Protein AF-0000000081789836 (afdb_homodimer)

Structure (mmCIF, N/CA/C/O backbone):
data_AF-0000000081789836-model_v1
#
loop_
_entity.id
_entity.type
_entity.pdbx_description
1 polymer 'Uncharacterized protein LOC110982213'
#
loop_
_atom_site.group_PDB
_atom_site.id
_atom_site.type_symbol
_atom_site.label_atom_id
_atom_site.label_alt_id
_atom_site.label_comp_id
_atom_site.label_asym_id
_atom_site.label_entity_id
_atom_site.label_seq_id
_atom_site.pdbx_PDB_ins_code
_atom_site.Cartn_x
_atom_site.Cartn_y
_atom_site.Cartn_z
_atom_site.occupancy
_atom_site.B_iso_or_equiv
_atom_site.auth_seq_id
_atom_site.auth_comp_id
_atom_site.auth_asym_id
_atom_site.auth_atom_id
_atom_site.pdbx_PDB_model_num
ATOM 1 N N . MET A 1 1 ? 26.953 -4.863 -30.328 1 33.78 1 MET A N 1
ATOM 2 C CA . MET A 1 1 ? 27.109 -5.766 -29.188 1 33.78 1 MET A CA 1
ATOM 3 C C . MET A 1 1 ? 27.203 -7.215 -29.656 1 33.78 1 MET A C 1
ATOM 5 O O . MET A 1 1 ? 26.312 -7.707 -30.359 1 33.78 1 MET A O 1
ATOM 9 N N . SER A 1 2 ? 28.219 -7.77 -29.719 1 39.19 2 SER A N 1
ATOM 10 C CA . SER A 1 2 ? 28.469 -9.078 -30.312 1 39.19 2 SER A CA 1
ATOM 11 C C . SER A 1 2 ? 27.453 -10.109 -29.828 1 39.19 2 SER A C 1
ATOM 13 O O . SER A 1 2 ? 26.859 -9.945 -28.781 1 39.19 2 SER A O 1
ATOM 15 N N . ASP A 1 3 ? 26.969 -11.094 -30.75 1 47.44 3 ASP A N 1
ATOM 16 C CA . ASP A 1 3 ? 26.062 -12.211 -30.5 1 47.44 3 ASP A CA 1
ATOM 17 C C . ASP A 1 3 ? 26.312 -12.82 -29.125 1 47.44 3 ASP A C 1
ATOM 19 O O . ASP A 1 3 ? 25.375 -13.297 -28.469 1 47.44 3 ASP A O 1
ATOM 23 N N . GLN A 1 4 ? 27.578 -12.945 -28.734 1 50.44 4 GLN A N 1
ATOM 24 C CA . GLN A 1 4 ? 28.031 -13.539 -27.469 1 50.44 4 GLN A CA 1
ATOM 25 C C . GLN A 1 4 ? 27.594 -12.688 -26.281 1 50.44 4 GLN A C 1
ATOM 27 O O . GLN A 1 4 ? 27.359 -13.219 -25.188 1 50.44 4 GLN A O 1
ATOM 32 N N . ASP A 1 5 ? 27.266 -11.406 -26.531 1 65.06 5 ASP A N 1
ATOM 33 C CA . ASP A 1 5 ? 27.031 -10.398 -25.5 1 65.06 5 ASP A CA 1
ATOM 34 C C . ASP A 1 5 ? 25.594 -10.43 -25.031 1 65.06 5 ASP A C 1
ATOM 36 O O . ASP A 1 5 ? 25.25 -9.82 -24.016 1 65.06 5 ASP A O 1
ATOM 40 N N . ASN A 1 6 ? 24.797 -11.43 -25.5 1 90.12 6 ASN A N 1
ATOM 41 C CA . ASN A 1 6 ? 23.391 -11.492 -25.094 1 90.12 6 ASN A CA 1
ATOM 42 C C . ASN A 1 6 ? 23 -12.898 -24.656 1 90.12 6 ASN A C 1
ATOM 44 O O . ASN A 1 6 ? 21.844 -13.305 -24.828 1 90.12 6 ASN A O 1
ATOM 48 N N . TRP A 1 7 ? 24.078 -13.727 -24.172 1 96.94 7 TRP A N 1
ATOM 49 C CA . TRP A 1 7 ? 23.812 -15.102 -23.75 1 96.94 7 TRP A CA 1
ATOM 50 C C . TRP A 1 7 ? 23.469 -15.164 -22.266 1 96.94 7 TRP A C 1
ATOM 52 O O . TRP A 1 7 ? 24.141 -14.539 -21.438 1 96.94 7 TRP A O 1
ATOM 62 N N . TYR A 1 8 ? 22.484 -15.945 -21.938 1 98.5 8 TYR A N 1
ATOM 63 C CA . TYR A 1 8 ? 22.109 -16.359 -20.578 1 98.5 8 TYR A CA 1
ATOM 64 C C . TYR A 1 8 ? 21.844 -17.859 -20.531 1 98.5 8 TYR A C 1
ATOM 66 O O . TYR A 1 8 ? 21.422 -18.453 -21.516 1 98.5 8 TYR A O 1
ATOM 74 N N . GLU A 1 9 ? 22.172 -18.469 -19.406 1 98.69 9 GLU A N 1
ATOM 75 C CA . GLU A 1 9 ? 21.812 -19.891 -19.266 1 98.69 9 GLU A CA 1
ATOM 76 C C . GLU A 1 9 ? 20.312 -20.062 -19.188 1 98.69 9 GLU A C 1
ATOM 78 O O . GLU A 1 9 ? 19.766 -21.016 -19.75 1 98.69 9 GLU A O 1
ATOM 83 N N . TYR A 1 10 ? 19.688 -19.188 -18.453 1 98.88 10 TYR A N 1
ATOM 84 C CA . TYR A 1 10 ? 18.25 -19.297 -18.203 1 98.88 10 TYR A CA 1
ATOM 85 C C . TYR A 1 10 ? 17.562 -17.953 -18.469 1 98.88 10 TYR A C 1
ATOM 87 O O . TYR A 1 10 ? 18 -16.906 -17.984 1 98.88 10 TYR A O 1
ATOM 95 N N . ILE A 1 11 ? 16.453 -17.969 -19.25 1 98.94 11 ILE A N 1
ATOM 96 C CA . ILE A 1 11 ? 15.609 -16.797 -19.453 1 98.94 11 ILE A CA 1
ATOM 97 C C . ILE A 1 11 ? 14.188 -17.078 -18.984 1 98.94 11 ILE A C 1
ATOM 99 O O . ILE A 1 11 ? 13.602 -18.109 -19.328 1 98.94 11 ILE A O 1
ATOM 103 N N . VAL A 1 12 ? 13.703 -16.234 -18.109 1 99 12 VAL A N 1
ATOM 104 C CA . VAL A 1 12 ? 12.32 -16.312 -17.641 1 99 12 VAL A CA 1
ATOM 105 C C . VAL A 1 12 ? 11.477 -15.266 -18.375 1 99 12 VAL A C 1
ATOM 107 O O . VAL A 1 12 ? 11.805 -14.078 -18.359 1 99 12 VAL A O 1
ATOM 110 N N . VAL A 1 13 ? 10.375 -15.719 -19.016 1 98.94 13 VAL A N 1
ATOM 111 C CA . VAL A 1 13 ? 9.445 -14.844 -19.719 1 98.94 13 VAL A CA 1
ATOM 112 C C . VAL A 1 13 ? 8.234 -14.555 -18.828 1 98.94 13 VAL A C 1
ATOM 114 O O . VAL A 1 13 ? 7.41 -15.438 -18.594 1 98.94 13 VAL A O 1
ATOM 117 N N . GLY A 1 14 ? 8.086 -13.297 -18.438 1 98.75 14 GLY A N 1
ATOM 118 C CA . GLY A 1 14 ? 7.07 -12.883 -17.484 1 98.75 14 GLY A CA 1
ATOM 119 C C . GLY A 1 14 ? 7.586 -12.789 -16.062 1 98.75 14 GLY A C 1
ATOM 120 O O . GLY A 1 14 ? 8.125 -13.758 -15.523 1 98.75 14 GLY A O 1
ATOM 121 N N . CYS A 1 15 ? 7.398 -11.609 -15.461 1 98.75 15 CYS A N 1
ATOM 122 C CA . CYS A 1 15 ? 7.902 -11.391 -14.109 1 98.75 15 CYS A CA 1
ATOM 123 C C . CYS A 1 15 ? 6.77 -11.008 -13.164 1 98.75 15 CYS A C 1
ATOM 125 O O . CYS A 1 15 ? 6.949 -10.188 -12.266 1 98.75 15 CYS A O 1
ATOM 127 N N . GLY A 1 16 ? 5.574 -11.602 -13.375 1 98.38 16 GLY A N 1
ATOM 128 C CA . GLY A 1 16 ? 4.504 -11.523 -12.391 1 98.38 16 GLY A CA 1
ATOM 129 C C . GLY A 1 16 ? 4.75 -12.391 -11.172 1 98.38 16 GLY A C 1
ATOM 130 O O . GLY A 1 16 ? 5.895 -12.555 -10.742 1 98.38 16 GLY A O 1
ATOM 131 N N . GLY A 1 17 ? 3.723 -12.914 -10.578 1 98.69 17 GLY A N 1
ATOM 132 C CA . GLY A 1 17 ? 3.863 -13.688 -9.352 1 98.69 17 GLY A CA 1
ATOM 133 C C . GLY A 1 17 ? 4.746 -14.914 -9.523 1 98.69 17 GLY A C 1
ATOM 134 O O . GLY A 1 17 ? 5.797 -15.016 -8.883 1 98.69 17 GLY A O 1
ATOM 135 N N . ILE A 1 18 ? 4.402 -15.766 -10.43 1 98.88 18 ILE A N 1
ATOM 136 C CA . ILE A 1 18 ? 5.113 -17.016 -10.641 1 98.88 18 ILE A CA 1
ATOM 137 C C . ILE A 1 18 ? 6.484 -16.734 -11.25 1 98.88 18 ILE A C 1
ATOM 139 O O . ILE A 1 18 ? 7.496 -17.281 -10.797 1 98.88 18 ILE A O 1
ATOM 143 N N . GLY A 1 19 ? 6.551 -15.852 -12.203 1 98.88 19 GLY A N 1
ATOM 144 C CA . GLY A 1 19 ? 7.793 -15.562 -12.906 1 98.88 19 GLY A CA 1
ATOM 145 C C . GLY A 1 19 ? 8.828 -14.883 -12.031 1 98.88 19 GLY A C 1
ATOM 146 O O . GLY A 1 19 ? 10.023 -15.18 -12.125 1 98.88 19 GLY A O 1
ATOM 147 N N . SER A 1 20 ? 8.398 -13.945 -11.211 1 98.94 20 SER A N 1
ATOM 148 C CA . SER A 1 20 ? 9.336 -13.328 -10.281 1 98.94 20 SER A CA 1
ATOM 149 C C . SER A 1 20 ? 9.914 -14.344 -9.312 1 98.94 20 SER A C 1
ATOM 151 O O . SER A 1 20 ? 11.102 -14.297 -8.984 1 98.94 20 SER A O 1
ATOM 153 N N . GLY A 1 21 ? 9.062 -15.273 -8.883 1 98.94 21 GLY A N 1
ATOM 154 C CA . GLY A 1 21 ? 9.562 -16.375 -8.07 1 98.94 21 GLY A CA 1
ATOM 155 C C . GLY A 1 21 ? 10.594 -17.234 -8.781 1 98.94 21 GLY A C 1
ATOM 156 O O . GLY A 1 21 ? 11.625 -17.578 -8.211 1 98.94 21 GLY A O 1
ATOM 157 N N . ALA A 1 22 ? 10.312 -17.5 -10.031 1 98.94 22 ALA A N 1
ATOM 158 C CA . ALA A 1 22 ? 11.227 -18.328 -10.82 1 98.94 22 ALA A CA 1
ATOM 159 C C . ALA A 1 22 ? 12.586 -17.641 -10.977 1 98.94 22 ALA A C 1
ATOM 161 O O . ALA A 1 22 ? 13.633 -18.281 -10.805 1 98.94 22 ALA A O 1
ATOM 162 N N . VAL A 1 23 ? 12.594 -16.328 -11.289 1 98.88 23 VAL A N 1
ATOM 163 C CA . VAL A 1 23 ? 13.844 -15.602 -11.453 1 98.88 23 VAL A CA 1
ATOM 164 C C . VAL A 1 23 ? 14.633 -15.625 -10.148 1 98.88 23 VAL A C 1
ATOM 166 O O . VAL A 1 23 ? 15.852 -15.805 -10.156 1 98.88 23 VAL A O 1
ATOM 169 N N . TYR A 1 24 ? 13.992 -15.469 -9.031 1 98.94 24 TYR A N 1
ATOM 170 C CA . TYR A 1 24 ? 14.633 -15.469 -7.719 1 98.94 24 TYR A CA 1
ATOM 171 C C . TYR A 1 24 ? 15.312 -16.812 -7.445 1 98.94 24 TYR A C 1
ATOM 173 O O . TYR A 1 24 ? 16.5 -16.859 -7.137 1 98.94 24 TYR A O 1
ATOM 181 N N . TRP A 1 25 ? 14.562 -17.859 -7.594 1 98.94 25 TRP A N 1
ATOM 182 C CA . TRP A 1 25 ? 15.086 -19.188 -7.262 1 98.94 25 TRP A CA 1
ATOM 183 C C . TRP A 1 25 ? 16.188 -19.594 -8.234 1 98.94 25 TRP A C 1
ATOM 185 O O . TRP A 1 25 ? 17.172 -20.219 -7.84 1 98.94 25 TRP A O 1
ATOM 195 N N . LEU A 1 26 ? 16.031 -19.266 -9.523 1 98.94 26 LEU A N 1
ATOM 196 C CA . LEU A 1 26 ? 17.078 -19.516 -10.492 1 98.94 26 LEU A CA 1
ATOM 197 C C . LEU A 1 26 ? 18.344 -18.734 -10.141 1 98.94 26 LEU A C 1
ATOM 199 O O . LEU A 1 26 ? 19.453 -19.297 -10.156 1 98.94 26 LEU A O 1
ATOM 203 N N . ALA A 1 27 ? 18.172 -17.453 -9.812 1 98.88 27 ALA A N 1
ATOM 204 C CA . ALA A 1 27 ? 19.312 -16.578 -9.523 1 98.88 27 ALA A CA 1
ATOM 205 C C . ALA A 1 27 ? 20.078 -17.062 -8.297 1 98.88 27 ALA A C 1
ATOM 207 O O . ALA A 1 27 ? 21.312 -16.938 -8.234 1 98.88 27 ALA A O 1
ATOM 208 N N . LYS A 1 28 ? 19.391 -17.578 -7.344 1 98.5 28 LYS A N 1
ATOM 209 C CA . LYS A 1 28 ? 20.016 -18.109 -6.137 1 98.5 28 LYS A CA 1
ATOM 210 C C . LYS A 1 28 ? 21.047 -19.188 -6.48 1 98.5 28 LYS A C 1
ATOM 212 O O . LYS A 1 28 ? 22.062 -19.312 -5.797 1 98.5 28 LYS A O 1
ATOM 217 N N . ARG A 1 29 ? 20.812 -19.891 -7.531 1 98.62 29 ARG A N 1
ATOM 218 C CA . ARG A 1 29 ? 21.688 -21 -7.883 1 98.62 29 ARG A CA 1
ATOM 219 C C . ARG A 1 29 ? 22.578 -20.641 -9.062 1 98.62 29 ARG A C 1
ATOM 221 O O . ARG A 1 29 ? 23.703 -21.125 -9.164 1 98.62 29 ARG A O 1
ATOM 228 N N . ALA A 1 30 ? 22.062 -19.734 -9.945 1 98.62 30 ALA A N 1
ATOM 229 C CA . ALA A 1 30 ? 22.766 -19.547 -11.211 1 98.62 30 ALA A CA 1
ATOM 230 C C . ALA A 1 30 ? 23.234 -18.094 -11.367 1 98.62 30 ALA A C 1
ATOM 232 O O . ALA A 1 30 ? 23.875 -17.734 -12.359 1 98.62 30 ALA A O 1
ATOM 233 N N . GLY A 1 31 ? 22.875 -17.234 -10.57 1 98.12 31 GLY A N 1
ATOM 234 C CA . GLY A 1 31 ? 23.391 -15.883 -10.461 1 98.12 31 GLY A CA 1
ATOM 235 C C . GLY A 1 31 ? 23.219 -15.078 -11.734 1 98.12 31 GLY A C 1
ATOM 236 O O . GLY A 1 31 ? 22.125 -14.984 -12.281 1 98.12 31 GLY A O 1
ATOM 237 N N . PRO A 1 32 ? 24.344 -14.602 -12.266 1 98.06 32 PRO A N 1
ATOM 238 C CA . PRO A 1 32 ? 24.312 -13.656 -13.383 1 98.06 32 PRO A CA 1
ATOM 239 C C . PRO A 1 32 ? 23.906 -14.312 -14.695 1 98.06 32 PRO A C 1
ATOM 241 O O . PRO A 1 32 ? 23.703 -13.625 -15.695 1 98.06 32 PRO A O 1
ATOM 244 N N . SER A 1 33 ? 23.781 -15.586 -14.688 1 98.38 33 SER A N 1
ATOM 245 C CA . SER A 1 33 ? 23.406 -16.297 -15.906 1 98.38 33 SER A CA 1
ATOM 246 C C . SER A 1 33 ? 21.906 -16.312 -16.109 1 98.38 33 SER A C 1
ATOM 248 O O . SER A 1 33 ? 21.391 -16.969 -17.031 1 98.38 33 SER A O 1
ATOM 250 N N . VAL A 1 34 ? 21.188 -15.602 -15.25 1 98.88 34 VAL A N 1
ATOM 251 C CA . VAL A 1 34 ? 19.734 -15.586 -15.297 1 98.88 34 VAL A CA 1
ATOM 252 C C . VAL A 1 34 ? 19.25 -14.234 -15.805 1 98.88 34 VAL A C 1
ATOM 254 O O . VAL A 1 34 ? 19.703 -13.188 -15.336 1 98.88 34 VAL A O 1
ATOM 257 N N . LEU A 1 35 ? 18.281 -14.234 -16.781 1 98.88 35 LEU A N 1
ATOM 258 C CA . LEU A 1 35 ? 17.625 -13.039 -17.297 1 98.88 35 LEU A CA 1
ATOM 259 C C . LEU A 1 35 ? 16.109 -13.141 -17.141 1 98.88 35 LEU A C 1
ATOM 261 O O . LEU A 1 35 ? 15.5 -14.125 -17.562 1 98.88 35 LEU A O 1
ATOM 265 N N . GLY A 1 36 ? 15.547 -12.195 -16.438 1 98.88 36 GLY A N 1
ATOM 266 C CA . GLY A 1 36 ? 14.102 -12.023 -16.422 1 98.88 36 GLY A CA 1
ATOM 267 C C . GLY A 1 36 ? 13.609 -10.961 -17.375 1 98.88 36 GLY A C 1
ATOM 268 O O . GLY A 1 36 ? 14.172 -9.867 -17.453 1 98.88 36 GLY A O 1
ATOM 269 N N . LEU A 1 37 ? 12.539 -11.297 -18.141 1 98.88 37 LEU A N 1
ATOM 270 C CA . LEU A 1 37 ? 11.961 -10.383 -19.109 1 98.88 37 LEU A CA 1
ATOM 271 C C . LEU A 1 37 ? 10.5 -10.094 -18.781 1 98.88 37 LEU A C 1
ATOM 273 O O . LEU A 1 37 ? 9.719 -11.016 -18.547 1 98.88 37 LEU A O 1
ATOM 277 N N . GLU A 1 38 ? 10.125 -8.828 -18.734 1 98.88 38 GLU A N 1
ATOM 278 C CA . GLU A 1 38 ? 8.758 -8.375 -18.516 1 98.88 38 GLU A CA 1
ATOM 279 C C . GLU A 1 38 ? 8.336 -7.371 -19.594 1 98.88 38 GLU A C 1
ATOM 281 O O . GLU A 1 38 ? 9.047 -6.402 -19.844 1 98.88 38 GLU A O 1
ATOM 286 N N . GLN A 1 39 ? 7.18 -7.652 -20.188 1 98.62 39 GLN A N 1
ATOM 287 C CA . GLN A 1 39 ? 6.766 -6.828 -21.312 1 98.62 39 GLN A CA 1
ATOM 288 C C . GLN A 1 39 ? 6.297 -5.453 -20.859 1 98.62 39 GLN A C 1
ATOM 290 O O . GLN A 1 39 ? 6.34 -4.484 -21.609 1 98.62 39 GLN A O 1
ATOM 295 N N . PHE A 1 40 ? 5.867 -5.312 -19.609 1 98.19 40 PHE A N 1
ATOM 296 C CA . PHE A 1 40 ? 5.426 -4.047 -19.047 1 98.19 40 PHE A CA 1
ATOM 297 C C . PHE A 1 40 ? 6.426 -3.547 -18 1 98.19 40 PHE A C 1
ATOM 299 O O . PHE A 1 40 ? 7.504 -4.121 -17.844 1 98.19 40 PHE A O 1
ATOM 306 N N . GLN A 1 41 ? 6.086 -2.449 -17.344 1 97.75 41 GLN A N 1
ATOM 307 C CA . GLN A 1 41 ? 6.848 -2.031 -16.172 1 97.75 41 GLN A CA 1
ATOM 308 C C . GLN A 1 41 ? 6.699 -3.033 -15.031 1 97.75 41 GLN A C 1
ATOM 310 O O . GLN A 1 41 ? 5.617 -3.592 -14.828 1 97.75 41 GLN A O 1
ATOM 315 N N . LEU A 1 42 ? 7.805 -3.219 -14.305 1 98 42 LEU A N 1
ATOM 316 C CA . LEU A 1 42 ? 7.688 -4.062 -13.125 1 98 42 LEU A CA 1
ATOM 317 C C . LEU A 1 42 ? 6.629 -3.518 -12.172 1 98 42 LEU A C 1
ATOM 319 O O . LEU A 1 42 ? 6.559 -2.307 -11.945 1 98 42 LEU A O 1
ATOM 323 N N . GLY A 1 43 ? 5.77 -4.422 -11.703 1 96.62 43 GLY A N 1
ATOM 324 C CA . GLY A 1 43 ? 4.715 -4.012 -10.789 1 96.62 43 GLY A CA 1
ATOM 325 C C . GLY A 1 43 ? 3.457 -3.553 -11.5 1 96.62 43 GLY A C 1
ATOM 326 O O . GLY A 1 43 ? 2.568 -2.961 -10.883 1 96.62 43 GLY A O 1
ATOM 327 N N . HIS A 1 44 ? 3.33 -3.807 -12.766 1 97 44 HIS A N 1
ATOM 328 C CA . HIS A 1 44 ? 2.166 -3.398 -13.547 1 97 44 HIS A CA 1
ATOM 329 C C . HIS A 1 44 ? 0.896 -4.066 -13.023 1 97 44 HIS A C 1
ATOM 331 O O . HIS A 1 44 ? 0.96 -5.105 -12.367 1 97 44 HIS A O 1
ATOM 337 N N . ASP A 1 45 ? -0.237 -3.516 -13.414 1 96.19 45 ASP A N 1
ATOM 338 C CA . ASP A 1 45 ? -1.545 -3.988 -12.977 1 96.19 45 ASP A CA 1
ATOM 339 C C . ASP A 1 45 ? -2.277 -4.715 -14.102 1 96.19 45 ASP A C 1
ATOM 341 O O . ASP A 1 45 ? -3.496 -4.887 -14.047 1 96.19 45 ASP A O 1
ATOM 345 N N . ASN A 1 46 ? -1.584 -5.117 -15.094 1 97.31 46 ASN A N 1
ATOM 346 C CA . ASN A 1 46 ? -2.252 -5.629 -16.281 1 97.31 46 ASN A CA 1
ATOM 347 C C . ASN A 1 46 ? -2.637 -7.098 -16.125 1 97.31 46 ASN A C 1
ATOM 349 O O . ASN A 1 46 ? -3.527 -7.59 -16.828 1 97.31 46 ASN A O 1
ATOM 353 N N . GLY A 1 47 ? -1.996 -7.801 -15.227 1 96.69 47 GLY A N 1
ATOM 354 C CA . GLY A 1 47 ? -2.188 -9.242 -15.117 1 96.69 47 GLY A CA 1
ATOM 355 C C . GLY A 1 47 ? -2.947 -9.641 -13.867 1 96.69 47 GLY A C 1
ATOM 356 O O . GLY A 1 47 ? -3.914 -8.984 -13.477 1 96.69 47 GLY A O 1
ATOM 357 N N . GLY A 1 48 ? -2.572 -10.805 -13.305 1 96.56 48 GLY A N 1
ATOM 358 C CA . GLY A 1 48 ? -3.387 -11.352 -12.234 1 96.56 48 GLY A CA 1
ATOM 359 C C . GLY A 1 48 ? -2.689 -11.336 -10.883 1 96.56 48 GLY A C 1
ATOM 360 O O . GLY A 1 48 ? -3.281 -11.711 -9.875 1 96.56 48 GLY A O 1
ATOM 361 N N . SER A 1 49 ? -1.483 -10.797 -10.836 1 97.06 49 SER A N 1
ATOM 362 C CA . SER A 1 49 ? -0.724 -11.086 -9.625 1 97.06 49 SER A CA 1
ATOM 363 C C . SER A 1 49 ? -0.423 -9.82 -8.836 1 97.06 49 SER A C 1
ATOM 365 O O . SER A 1 49 ? 0.331 -9.852 -7.863 1 97.06 49 SER A O 1
ATOM 367 N N . GLN A 1 50 ? -0.982 -8.664 -9.234 1 97 50 GLN A N 1
ATOM 368 C CA . GLN A 1 50 ? -0.639 -7.402 -8.594 1 97 50 GLN A CA 1
ATOM 369 C C . GLN A 1 50 ? -1.813 -6.855 -7.785 1 97 50 GLN A C 1
ATOM 371 O O . GLN A 1 50 ? -2.822 -6.43 -8.352 1 97 50 GLN A O 1
ATOM 376 N N . ASP A 1 51 ? -1.743 -6.828 -6.5 1 97.25 51 ASP A N 1
ATOM 377 C CA . ASP A 1 51 ? -2.719 -6.289 -5.555 1 97.25 51 ASP A CA 1
ATOM 378 C C . ASP A 1 51 ? -2.152 -6.258 -4.137 1 97.25 51 ASP A C 1
ATOM 380 O O . ASP A 1 51 ? -0.974 -6.555 -3.928 1 97.25 51 ASP A O 1
ATOM 384 N N . HIS A 1 52 ? -3.031 -5.914 -3.164 1 97.75 52 HIS A N 1
ATOM 385 C CA . HIS A 1 52 ? -2.58 -5.809 -1.78 1 97.75 52 HIS A CA 1
ATOM 386 C C . HIS A 1 52 ? -2.432 -7.184 -1.142 1 97.75 52 HIS A C 1
ATOM 388 O O . HIS A 1 52 ? -1.491 -7.422 -0.379 1 97.75 52 HIS A O 1
ATOM 394 N N . SER A 1 53 ? -3.375 -8.039 -1.432 1 98.19 53 SER A N 1
ATOM 395 C CA . SER A 1 53 ? -3.371 -9.312 -0.727 1 98.19 53 SER A CA 1
ATOM 396 C C . SER A 1 53 ? -3.961 -10.422 -1.59 1 98.19 53 SER A C 1
ATOM 398 O O . SER A 1 53 ? -4.82 -10.172 -2.438 1 98.19 53 SER A O 1
ATOM 400 N N . ARG A 1 54 ? -3.434 -11.578 -1.39 1 98.56 54 ARG A N 1
ATOM 401 C CA . ARG A 1 54 ? -3.975 -12.828 -1.905 1 98.56 54 ARG A CA 1
ATOM 402 C C . ARG A 1 54 ? -4.055 -13.883 -0.807 1 98.56 54 ARG A C 1
ATOM 404 O O . ARG A 1 54 ? -3.215 -13.914 0.094 1 98.56 54 ARG A O 1
ATOM 411 N N . ILE A 1 55 ? -5.07 -14.781 -0.899 1 98.62 55 ILE A N 1
ATOM 412 C CA . ILE A 1 55 ? -5.277 -15.812 0.115 1 98.62 55 ILE A CA 1
ATOM 413 C C . ILE A 1 55 ? -4.176 -16.859 0.016 1 98.62 55 ILE A C 1
ATOM 415 O O . ILE A 1 55 ? -3.783 -17.266 -1.084 1 98.62 55 ILE A O 1
ATOM 419 N N . ILE A 1 56 ? -3.701 -17.297 1.134 1 98.62 56 ILE A N 1
ATOM 420 C CA . ILE A 1 56 ? -2.902 -18.516 1.26 1 98.62 56 ILE A CA 1
ATOM 421 C C . ILE A 1 56 ? -3.561 -19.469 2.26 1 98.62 56 ILE A C 1
ATOM 423 O O . ILE A 1 56 ? -4.082 -19.031 3.289 1 98.62 56 ILE A O 1
ATOM 427 N N . ARG A 1 57 ? -3.516 -20.734 1.916 1 97.69 57 ARG A N 1
ATOM 428 C CA . ARG A 1 57 ? -4.223 -21.719 2.738 1 97.69 57 ARG A CA 1
ATOM 429 C C . ARG A 1 57 ? -3.695 -23.125 2.484 1 97.69 57 ARG A C 1
ATOM 431 O O . ARG A 1 57 ? -3.154 -23.406 1.414 1 97.69 57 ARG A O 1
ATOM 438 N N . LEU A 1 58 ? -3.932 -23.922 3.543 1 95.31 58 LEU A N 1
ATOM 439 C CA . LEU A 1 58 ? -3.684 -25.344 3.404 1 95.31 58 LEU A CA 1
ATOM 440 C C . LEU A 1 58 ? -4.938 -26.062 2.922 1 95.31 58 LEU A C 1
ATOM 442 O O . LEU A 1 58 ? -4.848 -27.172 2.365 1 95.31 58 LEU A O 1
ATOM 446 N N . SER A 1 59 ? -6.004 -25.453 3.111 1 90.06 59 SER A N 1
ATOM 447 C CA . SER A 1 59 ? -7.301 -26.047 2.832 1 90.06 59 SER A CA 1
ATOM 448 C C . SER A 1 59 ? -7.605 -26.047 1.336 1 90.06 59 SER A C 1
ATOM 450 O O . SER A 1 59 ? -7.848 -24.984 0.75 1 90.06 59 SER A O 1
ATOM 452 N N . TYR A 1 60 ? -7.613 -27.234 0.717 1 89.56 60 TYR A N 1
ATOM 453 C CA . TYR A 1 60 ? -8.031 -27.453 -0.663 1 89.56 60 TYR A CA 1
ATOM 454 C C . TYR A 1 60 ? -8.914 -28.688 -0.777 1 89.56 60 TYR A C 1
ATOM 456 O O . TYR A 1 60 ? -8.781 -29.625 0.009 1 89.56 60 TYR A O 1
ATOM 464 N N . SER A 1 61 ? -9.742 -28.625 -1.744 1 85.69 61 SER A N 1
ATOM 465 C CA . SER A 1 61 ? -10.609 -29.781 -1.965 1 85.69 61 SER A CA 1
ATOM 466 C C . SER A 1 61 ? -9.867 -30.922 -2.648 1 85.69 61 SER A C 1
ATOM 468 O O . SER A 1 61 ? -10.281 -32.062 -2.572 1 85.69 61 SER A O 1
ATOM 470 N N . ASP A 1 62 ? -8.867 -30.594 -3.357 1 84.94 62 ASP A N 1
ATOM 471 C CA . ASP A 1 62 ? -8.062 -31.578 -4.09 1 84.94 62 ASP A CA 1
ATOM 472 C C . ASP A 1 62 ? -6.719 -31.797 -3.402 1 84.94 62 ASP A C 1
ATOM 474 O O . ASP A 1 62 ? -5.938 -30.859 -3.227 1 84.94 62 ASP A O 1
ATOM 478 N N . PRO A 1 63 ? -6.391 -33.031 -3.109 1 81.12 63 PRO A N 1
ATOM 479 C CA . PRO A 1 63 ? -5.152 -33.312 -2.389 1 81.12 63 PRO A CA 1
ATOM 480 C C . PRO A 1 63 ? -3.9 -32.938 -3.176 1 81.12 63 PRO A C 1
ATOM 482 O O . PRO A 1 63 ? -2.824 -32.781 -2.592 1 81.12 63 PRO A O 1
ATOM 485 N N . LEU A 1 64 ? -4.055 -32.812 -4.461 1 83.38 64 LEU A N 1
ATOM 486 C CA . LEU A 1 64 ? -2.938 -32.344 -5.289 1 83.38 64 LEU A CA 1
ATOM 487 C C . LEU A 1 64 ? -2.361 -31.047 -4.762 1 83.38 64 LEU A C 1
ATOM 489 O O . LEU A 1 64 ? -1.145 -30.844 -4.773 1 83.38 64 LEU A O 1
ATOM 493 N N . TYR A 1 65 ? -3.197 -30.25 -4.246 1 90.94 65 TYR A N 1
ATOM 494 C CA . TYR A 1 65 ? -2.789 -28.906 -3.859 1 90.94 65 TYR A CA 1
ATOM 495 C C . TYR A 1 65 ? -2.383 -28.859 -2.393 1 90.94 65 TYR A C 1
ATOM 497 O O . TYR A 1 65 ? -1.553 -28.031 -1.997 1 90.94 65 TYR A O 1
ATOM 505 N N . THR A 1 66 ? -2.914 -29.75 -1.609 1 83.5 66 THR A N 1
ATOM 506 C CA . THR A 1 66 ? -2.596 -29.75 -0.186 1 83.5 66 THR A CA 1
ATOM 507 C C . THR A 1 66 ? -1.107 -30 0.035 1 83.5 66 THR A C 1
ATOM 509 O O . THR A 1 66 ? -0.477 -29.344 0.867 1 83.5 66 THR A O 1
ATOM 512 N N . LYS A 1 67 ? -0.549 -30.891 -0.72 1 82.5 67 LYS A N 1
ATOM 513 C CA . LYS A 1 67 ? 0.876 -31.172 -0.606 1 82.5 67 LYS A CA 1
ATOM 514 C C . LYS A 1 67 ? 1.72 -30 -1.088 1 82.5 67 LYS A C 1
ATOM 516 O O . LYS A 1 67 ? 2.736 -29.672 -0.476 1 82.5 67 LYS A O 1
ATOM 521 N N . LEU A 1 68 ? 1.311 -29.422 -2.146 1 93.19 68 LEU A N 1
ATOM 522 C CA . LEU A 1 68 ? 2.021 -28.266 -2.699 1 93.19 68 LEU A CA 1
ATOM 523 C C . LEU A 1 68 ? 1.914 -27.062 -1.771 1 93.19 68 LEU A C 1
ATOM 525 O O . LEU A 1 68 ? 2.826 -26.234 -1.712 1 93.19 68 LEU A O 1
ATOM 529 N N . ALA A 1 69 ? 0.832 -27.016 -0.994 1 94.88 69 ALA A N 1
ATOM 530 C CA . ALA A 1 69 ? 0.571 -25.891 -0.105 1 94.88 69 ALA A CA 1
ATOM 531 C C . ALA A 1 69 ? 1.604 -25.828 1.017 1 94.88 69 ALA A C 1
ATOM 533 O O . ALA A 1 69 ? 2.016 -24.734 1.428 1 94.88 69 ALA A O 1
ATOM 534 N N . LYS A 1 70 ? 1.97 -26.938 1.515 1 94.25 70 LYS A N 1
ATOM 535 C CA . LYS A 1 70 ? 3.021 -26.953 2.527 1 94.25 70 LYS A CA 1
ATOM 536 C C . LYS A 1 70 ? 4.316 -26.359 1.987 1 94.25 70 LYS A C 1
ATOM 538 O O . LYS A 1 70 ? 4.977 -25.578 2.674 1 94.25 70 LYS A O 1
ATOM 543 N N . GLY A 1 71 ? 4.656 -26.75 0.773 1 96.5 71 GLY A N 1
ATOM 544 C CA . GLY A 1 71 ? 5.812 -26.172 0.115 1 96.5 71 GLY A CA 1
ATOM 545 C C . GLY A 1 71 ? 5.695 -24.672 -0.079 1 96.5 71 GLY A C 1
ATOM 546 O O . GLY A 1 71 ? 6.688 -23.953 0.023 1 96.5 71 GLY A O 1
ATOM 547 N N . ALA A 1 72 ? 4.477 -24.219 -0.347 1 98.25 72 ALA A N 1
ATOM 548 C CA . ALA A 1 72 ? 4.242 -22.781 -0.516 1 98.25 72 ALA A CA 1
ATOM 549 C C . ALA A 1 72 ? 4.629 -22.016 0.744 1 98.25 72 ALA A C 1
ATOM 551 O O . ALA A 1 72 ? 5.344 -21.016 0.673 1 98.25 72 ALA A O 1
ATOM 552 N N . TYR A 1 73 ? 4.227 -22.5 1.89 1 98.25 73 TYR A N 1
ATOM 553 C CA . TYR A 1 73 ? 4.551 -21.859 3.156 1 98.25 73 TYR A CA 1
ATOM 554 C C . TYR A 1 73 ? 6.059 -21.844 3.395 1 98.25 73 TYR A C 1
ATOM 556 O O . TYR A 1 73 ? 6.625 -20.828 3.801 1 98.25 73 TYR A O 1
ATOM 564 N N . GLU A 1 74 ? 6.688 -22.906 3.117 1 98.25 74 GLU A N 1
ATOM 565 C CA . GLU A 1 74 ? 8.133 -23.016 3.314 1 98.25 74 GLU A CA 1
ATOM 566 C C . GLU A 1 74 ? 8.883 -22.031 2.42 1 98.25 74 GLU A C 1
ATOM 568 O O . GLU A 1 74 ? 9.836 -21.391 2.863 1 98.25 74 GLU A O 1
ATOM 573 N N . CYS A 1 75 ? 8.484 -21.969 1.225 1 98.81 75 CYS A N 1
ATOM 574 C CA . CYS A 1 75 ? 9.148 -21.094 0.278 1 98.81 75 CYS A CA 1
ATOM 575 C C . CYS A 1 75 ? 8.953 -19.625 0.664 1 98.81 75 CYS A C 1
ATOM 577 O O . CYS A 1 75 ? 9.883 -18.828 0.6 1 98.81 75 CYS A O 1
ATOM 579 N N . TRP A 1 76 ? 7.762 -19.266 1.049 1 98.88 76 TRP A N 1
ATOM 580 C CA . TRP A 1 76 ? 7.527 -17.891 1.488 1 98.88 76 TRP A CA 1
ATOM 581 C C . TRP A 1 76 ? 8.344 -17.562 2.734 1 98.88 76 TRP A C 1
ATOM 583 O O . TRP A 1 76 ? 8.859 -16.453 2.881 1 98.88 76 TRP A O 1
ATOM 593 N N . GLU A 1 77 ? 8.453 -18.5 3.641 1 98.81 77 GLU A N 1
ATOM 594 C CA . GLU A 1 77 ? 9.266 -18.312 4.836 1 98.81 77 GLU A CA 1
ATOM 595 C C . GLU A 1 77 ? 10.719 -18 4.473 1 98.81 77 GLU A C 1
ATOM 597 O O . GLU A 1 77 ? 11.352 -17.141 5.086 1 98.81 77 GLU A O 1
ATOM 602 N N . GLU A 1 78 ? 11.219 -18.719 3.52 1 98.81 78 GLU A N 1
ATOM 603 C CA . GLU A 1 78 ? 12.586 -18.484 3.068 1 98.81 78 GLU A CA 1
ATOM 604 C C . GLU A 1 78 ? 12.727 -17.078 2.475 1 98.81 78 GLU A C 1
ATOM 606 O O . GLU A 1 78 ? 13.727 -16.391 2.721 1 98.81 78 GLU A O 1
ATOM 611 N N . VAL A 1 79 ? 11.773 -16.688 1.67 1 98.88 79 VAL A N 1
ATOM 612 C CA . VAL A 1 79 ? 11.805 -15.352 1.072 1 98.88 79 VAL A CA 1
ATOM 613 C C . VAL A 1 79 ? 11.766 -14.289 2.17 1 98.88 79 VAL A C 1
ATOM 615 O O . VAL A 1 79 ? 12.484 -13.289 2.094 1 98.88 79 VAL A O 1
ATOM 618 N N . GLU A 1 80 ? 10.922 -14.539 3.17 1 98.88 80 GLU A N 1
ATOM 619 C CA . GLU A 1 80 ? 10.875 -13.625 4.309 1 98.88 80 GLU A CA 1
ATOM 620 C C . GLU A 1 80 ? 12.227 -13.547 5.016 1 98.88 80 GLU A C 1
ATOM 622 O O . GLU A 1 80 ? 12.695 -12.469 5.371 1 98.88 80 GLU A O 1
ATOM 627 N N . LYS A 1 81 ? 12.805 -14.648 5.191 1 98.75 81 LYS A N 1
ATOM 628 C CA . LYS A 1 81 ? 14.117 -14.695 5.836 1 98.75 81 LYS A CA 1
ATOM 629 C C . LYS A 1 81 ? 15.156 -13.922 5.027 1 98.75 81 LYS A C 1
ATOM 631 O O . LYS A 1 81 ? 15.906 -13.117 5.582 1 98.75 81 LYS A O 1
ATOM 636 N N . ASP A 1 82 ? 15.188 -14.133 3.748 1 98.69 82 ASP A N 1
ATOM 637 C CA . ASP A 1 82 ? 16.188 -13.523 2.875 1 98.69 82 ASP A CA 1
ATOM 638 C C . ASP A 1 82 ? 15.961 -12.023 2.756 1 98.69 82 ASP A C 1
ATOM 640 O O . ASP A 1 82 ? 16.922 -11.258 2.617 1 98.69 82 ASP A O 1
ATOM 644 N N . SER A 1 83 ? 14.758 -11.562 2.793 1 98.69 83 SER A N 1
ATOM 645 C CA . SER A 1 83 ? 14.445 -10.156 2.561 1 98.69 83 SER A CA 1
ATOM 646 C C . SER A 1 83 ? 14.359 -9.383 3.873 1 98.69 83 SER A C 1
ATOM 648 O O . SER A 1 83 ? 14.492 -8.156 3.887 1 98.69 83 SER A O 1
ATOM 650 N N . GLY A 1 84 ? 14 -10.109 4.961 1 98.56 84 GLY A N 1
ATOM 651 C CA . GLY A 1 84 ? 13.734 -9.461 6.234 1 98.56 84 GLY A CA 1
ATOM 652 C C . GLY A 1 84 ? 12.336 -8.875 6.324 1 98.56 84 GLY A C 1
ATOM 653 O O . GLY A 1 84 ? 11.969 -8.281 7.34 1 98.56 84 GLY A O 1
ATOM 654 N N . LEU A 1 85 ? 11.523 -9.062 5.332 1 98.62 85 LEU A N 1
ATOM 655 C CA . LEU A 1 85 ? 10.172 -8.508 5.309 1 98.62 85 LEU A CA 1
ATOM 656 C C . LEU A 1 85 ? 9.133 -9.594 5.594 1 98.62 85 LEU A C 1
ATOM 658 O O . LEU A 1 85 ? 9.273 -10.727 5.121 1 98.62 85 LEU A O 1
ATOM 662 N N . GLN A 1 86 ? 8.164 -9.273 6.352 1 98.5 86 GLN A N 1
ATOM 663 C CA . GLN A 1 86 ? 7.027 -10.172 6.5 1 98.5 86 GLN A CA 1
ATOM 664 C C . GLN A 1 86 ? 6.102 -10.094 5.289 1 98.5 86 GLN A C 1
ATOM 666 O O . GLN A 1 86 ? 5.672 -9.008 4.898 1 98.5 86 GLN A O 1
ATOM 671 N N . LEU A 1 87 ? 5.793 -11.242 4.719 1 98.81 87 LEU A N 1
ATOM 672 C CA . LEU A 1 87 ? 4.973 -11.297 3.516 1 98.81 87 LEU A CA 1
ATOM 673 C C . LEU A 1 87 ? 3.699 -12.102 3.76 1 98.81 87 LEU A C 1
ATOM 675 O O . LEU A 1 87 ? 2.678 -11.867 3.109 1 98.81 87 LEU A O 1
ATOM 679 N N . VAL A 1 88 ? 3.752 -13.039 4.625 1 98.88 88 VAL A N 1
ATOM 680 C CA . VAL A 1 88 ? 2.623 -13.906 4.938 1 98.88 88 VAL A CA 1
ATOM 681 C C . VAL A 1 88 ? 2.066 -13.562 6.312 1 98.88 88 VAL A C 1
ATOM 683 O O . VAL A 1 88 ? 2.824 -13.398 7.273 1 98.88 88 VAL A O 1
ATOM 686 N N . TYR A 1 89 ? 0.73 -13.422 6.398 1 98.81 89 TYR A N 1
ATOM 687 C CA . TYR A 1 89 ? 0.01 -13.148 7.637 1 98.81 89 TYR A CA 1
ATOM 688 C C . TYR A 1 89 ? -1.038 -14.227 7.906 1 98.81 89 TYR A C 1
ATOM 690 O O . TYR A 1 89 ? -2.02 -14.344 7.168 1 98.81 89 TYR A O 1
ATOM 698 N N . LYS A 1 90 ? -0.833 -14.977 8.969 1 98.75 90 LYS A N 1
ATOM 699 C CA . LYS A 1 90 ? -1.77 -16.047 9.312 1 98.75 90 LYS A CA 1
ATOM 700 C C . LYS A 1 90 ? -2.955 -15.5 10.102 1 98.75 90 LYS A C 1
ATOM 702 O O . LYS A 1 90 ? -2.869 -15.328 11.32 1 98.75 90 LYS A O 1
ATOM 707 N N . THR A 1 91 ? -4.047 -15.281 9.461 1 98.75 91 THR A N 1
ATOM 708 C CA . THR A 1 91 ? -5.246 -14.711 10.062 1 98.75 91 THR A CA 1
ATOM 709 C C . THR A 1 91 ? -6.227 -15.812 10.461 1 98.75 91 THR A C 1
ATOM 711 O O . THR A 1 91 ? -7.234 -15.539 11.117 1 98.75 91 THR A O 1
ATOM 714 N N . GLY A 1 92 ? -5.941 -17.016 10.125 1 98.75 92 GLY A N 1
ATOM 715 C CA . GLY A 1 92 ? -6.977 -18.047 10.07 1 98.75 92 GLY A CA 1
ATOM 716 C C . GLY A 1 92 ? -7.855 -17.938 8.836 1 98.75 92 GLY A C 1
ATOM 717 O O . GLY A 1 92 ? -7.805 -16.938 8.117 1 98.75 92 GLY A O 1
ATOM 718 N N . GLY A 1 93 ? -8.555 -19.031 8.547 1 98.75 93 GLY A N 1
ATOM 719 C CA . GLY A 1 93 ? -9.414 -19.031 7.371 1 98.75 93 GLY A CA 1
ATOM 720 C C . GLY A 1 93 ? -10.648 -19.891 7.543 1 98.75 93 GLY A C 1
ATOM 721 O O . GLY A 1 93 ? -10.609 -20.938 8.195 1 98.75 93 GLY A O 1
ATOM 722 N N . VAL A 1 94 ? -11.703 -19.422 6.965 1 98.69 94 VAL A N 1
ATOM 723 C CA . VAL A 1 94 ? -12.984 -20.094 7.07 1 98.69 94 VAL A CA 1
ATOM 724 C C . VAL A 1 94 ? -13.5 -20.453 5.676 1 98.69 94 VAL A C 1
ATOM 726 O O . VAL A 1 94 ? -13.594 -19.594 4.805 1 98.69 94 VAL A O 1
ATOM 729 N N . ASN A 1 95 ? -13.758 -21.703 5.426 1 98.06 95 ASN A N 1
ATOM 730 C CA . ASN A 1 95 ? -14.641 -22.141 4.348 1 98.06 95 ASN A CA 1
ATOM 731 C C . ASN A 1 95 ? -16.062 -22.391 4.848 1 98.06 95 ASN A C 1
ATOM 733 O O . ASN A 1 95 ? -16.266 -23.141 5.801 1 98.06 95 ASN A O 1
ATOM 737 N N . PHE A 1 96 ? -17.047 -21.719 4.188 1 98.06 96 PHE A N 1
ATOM 738 C CA . PHE A 1 96 ? -18.375 -21.953 4.73 1 98.06 96 PHE A CA 1
ATOM 739 C C . PHE A 1 96 ? -19.422 -21.906 3.625 1 98.06 96 PHE A C 1
ATOM 741 O O . PHE A 1 96 ? -19.125 -21.531 2.49 1 98.06 96 PHE A O 1
ATOM 748 N N . SER A 1 97 ? -20.609 -22.375 3.891 1 97.44 97 SER A N 1
ATOM 749 C CA . SER A 1 97 ? -21.766 -22.422 3.008 1 97.44 97 SER A CA 1
ATOM 750 C C . SER A 1 97 ? -23.062 -22.484 3.805 1 97.44 97 SER A C 1
ATOM 752 O O . SER A 1 97 ? -23.047 -22.672 5.023 1 97.44 97 SER A O 1
ATOM 754 N N . ARG A 1 98 ? -24.125 -22.266 3.1 1 96.06 98 ARG A N 1
ATOM 755 C CA . ARG A 1 98 ? -25.406 -22.672 3.662 1 96.06 98 ARG A CA 1
ATOM 756 C C . ARG A 1 98 ? -25.531 -24.188 3.709 1 96.06 98 ARG A C 1
ATOM 758 O O . ARG A 1 98 ? -24.891 -24.891 2.934 1 96.06 98 ARG A O 1
ATOM 765 N N . ARG A 1 99 ? -26.328 -24.484 4.629 1 95.06 99 ARG A N 1
ATOM 766 C CA . ARG A 1 99 ? -26.609 -25.906 4.719 1 95.06 99 ARG A CA 1
ATOM 767 C C . ARG A 1 99 ? -27.516 -26.359 3.582 1 95.06 99 ARG A C 1
ATOM 769 O O . ARG A 1 99 ? -28.281 -25.562 3.043 1 95.06 99 ARG A O 1
ATOM 776 N N . GLY A 1 100 ? -27.344 -27.438 3.264 1 87.25 100 GLY A N 1
ATOM 777 C CA . GLY A 1 100 ? -28.219 -28 2.236 1 87.25 100 GLY A CA 1
ATOM 778 C C . GLY A 1 100 ? -27.766 -27.656 0.829 1 87.25 100 GLY A C 1
ATOM 779 O O . GLY A 1 100 ? -27.234 -26.562 0.589 1 87.25 100 GLY A O 1
ATOM 780 N N . GLY A 1 101 ? -27.203 -28.516 0.069 1 89.19 101 GLY A N 1
ATOM 781 C CA . GLY A 1 101 ? -26.922 -28.297 -1.338 1 89.19 101 GLY A CA 1
ATOM 782 C C . GLY A 1 101 ? -25.469 -28.531 -1.688 1 89.19 101 GLY A C 1
ATOM 783 O O . GLY A 1 101 ? -24.734 -29.172 -0.933 1 89.19 101 GLY A O 1
ATOM 784 N N . LEU A 1 102 ? -25.156 -27.875 -2.783 1 91.38 102 LEU A N 1
ATOM 785 C CA . LEU A 1 102 ? -23.828 -28.125 -3.352 1 91.38 102 LEU A CA 1
ATOM 786 C C . LEU A 1 102 ? -22.75 -27.469 -2.498 1 91.38 102 LEU A C 1
ATOM 788 O O . LEU A 1 102 ? -21.672 -28.047 -2.311 1 91.38 102 LEU A O 1
ATOM 792 N N . GLY A 1 103 ? -23.016 -26.344 -1.94 1 94.12 103 GLY A N 1
ATOM 793 C CA . GLY A 1 103 ? -22.047 -25.625 -1.121 1 94.12 103 GLY A CA 1
ATOM 794 C C . GLY A 1 103 ? -21.609 -26.422 0.097 1 94.12 103 GLY A C 1
ATOM 795 O O . GLY A 1 103 ? -20.422 -26.469 0.412 1 94.12 103 GLY A O 1
ATOM 796 N N . GLU A 1 104 ? -22.562 -26.984 0.694 1 94.69 104 GLU A N 1
ATOM 797 C CA . GLU A 1 104 ? -22.234 -27.781 1.869 1 94.69 104 GLU A CA 1
ATOM 798 C C . GLU A 1 104 ? -21.359 -28.984 1.497 1 94.69 104 GLU A C 1
ATOM 800 O O . GLU A 1 104 ? -20.422 -29.312 2.227 1 94.69 104 GLU A O 1
ATOM 805 N N . LYS A 1 105 ? -21.688 -29.562 0.428 1 94 105 LYS A N 1
ATOM 806 C CA . LYS A 1 105 ? -20.891 -30.703 -0.04 1 94 105 LYS A CA 1
ATOM 807 C C . LYS A 1 105 ? -19.453 -30.281 -0.317 1 94 105 LYS A C 1
ATOM 809 O O . LYS A 1 105 ? -18.516 -31.047 -0.068 1 94 105 LYS A O 1
ATOM 814 N N . ILE A 1 106 ? -19.297 -29.125 -0.817 1 93.88 106 ILE A N 1
ATOM 815 C CA . ILE A 1 106 ? -17.953 -28.609 -1.098 1 93.88 106 ILE A CA 1
ATOM 816 C C . ILE A 1 106 ? -17.203 -28.406 0.211 1 93.88 106 ILE A C 1
ATOM 818 O O . ILE A 1 106 ? -16.047 -28.828 0.338 1 93.88 106 ILE A O 1
ATOM 822 N N . VAL A 1 107 ? -17.828 -27.828 1.181 1 95.38 107 VAL A N 1
ATOM 823 C CA . VAL A 1 107 ? -17.203 -27.594 2.477 1 95.38 107 VAL A CA 1
ATOM 824 C C . VAL A 1 107 ? -16.797 -28.938 3.094 1 95.38 107 VAL A C 1
ATOM 826 O O . VAL A 1 107 ? -15.711 -29.062 3.66 1 95.38 107 VAL A O 1
ATOM 829 N N . GLU A 1 108 ? -17.625 -29.922 2.951 1 94.12 108 GLU A N 1
ATOM 830 C CA . GLU A 1 108 ? -17.344 -31.25 3.447 1 94.12 108 GLU A CA 1
ATOM 831 C C . GLU A 1 108 ? -16.109 -31.844 2.754 1 94.12 108 GLU A C 1
ATOM 833 O O . GLU A 1 108 ? -15.289 -32.5 3.391 1 94.12 108 GLU A O 1
ATOM 838 N N . ARG A 1 109 ? -16.047 -31.594 1.499 1 91.5 109 ARG A N 1
ATOM 839 C CA . ARG A 1 109 ? -14.898 -32.094 0.747 1 91.5 109 ARG A CA 1
ATOM 840 C C . ARG A 1 109 ? -13.602 -31.453 1.247 1 91.5 109 ARG A C 1
ATOM 842 O O . ARG A 1 109 ? -12.562 -32.094 1.288 1 91.5 109 ARG A O 1
ATOM 849 N N . TYR A 1 110 ? -13.648 -30.188 1.574 1 93.12 110 TYR A N 1
ATOM 850 C CA . TYR A 1 110 ? -12.484 -29.516 2.143 1 93.12 110 TYR A CA 1
ATOM 851 C C . TYR A 1 110 ? -12.078 -30.172 3.459 1 93.12 110 TYR A C 1
ATOM 853 O O . TYR A 1 110 ? -10.891 -30.391 3.699 1 93.12 110 TYR A O 1
ATOM 861 N N . ALA A 1 111 ? -13.039 -30.469 4.273 1 94.44 111 ALA A N 1
ATOM 862 C CA . ALA A 1 111 ? -12.766 -31.125 5.547 1 94.44 111 ALA A CA 1
ATOM 863 C C . ALA A 1 111 ? -12.141 -32.5 5.328 1 94.44 111 ALA A C 1
ATOM 865 O O . ALA A 1 111 ? -11.148 -32.844 5.969 1 94.44 111 ALA A O 1
ATOM 866 N N . GLU A 1 112 ? -12.68 -33.219 4.422 1 92.62 112 GLU A N 1
ATOM 867 C CA . GLU A 1 112 ? -12.188 -34.562 4.117 1 92.62 112 GLU A CA 1
ATOM 868 C C . GLU A 1 112 ? -10.75 -34.5 3.607 1 92.62 112 GLU A C 1
ATOM 870 O O . GLU A 1 112 ? -9.914 -35.312 4.016 1 92.62 112 GLU A O 1
ATOM 875 N N . SER A 1 113 ? -10.602 -33.594 2.715 1 90.25 113 SER A N 1
ATOM 876 C CA . SER A 1 113 ? -9.258 -33.469 2.15 1 90.25 113 SER A CA 1
ATOM 877 C C . SER A 1 113 ? -8.234 -33.125 3.232 1 90.25 113 SER A C 1
ATOM 879 O O . SER A 1 113 ? -7.133 -33.688 3.24 1 90.25 113 SER A O 1
ATOM 881 N N . MET A 1 114 ? -8.523 -32.25 4.133 1 92.94 114 MET A N 1
ATOM 882 C CA . MET A 1 114 ? -7.625 -31.891 5.227 1 92.94 114 MET A CA 1
ATOM 883 C C . MET A 1 114 ? -7.398 -33.094 6.145 1 92.94 114 MET A C 1
ATOM 885 O O . MET A 1 114 ? -6.266 -33.344 6.547 1 92.94 114 MET A O 1
ATOM 889 N N . GLN A 1 115 ? -8.406 -33.781 6.387 1 93.44 115 GLN A N 1
ATOM 890 C CA . GLN A 1 115 ? -8.297 -34.969 7.215 1 93.44 115 GLN A CA 1
ATOM 891 C C . GLN A 1 115 ? -7.355 -36 6.578 1 93.44 115 GLN A C 1
ATOM 893 O O . GLN A 1 115 ? -6.473 -36.531 7.246 1 93.44 115 GLN A O 1
ATOM 898 N N . GLU A 1 116 ? -7.535 -36.188 5.332 1 90.94 116 GLU A N 1
ATOM 899 C CA . GLU A 1 116 ? -6.742 -37.156 4.586 1 90.94 116 GLU A CA 1
ATOM 900 C C . GLU A 1 116 ? -5.262 -36.781 4.586 1 90.94 116 GLU A C 1
ATOM 902 O O . GLU A 1 116 ? -4.395 -37.625 4.465 1 90.94 116 GLU A O 1
ATOM 907 N N . ASN A 1 117 ? -5.043 -35.531 4.762 1 91.12 117 ASN A N 1
ATOM 908 C CA . ASN A 1 117 ? -3.668 -35.062 4.652 1 91.12 117 ASN A CA 1
ATOM 909 C C . ASN A 1 117 ? -3.109 -34.656 6.004 1 91.12 117 ASN A C 1
ATOM 911 O O . ASN A 1 117 ? -2.072 -33.969 6.074 1 91.12 117 ASN A O 1
ATOM 915 N N . GLY A 1 118 ? -3.795 -34.875 7.047 1 93.38 118 GLY A N 1
ATOM 916 C CA . GLY A 1 118 ? -3.311 -34.656 8.398 1 93.38 118 GLY A CA 1
ATOM 917 C C . GLY A 1 118 ? -3.268 -33.188 8.766 1 93.38 118 GLY A C 1
ATOM 918 O O . GLY A 1 118 ? -2.414 -32.75 9.547 1 93.38 118 GLY A O 1
ATOM 919 N N . ILE A 1 119 ? -4.102 -32.438 8.156 1 95 119 ILE A N 1
ATOM 920 C CA . ILE A 1 119 ? -4.195 -31.016 8.469 1 95 119 ILE A CA 1
ATOM 921 C C . ILE A 1 119 ? -5.289 -30.797 9.508 1 95 119 ILE A C 1
ATOM 923 O O . ILE A 1 119 ? -6.445 -31.172 9.297 1 95 119 ILE A O 1
ATOM 927 N N . GLU A 1 120 ? -4.852 -30.203 10.633 1 96.81 120 GLU A N 1
ATOM 928 C CA . GLU A 1 120 ? -5.812 -29.922 11.695 1 96.81 120 GLU A CA 1
ATOM 929 C C . GLU A 1 120 ? -6.805 -28.844 11.273 1 96.81 120 GLU A C 1
ATOM 931 O O . GLU A 1 120 ? -6.426 -27.859 10.648 1 96.81 120 GLU A O 1
ATOM 936 N N . PHE A 1 121 ? -8.078 -29.078 11.578 1 97.56 121 PHE A N 1
ATOM 937 C CA . PHE A 1 121 ? -9.133 -28.109 11.32 1 97.56 121 PHE A CA 1
ATOM 938 C C . PHE A 1 121 ? -10.242 -28.234 12.359 1 97.56 121 PHE A C 1
ATOM 940 O O . PHE A 1 121 ? -10.25 -29.156 13.164 1 97.56 121 PHE A O 1
ATOM 947 N N . GLU A 1 122 ? -11.141 -27.234 12.375 1 98.38 122 GLU A N 1
ATOM 948 C CA . GLU A 1 122 ? -12.305 -27.219 13.25 1 98.38 122 GLU A CA 1
ATOM 949 C C . GLU A 1 122 ? -13.602 -27.109 12.445 1 98.38 122 GLU A C 1
ATOM 951 O O . GLU A 1 122 ? -13.703 -26.266 11.547 1 98.38 122 GLU A O 1
ATOM 956 N N . GLU A 1 123 ? -14.523 -28 12.75 1 97.81 123 GLU A N 1
ATOM 957 C CA . GLU A 1 123 ? -15.867 -27.844 12.195 1 97.81 123 GLU A CA 1
ATOM 958 C C . GLU A 1 123 ? -16.734 -26.938 13.078 1 97.81 123 GLU A C 1
ATOM 960 O O . GLU A 1 123 ? -16.703 -27.047 14.305 1 97.81 123 GLU A O 1
ATOM 965 N N . LEU A 1 124 ? -17.406 -26.078 12.391 1 97.88 124 LEU A N 1
ATOM 966 C CA . LEU A 1 124 ? -18.266 -25.125 13.094 1 97.88 124 LEU A CA 1
ATOM 967 C C . LEU A 1 124 ? -19.656 -25.078 12.461 1 97.88 124 LEU A C 1
ATOM 969 O O . LEU A 1 124 ? -19.781 -25.094 11.234 1 97.88 124 LEU A O 1
ATOM 973 N N . ASN A 1 125 ? -20.719 -25.047 13.312 1 96.69 125 ASN A N 1
ATOM 974 C CA . ASN A 1 125 ? -22.031 -24.625 12.797 1 96.69 125 ASN A CA 1
ATOM 975 C C . ASN A 1 125 ? -22.141 -23.109 12.766 1 96.69 125 ASN A C 1
ATOM 977 O O . ASN A 1 125 ? -21.203 -22.391 13.125 1 96.69 125 ASN A O 1
ATOM 981 N N . GLY A 1 126 ? -23.25 -22.703 12.297 1 96.06 126 GLY A N 1
ATOM 982 C CA . GLY A 1 126 ? -23.406 -21.266 12.086 1 96.06 126 GLY A CA 1
ATOM 983 C C . GLY A 1 126 ? -23.281 -20.469 13.367 1 96.06 126 GLY A C 1
ATOM 984 O O . GLY A 1 126 ? -22.656 -19.406 13.375 1 96.06 126 GLY A O 1
ATOM 985 N N . LEU A 1 127 ? -23.812 -20.922 14.43 1 97.31 127 LEU A N 1
ATOM 986 C CA . LEU A 1 127 ? -23.766 -20.203 15.695 1 97.31 127 LEU A CA 1
ATOM 987 C C . LEU A 1 127 ? -22.359 -20.203 16.281 1 97.31 127 LEU A C 1
ATOM 989 O O . LEU A 1 127 ? -21.922 -19.219 16.859 1 97.31 127 LEU A O 1
ATOM 993 N N . GLN A 1 128 ? -21.703 -21.312 16.172 1 97.94 128 GLN A N 1
ATOM 994 C CA . GLN A 1 128 ? -20.312 -21.406 16.625 1 97.94 128 GLN A CA 1
ATOM 995 C C . GLN A 1 128 ? -19.422 -20.484 15.812 1 97.94 128 GLN A C 1
ATOM 997 O O . GLN A 1 128 ? -18.484 -19.875 16.359 1 97.94 128 GLN A O 1
ATOM 1002 N N . LEU A 1 129 ? -19.688 -20.391 14.508 1 98.38 129 LEU A N 1
ATOM 1003 C CA . LEU A 1 129 ? -18.938 -19.469 13.656 1 98.38 129 LEU A CA 1
ATOM 1004 C C . LEU A 1 129 ? -19.094 -18.031 14.141 1 98.38 129 LEU A C 1
ATOM 1006 O O . LEU A 1 129 ? -18.109 -17.297 14.258 1 98.38 129 LEU A O 1
ATOM 1010 N N . HIS A 1 130 ? -20.281 -17.688 14.445 1 98.31 130 HIS A N 1
ATOM 1011 C CA . HIS A 1 130 ? -20.578 -16.344 14.93 1 98.31 130 HIS A CA 1
ATOM 1012 C C . HIS A 1 130 ? -19.922 -16.094 16.281 1 98.31 130 HIS A C 1
ATOM 1014 O O . HIS A 1 130 ? -19.469 -14.977 16.562 1 98.31 130 HIS A O 1
ATOM 1020 N N . GLU A 1 131 ? -19.969 -17.062 17.125 1 97.94 131 GLU A N 1
ATOM 1021 C CA . GLU A 1 131 ? -19.344 -16.922 18.438 1 97.94 131 GLU A CA 1
ATOM 1022 C C . GLU A 1 131 ? -17.844 -16.656 18.312 1 97.94 131 GLU A C 1
ATOM 1024 O O . GLU A 1 131 ? -17.281 -15.828 19.031 1 97.94 131 GLU A O 1
ATOM 1029 N N . ARG A 1 132 ? -17.188 -17.344 17.438 1 97.75 132 ARG A N 1
ATOM 1030 C CA . ARG A 1 132 ? -15.75 -17.188 17.234 1 97.75 132 ARG A CA 1
ATOM 1031 C C . ARG A 1 132 ? -15.43 -15.898 16.484 1 97.75 132 ARG A C 1
ATOM 1033 O O . ARG A 1 132 ? -14.445 -15.227 16.797 1 97.75 132 ARG A O 1
ATOM 1040 N N . PHE A 1 133 ? -16.203 -15.641 15.461 1 98.56 133 PHE A N 1
ATOM 1041 C CA . PHE A 1 133 ? -16.078 -14.461 14.625 1 98.56 133 PHE A CA 1
ATOM 1042 C C . PHE A 1 133 ? -17.406 -13.711 14.523 1 98.56 133 PHE A C 1
ATOM 1044 O O . PHE A 1 133 ? -18.156 -13.891 13.562 1 98.56 133 PHE A O 1
ATOM 1051 N N . PRO A 1 134 ? -17.578 -12.805 15.398 1 98.5 134 PRO A N 1
ATOM 1052 C CA . PRO A 1 134 ? -18.875 -12.156 15.5 1 98.5 134 PRO A CA 1
ATOM 1053 C C . PRO A 1 134 ? -19.234 -11.336 14.258 1 98.5 134 PRO A C 1
ATOM 1055 O O . PRO A 1 134 ? -20.375 -10.891 14.109 1 98.5 134 PRO A O 1
ATOM 1058 N N . GLN A 1 135 ? -18.266 -11.125 13.359 1 98.62 135 GLN A N 1
ATOM 1059 C CA . GLN A 1 135 ? -18.531 -10.391 12.125 1 98.62 135 GLN A CA 1
ATOM 1060 C C . GLN A 1 135 ? -19.484 -11.164 11.219 1 98.62 135 GLN A C 1
ATOM 1062 O O . GLN A 1 135 ? -20.203 -10.57 10.414 1 98.62 135 GLN A O 1
ATOM 1067 N N . PHE A 1 136 ? -19.453 -12.516 11.297 1 98.62 136 PHE A N 1
ATOM 1068 C CA . PHE A 1 136 ? -20.391 -13.312 10.516 1 98.62 136 PHE A CA 1
ATOM 1069 C C . PHE A 1 136 ? -21.781 -13.25 11.109 1 98.62 136 PHE A C 1
ATOM 1071 O O . PHE A 1 136 ? -21.953 -13.273 12.336 1 98.62 136 PHE A O 1
ATOM 1078 N N . SER A 1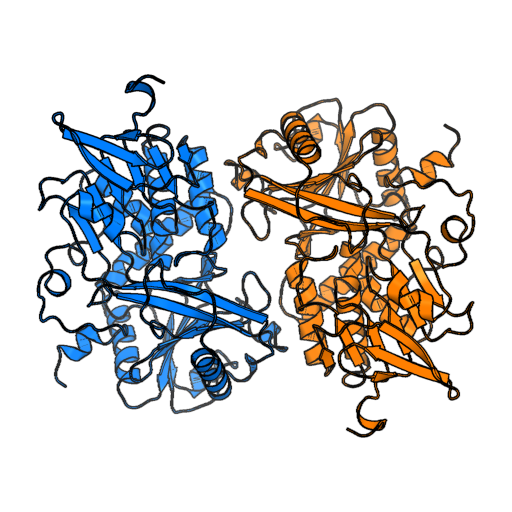 137 ? -22.797 -13.25 10.289 1 97.81 137 SER A N 1
ATOM 1079 C CA . SER A 1 137 ? -24.188 -13.25 10.766 1 97.81 137 SER A CA 1
ATOM 1080 C C . SER A 1 137 ? -24.484 -14.508 11.562 1 97.81 137 SER A C 1
ATOM 1082 O O . SER A 1 137 ? -24.047 -15.602 11.211 1 97.81 137 SER A O 1
ATOM 1084 N N . ALA A 1 138 ? -25.266 -14.312 12.586 1 93.69 138 ALA A N 1
ATOM 1085 C CA . ALA A 1 138 ? -25.719 -15.453 13.375 1 93.69 138 ALA A CA 1
ATOM 1086 C C . ALA A 1 138 ? -26.812 -16.219 12.633 1 93.69 138 ALA A C 1
ATOM 1088 O O . ALA A 1 138 ? -27.844 -15.656 12.281 1 93.69 138 ALA A O 1
ATOM 1089 N N . SER A 1 139 ? -26.438 -17.391 12.344 1 92.62 139 SER A N 1
ATOM 1090 C CA . SER A 1 139 ? -27.391 -18.234 11.648 1 92.62 139 SER A CA 1
ATOM 1091 C C . SER A 1 139 ? -27.109 -19.719 11.922 1 92.62 139 SER A C 1
ATOM 1093 O O . SER A 1 139 ? -25.953 -20.125 11.992 1 92.62 139 SER A O 1
ATOM 1095 N N . ASP A 1 140 ? -28.109 -20.453 12.016 1 91.62 140 ASP A N 1
ATOM 1096 C CA . ASP A 1 140 ? -27.938 -21.891 12.18 1 91.62 140 ASP A CA 1
ATOM 1097 C C . ASP A 1 140 ? -27.875 -22.594 10.828 1 91.62 140 ASP A C 1
ATOM 1099 O O . ASP A 1 140 ? -27.797 -23.828 10.766 1 91.62 140 ASP A O 1
ATOM 1103 N N . ASN A 1 141 ? -27.859 -21.812 9.859 1 94.75 141 ASN A N 1
ATOM 1104 C CA . ASN A 1 141 ? -27.938 -22.359 8.516 1 94.75 141 ASN A CA 1
ATOM 1105 C C . ASN A 1 141 ? -26.562 -22.406 7.848 1 94.75 141 ASN A C 1
ATOM 1107 O O . ASN A 1 141 ? -26.453 -22.531 6.625 1 94.75 141 ASN A O 1
ATOM 1111 N N . TYR A 1 142 ? -25.547 -22.281 8.594 1 96.88 142 TYR A N 1
ATOM 1112 C CA . TYR A 1 142 ? -24.203 -22.344 8.008 1 96.88 142 TYR A CA 1
ATOM 1113 C C . TYR A 1 142 ? -23.5 -23.625 8.414 1 96.88 142 TYR A C 1
ATOM 1115 O O . TYR A 1 142 ? -23.703 -24.141 9.516 1 96.88 142 TYR A O 1
ATOM 1123 N N . ARG A 1 143 ? -22.75 -24.188 7.535 1 96.88 143 ARG A N 1
ATOM 1124 C CA . ARG A 1 143 ? -21.656 -25.141 7.781 1 96.88 143 ARG A CA 1
ATOM 1125 C C . ARG A 1 143 ? -20.312 -24.5 7.508 1 96.88 143 ARG A C 1
ATOM 1127 O O . ARG A 1 143 ? -20.141 -23.781 6.512 1 96.88 143 ARG A O 1
ATOM 1134 N N . ALA A 1 144 ? -19.375 -24.688 8.445 1 98.12 144 ALA A N 1
ATOM 1135 C CA . ALA A 1 144 ? -18.078 -24.031 8.25 1 98.12 144 ALA A CA 1
ATOM 1136 C C . ALA A 1 144 ? -16.938 -24.938 8.711 1 98.12 144 ALA A C 1
ATOM 1138 O O . ALA A 1 144 ? -17.141 -25.812 9.562 1 98.12 144 ALA A O 1
ATOM 1139 N N . VAL A 1 145 ? -15.82 -24.766 8.117 1 98.06 145 VAL A N 1
ATOM 1140 C CA . VAL A 1 145 ? -14.562 -25.344 8.555 1 98.06 145 VAL A CA 1
ATOM 1141 C C . VAL A 1 145 ? -13.516 -24.25 8.727 1 98.06 145 VAL A C 1
ATOM 1143 O O . VAL A 1 145 ? -13.398 -23.359 7.879 1 98.06 145 VAL A O 1
ATOM 1146 N N . TYR A 1 146 ? -12.844 -24.266 9.875 1 98.62 146 TYR A N 1
ATOM 1147 C CA . TYR A 1 146 ? -11.812 -23.297 10.211 1 98.62 146 TYR A CA 1
ATOM 1148 C C . TYR A 1 146 ? -10.438 -23.953 10.227 1 98.62 146 TYR A C 1
ATOM 1150 O O . TYR A 1 146 ? -10.266 -25.047 10.789 1 98.62 146 TYR A O 1
ATOM 1158 N N . GLN A 1 147 ? -9.477 -23.359 9.57 1 98.44 147 GLN A N 1
ATOM 1159 C CA . GLN A 1 147 ? -8.078 -23.781 9.602 1 98.44 147 GLN A CA 1
ATOM 1160 C C . GLN A 1 147 ? -7.164 -22.641 10.031 1 98.44 147 GLN A C 1
ATOM 1162 O O . GLN A 1 147 ? -7.125 -21.594 9.391 1 98.44 147 GLN A O 1
ATOM 1167 N N . LYS A 1 148 ? -6.328 -22.812 11.055 1 98.31 148 LYS A N 1
ATOM 1168 C CA . LYS A 1 148 ? -5.66 -21.75 11.805 1 98.31 148 LYS A CA 1
ATOM 1169 C C . LYS A 1 148 ? -4.504 -21.156 11 1 98.31 148 LYS A C 1
ATOM 1171 O O . LYS A 1 148 ? -4.09 -20.016 11.242 1 98.31 148 LYS A O 1
ATOM 1176 N N . ASP A 1 149 ? -3.959 -21.906 10.039 1 98.06 149 ASP A N 1
ATOM 1177 C CA . ASP A 1 149 ? -2.748 -21.453 9.352 1 98.06 149 ASP A CA 1
ATOM 1178 C C . ASP A 1 149 ? -3.086 -20.641 8.109 1 98.06 149 ASP A C 1
ATOM 1180 O O . ASP A 1 149 ? -2.203 -20.031 7.5 1 98.06 149 ASP A O 1
ATOM 1184 N N . ALA A 1 150 ? -4.355 -20.609 7.734 1 98.62 150 ALA A N 1
ATOM 1185 C CA . ALA A 1 150 ? -4.746 -19.828 6.57 1 98.62 150 ALA A CA 1
ATOM 1186 C C . ALA A 1 150 ? -4.504 -18.328 6.805 1 98.62 150 ALA A C 1
ATOM 1188 O O . ALA A 1 150 ? -4.355 -17.891 7.949 1 98.62 150 ALA A O 1
ATOM 1189 N N . GLY A 1 151 ? -4.395 -17.625 5.703 1 98.81 151 GLY A N 1
ATOM 1190 C CA . GLY A 1 151 ? -4.164 -16.188 5.812 1 98.81 151 GLY A CA 1
ATOM 1191 C C . GLY A 1 151 ? -3.998 -15.508 4.465 1 98.81 151 GLY A C 1
ATOM 1192 O O . GLY A 1 151 ? -4.715 -15.82 3.514 1 98.81 151 GLY A O 1
ATOM 1193 N N . LEU A 1 152 ? -3.117 -14.445 4.461 1 98.88 152 LEU A N 1
ATOM 1194 C CA . LEU A 1 152 ? -2.922 -13.688 3.23 1 98.88 152 LEU A CA 1
ATOM 1195 C C . LEU A 1 152 ? -1.438 -13.469 2.955 1 98.88 152 LEU A C 1
ATOM 1197 O O . LEU A 1 152 ? -0.616 -13.539 3.871 1 98.88 152 LEU A O 1
ATOM 1201 N N . VAL A 1 153 ? -1.085 -13.32 1.661 1 98.88 153 VAL A N 1
ATOM 1202 C CA . VAL A 1 153 ? 0.23 -12.898 1.188 1 98.88 153 VAL A CA 1
ATOM 1203 C C . VAL A 1 153 ? 0.161 -11.469 0.667 1 98.88 153 VAL A C 1
ATOM 1205 O O . VAL A 1 153 ? -0.784 -11.102 -0.036 1 98.88 153 VAL A O 1
ATOM 1208 N N . ALA A 1 154 ? 1.092 -10.664 1.062 1 98.75 154 ALA A N 1
ATOM 1209 C CA . ALA A 1 154 ? 1.213 -9.32 0.492 1 98.75 154 ALA A CA 1
ATOM 1210 C C . ALA A 1 154 ? 1.706 -9.383 -0.951 1 98.75 154 ALA A C 1
ATOM 1212 O O . ALA A 1 154 ? 2.904 -9.258 -1.21 1 98.75 154 ALA A O 1
ATOM 1213 N N . ALA A 1 155 ? 0.849 -9.414 -1.842 1 98.62 155 ALA A N 1
ATOM 1214 C CA . ALA A 1 155 ? 1.102 -9.898 -3.195 1 98.62 155 ALA A CA 1
ATOM 1215 C C . ALA A 1 155 ? 2.047 -8.969 -3.947 1 98.62 155 ALA A C 1
ATOM 1217 O O . ALA A 1 155 ? 3.127 -9.383 -4.375 1 98.62 155 ALA A O 1
ATOM 1218 N N . ALA A 1 156 ? 1.668 -7.672 -4.082 1 98.44 156 ALA A N 1
ATOM 1219 C CA . ALA A 1 156 ? 2.475 -6.723 -4.844 1 98.44 156 ALA A CA 1
ATOM 1220 C C . ALA A 1 156 ? 3.877 -6.602 -4.254 1 98.44 156 ALA A C 1
ATOM 1222 O O . ALA A 1 156 ? 4.867 -6.586 -4.992 1 98.44 156 ALA A O 1
ATOM 1223 N N . VAL A 1 157 ? 3.959 -6.551 -2.959 1 98.56 157 VAL A N 1
ATOM 1224 C CA . VAL A 1 157 ? 5.246 -6.441 -2.277 1 98.56 157 VAL A CA 1
ATOM 1225 C C . VAL A 1 157 ? 6.074 -7.699 -2.529 1 98.56 157 VAL A C 1
ATOM 1227 O O . VAL A 1 157 ? 7.27 -7.617 -2.816 1 98.56 157 VAL A O 1
ATOM 1230 N N . ALA A 1 158 ? 5.426 -8.805 -2.479 1 98.88 158 ALA A N 1
ATOM 1231 C CA . ALA A 1 158 ? 6.121 -10.078 -2.656 1 98.88 158 ALA A CA 1
ATOM 1232 C C . ALA A 1 158 ? 6.684 -10.203 -4.07 1 98.88 158 ALA A C 1
ATOM 1234 O O . ALA A 1 158 ? 7.789 -10.711 -4.262 1 98.88 158 ALA A O 1
ATOM 1235 N N . ASN A 1 159 ? 5.949 -9.781 -5.059 1 98.81 159 ASN A N 1
ATOM 1236 C CA . ASN A 1 159 ? 6.465 -9.766 -6.422 1 98.81 159 ASN A CA 1
ATOM 1237 C C . ASN A 1 159 ? 7.758 -8.961 -6.523 1 98.81 159 ASN A C 1
ATOM 1239 O O . ASN A 1 159 ? 8.75 -9.438 -7.09 1 98.81 159 ASN A O 1
ATOM 1243 N N . ALA A 1 160 ? 7.715 -7.789 -5.961 1 98.81 160 ALA A N 1
ATOM 1244 C CA . ALA A 1 160 ? 8.875 -6.902 -6.012 1 98.81 160 ALA A CA 1
ATOM 1245 C C . ALA A 1 160 ? 10.047 -7.484 -5.227 1 98.81 160 ALA A C 1
ATOM 1247 O O . ALA A 1 160 ? 11.195 -7.387 -5.656 1 98.81 160 ALA A O 1
ATOM 1248 N N . VAL A 1 161 ? 9.781 -8.086 -4.121 1 98.88 161 VAL A N 1
ATOM 1249 C CA . VAL A 1 161 ? 10.805 -8.68 -3.27 1 98.88 161 VAL A CA 1
ATOM 1250 C C . VAL A 1 161 ? 11.516 -9.805 -4.02 1 98.88 161 VAL A C 1
ATOM 1252 O O . VAL A 1 161 ? 12.742 -9.891 -4 1 98.88 161 VAL A O 1
ATOM 1255 N N . HIS A 1 162 ? 10.727 -10.641 -4.695 1 98.94 162 HIS A N 1
ATOM 1256 C CA . HIS A 1 162 ? 11.336 -11.68 -5.516 1 98.94 162 HIS A CA 1
ATOM 1257 C C . HIS A 1 162 ? 12.32 -11.078 -6.516 1 98.94 162 HIS A C 1
ATOM 1259 O O . HIS A 1 162 ? 13.445 -11.578 -6.664 1 98.94 162 HIS A O 1
ATOM 1265 N N . ILE A 1 163 ? 11.945 -10.023 -7.152 1 98.94 163 ILE A N 1
ATOM 1266 C CA . ILE A 1 163 ? 12.758 -9.375 -8.172 1 98.94 163 ILE A CA 1
ATOM 1267 C C . ILE A 1 163 ? 14.023 -8.812 -7.535 1 98.94 163 ILE A C 1
ATOM 1269 O O . ILE A 1 163 ? 15.133 -9.008 -8.047 1 98.94 163 ILE A O 1
ATOM 1273 N N . GLN A 1 164 ? 13.867 -8.125 -6.43 1 98.88 164 GLN A N 1
ATOM 1274 C CA . GLN A 1 164 ? 15 -7.496 -5.758 1 98.88 164 GLN A CA 1
ATOM 1275 C C . GLN A 1 164 ? 15.977 -8.539 -5.234 1 98.88 164 GLN A C 1
ATOM 1277 O O . GLN A 1 164 ? 17.203 -8.352 -5.309 1 98.88 164 GLN A O 1
ATOM 1282 N N . LEU A 1 165 ? 15.461 -9.617 -4.719 1 98.94 165 LEU A N 1
ATOM 1283 C CA . LEU A 1 165 ? 16.328 -10.695 -4.254 1 98.94 165 LEU A CA 1
ATOM 1284 C C . LEU A 1 165 ? 17.031 -11.367 -5.426 1 98.94 165 LEU A C 1
ATOM 1286 O O . LEU A 1 165 ? 18.188 -11.789 -5.297 1 98.94 165 LEU A O 1
ATOM 1290 N N . ALA A 1 166 ? 16.344 -11.5 -6.566 1 98.94 166 ALA A N 1
ATOM 1291 C CA . ALA A 1 166 ? 17 -12.023 -7.766 1 98.94 166 ALA A CA 1
ATOM 1292 C C . ALA A 1 166 ? 18.188 -11.156 -8.156 1 98.94 166 ALA A C 1
ATOM 1294 O O . ALA A 1 166 ? 19.266 -11.68 -8.469 1 98.94 166 ALA A O 1
ATOM 1295 N N . ARG A 1 167 ? 18.031 -9.891 -8.117 1 98.75 167 ARG A N 1
ATOM 1296 C CA . ARG A 1 167 ? 19.109 -8.961 -8.43 1 98.75 167 ARG A CA 1
ATOM 1297 C C . ARG A 1 167 ? 20.266 -9.094 -7.438 1 98.75 167 ARG A C 1
ATOM 1299 O O . ARG A 1 167 ? 21.422 -8.969 -7.809 1 98.75 167 ARG A O 1
ATOM 1306 N N . LYS A 1 168 ? 19.906 -9.328 -6.203 1 98.69 168 LYS A N 1
ATOM 1307 C CA . LYS A 1 168 ? 20.922 -9.547 -5.18 1 98.69 168 LYS A CA 1
ATOM 1308 C C . LYS A 1 168 ? 21.859 -10.688 -5.578 1 98.69 168 LYS A C 1
ATOM 1310 O O . LYS A 1 168 ? 23.062 -10.633 -5.297 1 98.69 168 LYS A O 1
ATOM 1315 N N . HIS A 1 169 ? 21.297 -11.656 -6.227 1 98.75 169 HIS A N 1
ATOM 1316 C CA . HIS A 1 169 ? 22.078 -12.82 -6.625 1 98.75 169 HIS A CA 1
ATOM 1317 C C . HIS A 1 169 ? 22.688 -12.625 -8.016 1 98.75 169 HIS A C 1
ATOM 1319 O O . HIS A 1 169 ? 23.312 -13.547 -8.555 1 98.75 169 HIS A O 1
ATOM 1325 N N . GLY A 1 170 ? 22.469 -11.469 -8.641 1 98.5 170 GLY A N 1
ATOM 1326 C CA . GLY A 1 170 ? 23.203 -11.109 -9.844 1 98.5 170 GLY A CA 1
ATOM 1327 C C . GLY A 1 170 ? 22.375 -11.211 -11.102 1 98.5 170 GLY A C 1
ATOM 1328 O O . GLY A 1 170 ? 22.844 -10.891 -12.195 1 98.5 170 GLY A O 1
ATOM 1329 N N . ALA A 1 171 ? 21.109 -11.586 -10.992 1 98.81 171 ALA A N 1
ATOM 1330 C CA . ALA A 1 171 ? 20.266 -11.711 -12.172 1 98.81 171 ALA A CA 1
ATOM 1331 C C . ALA A 1 171 ? 20.016 -10.359 -12.828 1 98.81 171 ALA A C 1
ATOM 1333 O O . ALA A 1 171 ? 19.984 -9.328 -12.148 1 98.81 171 ALA A O 1
ATOM 1334 N N . THR A 1 172 ? 19.859 -10.406 -14.133 1 98.5 172 THR A N 1
ATOM 1335 C CA . THR A 1 172 ? 19.422 -9.242 -14.891 1 98.5 172 THR A CA 1
ATOM 1336 C C . THR A 1 172 ? 17.906 -9.273 -15.102 1 98.5 172 THR A C 1
ATOM 1338 O O . THR A 1 172 ? 17.344 -10.328 -15.398 1 98.5 172 THR A O 1
ATOM 1341 N N . ILE A 1 173 ? 17.266 -8.164 -14.859 1 98.75 173 ILE A N 1
ATOM 1342 C CA . ILE A 1 173 ? 15.836 -8.039 -15.109 1 98.75 173 ILE A CA 1
ATOM 1343 C C . ILE A 1 173 ? 15.586 -6.871 -16.062 1 98.75 173 ILE A C 1
ATOM 1345 O O . ILE A 1 173 ? 16.016 -5.742 -15.797 1 98.75 173 ILE A O 1
ATOM 1349 N N . LEU A 1 174 ? 14.938 -7.148 -17.156 1 98.56 174 LEU A N 1
ATOM 1350 C CA . LEU A 1 174 ? 14.586 -6.117 -18.125 1 98.56 174 LEU A CA 1
ATOM 1351 C C . LEU A 1 174 ? 13.07 -5.977 -18.234 1 98.56 174 LEU A C 1
ATOM 1353 O O . LEU A 1 174 ? 12.391 -6.891 -18.719 1 98.56 174 LEU A O 1
ATOM 1357 N N . ASP A 1 175 ? 12.508 -4.855 -17.781 1 98.12 175 ASP A N 1
ATOM 1358 C CA . ASP A 1 175 ? 11.102 -4.551 -18.031 1 98.12 175 ASP A CA 1
ATOM 1359 C C . ASP A 1 175 ? 10.914 -3.848 -19.375 1 98.12 175 ASP A C 1
ATOM 1361 O O . ASP A 1 175 ? 11.875 -3.639 -20.109 1 98.12 175 ASP A O 1
ATOM 1365 N N . GLU A 1 176 ? 9.648 -3.68 -19.734 1 98.25 176 GLU A N 1
ATOM 1366 C CA . GLU A 1 176 ? 9.297 -3.1 -21.016 1 98.25 176 GLU A CA 1
ATOM 1367 C C . GLU A 1 176 ? 10.008 -3.822 -22.156 1 98.25 176 GLU A C 1
ATOM 1369 O O . GLU A 1 176 ? 10.5 -3.186 -23.094 1 98.25 176 GLU A O 1
ATOM 1374 N N . THR A 1 177 ? 10.188 -5.078 -22.016 1 98.75 177 THR A N 1
ATOM 1375 C CA . THR A 1 177 ? 10.836 -5.969 -22.969 1 98.75 177 THR A CA 1
ATOM 1376 C C . THR A 1 177 ? 9.922 -7.145 -23.312 1 98.75 177 THR A C 1
ATOM 1378 O O . THR A 1 177 ? 9.969 -8.188 -22.656 1 98.75 177 THR A O 1
ATOM 1381 N N . LYS A 1 178 ? 9.195 -6.988 -24.359 1 98.69 178 LYS A N 1
ATOM 1382 C CA . LYS A 1 178 ? 8.188 -7.965 -24.781 1 98.69 178 LYS A CA 1
ATOM 1383 C C . LYS A 1 178 ? 8.828 -9.102 -25.578 1 98.69 178 LYS A C 1
ATOM 1385 O O . LYS A 1 178 ? 9.523 -8.859 -26.562 1 98.69 178 LYS A O 1
ATOM 1390 N N . VAL A 1 179 ? 8.625 -10.297 -25.156 1 98.81 179 VAL A N 1
ATOM 1391 C CA . VAL A 1 179 ? 9.047 -11.453 -25.922 1 98.81 179 VAL A CA 1
ATOM 1392 C C . VAL A 1 179 ? 8.031 -11.727 -27.047 1 98.81 179 VAL A C 1
ATOM 1394 O O . VAL A 1 179 ? 6.848 -11.938 -26.766 1 98.81 179 VAL A O 1
ATOM 1397 N N . GLU A 1 180 ? 8.508 -11.797 -28.203 1 98.06 180 GLU A N 1
ATOM 1398 C CA . GLU A 1 180 ? 7.652 -11.977 -29.375 1 98.06 180 GLU A CA 1
ATOM 1399 C C . GLU A 1 180 ? 7.633 -13.43 -29.828 1 98.06 180 GLU A C 1
ATOM 1401 O O . GLU A 1 180 ? 6.598 -13.938 -30.266 1 98.06 180 GLU A O 1
ATOM 1406 N N . ARG A 1 181 ? 8.789 -14.031 -29.75 1 97.25 181 ARG A N 1
ATOM 1407 C CA . ARG A 1 181 ? 8.867 -15.445 -30.125 1 97.25 181 ARG A CA 1
ATOM 1408 C C . ARG A 1 181 ? 10.156 -16.078 -29.609 1 97.25 181 ARG A C 1
ATOM 1410 O O . ARG A 1 181 ? 11.117 -15.375 -29.297 1 97.25 181 ARG A O 1
ATOM 1417 N N . VAL A 1 182 ? 10.117 -17.359 -29.531 1 98.25 182 VAL A N 1
ATOM 1418 C CA . VAL A 1 182 ? 11.242 -18.188 -29.141 1 98.25 182 VAL A CA 1
ATOM 1419 C C . VAL A 1 182 ? 11.539 -19.203 -30.25 1 98.25 182 VAL A C 1
ATOM 1421 O O . VAL A 1 182 ? 10.617 -19.797 -30.812 1 98.25 182 VAL A O 1
ATOM 1424 N N . GLU A 1 183 ? 12.883 -19.344 -30.562 1 97.75 183 GLU A N 1
ATOM 1425 C CA . GLU A 1 183 ? 13.273 -20.266 -31.625 1 97.75 183 GLU A CA 1
ATOM 1426 C C . GLU A 1 183 ? 14.445 -21.141 -31.188 1 97.75 183 GLU A C 1
ATOM 1428 O O . GLU A 1 183 ? 15.438 -20.625 -30.641 1 97.75 183 GLU A O 1
ATOM 1433 N N . LYS A 1 184 ? 14.305 -22.422 -31.438 1 97.5 184 LYS A N 1
ATOM 1434 C CA . LYS A 1 184 ? 15.414 -23.344 -31.188 1 97.5 184 LYS A CA 1
ATOM 1435 C C . LYS A 1 184 ? 16.484 -23.203 -32.281 1 97.5 184 LYS A C 1
ATOM 1437 O O . LYS A 1 184 ? 16.172 -23.156 -33.469 1 97.5 184 LYS A O 1
ATOM 1442 N N . THR A 1 185 ? 17.688 -23.156 -31.859 1 96.38 185 THR A N 1
ATOM 1443 C CA . THR A 1 185 ? 18.797 -23.094 -32.812 1 96.38 185 THR A CA 1
ATOM 1444 C C . THR A 1 185 ? 19.234 -24.484 -33.25 1 96.38 185 THR A C 1
ATOM 1446 O O . THR A 1 185 ? 18.812 -25.484 -32.656 1 96.38 185 THR A O 1
ATOM 1449 N N . LYS A 1 186 ? 20.125 -24.516 -34.219 1 95.31 186 LYS A N 1
ATOM 1450 C CA . LYS A 1 186 ? 20.656 -25.781 -34.688 1 95.31 186 LYS A CA 1
ATOM 1451 C C . LYS A 1 186 ? 21.516 -26.469 -33.625 1 95.31 186 LYS A C 1
ATOM 1453 O O . LYS A 1 186 ? 21.594 -27.688 -33.594 1 95.31 186 LYS A O 1
ATOM 1458 N N . GLU A 1 187 ? 22.062 -25.641 -32.75 1 94.31 187 GLU A N 1
ATOM 1459 C CA . GLU A 1 187 ? 22.969 -26.141 -31.719 1 94.31 187 GLU A CA 1
ATOM 1460 C C . GLU A 1 187 ? 22.172 -26.609 -30.5 1 94.31 187 GLU A C 1
ATOM 1462 O O . GLU A 1 187 ? 22.75 -27.203 -29.578 1 94.31 187 GLU A O 1
ATOM 1467 N N . GLY A 1 188 ? 20.922 -26.375 -30.484 1 95 188 GLY A N 1
ATOM 1468 C CA . GLY A 1 188 ? 20.094 -26.875 -29.391 1 95 188 GLY A CA 1
ATOM 1469 C C . GLY A 1 188 ? 19.75 -25.812 -28.375 1 95 188 GLY A C 1
ATOM 1470 O O . GLY A 1 188 ? 18.938 -26.047 -27.469 1 95 188 GLY A O 1
ATOM 1471 N N . SER A 1 189 ? 20.312 -24.641 -28.594 1 97.06 189 SER A N 1
ATOM 1472 C CA . SER A 1 189 ? 19.969 -23.516 -27.75 1 97.06 189 SER A CA 1
ATOM 1473 C C . SER A 1 189 ? 18.766 -22.75 -28.281 1 97.06 189 SER A C 1
ATOM 1475 O O . SER A 1 189 ? 18.109 -23.219 -29.219 1 97.06 189 SER A O 1
ATOM 1477 N N . TYR A 1 190 ? 18.406 -21.625 -27.562 1 98.31 190 TYR A N 1
ATOM 1478 C CA . TYR A 1 190 ? 17.234 -20.875 -27.969 1 98.31 190 TYR A CA 1
ATOM 1479 C C . TYR A 1 190 ? 17.578 -19.406 -28.219 1 98.31 190 TYR A C 1
ATOM 1481 O O . TYR A 1 190 ? 18.375 -18.812 -27.484 1 98.31 190 TYR A O 1
ATOM 1489 N N . LYS A 1 191 ? 16.969 -18.891 -29.234 1 98.31 191 LYS A N 1
ATOM 1490 C CA . LYS A 1 191 ? 16.891 -17.453 -29.438 1 98.31 191 LYS A CA 1
ATOM 1491 C C . LYS A 1 191 ? 15.562 -16.891 -28.922 1 98.31 191 LYS A C 1
ATOM 1493 O O . LYS A 1 191 ? 14.5 -17.438 -29.234 1 98.31 191 LYS A O 1
ATOM 1498 N N . VAL A 1 192 ? 15.656 -15.859 -28.141 1 98.69 192 VAL A N 1
ATOM 1499 C CA . VAL A 1 192 ? 14.484 -15.156 -27.625 1 98.69 192 VAL A CA 1
ATOM 1500 C C . VAL A 1 192 ? 14.391 -13.773 -28.25 1 98.69 192 VAL A C 1
ATOM 1502 O O . VAL A 1 192 ? 15.188 -12.883 -27.938 1 98.69 192 VAL A O 1
ATOM 1505 N N . PHE A 1 193 ? 13.422 -13.617 -29.141 1 98.5 193 PHE A N 1
ATOM 1506 C CA . PHE A 1 193 ? 13.242 -12.359 -29.859 1 98.5 193 PHE A CA 1
ATOM 1507 C C . PHE A 1 193 ? 12.359 -11.406 -29.062 1 98.5 193 PHE A C 1
ATOM 1509 O O . PHE A 1 193 ? 11.266 -11.781 -28.625 1 98.5 193 PHE A O 1
ATOM 1516 N N . THR A 1 194 ? 12.875 -10.164 -28.828 1 98.56 194 THR A N 1
ATOM 1517 C CA . THR A 1 194 ? 12.117 -9.156 -28.094 1 98.56 194 THR A CA 1
ATOM 1518 C C . THR A 1 194 ? 12.102 -7.836 -28.844 1 98.56 194 THR A C 1
ATOM 1520 O O . THR A 1 194 ? 12.789 -7.688 -29.859 1 98.56 194 THR A O 1
ATOM 1523 N N . ASN A 1 195 ? 11.273 -6.855 -28.391 1 98.25 195 ASN A N 1
ATOM 1524 C CA . ASN A 1 195 ? 11.234 -5.512 -28.953 1 98.25 195 ASN A CA 1
ATOM 1525 C C . ASN A 1 195 ? 12.523 -4.742 -28.656 1 98.25 195 ASN A C 1
ATOM 1527 O O . ASN A 1 195 ? 12.742 -3.658 -29.203 1 98.25 195 ASN A O 1
ATOM 1531 N N . ARG A 1 196 ? 13.422 -5.289 -27.828 1 96.88 196 ARG A N 1
ATOM 1532 C CA . ARG A 1 196 ? 14.656 -4.605 -27.469 1 96.88 196 ARG A CA 1
ATOM 1533 C C . ARG A 1 196 ? 15.875 -5.402 -27.922 1 96.88 196 ARG A C 1
ATOM 1535 O O . ARG A 1 196 ? 16.984 -5.18 -27.438 1 96.88 196 ARG A O 1
ATOM 1542 N N . GLY A 1 197 ? 15.656 -6.348 -28.812 1 97.12 197 GLY A N 1
ATOM 1543 C CA . GLY A 1 197 ? 16.766 -7.152 -29.312 1 97.12 197 GLY A CA 1
ATOM 1544 C C . GLY A 1 197 ? 16.578 -8.633 -29.062 1 97.12 197 GLY A C 1
ATOM 1545 O O . GLY A 1 197 ? 15.523 -9.07 -28.594 1 97.12 197 GLY A O 1
ATOM 1546 N N . THR A 1 198 ? 17.578 -9.398 -29.469 1 98.12 198 THR A N 1
ATOM 1547 C CA . THR A 1 198 ? 17.531 -10.852 -29.359 1 98.12 198 THR A CA 1
ATOM 1548 C C . THR A 1 198 ? 18.5 -11.352 -28.281 1 98.12 198 THR A C 1
ATOM 1550 O O . THR A 1 198 ? 19.641 -10.875 -28.203 1 98.12 198 THR A O 1
ATOM 1553 N N . PHE A 1 199 ? 17.984 -12.266 -27.5 1 98.44 199 PHE A N 1
ATOM 1554 C CA . PHE A 1 199 ? 18.812 -12.938 -26.5 1 98.44 199 PHE A CA 1
ATOM 1555 C C . PHE A 1 199 ? 18.938 -14.422 -26.812 1 98.44 199 PHE A C 1
ATOM 1557 O O . PHE A 1 199 ? 18.125 -14.977 -27.578 1 98.44 199 PHE A O 1
ATOM 1564 N N . GLN A 1 200 ? 19.953 -14.992 -26.297 1 98.12 200 GLN A N 1
ATOM 1565 C CA . GLN A 1 200 ? 20.156 -16.438 -26.438 1 98.12 200 GLN A CA 1
ATOM 1566 C C . GLN A 1 200 ? 20.266 -17.109 -25.078 1 98.12 200 GLN A C 1
ATOM 1568 O O . GLN A 1 200 ? 20.734 -16.516 -24.109 1 98.12 200 GLN A O 1
ATOM 1573 N N . CYS A 1 201 ? 19.797 -18.375 -25.047 1 98.44 201 CYS A N 1
ATOM 1574 C CA . CYS A 1 201 ? 19.875 -19.094 -23.781 1 98.44 201 CYS A CA 1
ATOM 1575 C C . CYS A 1 201 ? 19.812 -20.594 -24 1 98.44 201 CYS A C 1
ATOM 1577 O O . CYS A 1 201 ? 19.516 -21.062 -25.109 1 98.44 201 CYS A O 1
ATOM 1579 N N . ARG A 1 202 ? 20.172 -21.25 -22.953 1 98.19 202 ARG A N 1
ATOM 1580 C CA . ARG A 1 202 ? 20.062 -22.719 -22.969 1 98.19 202 ARG A CA 1
ATOM 1581 C C . ARG A 1 202 ? 18.641 -23.156 -22.672 1 98.19 202 ARG A C 1
ATOM 1583 O O . ARG A 1 202 ? 18.125 -24.062 -23.312 1 98.19 202 ARG A O 1
ATOM 1590 N N . ARG A 1 203 ? 18 -22.578 -21.672 1 98.31 203 ARG A N 1
ATOM 1591 C CA . ARG A 1 203 ? 16.656 -22.953 -21.234 1 98.31 203 ARG A CA 1
ATOM 1592 C C . ARG A 1 203 ? 15.766 -21.719 -21.094 1 98.31 203 ARG A C 1
ATOM 1594 O O . ARG A 1 203 ? 16.219 -20.656 -20.688 1 98.31 203 ARG A O 1
ATOM 1601 N N . VAL A 1 204 ? 14.484 -21.922 -21.422 1 98.81 204 VAL A N 1
ATOM 1602 C CA . VAL A 1 204 ? 13.484 -20.859 -21.312 1 98.81 204 VAL A CA 1
ATOM 1603 C C . VAL A 1 204 ? 12.391 -21.281 -20.328 1 98.81 204 VAL A C 1
ATOM 1605 O O . VAL A 1 204 ? 11.906 -22.406 -20.391 1 98.81 204 VAL A O 1
ATOM 1608 N N . VAL A 1 205 ? 12.102 -20.438 -19.391 1 98.94 205 VAL A N 1
ATOM 1609 C CA . VAL A 1 205 ? 10.953 -20.609 -18.5 1 98.94 205 VAL A CA 1
ATOM 1610 C C . VAL A 1 205 ? 9.852 -19.625 -18.891 1 98.94 205 VAL A C 1
ATOM 1612 O O . VAL A 1 205 ? 10.07 -18.406 -18.922 1 98.94 205 VAL A O 1
ATOM 1615 N N . ILE A 1 206 ? 8.68 -20.156 -19.219 1 98.88 206 ILE A N 1
ATOM 1616 C CA . ILE A 1 206 ? 7.574 -19.312 -19.672 1 98.88 206 ILE A CA 1
ATOM 1617 C C . ILE A 1 206 ? 6.516 -19.219 -18.562 1 98.88 206 ILE A C 1
ATOM 1619 O O . ILE A 1 206 ? 5.848 -20.219 -18.266 1 98.88 206 ILE A O 1
ATOM 1623 N N . ALA A 1 207 ? 6.352 -18.109 -17.922 1 98.69 207 ALA A N 1
ATOM 1624 C CA . ALA A 1 207 ? 5.352 -17.75 -16.922 1 98.69 207 ALA A CA 1
ATOM 1625 C C . ALA A 1 207 ? 4.633 -16.453 -17.297 1 98.69 207 ALA A C 1
ATOM 1627 O O . ALA A 1 207 ? 4.562 -15.523 -16.5 1 98.69 207 ALA A O 1
ATOM 1628 N N . ALA A 1 208 ? 3.928 -16.453 -18.438 1 98.25 208 ALA A N 1
ATOM 1629 C CA . ALA A 1 208 ? 3.494 -15.211 -19.078 1 98.25 208 ALA A CA 1
ATOM 1630 C C . ALA A 1 208 ? 2.002 -14.977 -18.859 1 98.25 208 ALA A C 1
ATOM 1632 O O . ALA A 1 208 ? 1.361 -14.258 -19.625 1 98.25 208 ALA A O 1
ATOM 1633 N N . GLY A 1 209 ? 1.415 -15.578 -17.875 1 97.62 209 GLY A N 1
ATOM 1634 C CA . GLY A 1 209 ? 0.028 -15.328 -17.516 1 97.62 209 GLY A CA 1
ATOM 1635 C C . GLY A 1 209 ? -0.913 -15.383 -18.703 1 97.62 209 GLY A C 1
ATOM 1636 O O . GLY A 1 209 ? -0.895 -16.344 -19.469 1 97.62 209 GLY A O 1
ATOM 1637 N N . ALA A 1 210 ? -1.69 -14.367 -18.891 1 98.25 210 ALA A N 1
ATOM 1638 C CA . ALA A 1 210 ? -2.721 -14.328 -19.922 1 98.25 210 ALA A CA 1
ATOM 1639 C C . ALA A 1 210 ? -2.1 -14.305 -21.312 1 98.25 210 ALA A C 1
ATOM 1641 O O . ALA A 1 210 ? -2.785 -14.539 -22.312 1 98.25 210 ALA A O 1
ATOM 1642 N N . TRP A 1 211 ? -0.844 -14.062 -21.406 1 98.31 211 TRP A N 1
ATOM 1643 C CA . TRP A 1 211 ? -0.149 -13.938 -22.688 1 98.31 211 TRP A CA 1
ATOM 1644 C C . TRP A 1 211 ? 0.643 -15.203 -23 1 98.31 211 TRP A C 1
ATOM 1646 O O . TRP A 1 211 ? 1.44 -15.219 -23.938 1 98.31 211 TRP A O 1
ATOM 1656 N N . VAL A 1 212 ? 0.422 -16.234 -22.234 1 98.12 212 VAL A N 1
ATOM 1657 C CA . VAL A 1 212 ? 1.274 -17.422 -22.297 1 98.12 212 VAL A CA 1
ATOM 1658 C C . VAL A 1 212 ? 1.233 -18.016 -23.703 1 98.12 212 VAL A C 1
ATOM 1660 O O . VAL A 1 212 ? 2.264 -18.422 -24.234 1 98.12 212 VAL A O 1
ATOM 1663 N N . ASN A 1 213 ? 0.1 -18.047 -24.328 1 98 213 ASN A N 1
ATOM 1664 C CA . ASN A 1 213 ? -0.045 -18.641 -25.656 1 98 213 ASN A CA 1
ATOM 1665 C C . ASN A 1 213 ? 0.651 -17.812 -26.719 1 98 213 ASN A C 1
ATOM 1667 O O . ASN A 1 213 ? 1.056 -18.344 -27.766 1 98 213 ASN A O 1
ATOM 1671 N N . ASP A 1 214 ? 0.793 -16.484 -26.453 1 96.88 214 ASP A N 1
ATOM 1672 C CA . ASP A 1 214 ? 1.516 -15.633 -27.391 1 96.88 214 ASP A CA 1
ATOM 1673 C C . ASP A 1 214 ? 2.965 -16.094 -27.547 1 96.88 214 ASP A C 1
ATOM 1675 O O . ASP A 1 214 ? 3.566 -15.922 -28.609 1 96.88 214 ASP A O 1
ATOM 1679 N N . VAL A 1 215 ? 3.508 -16.703 -26.516 1 97.44 215 VAL A N 1
ATOM 1680 C CA . VAL A 1 215 ? 4.898 -17.141 -26.531 1 97.44 215 VAL A CA 1
ATOM 1681 C C . VAL A 1 215 ? 4.969 -18.625 -26.875 1 97.44 215 VAL A C 1
ATOM 1683 O O . VAL A 1 215 ? 5.781 -19.031 -27.703 1 97.44 215 VAL A O 1
ATOM 1686 N N . LEU A 1 216 ? 4.094 -19.422 -26.297 1 97.75 216 LEU A N 1
ATOM 1687 C CA . LEU A 1 216 ? 4.113 -20.875 -26.438 1 97.75 216 LEU A CA 1
ATOM 1688 C C . LEU A 1 216 ? 3.871 -21.281 -27.891 1 97.75 216 LEU A C 1
ATOM 1690 O O . LEU A 1 216 ? 4.391 -22.297 -28.344 1 97.75 216 LEU A O 1
ATOM 1694 N N . SER A 1 217 ? 3.133 -20.5 -28.578 1 97.25 217 SER A N 1
ATOM 1695 C CA . SER A 1 217 ? 2.811 -20.844 -29.953 1 97.25 217 SER A CA 1
ATOM 1696 C C . SER A 1 217 ? 4.074 -21 -30.797 1 97.25 217 SER A C 1
ATOM 1698 O O . SER A 1 217 ? 4.109 -21.797 -31.734 1 97.25 217 SER A O 1
ATOM 1700 N N . SER A 1 218 ? 5.105 -20.328 -30.469 1 97 218 SER A N 1
ATOM 1701 C CA . SER A 1 218 ? 6.348 -20.359 -31.234 1 97 218 SER A CA 1
ATOM 1702 C C . SER A 1 218 ? 7.062 -21.688 -31.078 1 97 218 SER A C 1
ATOM 1704 O O . SER A 1 218 ? 7.934 -22.031 -31.875 1 97 218 SER A O 1
ATOM 1706 N N . VAL A 1 219 ? 6.688 -22.422 -30.078 1 97.19 219 VAL A N 1
ATOM 1707 C CA . VAL A 1 219 ? 7.324 -23.734 -29.875 1 97.19 219 VAL A CA 1
ATOM 1708 C C . VAL A 1 219 ? 6.301 -24.844 -30.094 1 97.19 219 VAL A C 1
ATOM 1710 O O . VAL A 1 219 ? 6.488 -25.969 -29.609 1 97.19 219 VAL A O 1
ATOM 1713 N N . GLY A 1 220 ? 5.191 -24.531 -30.625 1 96.94 220 GLY A N 1
ATOM 1714 C CA . GLY A 1 220 ? 4.238 -25.516 -31.094 1 96.94 220 GLY A CA 1
ATOM 1715 C C . GLY A 1 220 ? 3.246 -25.938 -30.016 1 96.94 220 GLY A C 1
ATOM 1716 O O . GLY A 1 220 ? 2.615 -27 -30.125 1 96.94 220 GLY A O 1
ATOM 1717 N N . VAL A 1 221 ? 3.117 -25.219 -28.969 1 97.44 221 VAL A N 1
ATOM 1718 C CA . VAL A 1 221 ? 2.184 -25.531 -27.891 1 97.44 221 VAL A CA 1
ATOM 1719 C C . VAL A 1 221 ? 1.089 -24.469 -27.828 1 97.44 221 VAL A C 1
ATOM 1721 O O . VAL A 1 221 ? 1.361 -23.281 -27.984 1 97.44 221 VAL A O 1
ATOM 1724 N N . GLN A 1 222 ? -0.17 -24.906 -27.719 1 97.25 222 GLN A N 1
ATOM 1725 C CA . GLN A 1 222 ? -1.338 -24.047 -27.516 1 97.25 222 GLN A CA 1
ATOM 1726 C C . GLN A 1 222 ? -2.238 -24.609 -26.406 1 97.25 222 GLN A C 1
ATOM 1728 O O . GLN A 1 222 ? -2.727 -25.734 -26.516 1 97.25 222 GLN A O 1
ATOM 1733 N N . LEU A 1 223 ? -2.467 -23.828 -25.391 1 97.88 223 LEU A N 1
ATOM 1734 C CA . LEU A 1 223 ? -3.326 -24.25 -24.297 1 97.88 223 LEU A CA 1
ATOM 1735 C C . LEU A 1 223 ? -4.758 -23.766 -24.516 1 97.88 223 LEU A C 1
ATOM 1737 O O . LEU A 1 223 ? -4.977 -22.641 -24.969 1 97.88 223 LEU A O 1
ATOM 1741 N N . PRO A 1 224 ? -5.766 -24.609 -24.234 1 97.94 224 PRO A N 1
ATOM 1742 C CA . PRO A 1 224 ? -7.164 -24.172 -24.266 1 97.94 224 PRO A CA 1
ATOM 1743 C C . PRO A 1 224 ? -7.555 -23.359 -23.031 1 97.94 224 PRO A C 1
ATOM 1745 O O . PRO A 1 224 ? -8.188 -23.891 -22.109 1 97.94 224 PRO A O 1
ATOM 1748 N N . LEU A 1 225 ? -7.316 -22.094 -23.094 1 98 225 LEU A N 1
ATOM 1749 C CA . LEU A 1 225 ? -7.477 -21.25 -21.906 1 98 225 LEU A CA 1
ATOM 1750 C C . LEU A 1 225 ? -8.711 -20.375 -22.031 1 98 225 LEU A C 1
ATOM 1752 O O . LEU A 1 225 ? -9.078 -19.953 -23.141 1 98 225 LEU A O 1
ATOM 1756 N N . THR A 1 226 ? -9.352 -20.156 -20.953 1 97.88 226 THR A N 1
ATOM 1757 C CA . THR A 1 226 ? -10.336 -19.094 -20.781 1 97.88 226 THR A CA 1
ATOM 1758 C C . THR A 1 226 ? -9.781 -17.969 -19.906 1 97.88 226 THR A C 1
ATOM 1760 O O . THR A 1 226 ? -9.375 -18.203 -18.766 1 97.88 226 THR A O 1
ATOM 1763 N N . VAL A 1 227 ? -9.703 -16.781 -20.453 1 98.44 227 VAL A N 1
ATOM 1764 C CA . VAL A 1 227 ? -9.25 -15.609 -19.703 1 98.44 227 VAL A CA 1
ATOM 1765 C C . VAL A 1 227 ? -10.445 -14.75 -19.312 1 98.44 227 VAL A C 1
ATOM 1767 O O . VAL A 1 227 ? -11.289 -14.422 -20.156 1 98.44 227 VAL A O 1
ATOM 1770 N N . THR A 1 228 ? -10.562 -14.414 -18.047 1 97.94 228 THR A N 1
ATOM 1771 C CA . THR A 1 228 ? -11.664 -13.578 -17.578 1 97.94 228 THR A CA 1
ATOM 1772 C C . THR A 1 228 ? -11.133 -12.328 -16.875 1 97.94 228 THR A C 1
ATOM 1774 O O . THR A 1 228 ? -10.023 -12.328 -16.344 1 97.94 228 THR A O 1
ATOM 1777 N N . GLN A 1 229 ? -11.906 -11.281 -17 1 98.12 229 GLN A N 1
ATOM 1778 C CA . GLN A 1 229 ? -11.648 -10.086 -16.203 1 98.12 229 GLN A CA 1
ATOM 1779 C C . GLN A 1 229 ? -12.383 -10.164 -14.859 1 98.12 229 GLN A C 1
ATOM 1781 O O . GLN A 1 229 ? -13.594 -9.977 -14.797 1 98.12 229 GLN A O 1
ATOM 1786 N N . GLU A 1 230 ? -11.609 -10.414 -13.852 1 97.69 230 GLU A N 1
ATOM 1787 C CA . GLU A 1 230 ? -12.109 -10.5 -12.484 1 97.69 230 GLU A CA 1
ATOM 1788 C C . GLU A 1 230 ? -12.008 -9.148 -11.781 1 97.69 230 GLU A C 1
ATOM 1790 O O . GLU A 1 230 ? -11.5 -8.18 -12.344 1 97.69 230 GLU A O 1
ATOM 1795 N N . GLN A 1 231 ? -12.633 -9.062 -10.578 1 97.94 231 GLN A N 1
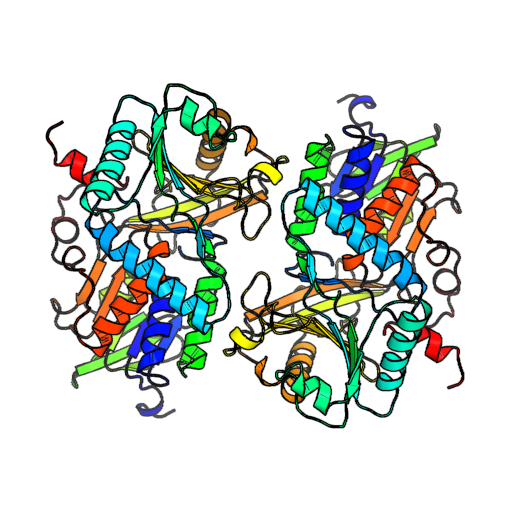ATOM 1796 C CA . GLN A 1 231 ? -12.539 -7.82 -9.812 1 97.94 231 GLN A CA 1
ATOM 1797 C C . GLN A 1 231 ? -12.711 -8.086 -8.32 1 97.94 231 GLN A C 1
ATOM 1799 O O . GLN A 1 231 ? -13.273 -9.109 -7.926 1 97.94 231 GLN A O 1
ATOM 1804 N N . VAL A 1 232 ? -12.203 -7.199 -7.508 1 98.38 232 VAL A N 1
ATOM 1805 C CA . VAL A 1 232 ? -12.414 -7.188 -6.066 1 98.38 232 VAL A CA 1
ATOM 1806 C C . VAL A 1 232 ? -12.914 -5.812 -5.625 1 98.38 232 VAL A C 1
ATOM 1808 O O . VAL A 1 232 ? -12.617 -4.805 -6.266 1 98.38 232 VAL A O 1
ATOM 1811 N N . VAL A 1 233 ? -13.711 -5.801 -4.602 1 98.69 233 VAL A N 1
ATOM 1812 C CA . VAL A 1 233 ? -14.234 -4.586 -3.984 1 98.69 233 VAL A CA 1
ATOM 1813 C C . VAL A 1 233 ? -13.609 -4.402 -2.602 1 98.69 233 VAL A C 1
ATOM 1815 O O . VAL A 1 233 ? -13.508 -5.359 -1.83 1 98.69 233 VAL A O 1
ATOM 1818 N N . TYR A 1 234 ? -13.164 -3.232 -2.311 1 98.81 234 TYR A N 1
ATOM 1819 C CA . TYR A 1 234 ? -12.742 -2.828 -0.975 1 98.81 234 TYR A CA 1
ATOM 1820 C C . TYR A 1 234 ? -13.773 -1.907 -0.333 1 98.81 234 TYR A C 1
ATOM 1822 O O . TYR A 1 234 ? -14.047 -0.818 -0.844 1 98.81 234 TYR A O 1
ATOM 1830 N N . PHE A 1 235 ? -14.328 -2.354 0.777 1 98.81 235 PHE A N 1
ATOM 1831 C CA . PHE A 1 235 ? -15.297 -1.545 1.508 1 98.81 235 PHE A CA 1
ATOM 1832 C C . PHE A 1 235 ? -14.609 -0.725 2.594 1 98.81 235 PHE A C 1
ATOM 1834 O O . PHE A 1 235 ? -13.859 -1.268 3.406 1 98.81 235 PHE A O 1
ATOM 1841 N N . ALA A 1 236 ? -14.875 0.516 2.59 1 98.69 236 ALA A N 1
ATOM 1842 C CA . ALA A 1 236 ? -14.406 1.398 3.654 1 98.69 236 ALA A CA 1
ATOM 1843 C C . ALA A 1 236 ? -15.352 1.373 4.848 1 98.69 236 ALA A C 1
ATOM 1845 O O . ALA A 1 236 ? -15.969 2.389 5.18 1 98.69 236 ALA A O 1
ATOM 1846 N N . THR A 1 237 ? -15.406 0.261 5.516 1 98.69 237 THR A N 1
ATOM 1847 C CA . THR A 1 237 ? -16.297 0.106 6.66 1 98.69 237 THR A CA 1
ATOM 1848 C C . THR A 1 237 ? -15.906 1.057 7.785 1 98.69 237 THR A C 1
ATOM 1850 O O . THR A 1 237 ? -14.727 1.358 7.969 1 98.69 237 THR A O 1
ATOM 1853 N N . SER A 1 238 ? -16.906 1.493 8.539 1 98.12 238 SER A N 1
ATOM 1854 C CA . SER A 1 238 ? -16.672 2.301 9.734 1 98.12 238 SER A CA 1
ATOM 1855 C C . SER A 1 238 ? -16.281 1.428 10.922 1 98.12 238 SER A C 1
ATOM 1857 O O . SER A 1 238 ? -15.812 1.934 11.945 1 98.12 238 SER A O 1
ATOM 1859 N N . ASN A 1 239 ? -16.422 0.161 10.812 1 98.69 239 ASN A N 1
ATOM 1860 C CA . ASN A 1 239 ? -16.125 -0.787 11.883 1 98.69 239 ASN A CA 1
ATOM 1861 C C . ASN A 1 239 ? -14.734 -1.379 11.734 1 98.69 239 ASN A C 1
ATOM 1863 O O . ASN A 1 239 ? -14.555 -2.594 11.836 1 98.69 239 ASN A O 1
ATOM 1867 N N . LEU A 1 240 ? -13.789 -0.556 11.609 1 98.75 240 LEU A N 1
ATOM 1868 C CA . LEU A 1 240 ? -12.422 -0.927 11.273 1 98.75 240 LEU A CA 1
ATOM 1869 C C . LEU A 1 240 ? -11.875 -1.955 12.266 1 98.75 240 LEU A C 1
ATOM 1871 O O . LEU A 1 240 ? -11.297 -2.967 11.859 1 98.75 240 LEU A O 1
ATOM 1875 N N . SER A 1 241 ? -12.07 -1.8 13.492 1 98.69 241 SER A N 1
ATOM 1876 C CA . SER A 1 241 ? -11.438 -2.59 14.547 1 98.69 241 SER A CA 1
ATOM 1877 C C . SER A 1 241 ? -11.883 -4.047 14.484 1 98.69 241 SER A C 1
ATOM 1879 O O . SER A 1 241 ? -11.203 -4.93 15.016 1 98.69 241 SER A O 1
ATOM 1881 N N . GLU A 1 242 ? -12.984 -4.277 13.805 1 98.81 242 GLU A N 1
ATOM 1882 C CA . GLU A 1 242 ? -13.539 -5.625 13.727 1 98.81 242 GLU A CA 1
ATOM 1883 C C . GLU A 1 242 ? -12.898 -6.422 12.602 1 98.81 242 GLU A C 1
ATOM 1885 O O . GLU A 1 242 ? -13.016 -7.648 12.547 1 98.81 242 GLU A O 1
ATOM 1890 N N . PHE A 1 243 ? -12.203 -5.73 11.711 1 98.88 243 PHE A N 1
ATOM 1891 C CA . PHE A 1 243 ? -11.781 -6.406 10.492 1 98.88 243 PHE A CA 1
ATOM 1892 C C . PHE A 1 243 ? -10.273 -6.34 10.32 1 98.88 243 PHE A C 1
ATOM 1894 O O . PHE A 1 243 ? -9.766 -6.363 9.195 1 98.88 243 PHE A O 1
ATOM 1901 N N . THR A 1 244 ? -9.555 -6.176 11.453 1 98.81 244 THR A N 1
ATOM 1902 C CA . THR A 1 244 ? -8.094 -6.266 11.438 1 98.81 244 THR A CA 1
ATOM 1903 C C . THR A 1 244 ? -7.648 -7.715 11.266 1 98.81 244 THR A C 1
ATOM 1905 O O . THR A 1 244 ? -8.445 -8.641 11.438 1 98.81 244 THR A O 1
ATOM 1908 N N . LYS A 1 245 ? -6.383 -7.922 10.984 1 98.56 245 LYS A N 1
ATOM 1909 C CA . LYS A 1 245 ? -5.836 -9.25 10.711 1 98.56 245 LYS A CA 1
ATOM 1910 C C . LYS A 1 245 ? -5.863 -10.117 11.969 1 98.56 245 LYS A C 1
ATOM 1912 O O . LYS A 1 245 ? -5.887 -11.344 11.875 1 98.56 245 LYS A O 1
ATOM 1917 N N . SER A 1 246 ? -5.922 -9.523 13.102 1 98.12 246 SER A N 1
ATOM 1918 C CA . SER A 1 246 ? -5.914 -10.281 14.344 1 98.12 246 SER A CA 1
ATOM 1919 C C . SER A 1 246 ? -7.328 -10.688 14.75 1 98.12 246 SER A C 1
ATOM 1921 O O . SER A 1 246 ? -7.512 -11.547 15.609 1 98.12 246 SER A O 1
ATOM 1923 N N . LYS A 1 247 ? -8.359 -10.156 14.094 1 98.44 247 LYS A N 1
ATOM 1924 C CA . LYS A 1 247 ? -9.719 -10.367 14.586 1 98.44 247 LYS A CA 1
ATOM 1925 C C . LYS A 1 247 ? -10.602 -11.016 13.523 1 98.44 247 LYS A C 1
ATOM 1927 O O . LYS A 1 247 ? -11.664 -11.539 13.836 1 98.44 247 LYS A O 1
ATOM 1932 N N . PHE A 1 248 ? -10.211 -10.906 12.344 1 98.81 248 PHE A N 1
ATOM 1933 C CA . PHE A 1 248 ? -11.055 -11.344 11.234 1 98.81 248 PHE A CA 1
ATOM 1934 C C . PHE A 1 248 ? -10.281 -12.25 10.289 1 98.81 248 PHE A C 1
ATOM 1936 O O . PHE A 1 248 ? -9.211 -11.883 9.797 1 98.81 248 PHE A O 1
ATOM 1943 N N . PRO A 1 249 ? -10.719 -13.422 9.953 1 98.88 249 PRO A N 1
ATOM 1944 C CA . PRO A 1 249 ? -10.023 -14.367 9.078 1 98.88 249 PRO A CA 1
ATOM 1945 C C . PRO A 1 249 ? -10.266 -14.086 7.594 1 98.88 249 PRO A C 1
ATOM 1947 O O . PRO A 1 249 ? -11.195 -13.352 7.246 1 98.88 249 PRO A O 1
ATOM 1950 N N . ILE A 1 250 ? -9.453 -14.648 6.773 1 98.94 250 ILE A N 1
ATOM 1951 C CA . ILE A 1 250 ? -9.891 -14.805 5.391 1 98.94 250 ILE A CA 1
ATOM 1952 C C . ILE A 1 250 ? -11.062 -15.781 5.324 1 98.94 250 ILE A C 1
ATOM 1954 O O . ILE A 1 250 ? -11.258 -16.578 6.238 1 98.94 250 ILE A O 1
ATOM 1958 N N . TRP A 1 251 ? -11.82 -15.703 4.227 1 98.88 251 TRP A N 1
ATOM 1959 C CA . TRP A 1 251 ? -12.922 -16.656 4.109 1 98.88 251 TRP A CA 1
ATOM 1960 C C . TRP A 1 251 ? -13.25 -16.922 2.645 1 98.88 251 TRP A C 1
ATOM 1962 O O . TRP A 1 251 ? -12.93 -16.125 1.768 1 98.88 251 TRP A O 1
ATOM 1972 N N . ILE A 1 252 ? -13.805 -18.047 2.41 1 98.56 252 ILE A N 1
ATOM 1973 C CA . ILE A 1 252 ? -14.391 -18.453 1.139 1 98.56 252 ILE A CA 1
ATOM 1974 C C . ILE A 1 252 ? -15.789 -19.016 1.371 1 98.56 252 ILE A C 1
ATOM 1976 O O . ILE A 1 252 ? -15.977 -19.906 2.207 1 98.56 252 ILE A O 1
ATOM 1980 N N . TYR A 1 253 ? -16.719 -18.469 0.674 1 98.25 253 TYR A N 1
ATOM 1981 C CA . TYR A 1 253 ? -18.078 -18.969 0.676 1 98.25 253 TYR A CA 1
ATOM 1982 C C . TYR A 1 253 ? -18.375 -19.797 -0.571 1 98.25 253 TYR A C 1
ATOM 1984 O O . TYR A 1 253 ? -18.172 -19.328 -1.694 1 98.25 253 TYR A O 1
ATOM 1992 N N . HIS A 1 254 ? -18.859 -20.953 -0.332 1 96.69 254 HIS A N 1
ATOM 1993 C CA . HIS A 1 254 ? -19.188 -21.844 -1.441 1 96.69 254 HIS A CA 1
ATOM 1994 C C . HIS A 1 254 ? -20.688 -21.875 -1.709 1 96.69 254 HIS A C 1
ATOM 1996 O O . HIS A 1 254 ? -21.453 -22.391 -0.904 1 96.69 254 HIS A O 1
ATOM 2002 N N . GLY A 1 255 ? -21 -21.25 -2.818 1 92.5 255 GLY A N 1
ATOM 2003 C CA . GLY A 1 255 ? -22.391 -21.266 -3.246 1 92.5 255 GLY A CA 1
ATOM 2004 C C . GLY A 1 255 ? -22.656 -22.219 -4.395 1 92.5 255 GLY A C 1
ATOM 2005 O O . GLY A 1 255 ? -21.812 -23.078 -4.707 1 92.5 255 GLY A O 1
ATOM 2006 N N . THR A 1 256 ? -23.938 -22.078 -4.871 1 86.94 256 THR A N 1
ATOM 2007 C CA . THR A 1 256 ? -24.281 -22.859 -6.055 1 86.94 256 THR A CA 1
ATOM 2008 C C . THR A 1 256 ? -23.75 -22.188 -7.32 1 86.94 256 THR A C 1
ATOM 2010 O O . THR A 1 256 ? -24.297 -21.188 -7.773 1 86.94 256 THR A O 1
ATOM 2013 N N . GLY A 1 257 ? -22.703 -22.656 -7.789 1 82.5 257 GLY A N 1
ATOM 2014 C CA . GLY A 1 257 ? -22.172 -22.188 -9.062 1 82.5 257 GLY A CA 1
ATOM 2015 C C . GLY A 1 257 ? -21.172 -21.062 -8.914 1 82.5 257 GLY A C 1
ATOM 2016 O O . GLY A 1 257 ? -20.578 -20.625 -9.906 1 82.5 257 GLY A O 1
ATOM 2017 N N . SER A 1 258 ? -21.031 -20.609 -7.738 1 87.31 258 SER A N 1
ATOM 2018 C CA . SER A 1 258 ? -20.109 -19.484 -7.598 1 87.31 258 SER A CA 1
ATOM 2019 C C . SER A 1 258 ? -19.531 -19.422 -6.188 1 87.31 258 SER A C 1
ATOM 2021 O O . SER A 1 258 ? -20.203 -19.781 -5.219 1 87.31 258 SER A O 1
ATOM 2023 N N . ASP A 1 259 ? -18.312 -19.016 -6.062 1 95.75 259 ASP A N 1
ATOM 2024 C CA . ASP A 1 259 ? -17.672 -18.781 -4.77 1 95.75 259 ASP A CA 1
ATOM 2025 C C . ASP A 1 259 ? -17.344 -17.297 -4.574 1 95.75 259 ASP A C 1
ATOM 2027 O O . ASP A 1 259 ? -17.016 -16.594 -5.527 1 95.75 259 ASP A O 1
ATOM 2031 N N . LEU A 1 260 ? -17.578 -16.875 -3.396 1 98 260 LEU A N 1
ATOM 2032 C CA . LEU A 1 260 ? -17.094 -15.562 -2.967 1 98 260 LEU A CA 1
ATOM 2033 C C . LEU A 1 260 ? -15.984 -15.711 -1.919 1 98 260 LEU A C 1
ATOM 2035 O O . LEU A 1 260 ? -15.914 -16.734 -1.232 1 98 260 LEU A O 1
ATOM 2039 N N . TYR A 1 261 ? -15.141 -14.742 -1.884 1 98.62 261 TYR A N 1
ATOM 2040 C CA . TYR A 1 261 ? -14.094 -14.758 -0.871 1 98.62 261 TYR A CA 1
ATOM 2041 C C . TYR A 1 261 ? -13.852 -13.359 -0.311 1 98.62 261 TYR A C 1
ATOM 2043 O O . TYR A 1 261 ? -14.219 -12.367 -0.935 1 98.62 261 TYR A O 1
ATOM 2051 N N . GLY A 1 262 ? -13.273 -13.336 0.844 1 98.75 262 GLY A N 1
ATOM 2052 C CA . GLY A 1 262 ? -12.961 -12.062 1.477 1 98.75 262 GLY A CA 1
ATOM 2053 C C . GLY A 1 262 ? -11.758 -12.133 2.396 1 98.75 262 GLY A C 1
ATOM 2054 O O . GLY A 1 262 ? -11.25 -13.227 2.682 1 98.75 262 GLY A O 1
ATOM 2055 N N . MET A 1 263 ? -11.242 -10.977 2.736 1 98.81 263 MET A N 1
ATOM 2056 C CA . MET A 1 263 ? -10.023 -10.852 3.537 1 98.81 263 MET A CA 1
ATOM 2057 C C . MET A 1 263 ? -10.102 -9.633 4.453 1 98.81 263 MET A C 1
ATOM 2059 O O . MET A 1 263 ? -10.781 -8.656 4.141 1 98.81 263 MET A O 1
ATOM 2063 N N . PRO A 1 264 ? -9.336 -9.719 5.574 1 98.88 264 PRO A N 1
ATOM 2064 C CA . PRO A 1 264 ? -9.258 -8.547 6.445 1 98.88 264 PRO A CA 1
ATOM 2065 C C . PRO A 1 264 ? -8.508 -7.383 5.809 1 98.88 264 PRO A C 1
ATOM 2067 O O . PRO A 1 264 ? -7.945 -7.527 4.719 1 98.88 264 PRO A O 1
ATOM 2070 N N . ILE A 1 265 ? -8.531 -6.301 6.473 1 98.81 265 ILE A N 1
ATOM 2071 C CA . ILE A 1 265 ? -7.848 -5.078 6.066 1 98.81 265 ILE A CA 1
ATOM 2072 C C . ILE A 1 265 ? -6.348 -5.34 5.945 1 98.81 265 ILE A C 1
ATOM 2074 O O . ILE A 1 265 ? -5.719 -5.828 6.887 1 98.81 265 ILE A O 1
ATOM 2078 N N . HIS A 1 266 ? -5.773 -5.012 4.742 1 98.56 266 HIS A N 1
ATOM 2079 C CA . HIS A 1 266 ? -4.336 -5.098 4.5 1 98.56 266 HIS A CA 1
ATOM 2080 C C . HIS A 1 266 ? -3.922 -4.211 3.33 1 98.56 266 HIS A C 1
ATOM 2082 O O . HIS A 1 266 ? -4.5 -4.293 2.246 1 98.56 266 HIS A O 1
ATOM 2088 N N . GLY A 1 267 ? -2.918 -3.426 3.562 1 96.62 267 GLY A N 1
ATOM 2089 C CA . GLY A 1 267 ? -2.332 -2.625 2.5 1 96.62 267 GLY A CA 1
ATOM 2090 C C . GLY A 1 267 ? -3.053 -1.311 2.275 1 96.62 267 GLY A C 1
ATOM 2091 O O . GLY A 1 267 ? -2.457 -0.342 1.799 1 96.62 267 GLY A O 1
ATOM 2092 N N . ASN A 1 268 ? -4.285 -1.282 2.473 1 96.75 268 ASN A N 1
ATOM 2093 C CA . ASN A 1 268 ? -5.148 -0.108 2.557 1 96.75 268 ASN A CA 1
ATOM 2094 C C . ASN A 1 268 ? -6.117 -0.207 3.73 1 96.75 268 ASN A C 1
ATOM 2096 O O . ASN A 1 268 ? -5.891 -0.979 4.664 1 96.75 268 ASN A O 1
ATOM 2100 N N . SER A 1 269 ? -7.191 0.579 3.725 1 98.06 269 SER A N 1
ATOM 2101 C CA . SER A 1 269 ? -8.062 0.581 4.891 1 98.06 269 SER A CA 1
ATOM 2102 C C . SER A 1 269 ? -9.375 -0.152 4.605 1 98.06 269 SER A C 1
ATOM 2104 O O . SER A 1 269 ? -10.352 -0 5.34 1 98.06 269 SER A O 1
ATOM 2106 N N . GLY A 1 270 ? -9.398 -0.928 3.52 1 98.62 270 GLY A N 1
ATOM 2107 C CA . GLY A 1 270 ? -10.656 -1.532 3.109 1 98.62 270 GLY A CA 1
ATOM 2108 C C . GLY A 1 270 ? -10.727 -3.02 3.4 1 98.62 270 GLY A C 1
ATOM 2109 O O . GLY A 1 270 ? -9.711 -3.713 3.369 1 98.62 270 GLY A O 1
ATOM 2110 N N . VAL A 1 271 ? -11.984 -3.48 3.676 1 98.88 271 VAL A N 1
ATOM 2111 C CA . VAL A 1 271 ? -12.266 -4.91 3.732 1 98.88 271 VAL A CA 1
ATOM 2112 C C . VAL A 1 271 ? -12.5 -5.449 2.322 1 98.88 271 VAL A C 1
ATOM 2114 O O . VAL A 1 271 ? -13.289 -4.891 1.559 1 98.88 271 VAL A O 1
ATOM 2117 N N . LYS A 1 272 ? -11.836 -6.5 1.988 1 98.75 272 LYS A N 1
ATOM 2118 C CA . LYS A 1 272 ? -11.797 -6.996 0.615 1 98.75 272 LYS A CA 1
ATOM 2119 C C . LYS A 1 272 ? -12.836 -8.094 0.4 1 98.75 272 LYS A C 1
ATOM 2121 O O . LYS A 1 272 ? -13.008 -8.969 1.251 1 98.75 272 LYS A O 1
ATOM 2126 N N . ILE A 1 273 ? -13.516 -8.07 -0.768 1 98.81 273 ILE A N 1
ATOM 2127 C CA . ILE A 1 273 ? -14.398 -9.148 -1.195 1 98.81 273 ILE A CA 1
ATOM 2128 C C . ILE A 1 273 ? -14.328 -9.305 -2.713 1 98.81 273 ILE A C 1
ATOM 2130 O O . ILE A 1 273 ? -14.164 -8.32 -3.436 1 98.81 273 ILE A O 1
ATOM 2134 N N . GLY A 1 274 ? -14.391 -10.5 -3.18 1 97.88 274 GLY A N 1
ATOM 2135 C CA . GLY A 1 274 ? -14.445 -10.766 -4.609 1 97.88 274 GLY A CA 1
ATOM 2136 C C . GLY A 1 274 ? -15.211 -12.031 -4.949 1 97.88 274 GLY A C 1
ATOM 2137 O O . GLY A 1 274 ? -15.469 -12.859 -4.078 1 97.88 274 GLY A O 1
ATOM 2138 N N . LEU A 1 275 ? -15.656 -12.109 -6.199 1 96.81 275 LEU A N 1
ATOM 2139 C CA . LEU A 1 275 ? -16.203 -13.328 -6.785 1 96.81 275 LEU A CA 1
ATOM 2140 C C . LEU A 1 275 ? -15.117 -14.141 -7.473 1 96.81 275 LEU A C 1
ATOM 2142 O O . LEU A 1 275 ? -14.297 -13.586 -8.211 1 96.81 275 LEU A O 1
ATOM 2146 N N . ASP A 1 276 ? -15.07 -15.383 -7.148 1 96.5 276 ASP A N 1
ATOM 2147 C CA . ASP A 1 276 ? -14.094 -16.25 -7.801 1 96.5 276 ASP A CA 1
ATOM 2148 C C . ASP A 1 276 ? -14.586 -16.688 -9.18 1 96.5 276 ASP A C 1
ATOM 2150 O O . ASP A 1 276 ? -15.625 -17.344 -9.297 1 96.5 276 ASP A O 1
ATOM 2154 N N . ALA A 1 277 ? -13.844 -16.359 -10.18 1 95.06 277 ALA A N 1
ATOM 2155 C CA . ALA A 1 277 ? -14.094 -16.766 -11.555 1 95.06 277 ALA A CA 1
ATOM 2156 C C . ALA A 1 277 ? -15.484 -16.328 -12.016 1 95.06 277 ALA A C 1
ATOM 2158 O O . ALA A 1 277 ? -16.234 -17.125 -12.602 1 95.06 277 ALA A O 1
ATOM 2159 N N . GLY A 1 278 ? -15.852 -15.172 -11.664 1 92.75 278 GLY A N 1
ATOM 2160 C CA . GLY A 1 278 ? -17.172 -14.656 -12.016 1 92.75 278 GLY A CA 1
ATOM 2161 C C . GLY A 1 278 ? -17.125 -13.594 -13.094 1 92.75 278 GLY A C 1
ATOM 2162 O O . GLY A 1 278 ? -18.156 -13.023 -13.453 1 92.75 278 GLY A O 1
ATOM 2163 N N . GLY A 1 279 ? -15.984 -13.367 -13.648 1 95.19 279 GLY A N 1
ATOM 2164 C CA . GLY A 1 279 ? -15.828 -12.273 -14.594 1 95.19 279 GLY A CA 1
ATOM 2165 C C . GLY A 1 279 ? -16.172 -12.664 -16.016 1 95.19 279 GLY A C 1
ATOM 2166 O O . GLY A 1 279 ? -16.328 -13.844 -16.328 1 95.19 279 GLY A O 1
ATOM 2167 N N . LYS A 1 280 ? -16.234 -11.672 -16.859 1 96.44 280 LYS A N 1
ATOM 2168 C CA . LYS A 1 280 ? -16.5 -11.891 -18.281 1 96.44 280 LYS A CA 1
ATOM 2169 C C . LYS A 1 280 ? -15.266 -12.414 -19 1 96.44 280 LYS A C 1
ATOM 2171 O O . LYS A 1 280 ? -14.141 -12.031 -18.656 1 96.44 280 LYS A O 1
ATOM 2176 N N . THR A 1 281 ? -15.516 -13.289 -19.938 1 97.5 281 THR A N 1
ATOM 2177 C CA . THR A 1 281 ? -14.422 -13.758 -20.781 1 97.5 281 THR A CA 1
ATOM 2178 C C . THR A 1 281 ? -13.859 -12.617 -21.625 1 97.5 281 THR A C 1
ATOM 2180 O O . THR A 1 281 ? -14.617 -11.891 -22.281 1 97.5 281 THR A O 1
ATOM 2183 N N . VAL A 1 282 ? -12.539 -12.492 -21.578 1 98 282 VAL A N 1
ATOM 2184 C CA . VAL A 1 282 ? -11.828 -11.461 -22.328 1 98 282 VAL A CA 1
ATOM 2185 C C . VAL A 1 282 ? -10.531 -12.031 -22.875 1 98 282 VAL A C 1
ATOM 2187 O O . VAL A 1 282 ? -10.266 -13.234 -22.766 1 98 282 VAL A O 1
ATOM 2190 N N . THR A 1 283 ? -9.828 -11.195 -23.625 1 95.75 283 THR A N 1
ATOM 2191 C CA . THR A 1 283 ? -8.422 -11.398 -23.953 1 95.75 283 THR A CA 1
ATOM 2192 C C . THR A 1 283 ? -7.57 -10.273 -23.359 1 95.75 283 THR A C 1
ATOM 2194 O O . THR A 1 283 ? -8.102 -9.266 -22.891 1 95.75 283 THR A O 1
ATOM 2197 N N . PRO A 1 284 ? -6.234 -10.469 -23.328 1 91.25 284 PRO A N 1
ATOM 2198 C CA . PRO A 1 284 ? -5.387 -9.375 -22.859 1 91.25 284 PRO A CA 1
ATOM 2199 C C . PRO A 1 284 ? -5.605 -8.078 -23.625 1 91.25 284 PRO A C 1
ATOM 2201 O O . PRO A 1 284 ? -5.398 -6.988 -23.094 1 91.25 284 PRO A O 1
ATOM 2204 N N . THR A 1 285 ? -6.086 -8.172 -24.812 1 92.31 285 THR A N 1
ATOM 2205 C CA . THR A 1 285 ? -6.254 -6.98 -25.641 1 92.31 285 THR A CA 1
ATOM 2206 C C . THR A 1 285 ? -7.668 -6.422 -25.5 1 92.31 285 THR A C 1
ATOM 2208 O O . THR A 1 285 ? -7.91 -5.254 -25.797 1 92.31 285 THR A O 1
ATOM 2211 N N . THR A 1 286 ? -8.609 -7.266 -25.047 1 95.44 286 THR A N 1
ATOM 2212 C CA . THR A 1 286 ? -9.992 -6.801 -25.031 1 95.44 286 THR A CA 1
ATOM 2213 C C . THR A 1 286 ? -10.422 -6.453 -23.609 1 95.44 286 THR A C 1
ATOM 2215 O O . THR A 1 286 ? -11.469 -5.824 -23.406 1 95.44 286 THR A O 1
ATOM 2218 N N . ARG A 1 287 ? -9.648 -6.945 -22.719 1 95.56 287 ARG A N 1
ATOM 2219 C CA . ARG A 1 287 ? -10.008 -6.574 -21.344 1 95.56 287 ARG A CA 1
ATOM 2220 C C . ARG A 1 287 ? -10.062 -5.059 -21.188 1 95.56 287 ARG A C 1
ATOM 2222 O O . ARG A 1 287 ? -9.406 -4.328 -21.938 1 95.56 287 ARG A O 1
ATOM 2229 N N . THR A 1 288 ? -10.938 -4.766 -20.25 1 93.69 288 THR A N 1
ATOM 2230 C CA . THR A 1 288 ? -11.016 -3.365 -19.844 1 93.69 288 THR A CA 1
ATOM 2231 C C . THR A 1 288 ? -10.68 -3.209 -18.359 1 93.69 288 THR A C 1
ATOM 2233 O O . THR A 1 288 ? -10.398 -4.195 -17.672 1 93.69 288 THR A O 1
ATOM 2236 N N . PHE A 1 289 ? -10.469 -2.213 -17.812 1 94.06 289 PHE A N 1
ATOM 2237 C CA . PHE A 1 289 ? -10.219 -1.885 -16.406 1 94.06 289 PHE A CA 1
ATOM 2238 C C . PHE A 1 289 ? -11.469 -1.338 -15.742 1 94.06 289 PHE A C 1
ATOM 2240 O O . PHE A 1 289 ? -11.438 -0.922 -14.586 1 94.06 289 PHE A O 1
ATOM 2247 N N . ILE A 1 290 ? -12.625 -1.499 -16.453 1 96.62 290 ILE A N 1
ATOM 2248 C CA . ILE A 1 290 ? -13.883 -0.965 -15.938 1 96.62 290 ILE A CA 1
ATOM 2249 C C . ILE A 1 290 ? -14.602 -2.037 -15.117 1 96.62 290 ILE A C 1
ATOM 2251 O O . ILE A 1 290 ? -14.922 -3.107 -15.633 1 96.62 290 ILE A O 1
ATOM 2255 N N . PRO A 1 291 ? -14.875 -1.765 -13.922 1 97.06 291 PRO A N 1
ATOM 2256 C CA . PRO A 1 291 ? -15.562 -2.744 -13.07 1 97.06 291 PRO A CA 1
ATOM 2257 C C . PRO A 1 291 ? -16.984 -3.049 -13.547 1 97.06 291 PRO A C 1
ATOM 2259 O O . PRO A 1 291 ? -17.672 -2.154 -14.039 1 97.06 291 PRO A O 1
ATOM 2262 N N . ASN A 1 292 ? -17.344 -4.301 -13.422 1 97.31 292 ASN A N 1
ATOM 2263 C CA . ASN A 1 292 ? -18.734 -4.723 -13.648 1 97.31 292 ASN A CA 1
ATOM 2264 C C . ASN A 1 292 ? -19.625 -4.379 -12.461 1 97.31 292 ASN A C 1
ATOM 2266 O O . ASN A 1 292 ? -19.453 -4.93 -11.367 1 97.31 292 ASN A O 1
ATOM 2270 N N . GLN A 1 293 ? -20.641 -3.602 -12.648 1 97.31 293 GLN A N 1
ATOM 2271 C CA . GLN A 1 293 ? -21.453 -3.08 -11.562 1 97.31 293 GLN A CA 1
ATOM 2272 C C . GLN A 1 293 ? -22.375 -4.16 -10.992 1 97.31 293 GLN A C 1
ATOM 2274 O O . GLN A 1 293 ? -22.734 -4.121 -9.82 1 97.31 293 GLN A O 1
ATOM 2279 N N . THR A 1 294 ? -22.734 -5.098 -11.781 1 97.19 294 THR A N 1
ATOM 2280 C CA . THR A 1 294 ? -23.531 -6.215 -11.273 1 97.19 294 THR A CA 1
ATOM 2281 C C . THR A 1 294 ? -22.734 -7.012 -10.242 1 97.19 294 THR A C 1
ATOM 2283 O O . THR A 1 294 ? -23.281 -7.398 -9.203 1 97.19 294 THR A O 1
ATOM 2286 N N . SER A 1 295 ? -21.516 -7.254 -10.562 1 96.81 295 SER A N 1
ATOM 2287 C CA . SER A 1 295 ? -20.656 -7.961 -9.625 1 96.81 295 SER A CA 1
ATOM 2288 C C . SER A 1 295 ? -20.484 -7.164 -8.328 1 96.81 295 SER A C 1
ATOM 2290 O O . SER A 1 295 ? -20.422 -7.742 -7.242 1 96.81 295 SER A O 1
ATOM 2292 N N . VAL A 1 296 ? -20.344 -5.852 -8.438 1 98.25 296 VAL A N 1
ATOM 2293 C CA . VAL A 1 296 ? -20.25 -5 -7.258 1 98.25 296 VAL A CA 1
ATOM 2294 C C . VAL A 1 296 ? -21.5 -5.172 -6.395 1 98.25 296 VAL A C 1
ATOM 2296 O O . VAL A 1 296 ? -21.406 -5.352 -5.176 1 98.25 296 VAL A O 1
ATOM 2299 N N . LYS A 1 297 ? -22.641 -5.125 -7.016 1 98.12 297 LYS A N 1
ATOM 2300 C CA . LYS A 1 297 ? -23.906 -5.289 -6.301 1 98.12 297 LYS A CA 1
ATOM 2301 C C . LYS A 1 297 ? -23.984 -6.656 -5.629 1 98.12 297 LYS A C 1
ATOM 2303 O O . LYS A 1 297 ? -24.469 -6.773 -4.5 1 98.12 297 LYS A O 1
ATOM 2308 N N . ASP A 1 298 ? -23.5 -7.672 -6.352 1 97.25 298 ASP A N 1
ATOM 2309 C CA . ASP A 1 298 ? -23.484 -9.016 -5.785 1 97.25 298 ASP A CA 1
ATOM 2310 C C . ASP A 1 298 ? -22.656 -9.07 -4.512 1 97.25 298 ASP A C 1
ATOM 2312 O O . ASP A 1 298 ? -23.047 -9.703 -3.527 1 97.25 298 ASP A O 1
ATOM 2316 N N . CYS A 1 299 ? -21.547 -8.414 -4.523 1 98.25 299 CYS A N 1
ATOM 2317 C CA . CYS A 1 299 ? -20.672 -8.375 -3.359 1 98.25 299 CYS A CA 1
ATOM 2318 C C . CYS A 1 299 ? -21.328 -7.629 -2.205 1 98.25 299 CYS A C 1
ATOM 2320 O O . CYS A 1 299 ? -21.25 -8.062 -1.053 1 98.25 299 CYS A O 1
ATOM 2322 N N . ILE A 1 300 ? -21.984 -6.543 -2.51 1 98.69 300 ILE A N 1
ATOM 2323 C CA . ILE A 1 300 ? -22.672 -5.754 -1.49 1 98.69 300 ILE A CA 1
ATOM 2324 C C . ILE A 1 300 ? -23.781 -6.578 -0.866 1 98.69 300 ILE A C 1
ATOM 2326 O O . ILE A 1 300 ? -23.891 -6.664 0.36 1 98.69 300 ILE A O 1
ATOM 2330 N N . ASP A 1 301 ? -24.625 -7.207 -1.712 1 98.38 301 ASP A N 1
ATOM 2331 C CA . ASP A 1 301 ? -25.766 -7.992 -1.23 1 98.38 301 ASP A CA 1
ATOM 2332 C C . ASP A 1 301 ? -25.281 -9.172 -0.376 1 98.38 301 ASP A C 1
ATOM 2334 O O . ASP A 1 301 ? -25.859 -9.438 0.686 1 98.38 301 ASP A O 1
ATOM 2338 N N . PHE A 1 302 ? -24.312 -9.836 -0.846 1 98.25 302 PHE A N 1
ATOM 2339 C CA . PHE A 1 302 ? -23.734 -10.93 -0.07 1 98.25 302 PHE A CA 1
ATOM 2340 C C . PHE A 1 302 ? -23.281 -10.445 1.297 1 98.25 302 PHE A C 1
ATOM 2342 O O . PHE A 1 302 ? -23.578 -11.062 2.32 1 98.25 302 PHE A O 1
ATOM 2349 N N . SER A 1 303 ? -22.453 -9.383 1.298 1 98.75 303 SER A N 1
ATOM 2350 C CA . SER A 1 303 ? -21.891 -8.867 2.539 1 98.75 303 SER A CA 1
ATOM 2351 C C . SER A 1 303 ? -22.984 -8.438 3.512 1 98.75 303 SER A C 1
ATOM 2353 O O . SER A 1 303 ? -22.891 -8.703 4.715 1 98.75 303 SER A O 1
ATOM 2355 N N . ARG A 1 304 ? -24.031 -7.824 3.02 1 98.56 304 ARG A N 1
ATOM 2356 C CA . ARG A 1 304 ? -25.141 -7.398 3.869 1 98.56 304 ARG A CA 1
ATOM 2357 C C . ARG A 1 304 ? -25.781 -8.594 4.57 1 98.56 304 ARG A C 1
ATOM 2359 O O . ARG A 1 304 ? -26.219 -8.484 5.715 1 98.56 304 ARG A O 1
ATOM 2366 N N . GLU A 1 305 ? -25.781 -9.672 3.854 1 97.88 305 GLU A N 1
ATOM 2367 C CA . GLU A 1 305 ? -26.438 -10.859 4.387 1 97.88 305 GLU A CA 1
ATOM 2368 C C . GLU A 1 305 ? -25.516 -11.617 5.344 1 97.88 305 GLU A C 1
ATOM 2370 O O . GLU A 1 305 ? -25.953 -12.055 6.41 1 97.88 305 GLU A O 1
ATOM 2375 N N . HIS A 1 306 ? -24.25 -11.773 4.984 1 98.19 306 HIS A N 1
ATOM 2376 C CA . HIS A 1 306 ? -23.391 -12.742 5.664 1 98.19 306 HIS A CA 1
ATOM 2377 C C . HIS A 1 306 ? -22.422 -12.047 6.605 1 98.19 306 HIS A C 1
ATOM 2379 O O . HIS A 1 306 ? -22.016 -12.609 7.625 1 98.19 306 HIS A O 1
ATOM 2385 N N . ILE A 1 307 ? -21.969 -10.859 6.289 1 98.75 307 ILE A N 1
ATOM 2386 C CA . ILE A 1 307 ? -21 -10.086 7.051 1 98.75 307 ILE A CA 1
ATOM 2387 C C . ILE A 1 307 ? -21.391 -8.609 7.055 1 98.75 307 ILE A C 1
ATOM 2389 O O . ILE A 1 307 ? -20.625 -7.758 6.602 1 98.75 307 ILE A O 1
ATOM 2393 N N . PRO A 1 308 ? -22.453 -8.281 7.613 1 98.62 308 PRO A N 1
ATOM 2394 C CA . PRO A 1 308 ? -23.094 -6.992 7.375 1 98.62 308 PRO A CA 1
ATOM 2395 C C . PRO A 1 308 ? -22.25 -5.809 7.824 1 98.62 308 PRO A C 1
ATOM 2397 O O . PRO A 1 308 ? -22.281 -4.742 7.203 1 98.62 308 PRO A O 1
ATOM 2400 N N . ARG A 1 309 ? -21.438 -5.957 8.828 1 98.62 309 ARG A N 1
ATOM 2401 C CA . ARG A 1 309 ? -20.703 -4.824 9.391 1 98.62 309 ARG A CA 1
ATOM 2402 C C . ARG A 1 309 ? -19.453 -4.527 8.57 1 98.62 309 ARG A C 1
ATOM 2404 O O . ARG A 1 309 ? -18.719 -3.582 8.875 1 98.62 309 ARG A O 1
ATOM 2411 N N . SER A 1 310 ? -19.203 -5.316 7.5 1 98.81 310 SER A N 1
ATOM 2412 C CA . SER A 1 310 ? -18.094 -5.051 6.582 1 98.81 310 SER A CA 1
ATOM 2413 C C . SER A 1 310 ? -18.484 -3.994 5.551 1 98.81 310 SER A C 1
ATOM 2415 O O . SER A 1 310 ? -17.609 -3.406 4.906 1 98.81 310 SER A O 1
ATOM 2417 N N . VAL A 1 311 ? -19.734 -3.801 5.363 1 98.62 311 VAL A N 1
ATOM 2418 C CA . VAL A 1 311 ? -20.219 -2.955 4.27 1 98.62 311 VAL A CA 1
ATOM 2419 C C . VAL A 1 311 ? -19.984 -1.485 4.617 1 98.62 311 VAL A C 1
ATOM 2421 O O . VAL A 1 311 ? -20.234 -1.062 5.75 1 98.62 311 VAL A O 1
ATOM 2424 N N . GLY A 1 312 ? -19.438 -0.751 3.766 1 98 312 GLY A N 1
ATOM 2425 C CA . GLY A 1 312 ? -19.25 0.691 3.77 1 98 312 GLY A CA 1
ATOM 2426 C C . GLY A 1 312 ? -19.094 1.275 2.377 1 98 312 GLY A C 1
ATOM 2427 O O . GLY A 1 312 ? -19.297 0.579 1.38 1 98 312 GLY A O 1
ATOM 2428 N N . PRO A 1 313 ? -18.875 2.598 2.307 1 97.81 313 PRO A N 1
ATOM 2429 C CA . PRO A 1 313 ? -18.578 3.15 0.986 1 97.81 313 PRO A CA 1
ATOM 2430 C C . PRO A 1 313 ? -17.469 2.377 0.263 1 97.81 313 PRO A C 1
ATOM 2432 O O . PRO A 1 313 ? -16.609 1.763 0.909 1 97.81 313 PRO A O 1
ATOM 2435 N N . ILE A 1 314 ? -17.562 2.377 -1.053 1 97.88 314 ILE A N 1
ATOM 2436 C CA . ILE A 1 314 ? -16.531 1.707 -1.841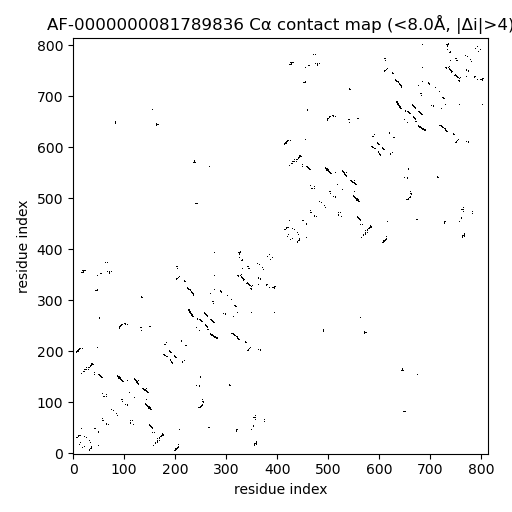 1 97.88 314 ILE A CA 1
ATOM 2437 C C . ILE A 1 314 ? -15.242 2.531 -1.817 1 97.88 314 ILE A C 1
ATOM 2439 O O . ILE A 1 314 ? -15.227 3.676 -2.275 1 97.88 314 ILE A O 1
ATOM 2443 N N . LEU A 1 315 ? -14.227 1.989 -1.281 1 97.25 315 LEU A N 1
ATOM 2444 C CA . LEU A 1 315 ? -12.898 2.604 -1.294 1 97.25 315 LEU A CA 1
ATOM 2445 C C . LEU A 1 315 ? -12.281 2.527 -2.684 1 97.25 315 LEU A C 1
ATOM 2447 O O . LEU A 1 315 ? -11.727 3.512 -3.176 1 97.25 315 LEU A O 1
ATOM 2451 N N . HIS A 1 316 ? -12.336 1.235 -3.193 1 94.06 316 HIS A N 1
ATOM 2452 C CA . HIS A 1 316 ? -11.719 0.955 -4.484 1 94.06 316 HIS A CA 1
ATOM 2453 C C . HIS A 1 316 ? -12.234 -0.358 -5.066 1 94.06 316 HIS A C 1
ATOM 2455 O O . HIS A 1 316 ? -12.578 -1.278 -4.324 1 94.06 316 HIS A O 1
ATOM 2461 N N . VAL A 1 317 ? -12.43 -0.355 -6.414 1 97.75 317 VAL A N 1
ATOM 2462 C CA . VAL A 1 317 ? -12.641 -1.615 -7.121 1 97.75 317 VAL A CA 1
ATOM 2463 C C . VAL A 1 317 ? -11.477 -1.877 -8.07 1 97.75 317 VAL A C 1
ATOM 2465 O O . VAL A 1 317 ? -11.125 -1.021 -8.883 1 97.75 317 VAL A O 1
ATOM 2468 N N . LYS A 1 318 ? -10.891 -3.021 -7.949 1 97.25 318 LYS A N 1
ATOM 2469 C CA . LYS A 1 318 ? -9.742 -3.365 -8.773 1 97.25 318 LYS A CA 1
ATOM 2470 C C . LYS A 1 318 ? -10.047 -4.566 -9.672 1 97.25 318 LYS A C 1
ATOM 2472 O O . LYS A 1 318 ? -10.562 -5.582 -9.195 1 97.25 318 LYS A O 1
ATOM 2477 N N . THR A 1 319 ? -9.703 -4.422 -10.953 1 97.69 319 THR A N 1
ATOM 2478 C CA . THR A 1 319 ? -9.859 -5.551 -11.867 1 97.69 319 THR A CA 1
ATOM 2479 C C . THR A 1 319 ? -8.547 -6.309 -12.023 1 97.69 319 THR A C 1
ATOM 2481 O O . THR A 1 319 ? -7.473 -5.762 -11.773 1 97.69 319 THR A O 1
ATOM 2484 N N . CYS A 1 320 ? -8.586 -7.543 -12.375 1 97.12 320 CYS A N 1
ATOM 2485 C CA . CYS A 1 320 ? -7.438 -8.383 -12.703 1 97.12 320 CYS A CA 1
ATOM 2486 C C . CYS A 1 320 ? -7.84 -9.5 -13.664 1 97.12 320 CYS A C 1
ATOM 2488 O O . CYS A 1 320 ? -9.016 -9.625 -14.016 1 97.12 320 CYS A O 1
ATOM 2490 N N . LEU A 1 321 ? -6.871 -10.297 -14.117 1 98.12 321 LEU A N 1
ATOM 2491 C CA . LEU A 1 321 ? -7.148 -11.367 -15.07 1 98.12 321 LEU A CA 1
ATOM 2492 C C . LEU A 1 321 ? -6.973 -12.734 -14.422 1 98.12 321 LEU A C 1
ATOM 2494 O O . LEU A 1 321 ? -6.035 -12.945 -13.648 1 98.12 321 LEU A O 1
ATOM 2498 N N . TYR A 1 322 ? -7.926 -13.602 -14.695 1 98 322 TYR A N 1
ATOM 2499 C CA . TYR A 1 322 ? -7.734 -15.039 -14.516 1 98 322 TYR A CA 1
ATOM 2500 C C . TYR A 1 322 ? -7.406 -15.719 -15.836 1 98 322 TYR A C 1
ATOM 2502 O O . TYR A 1 322 ? -7.988 -15.383 -16.875 1 98 322 TYR A O 1
ATOM 2510 N N . THR A 1 323 ? -6.469 -16.547 -15.82 1 98.5 323 THR A N 1
ATOM 2511 C CA . THR A 1 323 ? -6.117 -17.406 -16.938 1 98.5 323 THR A CA 1
ATOM 2512 C C . THR A 1 323 ? -6.34 -18.875 -16.594 1 98.5 323 THR A C 1
ATOM 2514 O O . THR A 1 323 ? -5.492 -19.5 -15.938 1 98.5 323 THR A O 1
ATOM 2517 N N . MET A 1 324 ? -7.473 -19.438 -17.156 1 98 324 MET A N 1
ATOM 2518 C CA . MET A 1 324 ? -7.93 -20.688 -16.578 1 98 324 MET A CA 1
ATOM 2519 C C . MET A 1 324 ? -7.922 -21.797 -17.609 1 98 324 MET A C 1
ATOM 2521 O O . MET A 1 324 ? -8.367 -21.609 -18.75 1 98 324 MET A O 1
ATOM 2525 N N . THR A 1 325 ? -7.367 -22.953 -17.172 1 97.56 325 THR A N 1
ATOM 2526 C CA . THR A 1 325 ? -7.578 -24.188 -17.922 1 97.56 325 THR A CA 1
ATOM 2527 C C . THR A 1 325 ? -9.008 -24.688 -17.75 1 97.56 325 THR A C 1
ATOM 2529 O O . THR A 1 325 ? -9.695 -24.297 -16.812 1 97.56 325 THR A O 1
ATOM 2532 N N . PRO A 1 326 ? -9.422 -25.594 -18.625 1 96.44 326 PRO A N 1
ATOM 2533 C CA . PRO A 1 326 ? -10.805 -26.078 -18.5 1 96.44 326 PRO A CA 1
ATOM 2534 C C . PRO A 1 326 ? -11.086 -26.75 -17.172 1 96.44 326 PRO A C 1
ATOM 2536 O O . PRO A 1 326 ? -12.203 -26.688 -16.656 1 96.44 326 PRO A O 1
ATOM 2539 N N . ASP A 1 327 ? -10.094 -27.344 -16.578 1 94.19 327 ASP A N 1
ATOM 2540 C CA . ASP A 1 327 ? -10.289 -28.078 -15.32 1 94.19 327 ASP A CA 1
ATOM 2541 C C . ASP A 1 327 ? -9.805 -27.266 -14.133 1 94.19 327 ASP A C 1
ATOM 2543 O O . ASP A 1 327 ? -9.781 -27.75 -13 1 94.19 327 ASP A O 1
ATOM 2547 N N . ARG A 1 328 ? -9.227 -26.078 -14.297 1 94.88 328 ARG A N 1
ATOM 2548 C CA . ARG A 1 328 ? -8.789 -25.141 -13.273 1 94.88 328 ARG A CA 1
ATOM 2549 C C . ARG A 1 328 ? -7.574 -25.672 -12.523 1 94.88 328 ARG A C 1
ATOM 2551 O O . ARG A 1 328 ? -7.301 -25.266 -11.391 1 94.88 328 ARG A O 1
ATOM 2558 N N . HIS A 1 329 ? -6.871 -26.594 -13.219 1 95.88 329 HIS A N 1
ATOM 2559 C CA . HIS A 1 329 ? -5.602 -27.047 -12.664 1 95.88 329 HIS A CA 1
ATOM 2560 C C . HIS A 1 329 ? -4.422 -26.344 -13.32 1 95.88 329 HIS A C 1
ATOM 2562 O O . HIS A 1 329 ? -4.523 -25.891 -14.469 1 95.88 329 HIS A O 1
ATOM 2568 N N . PHE A 1 330 ? -3.367 -26.266 -12.562 1 97.81 330 PHE A N 1
ATOM 2569 C CA . PHE A 1 330 ? -2.148 -25.672 -13.102 1 97.81 330 PHE A CA 1
ATOM 2570 C C . PHE A 1 330 ? -1.685 -26.406 -14.352 1 97.81 330 PHE A C 1
ATOM 2572 O O . PHE A 1 330 ? -2.148 -27.516 -14.625 1 97.81 330 PHE A O 1
ATOM 2579 N N . VAL A 1 331 ? -0.934 -25.781 -15.133 1 98.56 331 VAL A N 1
ATOM 2580 C CA . VAL A 1 331 ? -0.085 -26.438 -16.125 1 98.56 331 VAL A CA 1
ATOM 2581 C C . VAL A 1 331 ? 1.383 -26.266 -15.742 1 98.56 331 VAL A C 1
ATOM 2583 O O . VAL A 1 331 ? 1.868 -25.141 -15.625 1 98.56 331 VAL A O 1
ATOM 2586 N N . ILE A 1 332 ? 2.037 -27.266 -15.43 1 98.62 332 ILE A N 1
ATOM 2587 C CA . ILE A 1 332 ? 3.473 -27.312 -15.164 1 98.62 332 ILE A CA 1
ATOM 2588 C C . ILE A 1 332 ? 4.117 -28.453 -15.945 1 98.62 332 ILE A C 1
ATOM 2590 O O . ILE A 1 332 ? 3.883 -29.625 -15.648 1 98.62 332 ILE A O 1
ATOM 2594 N N . ASP A 1 333 ? 4.883 -28.062 -16.875 1 98.12 333 ASP A N 1
ATOM 2595 C CA . ASP A 1 333 ? 5.473 -29.078 -17.75 1 98.12 333 ASP A CA 1
ATOM 2596 C C . ASP A 1 333 ? 6.598 -28.484 -18.594 1 98.12 333 ASP A C 1
ATOM 2598 O O . ASP A 1 333 ? 6.875 -27.297 -18.516 1 98.12 333 ASP A O 1
ATOM 2602 N N . THR A 1 334 ? 7.23 -29.391 -19.359 1 97.31 334 THR A N 1
ATOM 2603 C CA . THR A 1 334 ? 8.125 -28.984 -20.438 1 97.31 334 THR A CA 1
ATOM 2604 C C . THR A 1 334 ? 7.453 -29.172 -21.797 1 97.31 334 THR A C 1
ATOM 2606 O O . THR A 1 334 ? 6.438 -29.875 -21.891 1 97.31 334 THR A O 1
ATOM 2609 N N . CYS A 1 335 ? 8.031 -28.547 -22.812 1 96.69 335 CYS A N 1
ATOM 2610 C CA . CYS A 1 335 ? 7.5 -28.703 -24.156 1 96.69 335 CYS A CA 1
ATOM 2611 C C . CYS A 1 335 ? 8.195 -29.828 -24.906 1 96.69 335 CYS A C 1
ATOM 2613 O O . CYS A 1 335 ? 8.492 -29.719 -26.094 1 96.69 335 CYS A O 1
ATOM 2615 N N . HIS A 1 336 ? 8.406 -30.875 -24.203 1 94.12 336 HIS A N 1
ATOM 2616 C CA . HIS A 1 336 ? 9.156 -32 -24.766 1 94.12 336 HIS A CA 1
ATOM 2617 C C . HIS A 1 336 ? 8.383 -32.656 -25.906 1 94.12 336 HIS A C 1
ATOM 2619 O O . HIS A 1 336 ? 8.984 -33.219 -26.812 1 94.12 336 HIS A O 1
ATOM 2625 N N . ARG A 1 337 ? 7.129 -32.531 -25.938 1 93.19 337 ARG A N 1
ATOM 2626 C CA . ARG A 1 337 ? 6.293 -33.219 -26.938 1 93.19 337 ARG A CA 1
ATOM 2627 C C . ARG A 1 337 ? 6.449 -32.562 -28.297 1 93.19 337 ARG A C 1
ATOM 2629 O O . ARG A 1 337 ? 6.078 -33.125 -29.312 1 93.19 337 ARG A O 1
ATOM 2636 N N . THR A 1 338 ? 6.945 -31.391 -28.375 1 95.5 338 THR A N 1
ATOM 2637 C CA . THR A 1 338 ? 7.164 -30.688 -29.625 1 95.5 338 THR A CA 1
ATOM 2638 C C . THR A 1 338 ? 8.656 -30.469 -29.875 1 95.5 338 THR A C 1
ATOM 2640 O O . THR A 1 338 ? 9.055 -29.469 -30.484 1 95.5 338 THR A O 1
ATOM 2643 N N . ASP A 1 339 ? 9.492 -31.234 -29.266 1 94.75 339 ASP A N 1
ATOM 2644 C CA . ASP A 1 339 ? 10.945 -31.234 -29.406 1 94.75 339 ASP A CA 1
ATOM 2645 C C . ASP A 1 339 ? 11.555 -29.984 -28.766 1 94.75 339 ASP A C 1
ATOM 2647 O O . ASP A 1 339 ? 12.523 -29.438 -29.281 1 94.75 339 ASP A O 1
ATOM 2651 N N . HIS A 1 340 ? 10.922 -29.453 -27.766 1 97.19 340 HIS A N 1
ATOM 2652 C CA . HIS A 1 340 ? 11.422 -28.328 -27 1 97.19 340 HIS A CA 1
ATOM 2653 C C . HIS A 1 340 ? 11.469 -28.641 -25.5 1 97.19 340 HIS A C 1
ATOM 2655 O O . HIS A 1 340 ? 10.883 -27.922 -24.688 1 97.19 340 HIS A O 1
ATOM 2661 N N . ALA A 1 341 ? 12.203 -29.641 -25.141 1 95.5 341 ALA A N 1
ATOM 2662 C CA . ALA A 1 341 ? 12.273 -30.125 -23.766 1 95.5 341 ALA A CA 1
ATOM 2663 C C . ALA A 1 341 ? 12.922 -29.094 -22.844 1 95.5 341 ALA A C 1
ATOM 2665 O O . ALA A 1 341 ? 12.727 -29.125 -21.625 1 95.5 341 ALA A O 1
ATOM 2666 N N . ASP A 1 342 ? 13.633 -28.141 -23.453 1 97.5 342 ASP A N 1
ATOM 2667 C CA . ASP A 1 342 ? 14.352 -27.125 -22.672 1 97.5 342 ASP A CA 1
ATOM 2668 C C . ASP A 1 342 ? 13.492 -25.891 -22.453 1 97.5 342 ASP A C 1
ATOM 2670 O O . ASP A 1 342 ? 13.969 -24.875 -21.922 1 97.5 342 ASP A O 1
ATOM 2674 N N . VAL A 1 343 ? 12.242 -25.969 -22.859 1 98.5 343 VAL A N 1
ATOM 2675 C CA . VAL A 1 343 ? 11.242 -24.938 -22.578 1 98.5 343 VAL A CA 1
ATOM 2676 C C . VAL A 1 343 ? 10.289 -25.438 -21.484 1 98.5 343 VAL A C 1
ATOM 2678 O O . VAL A 1 343 ? 9.547 -26.391 -21.703 1 98.5 343 VAL A O 1
ATOM 2681 N N . VAL A 1 344 ? 10.367 -24.781 -20.328 1 98.56 344 VAL A N 1
ATOM 2682 C CA . VAL A 1 344 ? 9.5 -25.094 -19.188 1 98.56 344 VAL A CA 1
ATOM 2683 C C . VAL A 1 344 ? 8.383 -24.047 -19.094 1 98.56 344 VAL A C 1
ATOM 2685 O O . VAL A 1 344 ? 8.602 -22.875 -19.375 1 98.56 344 VAL A O 1
ATOM 2688 N N . LEU A 1 345 ? 7.16 -24.5 -18.781 1 98.31 345 LEU A N 1
ATOM 2689 C CA . LEU A 1 345 ? 6.059 -23.547 -18.719 1 98.31 345 LEU A CA 1
ATOM 2690 C C . LEU A 1 345 ? 5.234 -23.734 -17.453 1 98.31 345 LEU A C 1
ATOM 2692 O O . LEU A 1 345 ? 5.227 -24.828 -16.875 1 98.31 345 LEU A O 1
ATOM 2696 N N . CYS A 1 346 ? 4.605 -22.641 -17.031 1 98.69 346 CYS A N 1
ATOM 2697 C CA . CYS A 1 346 ? 3.656 -22.672 -15.93 1 98.69 346 CYS A CA 1
ATOM 2698 C C . CYS A 1 346 ? 2.465 -21.766 -16.203 1 98.69 346 CYS A C 1
ATOM 2700 O O . CYS A 1 346 ? 2.637 -20.609 -16.609 1 98.69 346 CYS A O 1
ATOM 2702 N N . CYS A 1 347 ? 1.292 -22.266 -16.094 1 98.44 347 CYS A N 1
ATOM 2703 C CA . CYS A 1 347 ? 0.031 -21.531 -16.062 1 98.44 347 CYS A CA 1
ATOM 2704 C C . CYS A 1 347 ? -0.678 -21.734 -14.727 1 98.44 347 CYS A C 1
ATOM 2706 O O . CYS A 1 347 ? -0.938 -22.875 -14.32 1 98.44 347 CYS A O 1
ATOM 2708 N N . GLY A 1 348 ? -1.104 -20.672 -14.078 1 97.44 348 GLY A N 1
ATOM 2709 C CA . GLY A 1 348 ? -1.552 -20.703 -12.695 1 97.44 348 GLY A CA 1
ATOM 2710 C C . GLY A 1 348 ? -3.047 -20.922 -12.555 1 97.44 348 GLY A C 1
ATOM 2711 O O . GLY A 1 348 ? -3.551 -21.109 -11.445 1 97.44 348 GLY A O 1
ATOM 2712 N N . ALA A 1 349 ? -3.756 -20.812 -13.594 1 96.25 349 ALA A N 1
ATOM 2713 C CA . ALA A 1 349 ? -5.16 -21.188 -13.695 1 96.25 349 ALA A CA 1
ATOM 2714 C C . ALA A 1 349 ? -6.035 -20.312 -12.805 1 96.25 349 ALA A C 1
ATOM 2716 O O . ALA A 1 349 ? -7.066 -20.781 -12.297 1 96.25 349 ALA A O 1
ATOM 2717 N N . GLY A 1 350 ? -5.641 -19.219 -12.391 1 96 350 GLY A N 1
ATOM 2718 C CA . GLY A 1 350 ? -6.48 -18.234 -11.727 1 96 350 GLY A CA 1
ATOM 2719 C C . GLY A 1 350 ? -6.465 -18.359 -10.219 1 96 350 GLY A C 1
ATOM 2720 O O . GLY A 1 350 ? -7.199 -17.641 -9.523 1 96 350 GLY A O 1
ATOM 2721 N N . HIS A 1 351 ? -5.68 -19.281 -9.656 1 95.81 351 HIS A N 1
ATOM 2722 C CA . HIS A 1 351 ? -5.676 -19.422 -8.203 1 95.81 351 HIS A CA 1
ATOM 2723 C C . HIS A 1 351 ? -4.281 -19.781 -7.688 1 95.81 351 HIS A C 1
ATOM 2725 O O . HIS A 1 351 ? -4.145 -20.391 -6.633 1 95.81 351 HIS A O 1
ATOM 2731 N N . ALA A 1 352 ? -3.262 -19.312 -8.383 1 97.69 352 ALA A N 1
ATOM 2732 C CA . ALA A 1 352 ? -1.923 -19.844 -8.125 1 97.69 352 ALA A CA 1
ATOM 2733 C C . ALA A 1 352 ? -1.118 -18.891 -7.254 1 97.69 352 ALA A C 1
ATOM 2735 O O . ALA A 1 352 ? -0.006 -19.203 -6.828 1 97.69 352 ALA A O 1
ATOM 2736 N N . TYR A 1 353 ? -1.619 -17.797 -6.863 1 98.5 353 TYR A N 1
ATOM 2737 C CA . TYR A 1 353 ? -0.701 -16.828 -6.27 1 98.5 353 TYR A CA 1
ATOM 2738 C C . TYR A 1 353 ? -0.105 -17.359 -4.977 1 98.5 353 TYR A C 1
ATOM 2740 O O . TYR A 1 353 ? 1.081 -17.172 -4.699 1 98.5 353 TYR A O 1
ATOM 2748 N N . LYS A 1 354 ? -0.963 -17.938 -4.133 1 97.94 354 LYS A N 1
ATOM 2749 C CA . LYS A 1 354 ? -0.434 -18.469 -2.881 1 97.94 354 LYS A CA 1
ATOM 2750 C C . LYS A 1 354 ? 0.741 -19.406 -3.133 1 97.94 354 LYS A C 1
ATOM 2752 O O . LYS A 1 354 ? 1.59 -19.609 -2.258 1 97.94 354 LYS A O 1
ATOM 2757 N N . PHE A 1 355 ? 0.815 -19.984 -4.34 1 98.44 355 PHE A N 1
ATOM 2758 C CA . PHE A 1 355 ? 1.841 -20.953 -4.723 1 98.44 355 PHE A CA 1
ATOM 2759 C C . PHE A 1 355 ? 2.947 -20.266 -5.523 1 98.44 355 PHE A C 1
ATOM 2761 O O . PHE A 1 355 ? 3.865 -20.938 -6.008 1 98.44 355 PHE A O 1
ATOM 2768 N N . ALA A 1 356 ? 2.893 -18.984 -5.699 1 98.56 356 ALA A N 1
ATOM 2769 C CA . ALA A 1 356 ? 3.791 -18.297 -6.621 1 98.56 356 ALA A CA 1
ATOM 2770 C C . ALA A 1 356 ? 5.25 -18.609 -6.301 1 98.56 356 ALA A C 1
ATOM 2772 O O . ALA A 1 356 ? 6.035 -18.922 -7.195 1 98.56 356 ALA A O 1
ATOM 2773 N N . SER A 1 357 ? 5.586 -18.609 -5 1 98.69 357 SER A N 1
ATOM 2774 C CA . SER A 1 357 ? 6.977 -18.844 -4.617 1 98.69 357 SER A CA 1
ATOM 2775 C C . SER A 1 357 ? 7.379 -20.297 -4.844 1 98.69 357 SER A C 1
ATOM 2777 O O . SER A 1 357 ? 8.438 -20.578 -5.418 1 98.69 357 SER A O 1
ATOM 2779 N N . VAL A 1 358 ? 6.512 -21.203 -4.5 1 98.81 358 VAL A N 1
ATOM 2780 C CA . VAL A 1 358 ? 6.859 -22.609 -4.672 1 98.81 358 VAL A CA 1
ATOM 2781 C C . VAL A 1 358 ? 6.832 -22.969 -6.152 1 98.81 358 VAL A C 1
ATOM 2783 O O . VAL A 1 358 ? 7.637 -23.797 -6.609 1 98.81 358 VAL A O 1
ATOM 2786 N N . LEU A 1 359 ? 5.926 -22.453 -6.875 1 98.88 359 LEU A N 1
ATOM 2787 C CA . LEU A 1 359 ? 5.93 -22.688 -8.312 1 98.88 359 LEU A CA 1
ATOM 2788 C C . LEU A 1 359 ? 7.203 -22.141 -8.953 1 98.88 359 LEU A C 1
ATOM 2790 O O . LEU A 1 359 ? 7.754 -22.75 -9.867 1 98.88 359 LEU A O 1
ATOM 2794 N N . GLY A 1 360 ? 7.629 -20.969 -8.438 1 98.88 360 GLY A N 1
ATOM 2795 C CA . GLY A 1 360 ? 8.93 -20.469 -8.867 1 98.88 360 GLY A CA 1
ATOM 2796 C C . GLY A 1 360 ? 10.047 -21.453 -8.617 1 98.88 360 GLY A C 1
ATOM 2797 O O . GLY A 1 360 ? 10.906 -21.672 -9.477 1 98.88 360 GLY A O 1
ATOM 2798 N N . ARG A 1 361 ? 10.039 -22.062 -7.484 1 98.75 361 ARG A N 1
ATOM 2799 C CA . ARG A 1 361 ? 11.047 -23.047 -7.133 1 98.75 361 ARG A CA 1
ATOM 2800 C C . ARG A 1 361 ? 10.953 -24.281 -8.031 1 98.75 361 ARG A C 1
ATOM 2802 O O . ARG A 1 361 ? 11.969 -24.781 -8.523 1 98.75 361 ARG A O 1
ATOM 2809 N N . VAL A 1 362 ? 9.766 -24.719 -8.242 1 98.75 362 VAL A N 1
ATOM 2810 C CA . VAL A 1 362 ? 9.523 -25.875 -9.102 1 98.75 362 VAL A CA 1
ATOM 2811 C C . VAL A 1 362 ? 10.078 -25.594 -10.5 1 98.75 362 VAL A C 1
ATOM 2813 O O . VAL A 1 362 ? 10.812 -26.422 -11.055 1 98.75 362 VAL A O 1
ATOM 2816 N N . LEU A 1 363 ? 9.766 -24.453 -11.031 1 98.88 363 LEU A N 1
ATOM 2817 C CA . LEU A 1 363 ? 10.234 -24.094 -12.367 1 98.88 363 LEU A CA 1
ATOM 2818 C C . LEU A 1 363 ? 11.75 -24.016 -12.414 1 98.88 363 LEU A C 1
ATOM 2820 O O . LEU A 1 363 ? 12.375 -24.438 -13.391 1 98.88 363 LEU A O 1
ATOM 2824 N N . SER A 1 364 ? 12.32 -23.438 -11.359 1 98.81 364 SER A N 1
ATOM 2825 C CA . SER A 1 364 ? 13.773 -23.359 -11.258 1 98.81 364 SER A CA 1
ATOM 2826 C C . SER A 1 364 ? 14.398 -24.75 -11.234 1 98.81 364 SER A C 1
ATOM 2828 O O . SER A 1 364 ? 15.383 -25 -11.938 1 98.81 364 SER A O 1
ATOM 2830 N N . GLU A 1 365 ? 13.852 -25.641 -10.453 1 98.75 365 GLU A N 1
ATOM 2831 C CA . GLU A 1 365 ? 14.359 -27.016 -10.352 1 98.75 365 GLU A CA 1
ATOM 2832 C C . GLU A 1 365 ? 14.227 -27.75 -11.68 1 98.75 365 GLU A C 1
ATOM 2834 O O . GLU A 1 365 ? 15.148 -28.453 -12.109 1 98.75 365 GLU A O 1
ATOM 2839 N N . LEU A 1 366 ? 13.125 -27.562 -12.32 1 98.62 366 LEU A N 1
ATOM 2840 C CA . LEU A 1 366 ? 12.938 -28.188 -13.625 1 98.62 366 LEU A CA 1
ATOM 2841 C C . LEU A 1 366 ? 13.961 -27.672 -14.633 1 98.62 366 LEU A C 1
ATOM 2843 O O . LEU A 1 366 ? 14.508 -28.453 -15.422 1 98.62 366 LEU A O 1
ATOM 2847 N N . ALA A 1 367 ? 14.203 -26.391 -14.602 1 98.5 367 ALA A N 1
ATOM 2848 C CA . ALA A 1 367 ? 15.125 -25.781 -15.547 1 98.5 367 ALA A CA 1
ATOM 2849 C C . ALA A 1 367 ? 16.562 -26.234 -15.281 1 98.5 367 ALA A C 1
ATOM 2851 O O . ALA A 1 367 ? 17.312 -26.516 -16.219 1 98.5 367 ALA A O 1
ATOM 2852 N N . ILE A 1 368 ? 16.984 -26.344 -14.031 1 98.38 368 ILE A N 1
ATOM 2853 C CA . ILE A 1 368 ? 18.375 -26.609 -13.695 1 98.38 368 ILE A CA 1
ATOM 2854 C C . ILE A 1 368 ? 18.609 -28.109 -13.617 1 98.38 368 ILE A C 1
ATOM 2856 O O . ILE A 1 368 ? 19.578 -28.625 -14.195 1 98.38 368 ILE A O 1
ATOM 2860 N N . ASP A 1 369 ? 17.625 -28.859 -12.922 1 97.88 369 ASP A N 1
ATOM 2861 C CA . ASP A 1 369 ? 17.875 -30.25 -12.594 1 97.88 369 ASP A CA 1
ATOM 2862 C C . ASP A 1 369 ? 17.094 -31.188 -13.531 1 97.88 369 ASP A C 1
ATOM 2864 O O . ASP A 1 369 ? 17.391 -32.375 -13.602 1 97.88 369 ASP A O 1
ATOM 2868 N N . GLY A 1 370 ? 16.141 -30.719 -14.18 1 97 370 GLY A N 1
ATOM 2869 C CA . GLY A 1 370 ? 15.281 -31.562 -15.016 1 97 370 GLY A CA 1
ATOM 2870 C C . GLY A 1 370 ? 14.219 -32.281 -14.227 1 97 370 GLY A C 1
ATOM 2871 O O . GLY A 1 370 ? 13.445 -33.062 -14.805 1 97 370 GLY A O 1
ATOM 2872 N N . ARG A 1 371 ? 14.188 -32.062 -12.961 1 96.88 371 ARG A N 1
ATOM 2873 C CA . ARG A 1 371 ? 13.203 -32.656 -12.07 1 96.88 371 ARG A CA 1
ATOM 2874 C C . ARG A 1 371 ? 12.961 -31.797 -10.844 1 96.88 371 ARG A C 1
ATOM 2876 O O . ARG A 1 371 ? 13.742 -30.875 -10.562 1 96.88 371 ARG A O 1
ATOM 2883 N N . THR A 1 372 ? 11.852 -32 -10.188 1 97.56 372 THR A N 1
ATOM 2884 C CA . THR A 1 372 ? 11.531 -31.312 -8.945 1 97.56 372 THR A CA 1
ATOM 2885 C C . THR A 1 372 ? 11.109 -32.312 -7.863 1 97.56 372 THR A C 1
ATOM 2887 O O . THR A 1 372 ? 10.625 -33.406 -8.172 1 97.56 372 THR A O 1
ATOM 2890 N N . LYS A 1 373 ? 11.32 -31.969 -6.613 1 95.56 373 LYS A N 1
ATOM 2891 C CA . LYS A 1 373 ? 10.945 -32.844 -5.5 1 95.56 373 LYS A CA 1
ATOM 2892 C C . LYS A 1 373 ? 9.438 -32.781 -5.258 1 95.56 373 LYS A C 1
ATOM 2894 O O . LYS A 1 373 ? 8.891 -33.625 -4.551 1 95.56 373 LYS A O 1
ATOM 2899 N N . TYR A 1 374 ? 8.812 -31.781 -5.828 1 96.44 374 TYR A N 1
ATOM 2900 C CA . TYR A 1 374 ? 7.371 -31.641 -5.641 1 96.44 374 TYR A CA 1
ATOM 2901 C C . TYR A 1 374 ? 6.598 -32.5 -6.625 1 96.44 374 TYR A C 1
ATOM 2903 O O . TYR A 1 374 ? 7.039 -32.719 -7.762 1 96.44 374 TYR A O 1
ATOM 2911 N N . ASP A 1 375 ? 5.477 -33 -6.184 1 94.75 375 ASP A N 1
ATOM 2912 C CA . ASP A 1 375 ? 4.625 -33.781 -7.066 1 94.75 375 ASP A CA 1
ATOM 2913 C C . ASP A 1 375 ? 3.824 -32.906 -8.008 1 94.75 375 ASP A C 1
ATOM 2915 O O . ASP A 1 375 ? 2.844 -32.281 -7.594 1 94.75 375 ASP A O 1
ATOM 2919 N N . ILE A 1 376 ? 4.203 -32.938 -9.328 1 95.94 376 ILE A N 1
ATOM 2920 C CA . ILE A 1 376 ? 3.533 -32.094 -10.305 1 95.94 376 ILE A CA 1
ATOM 2921 C C . ILE A 1 376 ? 2.955 -32.938 -11.422 1 95.94 376 ILE A C 1
ATOM 2923 O O . ILE A 1 376 ? 2.615 -32.438 -12.492 1 95.94 376 ILE A O 1
ATOM 2927 N N . ALA A 1 377 ? 2.842 -34.219 -11.242 1 94.81 377 ALA A N 1
ATOM 2928 C CA . ALA A 1 377 ? 2.486 -35.156 -12.305 1 94.81 377 ALA A CA 1
ATOM 2929 C C . ALA A 1 377 ? 1.098 -34.844 -12.859 1 94.81 377 ALA A C 1
ATOM 2931 O O . ALA A 1 377 ? 0.851 -35.031 -14.055 1 94.81 377 ALA A O 1
ATOM 2932 N N . ALA A 1 378 ? 0.248 -34.375 -12.008 1 93.94 378 ALA A N 1
ATOM 2933 C CA . ALA A 1 378 ? -1.139 -34.156 -12.406 1 93.94 378 ALA A CA 1
ATOM 2934 C C . ALA A 1 378 ? -1.265 -32.875 -13.242 1 93.94 378 ALA A C 1
ATOM 2936 O O . ALA A 1 378 ? -2.295 -32.656 -13.883 1 93.94 378 ALA A O 1
ATOM 2937 N N . PHE A 1 379 ? -0.257 -32.062 -13.344 1 97.19 379 PHE A N 1
ATOM 2938 C CA . PHE A 1 379 ? -0.342 -30.75 -13.984 1 97.19 379 PHE A CA 1
ATOM 2939 C C . PHE A 1 379 ? 0.245 -30.797 -15.391 1 97.19 379 PHE A C 1
ATOM 2941 O O . PHE A 1 379 ? 0.509 -29.75 -15.984 1 97.19 379 PHE A O 1
ATOM 2948 N N . ASN A 1 380 ? 0.392 -31.938 -15.945 1 97.06 380 ASN A N 1
ATOM 2949 C CA . ASN A 1 380 ? 1.106 -32.125 -17.203 1 97.06 380 ASN A CA 1
ATOM 2950 C C . ASN A 1 380 ? 0.25 -31.703 -18.391 1 97.06 380 ASN A C 1
ATOM 2952 O O . ASN A 1 380 ? -0.976 -31.641 -18.297 1 97.06 380 ASN A O 1
ATOM 2956 N N . LEU A 1 381 ? 0.84 -31.562 -19.562 1 97.12 381 LEU A N 1
ATOM 2957 C CA . LEU A 1 381 ? 0.221 -31.094 -20.797 1 97.12 381 LEU A CA 1
ATOM 2958 C C . LEU A 1 381 ? -0.627 -32.188 -21.422 1 97.12 381 LEU A C 1
ATOM 2960 O O . LEU A 1 381 ? -1.474 -31.906 -22.281 1 97.12 381 LEU A O 1
ATOM 2964 N N . GLY A 1 382 ? -0.398 -33.344 -21.031 1 96.38 382 GLY A N 1
ATOM 2965 C CA . GLY A 1 382 ? -1.031 -34.469 -21.719 1 96.38 382 GLY A CA 1
ATOM 2966 C C . GLY A 1 382 ? -2.352 -34.875 -21.094 1 96.38 382 GLY A C 1
ATOM 2967 O O . GLY A 1 382 ? -3.02 -35.781 -21.594 1 96.38 382 GLY A O 1
ATOM 2968 N N . ARG A 1 383 ? -2.789 -34.25 -20.078 1 95.88 383 ARG A N 1
ATOM 2969 C CA . ARG A 1 383 ? -4.004 -34.688 -19.391 1 95.88 383 ARG A CA 1
ATOM 2970 C C . ARG A 1 383 ? -5.242 -34.375 -20.219 1 95.88 383 ARG A C 1
ATOM 2972 O O . ARG A 1 383 ? -5.219 -33.469 -21.062 1 95.88 383 ARG A O 1
ATOM 2979 N N . ALA A 1 384 ? -6.344 -34.906 -19.938 1 95.62 384 ALA A N 1
ATOM 2980 C CA . ALA A 1 384 ? -7.555 -34.906 -20.75 1 95.62 384 ALA A CA 1
ATOM 2981 C C . ALA A 1 384 ? -8.133 -33.5 -20.875 1 95.62 384 ALA A C 1
ATOM 2983 O O . ALA A 1 384 ? -8.602 -33.125 -21.953 1 95.62 384 ALA A O 1
ATOM 2984 N N . ALA A 1 385 ? -8.094 -32.781 -19.906 1 96.19 385 ALA A N 1
ATOM 2985 C CA . ALA A 1 385 ? -8.695 -31.438 -19.906 1 96.19 385 ALA A CA 1
ATOM 2986 C C . ALA A 1 385 ? -8.039 -30.547 -20.969 1 96.19 385 ALA A C 1
ATOM 2988 O O . ALA A 1 385 ? -8.672 -29.625 -21.484 1 96.19 385 ALA A O 1
ATOM 2989 N N . LEU A 1 386 ? -6.754 -30.859 -21.297 1 97.38 386 LEU A N 1
ATOM 2990 C CA . LEU A 1 386 ? -6.012 -30.016 -22.234 1 97.38 386 LEU A CA 1
ATOM 2991 C C . LEU A 1 386 ? -6.008 -30.609 -23.625 1 97.38 386 LEU A C 1
ATOM 2993 O O . LEU A 1 386 ? -5.766 -29.906 -24.609 1 97.38 386 LEU A O 1
ATOM 2997 N N . THR A 1 387 ? -6.297 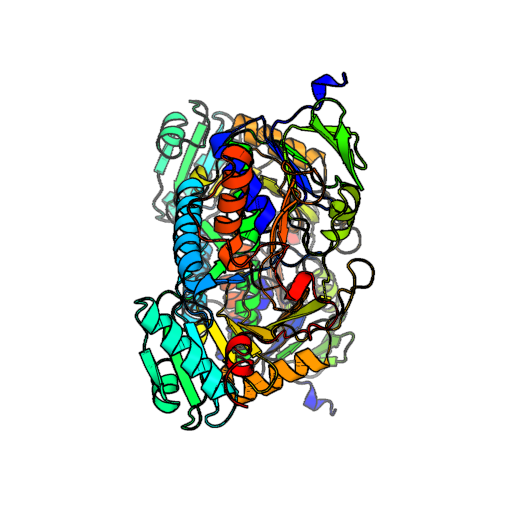-31.922 -23.734 1 96.5 387 THR A N 1
ATOM 2998 C CA . THR A 1 387 ? -6.094 -32.562 -25.016 1 96.5 387 THR A CA 1
ATOM 2999 C C . THR A 1 387 ? -7.426 -33 -25.625 1 96.5 387 THR A C 1
ATOM 3001 O O . THR A 1 387 ? -7.523 -33.219 -26.828 1 96.5 387 THR A O 1
ATOM 3004 N N . ASP A 1 388 ? -8.484 -33.156 -24.75 1 96.69 388 ASP A N 1
ATOM 3005 C CA . ASP A 1 388 ? -9.797 -33.594 -25.219 1 96.69 388 ASP A CA 1
ATOM 3006 C C . ASP A 1 388 ? -10.688 -32.375 -25.547 1 96.69 388 ASP A C 1
ATOM 3008 O O . ASP A 1 388 ? -11.148 -31.672 -24.641 1 96.69 388 ASP A O 1
ATOM 3012 N N . PRO A 1 389 ? -11.031 -32.188 -26.766 1 93.94 389 PRO A N 1
ATOM 3013 C CA . PRO A 1 389 ? -11.844 -31.031 -27.156 1 93.94 389 PRO A CA 1
ATOM 3014 C C . PRO A 1 389 ? -13.266 -31.094 -26.594 1 93.94 389 PRO A C 1
ATOM 3016 O O . PRO A 1 389 ? -13.969 -30.078 -26.578 1 93.94 389 PRO A O 1
ATOM 3019 N N . SER A 1 390 ? -13.695 -32.25 -26.172 1 94.88 390 SER A N 1
ATOM 3020 C CA . SER A 1 390 ? -15.047 -32.406 -25.672 1 94.88 390 SER A CA 1
ATOM 3021 C C . SER A 1 390 ? -15.109 -32.156 -24.156 1 94.88 390 SER A C 1
ATOM 3023 O O . SER A 1 390 ? -16.188 -32.156 -23.578 1 94.88 390 SER A O 1
ATOM 3025 N N . PHE A 1 391 ? -13.961 -31.938 -23.594 1 95.19 391 PHE A N 1
ATOM 3026 C CA . PHE A 1 391 ? -13.938 -31.656 -22.172 1 95.19 391 PHE A CA 1
ATOM 3027 C C . PHE A 1 391 ? -14.734 -30.406 -21.844 1 95.19 391 PHE A C 1
ATOM 3029 O O . PHE A 1 391 ? -14.516 -29.359 -22.438 1 95.19 391 PHE A O 1
ATOM 3036 N N . LYS A 1 392 ? -15.695 -30.484 -20.891 1 92.31 392 LYS A N 1
ATOM 3037 C CA . LYS A 1 392 ? -16.5 -29.344 -20.484 1 92.31 392 LYS A CA 1
ATOM 3038 C C . LYS A 1 392 ? -15.828 -28.578 -19.344 1 92.31 392 LYS A C 1
ATOM 3040 O O . LYS A 1 392 ? -15.5 -29.156 -18.297 1 92.31 392 LYS A O 1
ATOM 3045 N N . PRO A 1 393 ? -15.641 -27.297 -19.562 1 92.75 393 PRO A N 1
ATOM 3046 C CA . PRO A 1 393 ? -14.953 -26.516 -18.531 1 92.75 393 PRO A CA 1
ATOM 3047 C C . PRO A 1 393 ? -15.719 -26.484 -17.203 1 92.75 393 PRO A C 1
ATOM 3049 O O . PRO A 1 393 ? -16.953 -26.422 -17.203 1 92.75 393 PRO A O 1
ATOM 3052 N N . ILE A 1 394 ? -15 -26.531 -16.078 1 89.62 394 ILE A N 1
ATOM 3053 C CA . ILE A 1 394 ? -15.492 -26.391 -14.719 1 89.62 394 ILE A CA 1
ATOM 3054 C C . ILE A 1 394 ? -14.625 -25.406 -13.953 1 89.62 394 ILE A C 1
ATOM 3056 O O . ILE A 1 394 ? -13.508 -25.734 -13.539 1 89.62 394 ILE A O 1
ATOM 3060 N N . PHE A 1 395 ? -15.25 -24.281 -13.617 1 90.75 395 PHE A N 1
ATOM 3061 C CA . PHE A 1 395 ? -14.383 -23.219 -13.109 1 90.75 395 PHE A CA 1
ATOM 3062 C C . PHE A 1 395 ? -14.555 -23.062 -11.602 1 90.75 395 PHE A C 1
ATOM 3064 O O . PHE A 1 395 ? -13.688 -22.5 -10.93 1 90.75 395 PHE A O 1
ATOM 3071 N N . GLN A 1 396 ? -15.648 -23.547 -11.07 1 88.38 396 GLN A N 1
ATOM 3072 C CA . GLN A 1 396 ? -15.781 -23.469 -9.617 1 88.38 396 GLN A CA 1
ATOM 3073 C C . GLN A 1 396 ? -14.922 -24.531 -8.93 1 88.38 396 GLN A C 1
ATOM 3075 O O . GLN A 1 396 ? -14.984 -25.703 -9.266 1 88.38 396 GLN A O 1
ATOM 3080 N N . LEU A 1 397 ? -14.18 -24.109 -7.945 1 83.75 397 LEU A N 1
ATOM 3081 C CA . LEU A 1 397 ? -13.297 -25.031 -7.227 1 83.75 397 LEU A CA 1
ATOM 3082 C C . LEU A 1 397 ? -14.094 -25.922 -6.277 1 83.75 397 LEU A C 1
ATOM 3084 O O . LEU A 1 397 ? -15.047 -25.453 -5.648 1 83.75 397 LEU A O 1
ATOM 3088 N N . GLY A 1 398 ? -13.688 -27.156 -6.215 1 79.44 398 GLY A N 1
ATOM 3089 C CA . GLY A 1 398 ? -14.297 -28.062 -5.258 1 79.44 398 GLY A CA 1
ATOM 3090 C C . GLY A 1 398 ? -15.344 -28.969 -5.879 1 79.44 398 GLY A C 1
ATOM 3091 O O . GLY A 1 398 ? -15.836 -29.891 -5.227 1 79.44 398 GLY A O 1
ATOM 3092 N N . ILE A 1 399 ? -15.672 -28.75 -7.137 1 76.69 399 ILE A N 1
ATOM 3093 C CA . ILE A 1 399 ? -16.766 -29.516 -7.719 1 76.69 399 ILE A CA 1
ATOM 3094 C C . ILE A 1 399 ? -16.219 -30.703 -8.5 1 76.69 399 ILE A C 1
ATOM 3096 O O . ILE A 1 399 ? -16.938 -31.672 -8.781 1 76.69 399 ILE A O 1
ATOM 3100 N N . THR A 1 400 ? -15.023 -30.547 -8.961 1 61.78 400 THR A N 1
ATOM 3101 C CA . THR A 1 400 ? -14.508 -31.562 -9.891 1 61.78 400 THR A CA 1
ATOM 3102 C C . THR A 1 400 ? -14.766 -32.969 -9.352 1 61.78 400 THR A C 1
ATOM 3104 O O . THR A 1 400 ? -15.25 -33.844 -10.086 1 61.78 400 THR A O 1
ATOM 3107 N N . LYS A 1 401 ? -14.383 -33.25 -8.195 1 60.44 401 LYS A N 1
ATOM 3108 C CA . LYS A 1 401 ? -14.57 -34.594 -7.695 1 60.44 401 LYS A CA 1
ATOM 3109 C C . LYS A 1 401 ? -16.047 -34.875 -7.418 1 60.44 401 LYS A C 1
ATOM 3111 O O . LYS A 1 401 ? -16.469 -36.031 -7.426 1 60.44 401 LYS A O 1
ATOM 3116 N N . LEU A 1 402 ? -16.703 -33.875 -7.188 1 58.16 402 LEU A N 1
ATOM 3117 C CA . LEU A 1 402 ? -18.125 -34.094 -6.938 1 58.16 402 LEU A CA 1
ATOM 3118 C C . LEU A 1 402 ? -18.859 -34.5 -8.219 1 58.16 402 LEU A C 1
ATOM 3120 O O . LEU A 1 402 ? -19.844 -35.25 -8.18 1 58.16 402 LEU A O 1
ATOM 3124 N N . SER A 1 403 ? -18.422 -33.875 -9.25 1 50.31 403 SER A N 1
ATOM 3125 C CA . SER A 1 403 ? -19.047 -34.219 -10.523 1 50.31 403 SER A CA 1
ATOM 3126 C C . SER A 1 403 ? -18.766 -35.656 -10.938 1 50.31 403 SER A C 1
ATOM 3128 O O . SER A 1 403 ? -19.578 -36.281 -11.594 1 50.31 403 SER A O 1
ATOM 3130 N N . GLN A 1 404 ? -17.609 -36.156 -10.711 1 45.81 404 GLN A N 1
ATOM 3131 C CA . GLN A 1 404 ? -17.297 -37.562 -11.078 1 45.81 404 GLN A CA 1
ATOM 3132 C C . GLN A 1 404 ? -18.031 -38.531 -10.188 1 45.81 404 GLN A C 1
ATOM 3134 O O . GLN A 1 404 ? -18.234 -39.688 -10.562 1 45.81 404 GLN A O 1
ATOM 3139 N N . SER A 1 405 ? -18.234 -38.188 -9.039 1 39.72 405 SER A N 1
ATOM 3140 C CA . SER A 1 405 ? -18.969 -39.156 -8.211 1 39.72 405 SER A CA 1
ATOM 3141 C C . SER A 1 405 ? -20.438 -39.188 -8.578 1 39.72 405 SER A C 1
ATOM 3143 O O . SER A 1 405 ? -20.938 -38.281 -9.266 1 39.72 405 SER A O 1
ATOM 3145 N N . ASN A 1 406 ? -21.547 -39.469 -8.062 1 35.75 406 ASN A N 1
ATOM 3146 C CA . ASN A 1 406 ? -22.938 -39.844 -8.359 1 35.75 406 ASN A CA 1
ATOM 3147 C C . ASN A 1 406 ? -23.734 -38.656 -8.898 1 35.75 406 ASN A C 1
ATOM 3149 O O . ASN A 1 406 ? -24.953 -38.688 -8.945 1 35.75 406 ASN A O 1
ATOM 3153 N N . LEU A 1 407 ? -23.719 -37.281 -9.5 1 29.67 407 LEU A N 1
ATOM 3154 C CA . LEU A 1 407 ? -25.094 -36.812 -9.414 1 29.67 407 LEU A CA 1
ATOM 3155 C C . LEU A 1 407 ? -26.031 -37.656 -10.273 1 29.67 407 LEU A C 1
ATOM 3157 O O . LEU A 1 407 ? -25.719 -37.969 -11.43 1 29.67 407 LEU A O 1
ATOM 3161 N N . MET B 1 1 ? -34.969 19.594 -2.264 1 36.47 1 MET B N 1
ATOM 3162 C CA . MET B 1 1 ? -34.5 19.406 -0.899 1 36.47 1 MET B CA 1
ATOM 3163 C C . MET B 1 1 ? -34.531 20.734 -0.128 1 36.47 1 MET B C 1
ATOM 3165 O O . MET B 1 1 ? -33.969 21.734 -0.581 1 36.47 1 MET B O 1
ATOM 3169 N N . SER B 1 2 ? -35.375 21.062 0.694 1 41.06 2 SER B N 1
ATOM 3170 C CA . SER B 1 2 ? -35.594 22.297 1.438 1 41.06 2 SER B CA 1
ATOM 3171 C C . SER B 1 2 ? -34.281 22.797 2.025 1 41.06 2 SER B C 1
ATOM 3173 O O . SER B 1 2 ? -33.344 22.031 2.223 1 41.06 2 SER B O 1
ATOM 3175 N N . ASP B 1 3 ? -34.062 24.234 2.041 1 47.84 3 ASP B N 1
ATOM 3176 C CA . ASP B 1 3 ? -32.938 24.953 2.6 1 47.84 3 ASP B CA 1
ATOM 3177 C C . ASP B 1 3 ? -32.438 24.281 3.881 1 47.84 3 ASP B C 1
ATOM 3179 O O . ASP B 1 3 ? -31.234 24.281 4.164 1 47.84 3 ASP B O 1
ATOM 3183 N N . GLN B 1 4 ? -33.406 23.812 4.754 1 51.59 4 GLN B N 1
ATOM 3184 C CA . GLN B 1 4 ? -33.156 23.188 6.047 1 51.59 4 GLN B CA 1
ATOM 3185 C C . GLN B 1 4 ? -32.438 21.844 5.879 1 51.59 4 GLN B C 1
ATOM 3187 O O . GLN B 1 4 ? -31.688 21.438 6.754 1 51.59 4 GLN B O 1
ATOM 3192 N N . ASP B 1 5 ? -32.531 21.266 4.645 1 64.44 5 ASP B N 1
ATOM 3193 C CA . ASP B 1 5 ? -32.062 19.906 4.367 1 64.44 5 ASP B CA 1
ATOM 3194 C C . ASP B 1 5 ? -30.578 19.859 4.047 1 64.44 5 ASP B C 1
ATOM 3196 O O . ASP B 1 5 ? -29.984 18.797 4.012 1 64.44 5 ASP B O 1
ATOM 3200 N N . ASN B 1 6 ? -29.875 21.031 4.23 1 89.94 6 ASN B N 1
ATOM 3201 C CA . ASN B 1 6 ? -28.453 21.062 3.916 1 89.94 6 ASN B CA 1
ATOM 3202 C C . ASN B 1 6 ? -27.656 21.75 5.016 1 89.94 6 ASN B C 1
ATOM 3204 O O . ASN B 1 6 ? -26.625 22.359 4.746 1 89.94 6 ASN B O 1
ATOM 3208 N N . TRP B 1 7 ? -28.266 21.734 6.332 1 96.88 7 TRP B N 1
ATOM 3209 C CA . TRP B 1 7 ? -27.609 22.391 7.453 1 96.88 7 TRP B CA 1
ATOM 3210 C C . TRP B 1 7 ? -26.672 21.406 8.18 1 96.88 7 TRP B C 1
ATOM 3212 O O . TRP B 1 7 ? -27.062 20.266 8.453 1 96.88 7 TRP B O 1
ATOM 3222 N N . TYR B 1 8 ? -25.516 21.859 8.523 1 98.5 8 TYR B N 1
ATOM 3223 C CA . TYR B 1 8 ? -24.547 21.219 9.414 1 98.5 8 TYR B CA 1
ATOM 3224 C C . TYR B 1 8 ? -24 22.219 10.438 1 98.5 8 TYR B C 1
ATOM 3226 O O . TYR B 1 8 ? -23.906 23.406 10.156 1 98.5 8 TYR B O 1
ATOM 3234 N N . GLU B 1 9 ? -23.719 21.75 11.641 1 98.62 9 GLU B N 1
ATOM 3235 C CA . GLU B 1 9 ? -23.078 22.641 12.609 1 98.62 9 GLU B CA 1
ATOM 3236 C C . GLU B 1 9 ? -21.656 23 12.172 1 98.62 9 GLU B C 1
ATOM 3238 O O . GLU B 1 9 ? -21.219 24.141 12.344 1 98.62 9 GLU B O 1
ATOM 3243 N N . TYR B 1 10 ? -20.969 22.016 11.68 1 98.88 10 TYR B N 1
ATOM 3244 C CA . TYR B 1 10 ? -19.578 22.172 11.297 1 98.88 10 TYR B CA 1
ATOM 3245 C C . TYR B 1 10 ? -19.328 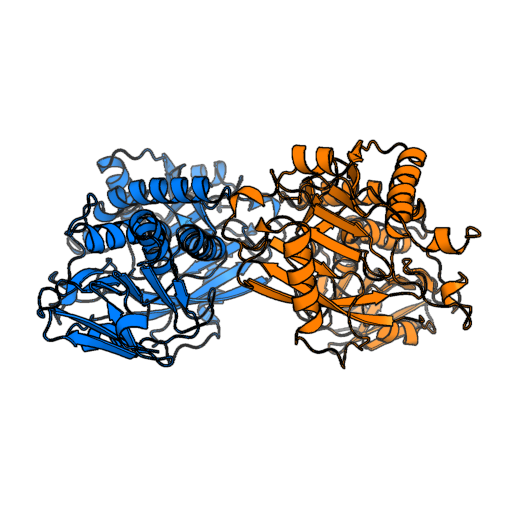21.625 9.898 1 98.88 10 TYR B C 1
ATOM 3247 O O . TYR B 1 10 ? -19.719 20.5 9.578 1 98.88 10 TYR B O 1
ATOM 3255 N N . ILE B 1 11 ? -18.656 22.422 9.016 1 98.94 11 ILE B N 1
ATOM 3256 C CA . ILE B 1 11 ? -18.219 21.953 7.707 1 98.94 11 ILE B CA 1
ATOM 3257 C C . ILE B 1 11 ? -16.703 22.062 7.602 1 98.94 11 ILE B C 1
ATOM 3259 O O . ILE B 1 11 ? -16.125 23.109 7.91 1 98.94 11 ILE B O 1
ATOM 3263 N N . VAL B 1 12 ? -16.078 20.969 7.262 1 98.94 12 VAL B N 1
ATOM 3264 C CA . VAL B 1 12 ? -14.641 20.938 7.004 1 98.94 12 VAL B CA 1
ATOM 3265 C C . VAL B 1 12 ? -14.383 20.938 5.5 1 98.94 12 VAL B C 1
ATOM 3267 O O . VAL B 1 12 ? -14.898 20.094 4.773 1 98.94 12 VAL B O 1
ATOM 3270 N N . VAL B 1 13 ? -13.578 21.922 5.02 1 98.94 13 VAL B N 1
ATOM 3271 C CA . VAL B 1 13 ? -13.203 22.031 3.615 1 98.94 13 VAL B CA 1
ATOM 3272 C C . VAL B 1 13 ? -11.82 21.438 3.398 1 98.94 13 VAL B C 1
ATOM 3274 O O . VAL B 1 13 ? -10.812 22 3.838 1 98.94 13 VAL B O 1
ATOM 3277 N N . GLY B 1 14 ? -11.766 20.344 2.639 1 98.75 14 GLY B N 1
ATOM 3278 C CA . GLY B 1 14 ? -10.547 19.578 2.445 1 98.75 14 GLY B CA 1
ATOM 3279 C C . GLY B 1 14 ? -10.445 18.375 3.365 1 98.75 14 GLY B C 1
ATOM 3280 O O . GLY B 1 14 ? -10.523 18.516 4.586 1 98.75 14 GLY B O 1
ATOM 3281 N N . CYS B 1 15 ? -10.25 17.188 2.76 1 98.75 15 CYS B N 1
ATOM 3282 C CA . CYS B 1 15 ? -10.188 15.969 3.547 1 98.75 15 CYS B CA 1
ATOM 3283 C C . CYS B 1 15 ? -8.859 15.25 3.33 1 98.75 15 CYS B C 1
ATOM 3285 O O . CYS B 1 15 ? -8.812 14.016 3.295 1 98.75 15 CYS B O 1
ATOM 3287 N N . GLY B 1 16 ? -7.766 16.016 3.158 1 98.38 16 GLY B N 1
ATOM 3288 C CA . GLY B 1 16 ? -6.422 15.461 3.201 1 98.38 16 GLY B CA 1
ATOM 3289 C C . GLY B 1 16 ? -5.977 15.086 4.602 1 98.38 16 GLY B C 1
ATOM 3290 O O . GLY B 1 16 ? -6.789 14.656 5.422 1 98.38 16 GLY B O 1
ATOM 3291 N N . GLY B 1 17 ? -4.715 15.203 4.887 1 98.69 17 GLY B N 1
ATOM 3292 C CA . GLY B 1 17 ? -4.191 14.797 6.184 1 98.69 17 GLY B CA 1
ATOM 3293 C C . GLY B 1 17 ? -4.816 15.555 7.344 1 98.69 17 GLY B C 1
ATOM 3294 O O . GLY B 1 17 ? -5.469 14.953 8.195 1 98.69 17 GLY B O 1
ATOM 3295 N N . ILE B 1 18 ? -4.711 16.844 7.324 1 98.88 18 ILE B N 1
ATOM 3296 C CA . ILE B 1 18 ? -5.191 17.688 8.414 1 98.88 18 ILE B CA 1
ATOM 3297 C C . ILE B 1 18 ? -6.719 17.688 8.438 1 98.88 18 ILE B C 1
ATOM 3299 O O . ILE B 1 18 ? -7.332 17.516 9.492 1 98.88 18 ILE B O 1
ATOM 3303 N N . GLY B 1 19 ? -7.34 17.781 7.293 1 98.88 19 GLY B N 1
ATOM 3304 C CA . GLY B 1 19 ? -8.789 17.875 7.207 1 98.88 19 GLY B CA 1
ATOM 3305 C C . GLY B 1 19 ? -9.484 16.578 7.613 1 98.88 19 GLY B C 1
ATOM 3306 O O . GLY B 1 19 ? -10.531 16.609 8.266 1 98.88 19 GLY B O 1
ATOM 3307 N N . SER B 1 20 ? -8.945 15.453 7.203 1 98.94 20 SER B N 1
ATOM 3308 C CA . SER B 1 20 ? -9.531 14.188 7.641 1 98.94 20 SER B CA 1
ATOM 3309 C C . SER B 1 20 ? -9.453 14.039 9.156 1 98.94 20 SER B C 1
ATOM 3311 O O . SER B 1 20 ? -10.391 13.539 9.789 1 98.94 20 SER B O 1
ATOM 3313 N N . GLY B 1 21 ? -8.336 14.492 9.727 1 98.94 21 GLY B N 1
ATOM 3314 C CA . GLY B 1 21 ? -8.234 14.523 11.18 1 98.94 21 GLY B CA 1
ATOM 3315 C C . GLY B 1 21 ? -9.289 15.406 11.828 1 98.94 21 GLY B C 1
ATOM 3316 O O . GLY B 1 21 ? -9.906 15.016 12.82 1 98.94 21 GLY B O 1
ATOM 3317 N N . ALA B 1 22 ? -9.492 16.562 11.234 1 98.94 22 ALA B N 1
ATOM 3318 C CA . ALA B 1 22 ? -10.477 17.5 11.773 1 98.94 22 ALA B CA 1
ATOM 3319 C C . ALA B 1 22 ? -11.875 16.891 11.742 1 98.94 22 ALA B C 1
ATOM 3321 O O . ALA B 1 22 ? -12.625 16.984 12.719 1 98.94 22 ALA B O 1
ATOM 3322 N N . VAL B 1 23 ? -12.266 16.266 10.617 1 98.88 23 VAL B N 1
ATOM 3323 C CA . VAL B 1 23 ? -13.594 15.656 10.5 1 98.88 23 VAL B CA 1
ATOM 3324 C C . VAL B 1 23 ? -13.758 14.57 11.562 1 98.88 23 VAL B C 1
ATOM 3326 O O . VAL B 1 23 ? -14.82 14.461 12.188 1 98.88 23 VAL B O 1
ATOM 3329 N N . TYR B 1 24 ? -12.758 13.773 11.797 1 98.94 24 TYR B N 1
ATOM 3330 C CA . TYR B 1 24 ? -12.797 12.695 12.781 1 98.94 24 TYR B CA 1
ATOM 3331 C C . TYR B 1 24 ? -13.031 13.25 14.188 1 98.94 24 TYR B C 1
ATOM 3333 O O . TYR B 1 24 ? -13.961 12.828 14.875 1 98.94 24 TYR B O 1
ATOM 3341 N N . TRP B 1 25 ? -12.219 14.195 14.555 1 98.94 25 TRP B N 1
ATOM 3342 C CA . TRP B 1 25 ? -12.297 14.727 15.914 1 98.94 25 TRP B CA 1
ATOM 3343 C C . TRP B 1 25 ? -13.602 15.492 16.125 1 98.94 25 TRP B C 1
ATOM 3345 O O . TRP B 1 25 ? -14.195 15.422 17.203 1 98.94 25 TRP B O 1
ATOM 3355 N N . LEU B 1 26 ? -14.039 16.25 15.117 1 98.94 26 LEU B N 1
ATO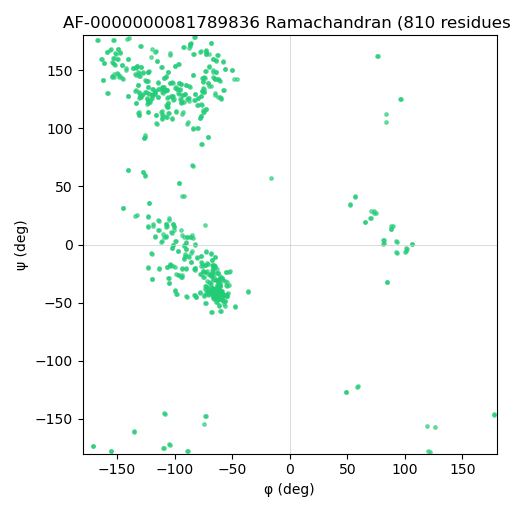M 3356 C CA . LEU B 1 26 ? -15.336 16.922 15.203 1 98.94 26 LEU B CA 1
ATOM 3357 C C . LEU B 1 26 ? -16.469 15.906 15.352 1 98.94 26 LEU B C 1
ATOM 3359 O O . LEU B 1 26 ? -17.344 16.078 16.203 1 98.94 26 LEU B O 1
ATOM 3363 N N . ALA B 1 27 ? -16.438 14.852 14.531 1 98.88 27 ALA B N 1
ATOM 3364 C CA . ALA B 1 27 ? -17.5 13.852 14.523 1 98.88 27 ALA B CA 1
ATOM 3365 C C . ALA B 1 27 ? -17.594 13.125 15.859 1 98.88 27 ALA B C 1
ATOM 3367 O O . ALA B 1 27 ? -18.672 12.758 16.297 1 98.88 27 ALA B O 1
ATOM 3368 N N . LYS B 1 28 ? -16.469 12.914 16.484 1 98.5 28 LYS B N 1
ATOM 3369 C CA . LYS B 1 28 ? -16.453 12.258 17.797 1 98.5 28 LYS B CA 1
ATOM 3370 C C . LYS B 1 28 ? -17.297 13.016 18.812 1 98.5 28 LYS B C 1
ATOM 3372 O O . LYS B 1 28 ? -17.906 12.406 19.688 1 98.5 28 LYS B O 1
ATOM 3377 N N . ARG B 1 29 ? -17.375 14.297 18.641 1 98.62 29 ARG B N 1
ATOM 3378 C CA . ARG B 1 29 ? -18.094 15.117 19.609 1 98.62 29 ARG B CA 1
ATOM 3379 C C . ARG B 1 29 ? -19.438 15.57 19.078 1 98.62 29 ARG B C 1
ATOM 3381 O O . ARG B 1 29 ? -20.391 15.742 19.828 1 98.62 29 ARG B O 1
ATOM 3388 N N . ALA B 1 30 ? -19.516 15.711 17.703 1 98.62 30 ALA B N 1
ATOM 3389 C CA . ALA B 1 30 ? -20.703 16.375 17.156 1 98.62 30 ALA B CA 1
ATOM 3390 C C . ALA B 1 30 ? -21.453 15.445 16.203 1 98.62 30 ALA B C 1
ATOM 3392 O O . ALA B 1 30 ? -22.5 15.812 15.672 1 98.62 30 ALA B O 1
ATOM 3393 N N . GLY B 1 31 ? -20.969 14.367 15.883 1 98.12 31 GLY B N 1
ATOM 3394 C CA . GLY B 1 31 ? -21.656 13.297 15.164 1 98.12 31 GLY B CA 1
ATOM 3395 C C . GLY B 1 31 ? -22.188 13.734 13.812 1 98.12 31 GLY B C 1
ATOM 3396 O O . GLY B 1 31 ? -21.438 14.281 12.992 1 98.12 31 GLY B O 1
ATOM 3397 N N . PRO B 1 32 ? -23.484 13.586 13.633 1 98.06 32 PRO B N 1
ATOM 3398 C CA . PRO B 1 32 ? -24.094 13.781 12.312 1 98.06 32 PRO B CA 1
ATOM 3399 C C . PRO B 1 32 ? -24.156 15.258 11.906 1 98.06 32 PRO B C 1
ATOM 3401 O O . PRO B 1 32 ? -24.516 15.57 10.766 1 98.06 32 PRO B O 1
ATOM 3404 N N . SER B 1 33 ? -23.781 16.109 12.789 1 98.38 33 SER B N 1
ATOM 3405 C CA . SER B 1 33 ? -23.828 17.531 12.484 1 98.38 33 SER B CA 1
ATOM 3406 C C . SER B 1 33 ? -22.547 17.984 11.773 1 98.38 33 SER B C 1
ATOM 3408 O O . SER B 1 33 ? -22.359 19.172 11.523 1 98.38 33 SER B O 1
ATOM 3410 N N . VAL B 1 34 ? -21.703 17.031 11.438 1 98.88 34 VAL B N 1
ATOM 3411 C CA . VAL B 1 34 ? -20.438 17.328 10.805 1 98.88 34 VAL B CA 1
ATOM 3412 C C . VAL B 1 34 ? -20.453 16.906 9.336 1 98.88 34 VAL B C 1
ATOM 3414 O O . VAL B 1 34 ? -20.875 15.789 9.023 1 98.88 34 VAL B O 1
ATOM 3417 N N . LEU B 1 35 ? -19.984 17.797 8.406 1 98.88 35 LEU B N 1
ATOM 3418 C CA . LEU B 1 35 ? -19.859 17.531 6.977 1 98.88 35 LEU B CA 1
ATOM 3419 C C . LEU B 1 35 ? -18.422 17.766 6.516 1 98.88 35 LEU B C 1
ATOM 3421 O O . LEU B 1 35 ? -17.859 18.844 6.754 1 98.88 35 LEU B O 1
ATOM 3425 N N . GLY B 1 36 ? -17.812 16.734 5.98 1 98.88 36 GLY B N 1
ATOM 3426 C CA . GLY B 1 36 ? -16.547 16.891 5.281 1 98.88 36 GLY B CA 1
ATOM 3427 C C . GLY B 1 36 ? -16.703 16.984 3.775 1 98.88 36 GLY B C 1
ATOM 3428 O O . GLY B 1 36 ? -17.453 16.219 3.174 1 98.88 36 GLY B O 1
ATOM 3429 N N . LEU B 1 37 ? -16 17.969 3.162 1 98.88 37 LEU B N 1
ATOM 3430 C CA . LEU B 1 37 ? -16.062 18.188 1.72 1 98.88 37 LEU B CA 1
ATOM 3431 C C . LEU B 1 37 ? -14.68 18.031 1.091 1 98.88 37 LEU B C 1
ATOM 3433 O O . LEU B 1 37 ? -13.703 18.625 1.572 1 98.88 37 LEU B O 1
ATOM 3437 N N . GLU B 1 38 ? -14.562 17.234 0.055 1 98.88 38 GLU B N 1
ATOM 3438 C CA . GLU B 1 38 ? -13.344 17.047 -0.719 1 98.88 38 GLU B CA 1
ATOM 3439 C C . GLU B 1 38 ? -13.594 17.25 -2.211 1 98.88 38 GLU B C 1
ATOM 3441 O O . GLU B 1 38 ? -14.523 16.656 -2.77 1 98.88 38 GLU B O 1
ATOM 3446 N N . GLN B 1 39 ? -12.75 18.094 -2.809 1 98.62 39 GLN B N 1
ATOM 3447 C CA . GLN B 1 39 ? -13 18.453 -4.199 1 98.62 39 GLN B CA 1
ATOM 3448 C C . GLN B 1 39 ? -12.656 17.297 -5.141 1 98.62 39 GLN B C 1
ATOM 3450 O O . GLN B 1 39 ? -13.188 17.203 -6.246 1 98.62 39 GLN B O 1
ATOM 3455 N N . PHE B 1 40 ? -11.797 16.391 -4.738 1 98.19 40 PHE B N 1
ATOM 3456 C CA . PHE B 1 40 ? -11.414 15.219 -5.523 1 98.19 40 PHE B CA 1
ATOM 3457 C C . PHE B 1 40 ? -11.977 13.945 -4.906 1 98.19 40 PHE B C 1
ATOM 3459 O O . PHE B 1 40 ? -12.758 14 -3.947 1 98.19 40 PHE B O 1
ATOM 3466 N N . GLN B 1 41 ? -11.617 12.805 -5.48 1 97.75 41 GLN B N 1
ATOM 3467 C CA . GLN B 1 41 ? -11.906 11.531 -4.828 1 97.75 41 GLN B CA 1
ATOM 3468 C C . GLN B 1 41 ? -11.109 11.391 -3.533 1 97.75 41 GLN B C 1
ATOM 3470 O O . GLN B 1 41 ? -9.953 11.812 -3.457 1 97.75 41 GLN B O 1
ATOM 3475 N N . LEU B 1 42 ? -11.766 10.766 -2.557 1 98 42 LEU B N 1
ATOM 3476 C CA . LEU B 1 42 ? -11.008 10.477 -1.341 1 98 42 LEU B CA 1
ATOM 3477 C C . LEU B 1 42 ? -9.789 9.617 -1.652 1 98 42 LEU B C 1
ATOM 3479 O O . LEU B 1 42 ? -9.867 8.68 -2.447 1 98 42 LEU B O 1
ATOM 3483 N N . GLY B 1 43 ? -8.648 10.031 -1.095 1 96.62 43 GLY B N 1
ATOM 3484 C CA . GLY B 1 43 ? -7.422 9.297 -1.329 1 96.62 43 GLY B CA 1
ATOM 3485 C C . GLY B 1 43 ? -6.676 9.758 -2.568 1 96.62 43 GLY B C 1
ATOM 3486 O O . GLY B 1 43 ? -5.75 9.094 -3.029 1 96.62 43 GLY B O 1
ATOM 3487 N N . HIS B 1 44 ? -7.027 10.891 -3.121 1 97 44 HIS B N 1
ATOM 3488 C CA . HIS B 1 44 ? -6.383 11.414 -4.32 1 97 44 HIS B CA 1
ATOM 3489 C C . HIS B 1 44 ? -4.91 11.719 -4.066 1 97 44 HIS B C 1
ATOM 3491 O O . HIS B 1 44 ? -4.5 11.906 -2.918 1 97 44 HIS B O 1
ATOM 3497 N N . ASP B 1 45 ? -4.168 11.852 -5.145 1 96.25 45 ASP B N 1
ATOM 3498 C CA . ASP B 1 45 ? -2.729 12.102 -5.086 1 96.25 45 ASP B CA 1
ATOM 3499 C C . ASP B 1 45 ? -2.4 13.539 -5.477 1 96.25 45 ASP B C 1
ATOM 3501 O O . ASP B 1 45 ? -1.257 13.852 -5.816 1 96.25 45 ASP B O 1
ATOM 3505 N N . ASN B 1 46 ? -3.348 14.398 -5.453 1 97.31 46 ASN B N 1
ATOM 3506 C CA . ASN B 1 46 ? -3.143 15.734 -6.004 1 97.31 46 ASN B CA 1
ATOM 3507 C C . ASN B 1 46 ? -2.447 16.656 -5.004 1 97.31 46 ASN B C 1
ATOM 3509 O O . ASN B 1 46 ? -1.832 17.641 -5.395 1 97.31 46 ASN B O 1
ATOM 3513 N N . GLY B 1 47 ? -2.527 16.344 -3.736 1 96.69 47 GLY B N 1
ATOM 3514 C CA . GLY B 1 47 ? -2.033 17.234 -2.705 1 96.69 47 GLY B CA 1
ATOM 3515 C C . GLY B 1 47 ? -0.77 16.734 -2.033 1 96.69 47 GLY B C 1
ATOM 3516 O O . GLY B 1 47 ? 0.122 16.203 -2.693 1 96.69 47 GLY B O 1
ATOM 3517 N N . GLY B 1 48 ? -0.645 17.031 -0.734 1 96.56 48 GLY B N 1
ATOM 3518 C CA . GLY B 1 48 ? 0.625 16.766 -0.074 1 96.56 48 GLY B CA 1
ATOM 3519 C C . GLY B 1 48 ? 0.554 15.641 0.941 1 96.56 48 GLY B C 1
ATOM 3520 O O . GLY B 1 48 ? 1.568 15.266 1.531 1 96.56 48 GLY B O 1
ATOM 3521 N N . SER B 1 49 ? -0.605 15.016 1.058 1 97 49 SER B N 1
ATOM 3522 C CA . SER B 1 49 ? -0.732 14.18 2.248 1 97 49 SER B CA 1
ATOM 3523 C C . SER B 1 49 ? -0.915 12.711 1.879 1 97 49 SER B C 1
ATOM 3525 O O . SER B 1 49 ? -1.169 11.875 2.748 1 97 49 SER B O 1
ATOM 3527 N N . GLN B 1 50 ? -0.806 12.344 0.597 1 96.94 50 GLN B N 1
ATOM 3528 C CA . GLN B 1 50 ? -1.089 10.977 0.169 1 96.94 50 GLN B CA 1
ATOM 3529 C C . GLN B 1 50 ? 0.188 10.258 -0.26 1 96.94 50 GLN B C 1
ATOM 3531 O O . GLN B 1 50 ? 0.768 10.586 -1.3 1 96.94 50 GLN B O 1
ATOM 3536 N N . ASP B 1 51 ? 0.644 9.289 0.454 1 97.12 51 ASP B N 1
ATOM 3537 C CA . ASP B 1 51 ? 1.797 8.438 0.183 1 97.12 51 ASP B CA 1
ATOM 3538 C C . ASP B 1 51 ? 1.863 7.277 1.17 1 97.12 51 ASP B C 1
ATOM 3540 O O . ASP B 1 51 ? 0.956 7.094 1.983 1 97.12 51 ASP B O 1
ATOM 3544 N N . HIS B 1 52 ? 2.975 6.508 1.101 1 97.69 52 HIS B N 1
ATOM 3545 C CA . HIS B 1 52 ? 3.119 5.344 1.967 1 97.69 52 HIS B CA 1
ATOM 3546 C C . HIS B 1 52 ? 3.512 5.754 3.383 1 97.69 52 HIS B C 1
ATOM 3548 O O . HIS B 1 52 ? 3.02 5.18 4.359 1 97.69 52 HIS B O 1
ATOM 3554 N N . SER B 1 53 ? 4.418 6.707 3.453 1 98.19 53 SER B N 1
ATOM 3555 C CA . SER B 1 53 ? 4.949 7.031 4.773 1 98.19 53 SER B CA 1
ATOM 3556 C C . SER B 1 53 ? 5.336 8.5 4.867 1 98.19 53 SER B C 1
ATOM 3558 O O . SER B 1 53 ? 5.711 9.117 3.867 1 98.19 53 SER B O 1
ATOM 3560 N N . ARG B 1 54 ? 5.164 9.016 6.035 1 98.56 54 ARG B N 1
ATOM 3561 C CA . ARG B 1 54 ? 5.676 10.32 6.445 1 98.56 54 ARG B CA 1
ATOM 3562 C C . ARG B 1 54 ? 6.398 10.227 7.785 1 98.56 54 ARG B C 1
ATOM 3564 O O . ARG B 1 54 ? 6.02 9.438 8.648 1 98.56 54 ARG B O 1
ATOM 3571 N N . ILE B 1 55 ? 7.438 11.07 7.961 1 98.62 55 ILE B N 1
ATOM 3572 C CA . ILE B 1 55 ? 8.234 11.047 9.18 1 98.62 55 ILE B CA 1
ATOM 3573 C C . ILE B 1 55 ? 7.418 11.602 10.344 1 98.62 55 ILE B C 1
ATOM 3575 O O . ILE B 1 55 ? 6.695 12.586 10.195 1 98.62 55 ILE B O 1
ATOM 3579 N N . ILE B 1 56 ? 7.535 10.984 11.477 1 98.62 56 ILE B N 1
ATOM 3580 C CA . ILE B 1 56 ? 7.102 11.539 12.758 1 98.62 56 ILE B CA 1
ATOM 3581 C C . ILE B 1 56 ? 8.281 11.555 13.734 1 98.62 56 ILE B C 1
ATOM 3583 O O . ILE B 1 56 ? 9.086 10.625 13.766 1 98.62 56 ILE B O 1
ATOM 3587 N N . ARG B 1 57 ? 8.352 12.625 14.5 1 97.69 57 ARG B N 1
ATOM 3588 C CA . ARG B 1 57 ? 9.5 12.805 15.375 1 97.69 57 ARG B CA 1
ATOM 3589 C C . ARG B 1 57 ? 9.195 13.812 16.484 1 97.69 57 ARG B C 1
ATOM 3591 O O . ARG B 1 57 ? 8.336 14.68 16.312 1 97.69 57 ARG B O 1
ATOM 3598 N N . LEU B 1 58 ? 9.984 13.609 17.547 1 95.25 58 LEU B N 1
ATOM 3599 C CA . LEU B 1 58 ? 9.984 14.594 18.609 1 95.25 58 LEU B CA 1
ATOM 3600 C C . LEU B 1 58 ? 11.047 15.664 18.359 1 95.25 58 LEU B C 1
ATOM 3602 O O . LEU B 1 58 ? 10.945 16.781 18.891 1 95.25 58 LEU B O 1
ATOM 3606 N N . SER B 1 59 ? 11.961 15.328 17.578 1 90.06 59 SER B N 1
ATOM 3607 C CA . SER B 1 59 ? 13.125 16.172 17.328 1 90.06 59 SER B CA 1
ATOM 3608 C C . SER B 1 59 ? 12.781 17.328 16.391 1 90.06 59 SER B C 1
ATOM 3610 O O . SER B 1 59 ? 12.547 17.109 15.195 1 90.06 59 SER B O 1
ATOM 3612 N N . TYR B 1 60 ? 12.766 18.562 16.922 1 89.44 60 TYR B N 1
ATOM 3613 C CA . TYR B 1 60 ? 12.617 19.781 16.156 1 89.44 60 TYR B CA 1
ATOM 3614 C C . TYR B 1 60 ? 13.602 20.844 16.625 1 89.44 60 TYR B C 1
ATOM 3616 O O . TYR B 1 60 ? 13.992 20.859 17.797 1 89.44 60 TYR B O 1
ATOM 3624 N N . SER B 1 61 ? 13.938 21.672 15.719 1 85.69 61 SER B N 1
ATOM 3625 C CA . SER B 1 61 ? 14.852 22.766 16.078 1 85.69 61 SER B CA 1
ATOM 3626 C C . SER B 1 61 ? 14.117 23.875 16.828 1 85.69 61 SER B C 1
ATOM 3628 O O . SER B 1 61 ? 14.742 24.656 17.531 1 85.69 61 SER B O 1
ATOM 3630 N N . ASP B 1 62 ? 12.875 23.969 16.609 1 84.88 62 ASP B N 1
ATOM 3631 C CA . ASP B 1 62 ? 12.039 25 17.234 1 84.88 62 ASP B CA 1
ATOM 3632 C C . ASP B 1 62 ? 11.156 24.391 18.328 1 84.88 62 ASP B C 1
ATOM 3634 O O . ASP B 1 62 ? 10.359 23.5 18.062 1 84.88 62 ASP B O 1
ATOM 3638 N N . PRO B 1 63 ? 11.219 24.938 19.5 1 81.25 63 PRO B N 1
ATOM 3639 C CA . PRO B 1 63 ? 10.461 24.391 20.625 1 81.25 63 PRO B CA 1
ATOM 3640 C C . PRO B 1 63 ? 8.945 24.469 20.406 1 81.25 63 PRO B C 1
ATOM 3642 O O . PRO B 1 63 ? 8.188 23.734 21.062 1 81.25 63 PRO B O 1
ATOM 3645 N N . LEU B 1 64 ? 8.539 25.344 19.531 1 83.44 64 LEU B N 1
ATOM 3646 C CA . LEU B 1 64 ? 7.125 25.438 19.219 1 83.44 64 LEU B CA 1
ATOM 3647 C C . LEU B 1 64 ? 6.57 24.078 18.797 1 83.44 64 LEU B C 1
ATOM 3649 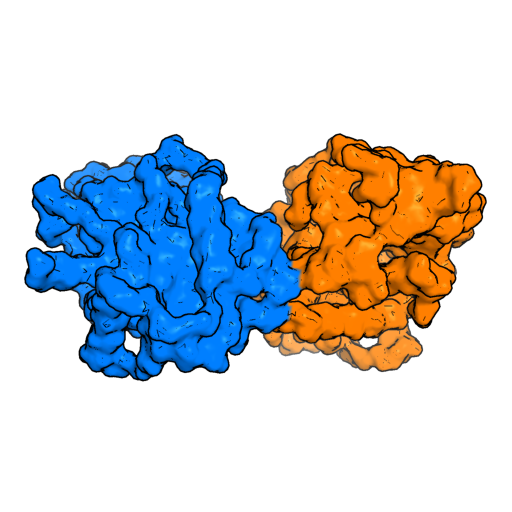O O . LEU B 1 64 ? 5.438 23.734 19.141 1 83.44 64 LEU B O 1
ATOM 3653 N N . TYR B 1 65 ? 7.379 23.312 18.188 1 90.94 65 TYR B N 1
ATOM 3654 C CA . TYR B 1 65 ? 6.91 22.078 17.594 1 90.94 65 TYR B CA 1
ATOM 3655 C C . TYR B 1 65 ? 7.137 20.906 18.547 1 90.94 65 TYR B C 1
ATOM 3657 O O . TYR B 1 65 ? 6.41 19.906 18.484 1 90.94 65 TYR B O 1
ATOM 3665 N N . THR B 1 66 ? 8.094 21.031 19.406 1 83.12 66 THR B N 1
ATOM 3666 C CA . THR B 1 66 ? 8.391 19.938 20.312 1 83.12 66 THR B CA 1
ATOM 3667 C C . THR B 1 66 ? 7.195 19.641 21.219 1 83.12 66 THR B C 1
ATOM 3669 O O . THR B 1 66 ? 6.852 18.469 21.453 1 83.12 66 THR B O 1
ATOM 3672 N N . LYS B 1 67 ? 6.547 20.641 21.688 1 82.19 67 LYS B N 1
ATOM 3673 C CA . LYS B 1 67 ? 5.371 20.469 22.531 1 82.19 67 LYS B CA 1
ATOM 3674 C C . LYS B 1 67 ? 4.207 19.875 21.734 1 82.19 67 LYS B C 1
ATOM 3676 O O . LYS B 1 67 ? 3.484 19.016 22.234 1 82.19 67 LYS B O 1
ATOM 3681 N N . LEU B 1 68 ? 4.027 20.359 20.578 1 93.19 68 LEU B N 1
ATOM 3682 C CA . LEU B 1 68 ? 2.955 19.859 19.703 1 93.19 68 LEU B CA 1
ATOM 3683 C C . LEU B 1 68 ? 3.209 18.422 19.297 1 93.19 68 LEU B C 1
ATOM 3685 O O . LEU B 1 68 ? 2.264 17.656 19.094 1 93.19 68 LEU B O 1
ATOM 3689 N N . ALA B 1 69 ? 4.484 18.047 19.25 1 94.81 69 ALA B N 1
ATOM 3690 C CA . ALA B 1 69 ? 4.871 16.703 18.812 1 94.81 69 ALA B CA 1
ATOM 3691 C C . ALA B 1 69 ? 4.395 15.648 19.797 1 94.81 69 ALA B C 1
ATOM 3693 O O . ALA B 1 69 ? 3.988 14.555 19.406 1 94.81 69 ALA B O 1
ATOM 3694 N N . LYS B 1 70 ? 4.488 15.953 21.047 1 94.25 70 LYS B N 1
ATOM 3695 C CA . LYS B 1 70 ? 3.971 15.023 22.047 1 94.25 70 LYS B CA 1
ATOM 3696 C C . LYS B 1 70 ? 2.479 14.773 21.844 1 94.25 70 LYS B C 1
ATOM 3698 O O . LYS B 1 70 ? 2.02 13.633 21.922 1 94.25 70 LYS B O 1
ATOM 3703 N N . GLY B 1 71 ? 1.759 15.844 21.594 1 96.56 71 GLY B N 1
ATOM 3704 C CA . GLY B 1 71 ? 0.344 15.719 21.281 1 96.56 71 GLY B CA 1
ATOM 3705 C C . GLY B 1 71 ? 0.077 14.898 20.031 1 96.56 71 GLY B C 1
ATOM 3706 O O . GLY B 1 71 ? -0.908 14.164 19.969 1 96.56 71 GLY B O 1
ATOM 3707 N N . ALA B 1 72 ? 0.961 15.031 19.062 1 98.25 72 ALA B N 1
ATOM 3708 C CA . ALA B 1 72 ? 0.823 14.258 17.828 1 98.25 72 ALA B CA 1
ATOM 3709 C C . ALA B 1 72 ? 0.846 12.758 18.109 1 98.25 72 ALA B C 1
ATOM 3711 O O . ALA B 1 72 ? -0.016 12.016 17.641 1 98.25 72 ALA B O 1
ATOM 3712 N N . TYR B 1 73 ? 1.775 12.32 18.922 1 98.25 73 TYR B N 1
ATOM 3713 C CA . TYR B 1 73 ? 1.877 10.906 19.281 1 98.25 73 TYR B CA 1
ATOM 3714 C C . TYR B 1 73 ? 0.629 10.445 20.031 1 98.25 73 TYR B C 1
ATOM 3716 O O . TYR B 1 73 ? 0.092 9.375 19.75 1 98.25 73 TYR B O 1
ATOM 3724 N N . GLU B 1 74 ? 0.153 11.227 20.906 1 98.25 74 GLU B N 1
ATOM 3725 C CA . GLU B 1 74 ? -1.034 10.875 21.688 1 98.25 74 GLU B CA 1
ATOM 3726 C C . GLU B 1 74 ? -2.26 10.734 20.781 1 98.25 74 GLU B C 1
ATOM 3728 O O . GLU B 1 74 ? -3.055 9.805 20.953 1 98.25 74 GLU B O 1
ATOM 3733 N N . CYS B 1 75 ? -2.402 11.641 19.922 1 98.81 75 CYS B N 1
ATOM 3734 C CA . CYS B 1 75 ? -3.555 11.617 19.031 1 98.81 75 CYS B CA 1
ATOM 3735 C C . CYS B 1 75 ? -3.5 10.414 18.094 1 98.81 75 CYS B C 1
ATOM 3737 O O . CYS B 1 75 ? -4.516 9.758 17.859 1 98.81 75 CYS B O 1
ATOM 3739 N N . TRP B 1 76 ? -2.355 10.125 17.547 1 98.88 76 TRP B N 1
ATOM 3740 C CA . TRP B 1 76 ? -2.229 8.945 16.688 1 98.88 76 TRP B CA 1
ATOM 3741 C C . TRP B 1 76 ? -2.512 7.668 17.469 1 98.88 76 TRP B C 1
ATOM 3743 O O . TRP B 1 76 ? -3.119 6.734 16.953 1 98.88 76 TRP B O 1
ATOM 3753 N N . GLU B 1 77 ? -2.053 7.605 18.703 1 98.81 77 GLU B N 1
ATOM 3754 C CA . GLU B 1 77 ? -2.326 6.449 19.547 1 98.81 77 GLU B CA 1
ATOM 3755 C C . GLU B 1 77 ? -3.826 6.238 19.719 1 98.81 77 GLU B C 1
ATOM 3757 O O . GLU B 1 77 ? -4.309 5.102 19.688 1 98.81 77 GLU B O 1
ATOM 3762 N N . GLU B 1 78 ? -4.527 7.309 19.922 1 98.81 78 GLU B N 1
ATOM 3763 C CA . GLU B 1 78 ? -5.977 7.211 20.062 1 98.81 78 GLU B CA 1
ATOM 3764 C C . GLU B 1 78 ? -6.617 6.699 18.781 1 98.81 78 GLU B C 1
ATOM 3766 O O . GLU B 1 78 ? -7.535 5.879 18.812 1 98.81 78 GLU B O 1
ATOM 3771 N N . VAL B 1 79 ? -6.176 7.207 17.656 1 98.88 79 VAL B N 1
ATOM 3772 C CA . VAL B 1 79 ? -6.695 6.766 16.359 1 98.88 79 VAL B CA 1
ATOM 3773 C C . VAL B 1 79 ? -6.422 5.273 16.172 1 98.88 79 VAL B C 1
ATOM 3775 O O . VAL B 1 79 ? -7.281 4.535 15.695 1 98.88 79 VAL B O 1
ATOM 3778 N N . GLU B 1 80 ? -5.207 4.863 16.562 1 98.88 80 GLU B N 1
ATOM 3779 C CA . GLU B 1 80 ? -4.879 3.441 16.5 1 98.88 80 GLU B CA 1
ATOM 3780 C C . GLU B 1 80 ? -5.809 2.619 17.391 1 98.88 80 GLU B C 1
ATOM 3782 O O . GLU B 1 80 ? -6.285 1.558 16.984 1 98.88 80 GLU B O 1
ATOM 3787 N N . LYS B 1 81 ? -6.039 3.1 18.516 1 98.75 81 LYS B N 1
ATOM 3788 C CA . LYS B 1 81 ? -6.934 2.406 19.438 1 98.75 81 LYS B CA 1
ATOM 3789 C C . LYS B 1 81 ? -8.336 2.287 18.859 1 98.75 81 LYS B C 1
ATOM 3791 O O . LYS B 1 81 ? -8.938 1.21 18.891 1 98.75 81 LYS B O 1
ATOM 3796 N N . ASP B 1 82 ? -8.859 3.355 18.328 1 98.69 82 ASP B N 1
ATOM 3797 C CA . ASP B 1 82 ? -10.227 3.396 17.812 1 98.69 82 ASP B CA 1
ATOM 3798 C C . ASP B 1 82 ? -10.367 2.537 16.562 1 98.69 82 ASP B C 1
ATOM 3800 O O . ASP B 1 82 ? -11.422 1.95 16.312 1 98.69 82 ASP B O 1
ATOM 3804 N N . SER B 1 83 ? -9.367 2.447 15.75 1 98.69 83 SER B N 1
ATOM 3805 C CA . SER B 1 83 ? -9.445 1.753 14.469 1 98.69 83 SER B CA 1
ATOM 3806 C C . SER B 1 83 ? -8.984 0.304 14.594 1 98.69 83 SER B C 1
ATOM 3808 O O . SER B 1 83 ? -9.328 -0.537 13.766 1 98.69 83 SER B O 1
ATOM 3810 N N . GLY B 1 84 ? -8.078 0.056 15.57 1 98.56 84 GLY B N 1
ATOM 3811 C CA . GLY B 1 84 ? -7.438 -1.245 15.695 1 98.56 84 GLY B CA 1
ATOM 3812 C C . GLY B 1 84 ? -6.266 -1.425 14.742 1 98.56 84 GLY B C 1
ATOM 3813 O O . GLY B 1 84 ? -5.645 -2.488 14.719 1 98.56 84 GLY B O 1
ATOM 3814 N N . LEU B 1 85 ? -5.918 -0.425 14 1 98.62 85 LEU B N 1
ATOM 3815 C CA . LEU B 1 85 ? -4.828 -0.51 13.031 1 98.62 85 LEU B CA 1
ATOM 3816 C C . LEU B 1 85 ? -3.58 0.192 13.555 1 98.62 85 LEU B C 1
ATOM 3818 O O . LEU B 1 85 ? -3.674 1.252 14.18 1 98.62 85 LEU B O 1
ATOM 3822 N N . GLN B 1 86 ? -2.467 -0.381 13.336 1 98.56 86 GLN B N 1
ATOM 3823 C CA . GLN B 1 86 ? -1.217 0.32 13.602 1 98.56 86 GLN B CA 1
ATOM 3824 C C . GLN B 1 86 ? -0.902 1.33 12.508 1 98.56 86 GLN B C 1
ATOM 3826 O O . GLN B 1 86 ? -0.886 0.984 11.32 1 98.56 86 GLN B O 1
ATOM 3831 N N . LEU B 1 87 ? -0.644 2.561 12.906 1 98.81 87 LEU B N 1
ATOM 3832 C CA . LEU B 1 87 ? -0.394 3.633 11.953 1 98.81 87 LEU B CA 1
ATOM 3833 C C . LEU B 1 87 ? 0.996 4.227 12.156 1 98.81 87 LEU B C 1
ATOM 3835 O O . LEU B 1 87 ? 1.596 4.75 11.211 1 98.81 87 LEU B O 1
ATOM 3839 N N . VAL B 1 88 ? 1.486 4.203 13.344 1 98.88 88 VAL B N 1
ATOM 3840 C CA . VAL B 1 88 ? 2.789 4.766 13.688 1 98.88 88 VAL B CA 1
ATOM 3841 C C . VAL B 1 88 ? 3.781 3.637 13.953 1 98.88 88 VAL B C 1
ATOM 3843 O O . VAL B 1 88 ? 3.467 2.684 14.672 1 98.88 88 VAL B O 1
ATOM 3846 N N . TYR B 1 89 ? 4.984 3.746 13.359 1 98.81 89 TYR B N 1
ATOM 3847 C CA . TYR B 1 89 ? 6.082 2.803 13.539 1 98.81 89 TYR B CA 1
ATOM 3848 C C . TYR B 1 89 ? 7.332 3.516 14.047 1 98.81 89 TYR B C 1
ATOM 3850 O O . TYR B 1 89 ? 7.926 4.324 13.328 1 98.81 89 TYR B O 1
ATOM 3858 N N . LYS B 1 90 ? 7.73 3.191 15.266 1 98.75 90 LYS B N 1
ATOM 3859 C CA . LYS B 1 90 ? 8.914 3.82 15.844 1 98.75 90 LYS B CA 1
ATOM 3860 C C . LYS B 1 90 ? 10.188 3.113 15.398 1 98.75 90 LYS B C 1
ATOM 3862 O O . LYS B 1 90 ? 10.57 2.094 15.969 1 98.75 90 LYS B O 1
ATOM 3867 N N . THR B 1 91 ? 10.859 3.656 14.438 1 98.75 91 THR B N 1
ATOM 3868 C CA . THR B 1 91 ? 12.07 3.074 13.867 1 98.75 91 THR B CA 1
ATOM 3869 C C . THR B 1 91 ? 13.312 3.695 14.484 1 98.75 91 THR B C 1
ATOM 3871 O O . THR B 1 91 ? 14.43 3.232 14.242 1 98.75 91 THR B O 1
ATOM 3874 N N . GLY B 1 92 ? 13.164 4.68 15.305 1 98.75 92 GLY B N 1
ATOM 3875 C CA . GLY B 1 92 ? 14.258 5.59 15.594 1 98.75 92 GLY B CA 1
ATOM 3876 C C . GLY B 1 92 ? 14.516 6.586 14.477 1 98.75 92 GLY B C 1
ATOM 3877 O O . GLY B 1 92 ? 13.984 6.441 13.375 1 98.75 92 GLY B O 1
ATOM 3878 N N . GLY B 1 93 ? 15.227 7.652 14.828 1 98.75 93 GLY B N 1
ATOM 3879 C CA . GLY B 1 93 ? 15.516 8.672 13.836 1 98.75 93 GLY B CA 1
ATOM 3880 C C . GLY B 1 93 ? 16.859 9.352 14.047 1 98.75 93 GLY B C 1
ATOM 3881 O O . GLY B 1 93 ? 17.281 9.562 15.18 1 98.75 93 GLY B O 1
ATOM 3882 N N . VAL B 1 94 ? 17.469 9.672 12.953 1 98.69 94 VAL B N 1
ATOM 3883 C CA . VAL B 1 94 ? 18.781 10.289 12.984 1 98.69 94 VAL B CA 1
ATOM 3884 C C . VAL B 1 94 ? 18.75 11.633 12.266 1 98.69 94 VAL B C 1
ATOM 3886 O O . VAL B 1 94 ? 18.297 11.719 11.117 1 98.69 94 VAL B O 1
ATOM 3889 N N . ASN B 1 95 ? 19.109 12.688 12.93 1 98.06 95 ASN B N 1
ATOM 3890 C CA . ASN B 1 95 ? 19.531 13.938 12.305 1 98.06 95 ASN B CA 1
ATOM 3891 C C . ASN B 1 95 ? 21.047 14.008 12.172 1 98.06 95 ASN B C 1
ATOM 3893 O O . ASN B 1 95 ? 21.766 13.844 13.164 1 98.06 95 ASN B O 1
ATOM 3897 N N . PHE B 1 96 ? 21.531 14.234 10.93 1 98.12 96 PHE B N 1
ATOM 3898 C CA . PHE B 1 96 ? 22.984 14.242 10.844 1 98.12 96 PHE B CA 1
ATOM 3899 C C . PHE B 1 96 ? 23.469 15.219 9.773 1 98.12 96 PHE B C 1
ATOM 3901 O O . PHE B 1 96 ? 22.656 15.742 9 1 98.12 96 PHE B O 1
ATOM 3908 N N . SER B 1 97 ? 24.719 15.562 9.781 1 97.44 97 SER B N 1
ATOM 3909 C CA . SER B 1 97 ? 25.391 16.453 8.852 1 97.44 97 SER B CA 1
ATOM 3910 C C . SER B 1 97 ? 26.891 16.156 8.797 1 97.44 97 SER B C 1
ATOM 3912 O O . SER B 1 97 ? 27.406 15.391 9.617 1 97.44 97 SER B O 1
ATOM 3914 N N . ARG B 1 98 ? 27.5 16.734 7.836 1 96.12 98 ARG B N 1
ATOM 3915 C CA . ARG B 1 98 ? 28.953 16.844 7.91 1 96.12 98 ARG B CA 1
ATOM 3916 C C . ARG B 1 98 ? 29.375 17.828 8.992 1 96.12 98 ARG B C 1
ATOM 3918 O O . ARG B 1 98 ? 28.625 18.719 9.352 1 96.12 98 ARG B O 1
ATOM 3925 N N . ARG B 1 99 ? 30.516 17.484 9.398 1 95.12 99 ARG B N 1
ATOM 3926 C CA . ARG B 1 99 ? 31.078 18.422 10.375 1 95.12 99 ARG B CA 1
ATOM 3927 C C . ARG B 1 99 ? 31.516 19.719 9.711 1 95.12 99 ARG B C 1
ATOM 3929 O O . ARG B 1 99 ? 31.844 19.734 8.523 1 95.12 99 ARG B O 1
ATOM 3936 N N . GLY B 1 100 ? 31.422 20.625 10.391 1 87.38 100 GLY B N 1
ATOM 3937 C CA . GLY B 1 100 ? 31.859 21.906 9.883 1 87.38 100 GLY B CA 1
ATOM 3938 C C . GLY B 1 100 ? 30.812 22.609 9.055 1 87.38 100 GLY B C 1
ATOM 3939 O O . GLY B 1 100 ? 29.984 21.969 8.414 1 87.38 100 GLY B O 1
ATOM 3940 N N . GLY B 1 101 ? 30.25 23.703 9.469 1 89.19 101 GLY B N 1
ATOM 3941 C CA . GLY B 1 101 ? 29.375 24.531 8.656 1 89.19 101 GLY B CA 1
ATOM 3942 C C . GLY B 1 101 ? 27.969 24.656 9.242 1 89.19 101 GLY B C 1
ATOM 3943 O O . GLY B 1 101 ? 27.766 24.391 10.43 1 89.19 101 GLY B O 1
ATOM 3944 N N . LEU B 1 102 ? 27.109 24.938 8.297 1 91.31 102 LEU B N 1
ATOM 3945 C CA . LEU B 1 102 ? 25.75 25.25 8.703 1 91.31 102 LEU B CA 1
ATOM 3946 C C . LEU B 1 102 ? 25 23.984 9.141 1 91.31 102 LEU B C 1
ATOM 3948 O O . LEU B 1 102 ? 24.234 24.016 10.109 1 91.31 102 LEU B O 1
ATOM 3952 N N . GLY B 1 103 ? 25.25 22.891 8.508 1 94.12 103 GLY B N 1
ATOM 3953 C CA . GLY B 1 103 ? 24.578 21.641 8.836 1 94.12 103 GLY B CA 1
ATOM 3954 C C . GLY B 1 103 ? 24.844 21.188 10.258 1 94.12 103 GLY B C 1
ATOM 3955 O O . GLY B 1 103 ? 23.922 20.75 10.953 1 94.12 103 GLY B O 1
ATOM 3956 N N . GLU B 1 104 ? 26.047 21.297 10.594 1 94.69 104 GLU B N 1
ATOM 3957 C CA . GLU B 1 104 ? 26.406 20.906 11.953 1 94.69 104 GLU B CA 1
ATOM 3958 C C . GLU B 1 104 ? 25.703 21.781 12.977 1 94.69 104 GLU B C 1
ATOM 3960 O O . GLU B 1 104 ? 25.234 21.297 14.016 1 94.69 104 GLU B O 1
ATOM 3965 N N . LYS B 1 105 ? 25.656 23.016 12.703 1 93.94 105 LYS B N 1
ATOM 3966 C CA . LYS B 1 105 ? 24.984 23.938 13.602 1 93.94 105 LYS B CA 1
ATOM 3967 C C . LYS B 1 105 ? 23.5 23.594 13.734 1 93.94 105 LYS B C 1
ATOM 3969 O O . LYS B 1 105 ? 22.922 23.734 14.812 1 93.94 105 LYS B O 1
ATOM 3974 N N . ILE B 1 106 ? 22.938 23.172 12.68 1 93.88 106 ILE B N 1
ATOM 3975 C CA . ILE B 1 106 ? 21.531 22.781 12.703 1 93.88 106 ILE B CA 1
ATOM 3976 C C . ILE B 1 106 ? 21.344 21.547 13.578 1 93.88 106 ILE B C 1
ATOM 3978 O O . ILE B 1 106 ? 20.453 21.516 14.422 1 93.88 106 ILE B O 1
ATOM 3982 N N . VAL B 1 107 ? 22.188 20.578 13.414 1 95.38 107 VAL B N 1
ATOM 3983 C CA . VAL B 1 107 ? 22.125 19.359 14.211 1 95.38 107 VAL B CA 1
ATOM 3984 C C . VAL B 1 107 ? 22.266 19.703 15.695 1 95.38 107 VAL B C 1
ATOM 3986 O O . VAL B 1 107 ? 21.562 19.156 16.547 1 95.38 107 VAL B O 1
ATOM 3989 N N . GLU B 1 108 ? 23.141 20.609 15.992 1 94.06 108 GLU B N 1
ATOM 3990 C CA . GLU B 1 108 ? 23.344 21.078 17.359 1 94.06 108 GLU B CA 1
ATOM 3991 C C . GLU B 1 108 ? 22.078 21.734 17.906 1 94.06 108 GLU B C 1
ATOM 3993 O O . GLU B 1 108 ? 21.734 21.531 19.078 1 94.06 108 GLU B O 1
ATOM 3998 N N . ARG B 1 109 ? 21.453 22.469 17.078 1 91.56 109 ARG B N 1
ATOM 3999 C CA . ARG B 1 109 ? 20.219 23.125 17.5 1 91.56 109 ARG B CA 1
ATOM 4000 C C . ARG B 1 109 ? 19.141 22.094 17.828 1 91.56 109 ARG B C 1
ATOM 4002 O O . ARG B 1 109 ? 18.359 22.297 18.75 1 91.56 109 ARG B O 1
ATOM 4009 N N . TYR B 1 110 ? 19.078 21.031 17.062 1 93.12 110 TYR B N 1
ATOM 4010 C CA . TYR B 1 110 ? 18.141 19.953 17.359 1 93.12 110 TYR B CA 1
ATOM 4011 C C . TYR B 1 110 ? 18.438 19.328 18.719 1 93.12 110 TYR B C 1
ATOM 4013 O O . TYR B 1 110 ? 17.516 19.078 19.5 1 93.12 110 TYR B O 1
ATOM 4021 N N . ALA B 1 111 ? 19.688 19.125 18.984 1 94.44 111 ALA B N 1
ATOM 4022 C CA . ALA B 1 111 ? 20.094 18.578 20.281 1 94.44 111 ALA B CA 1
ATOM 4023 C C . ALA B 1 111 ? 19.719 19.516 21.422 1 94.44 111 ALA B C 1
ATOM 4025 O O . ALA B 1 111 ? 19.156 19.078 22.438 1 94.44 111 ALA B O 1
ATOM 4026 N N . GLU B 1 112 ? 19.969 20.75 21.219 1 92.62 112 GLU B N 1
ATOM 4027 C CA . GLU B 1 112 ? 19.656 21.75 22.234 1 92.62 112 GLU B CA 1
ATOM 4028 C C . GLU B 1 112 ? 18.172 21.828 22.516 1 92.62 112 GLU B C 1
ATOM 4030 O O . GLU B 1 112 ? 17.75 21.906 23.672 1 92.62 112 GLU B O 1
ATOM 4035 N N . SER B 1 113 ? 17.484 21.844 21.422 1 90.31 113 SER B N 1
ATOM 4036 C CA . SER B 1 113 ? 16.031 21.922 21.562 1 90.31 113 SER B CA 1
ATOM 4037 C C . SER B 1 113 ? 15.492 20.719 22.328 1 90.31 113 SER B C 1
ATOM 4039 O O . SER B 1 113 ? 14.609 20.859 23.188 1 90.31 113 SER B O 1
ATOM 4041 N N . MET B 1 114 ? 15.953 19.531 22.047 1 92.88 114 MET B N 1
ATOM 4042 C CA . MET B 1 114 ? 15.523 18.328 22.766 1 92.88 114 MET B CA 1
ATOM 4043 C C . MET B 1 114 ? 15.93 18.391 24.234 1 92.88 114 MET B C 1
ATOM 4045 O O . MET B 1 114 ? 15.133 18.078 25.125 1 92.88 114 MET B O 1
ATOM 4049 N N . GLN B 1 115 ? 17.062 18.859 24.469 1 93.44 115 GLN B N 1
ATOM 4050 C CA . GLN B 1 115 ? 17.531 19.016 25.844 1 93.44 115 GLN B CA 1
ATOM 4051 C C . GLN B 1 115 ? 16.641 19.969 26.625 1 93.44 115 GLN B C 1
ATOM 4053 O O . GLN B 1 115 ? 16.234 19.672 27.734 1 93.44 115 GLN B O 1
ATOM 4058 N N . GLU B 1 116 ? 16.312 21.047 26 1 91 116 GLU B N 1
ATOM 4059 C CA . GLU B 1 116 ? 15.492 22.062 26.625 1 91 116 GLU B CA 1
ATOM 4060 C C . GLU B 1 116 ? 14.102 21.547 26.953 1 91 116 GLU B C 1
ATOM 4062 O O . GLU B 1 116 ? 13.438 22.031 27.875 1 91 116 GLU B O 1
ATOM 4067 N N . ASN B 1 117 ? 13.734 20.578 26.234 1 91 117 ASN B N 1
ATOM 4068 C CA . ASN B 1 117 ? 12.367 20.078 26.391 1 91 117 ASN B CA 1
ATOM 4069 C C . ASN B 1 117 ? 12.336 18.703 27.047 1 91 117 ASN B C 1
ATOM 4071 O O . ASN B 1 117 ? 11.312 18.016 27.016 1 91 117 ASN B O 1
ATOM 4075 N N . GLY B 1 118 ? 13.422 18.234 27.531 1 93.31 118 GLY B N 1
ATOM 4076 C CA . GLY B 1 118 ? 13.492 17 28.297 1 93.31 118 GLY B CA 1
ATOM 4077 C C . GLY B 1 118 ? 13.32 15.75 27.438 1 93.31 118 GLY B C 1
ATOM 4078 O O . GLY B 1 118 ? 12.797 14.742 27.906 1 93.31 118 GLY B O 1
ATOM 4079 N N . ILE B 1 119 ? 13.672 15.867 26.219 1 94.94 119 ILE B N 1
ATOM 4080 C CA . ILE B 1 119 ? 13.609 14.727 25.328 1 94.94 119 ILE B CA 1
ATOM 4081 C C . ILE B 1 119 ? 14.969 14.031 25.281 1 94.94 119 ILE B C 1
ATOM 4083 O O . ILE B 1 119 ? 15.984 14.656 24.969 1 94.94 119 ILE B O 1
ATOM 4087 N N . GLU B 1 120 ? 14.93 12.742 25.625 1 96.75 120 GLU B N 1
ATOM 4088 C CA . GLU B 1 120 ? 16.172 11.977 25.625 1 96.75 120 GLU B CA 1
ATOM 4089 C C . GLU B 1 120 ? 16.672 11.758 24.203 1 96.75 120 GLU B C 1
ATOM 4091 O O . GLU B 1 120 ? 15.891 11.484 23.297 1 96.75 120 GLU B O 1
ATOM 4096 N N . PHE B 1 121 ? 17.969 11.93 24.016 1 97.56 121 PHE B N 1
ATOM 4097 C CA . PHE B 1 121 ? 18.625 11.688 22.734 1 97.56 121 PHE B CA 1
ATOM 4098 C C . PHE B 1 121 ? 20.062 11.219 22.938 1 97.56 121 PHE B C 1
ATOM 4100 O O . PHE B 1 121 ? 20.578 11.234 24.062 1 97.56 121 PHE B O 1
ATOM 4107 N N . GLU B 1 122 ? 20.672 10.734 21.844 1 98.38 122 GLU B N 1
ATOM 4108 C CA . GLU B 1 122 ? 22.078 10.312 21.844 1 98.38 122 GLU B CA 1
ATOM 4109 C C . GLU B 1 122 ? 22.875 11.078 20.781 1 98.38 122 GLU B C 1
ATOM 4111 O O . GLU B 1 122 ? 22.438 11.203 19.641 1 98.38 122 GLU B O 1
ATOM 4116 N N . GLU B 1 123 ? 24 11.609 21.234 1 97.81 123 GLU B N 1
ATOM 4117 C CA . GLU B 1 123 ? 24.938 12.172 20.266 1 97.81 123 GLU B CA 1
ATOM 4118 C C . GLU B 1 123 ? 25.891 11.109 19.734 1 97.81 123 GLU B C 1
ATOM 4120 O O . GLU B 1 123 ? 26.391 10.273 20.5 1 97.81 123 GLU B O 1
ATOM 4125 N N . LEU B 1 124 ? 26.062 11.172 18.453 1 97.88 124 LEU B N 1
ATOM 4126 C CA . LEU B 1 124 ? 26.938 10.211 17.781 1 97.88 124 LEU B CA 1
ATOM 4127 C C . LEU B 1 124 ? 27.906 10.906 16.844 1 97.88 124 LEU B C 1
ATOM 4129 O O . LEU B 1 124 ? 27.516 11.828 16.125 1 97.88 124 LEU B O 1
ATOM 4133 N N . ASN B 1 125 ? 29.203 10.469 16.859 1 96.69 125 ASN B N 1
ATOM 4134 C CA . ASN B 1 125 ? 30.062 10.82 15.734 1 96.69 125 ASN B CA 1
ATOM 4135 C C . ASN B 1 125 ? 29.875 9.867 14.562 1 96.69 125 ASN B C 1
ATOM 4137 O O . ASN B 1 125 ? 29.047 8.961 14.617 1 96.69 125 ASN B O 1
ATOM 4141 N N . GLY B 1 126 ? 30.578 10.156 13.555 1 96.19 126 GLY B N 1
ATOM 4142 C CA . GLY B 1 126 ? 30.359 9.406 12.328 1 96.19 126 GLY B CA 1
ATOM 4143 C C . GLY B 1 126 ? 30.609 7.918 12.492 1 96.19 126 GLY B C 1
ATOM 4144 O O . GLY B 1 126 ? 29.859 7.094 11.969 1 96.19 126 GLY B O 1
ATOM 4145 N N . LEU B 1 127 ? 31.609 7.535 13.18 1 97.38 127 LEU B N 1
ATOM 4146 C CA . LEU B 1 127 ? 31.969 6.129 13.367 1 97.38 127 LEU B CA 1
ATOM 4147 C C . LEU B 1 127 ? 30.953 5.434 14.273 1 97.38 127 LEU B C 1
ATOM 4149 O O . LEU B 1 127 ? 30.609 4.273 14.047 1 97.38 127 LEU B O 1
ATOM 4153 N N . GLN B 1 128 ? 30.531 6.121 15.289 1 97.94 128 GLN B N 1
ATOM 4154 C CA . GLN B 1 128 ? 29.484 5.59 16.172 1 97.94 128 GLN B CA 1
ATOM 4155 C C . GLN B 1 128 ? 28.172 5.398 15.414 1 97.94 128 GLN B C 1
ATOM 4157 O O . GLN B 1 128 ? 27.453 4.426 15.656 1 97.94 128 GLN B O 1
ATOM 4162 N N . LEU B 1 129 ? 27.859 6.34 14.531 1 98.38 129 LEU B N 1
ATOM 4163 C CA . LEU B 1 129 ? 26.672 6.219 13.695 1 98.38 129 LEU B CA 1
ATOM 4164 C C . LEU B 1 129 ? 26.734 4.953 12.844 1 98.38 129 LEU B C 1
ATOM 4166 O O . LEU B 1 129 ? 25.75 4.195 12.781 1 98.38 129 LEU B O 1
ATOM 4170 N N . HIS B 1 130 ? 27.859 4.73 12.2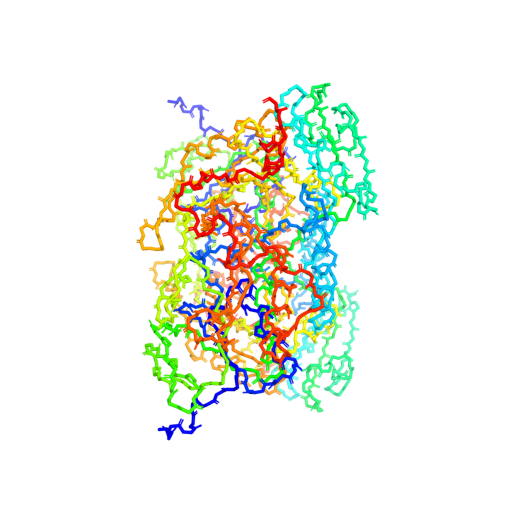73 1 98.31 130 HIS B N 1
ATOM 4171 C CA . HIS B 1 130 ? 28.047 3.549 11.438 1 98.31 130 HIS B CA 1
ATOM 4172 C C . HIS B 1 130 ? 27.969 2.27 12.266 1 98.31 130 HIS B C 1
ATOM 4174 O O . HIS B 1 130 ? 27.453 1.254 11.797 1 98.31 130 HIS B O 1
ATOM 4180 N N . GLU B 1 131 ? 28.547 2.301 13.422 1 97.94 131 GLU B N 1
ATOM 4181 C CA . GLU B 1 131 ? 28.484 1.134 14.297 1 97.94 131 GLU B CA 1
ATOM 4182 C C . GLU B 1 131 ? 27.047 0.768 14.648 1 97.94 131 GLU B C 1
ATOM 4184 O O . GLU B 1 131 ? 26.688 -0.411 14.664 1 97.94 131 GLU B O 1
ATOM 4189 N N . ARG B 1 132 ? 26.25 1.72 14.93 1 97.75 132 ARG B N 1
ATOM 4190 C CA . ARG B 1 132 ? 24.844 1.494 15.297 1 97.75 132 ARG B CA 1
ATOM 4191 C C . ARG B 1 132 ? 24.016 1.129 14.078 1 97.75 132 ARG B C 1
ATOM 4193 O O . ARG B 1 132 ? 23.125 0.275 14.156 1 97.75 132 ARG B O 1
ATOM 4200 N N . PHE B 1 133 ? 24.234 1.861 13 1 98.56 133 PHE B N 1
ATOM 4201 C CA . PHE B 1 133 ? 23.547 1.665 11.727 1 98.56 133 PHE B CA 1
ATOM 4202 C C . PHE B 1 133 ? 24.547 1.501 10.594 1 98.56 133 PHE B C 1
ATOM 4204 O O . PHE B 1 133 ? 24.844 2.461 9.883 1 98.56 133 PHE B O 1
ATOM 4211 N N . PRO B 1 134 ? 24.891 0.304 10.344 1 98.5 134 PRO B N 1
ATOM 4212 C CA . PRO B 1 134 ? 25.969 0.048 9.391 1 98.5 134 PRO B CA 1
ATOM 4213 C C . PRO B 1 134 ? 25.609 0.483 7.969 1 98.5 134 PRO B C 1
ATOM 4215 O O . PRO B 1 134 ? 26.484 0.516 7.094 1 98.5 134 PRO B O 1
ATOM 4218 N N . GLN B 1 135 ? 24.344 0.816 7.723 1 98.62 135 GLN B N 1
ATOM 4219 C CA . GLN B 1 135 ? 23.922 1.283 6.406 1 98.62 135 GLN B CA 1
ATOM 4220 C C . GLN B 1 135 ? 24.547 2.639 6.082 1 98.62 135 GLN B C 1
ATOM 4222 O O . GLN B 1 135 ? 24.734 2.975 4.91 1 98.62 135 GLN B O 1
ATOM 4227 N N . PHE B 1 136 ? 24.812 3.465 7.117 1 98.62 136 PHE B N 1
ATOM 4228 C CA . PHE B 1 136 ? 25.484 4.738 6.895 1 98.62 136 PHE B CA 1
ATOM 4229 C C . PHE B 1 136 ? 26.969 4.531 6.602 1 98.62 136 PHE B C 1
ATOM 4231 O O . PHE B 1 136 ? 27.609 3.682 7.215 1 98.62 136 PHE B O 1
ATOM 4238 N N . SER B 1 137 ? 27.531 5.324 5.727 1 97.81 137 SER B N 1
ATOM 4239 C CA . SER B 1 137 ? 28.953 5.246 5.418 1 97.81 137 SER B CA 1
ATOM 4240 C C . SER B 1 137 ? 29.812 5.543 6.652 1 97.81 137 SER B C 1
ATOM 4242 O O . SER B 1 137 ? 29.469 6.43 7.441 1 97.81 137 SER B O 1
ATOM 4244 N N . ALA B 1 138 ? 30.875 4.824 6.758 1 93.88 138 ALA B N 1
ATOM 4245 C CA . ALA B 1 138 ? 31.828 5.082 7.832 1 93.88 138 ALA B CA 1
ATOM 4246 C C . ALA B 1 138 ? 32.656 6.336 7.551 1 93.88 138 ALA B C 1
ATOM 4248 O O . ALA B 1 138 ? 33.344 6.422 6.523 1 93.88 138 ALA B O 1
ATOM 4249 N N . SER B 1 139 ? 32.406 7.246 8.375 1 92.69 139 SER B N 1
ATOM 4250 C CA . SER B 1 139 ? 33.156 8.5 8.234 1 92.69 139 SER B CA 1
ATOM 4251 C C . SER B 1 139 ? 33.281 9.211 9.578 1 92.69 139 SER B C 1
ATOM 4253 O O . SER B 1 139 ? 32.375 9.211 10.383 1 92.69 139 SER B O 1
ATOM 4255 N N . ASP B 1 140 ? 34.375 9.82 9.766 1 91.75 140 ASP B N 1
ATOM 4256 C CA . ASP B 1 140 ? 34.562 10.609 10.977 1 91.75 140 ASP B CA 1
ATOM 4257 C C . ASP B 1 140 ? 34.094 12.047 10.773 1 91.75 140 ASP B C 1
ATOM 4259 O O . ASP B 1 140 ? 34.219 12.883 11.672 1 91.75 140 ASP B O 1
ATOM 4263 N N . ASN B 1 141 ? 33.531 12.234 9.68 1 94.81 141 ASN B N 1
ATOM 4264 C CA . ASN B 1 141 ? 33.125 13.594 9.312 1 94.81 141 ASN B CA 1
ATOM 4265 C C . ASN B 1 141 ? 31.656 13.852 9.539 1 94.81 141 ASN B C 1
ATOM 4267 O O . ASN B 1 141 ? 31.094 14.797 9 1 94.81 141 ASN B O 1
ATOM 4271 N N . TYR B 1 142 ? 31.031 13.016 10.273 1 96.88 142 TYR B N 1
ATOM 4272 C CA . TYR B 1 142 ? 29.609 13.234 10.547 1 96.88 142 TYR B CA 1
ATOM 4273 C C . TYR B 1 142 ? 29.391 13.641 12 1 96.88 142 TYR B C 1
ATOM 4275 O O . TYR B 1 142 ? 30.125 13.211 12.891 1 96.88 142 TYR B O 1
ATOM 4283 N N . ARG B 1 143 ? 28.469 14.508 12.227 1 96.88 143 ARG B N 1
ATOM 4284 C CA . ARG B 1 143 ? 27.781 14.734 13.5 1 96.88 143 ARG B CA 1
ATOM 4285 C C . ARG B 1 143 ? 26.344 14.25 13.438 1 96.88 143 ARG B C 1
ATOM 4287 O O . ARG B 1 143 ? 25.641 14.484 12.445 1 96.88 143 ARG B O 1
ATOM 4294 N N . ALA B 1 144 ? 25.922 13.508 14.469 1 98.19 144 ALA B N 1
ATOM 4295 C CA . ALA B 1 144 ? 24.578 12.969 14.422 1 98.19 144 ALA B CA 1
ATOM 4296 C C . ALA B 1 144 ? 23.922 13 15.797 1 98.19 144 ALA B C 1
ATOM 4298 O O . ALA B 1 144 ? 24.609 13 16.812 1 98.19 144 ALA B O 1
ATOM 4299 N N . VAL B 1 145 ? 22.641 13.125 15.789 1 98.06 145 VAL B N 1
ATOM 4300 C CA . VAL B 1 145 ? 21.812 12.945 16.984 1 98.06 145 VAL B CA 1
ATOM 4301 C C . VAL B 1 145 ? 20.734 11.898 16.703 1 98.06 145 VAL B C 1
ATOM 4303 O O . VAL B 1 145 ? 20.094 11.914 15.633 1 98.06 145 VAL B O 1
ATOM 4306 N N . TYR B 1 146 ? 20.609 10.945 17.609 1 98.62 146 TYR B N 1
ATOM 4307 C CA . TYR B 1 146 ? 19.641 9.867 17.516 1 98.62 146 TYR B CA 1
ATOM 4308 C C . TYR B 1 146 ? 18.547 10.023 18.578 1 98.62 146 TYR B C 1
ATOM 4310 O O . TYR B 1 146 ? 18.828 10.289 19.734 1 98.62 146 TYR B O 1
ATOM 4318 N N . GLN B 1 147 ? 17.297 9.93 18.172 1 98.44 147 GLN B N 1
ATOM 4319 C CA . GLN B 1 147 ? 16.156 9.922 19.062 1 98.44 147 GLN B CA 1
ATOM 4320 C C . GLN B 1 147 ? 15.289 8.68 18.844 1 98.44 147 GLN B C 1
ATOM 4322 O O . GLN B 1 147 ? 14.781 8.461 17.75 1 98.44 147 GLN B O 1
ATOM 4327 N N . LYS B 1 148 ? 15 7.879 19.859 1 98.31 148 LYS B N 1
ATOM 4328 C CA . LYS B 1 148 ? 14.5 6.508 19.766 1 98.31 148 LYS B CA 1
ATOM 4329 C C . LYS B 1 148 ? 13.023 6.484 19.375 1 98.31 148 LYS B C 1
ATOM 4331 O O . LYS B 1 148 ? 12.531 5.484 18.844 1 98.31 148 LYS B O 1
ATOM 4336 N N . ASP B 1 149 ? 12.289 7.566 19.609 1 98.06 149 ASP B N 1
ATOM 4337 C CA . ASP B 1 149 ? 10.844 7.543 19.406 1 98.06 149 ASP B CA 1
ATOM 4338 C C . ASP B 1 149 ? 10.477 7.977 17.984 1 98.06 149 ASP B C 1
ATOM 4340 O O . ASP B 1 149 ? 9.32 7.848 17.578 1 98.06 149 ASP B O 1
ATOM 4344 N N . ALA B 1 150 ? 11.453 8.477 17.25 1 98.62 150 ALA B N 1
ATOM 4345 C CA . ALA B 1 150 ? 11.172 8.883 15.875 1 98.62 150 ALA B CA 1
ATOM 4346 C C . ALA B 1 150 ? 10.766 7.684 15.016 1 98.62 150 ALA B C 1
ATOM 4348 O O . ALA B 1 150 ? 11.016 6.535 15.391 1 98.62 150 ALA B O 1
ATOM 4349 N N . GLY B 1 151 ? 10.086 7.992 13.93 1 98.81 151 GLY B N 1
ATOM 4350 C CA . GLY B 1 151 ? 9.648 6.93 13.047 1 98.81 151 GLY B CA 1
ATOM 4351 C C . GLY B 1 151 ? 8.82 7.43 11.875 1 98.81 151 GLY B C 1
ATOM 4352 O O . GLY B 1 151 ? 9.133 8.461 11.281 1 98.81 151 GLY B O 1
ATOM 4353 N N . LEU B 1 152 ? 7.824 6.566 11.461 1 98.88 152 LEU B N 1
ATOM 4354 C CA . LEU B 1 152 ? 7 6.93 10.312 1 98.88 152 LEU B CA 1
ATOM 4355 C C . LEU B 1 152 ? 5.523 6.703 10.609 1 98.88 152 LEU B C 1
ATOM 4357 O O . LEU B 1 152 ? 5.18 5.918 11.492 1 98.88 152 LEU B O 1
ATOM 4361 N N . VAL B 1 153 ? 4.652 7.48 9.945 1 98.88 153 VAL B N 1
ATOM 4362 C CA . VAL B 1 153 ? 3.205 7.301 9.914 1 98.88 153 VAL B CA 1
ATOM 4363 C C . VAL B 1 153 ? 2.777 6.754 8.555 1 98.88 153 VAL B C 1
ATOM 4365 O O . VAL B 1 153 ? 3.26 7.211 7.516 1 98.88 153 VAL B O 1
ATOM 4368 N N . ALA B 1 154 ? 1.95 5.754 8.562 1 98.75 154 ALA B N 1
ATOM 4369 C CA . ALA B 1 154 ? 1.351 5.27 7.324 1 98.75 154 ALA B CA 1
ATOM 4370 C C . ALA B 1 154 ? 0.333 6.266 6.777 1 98.75 154 ALA B C 1
ATOM 4372 O O . ALA B 1 154 ? -0.867 6.141 7.035 1 98.75 154 ALA B O 1
ATOM 4373 N N . ALA B 1 155 ? 0.741 7.102 5.957 1 98.62 155 ALA B N 1
ATOM 4374 C CA . ALA B 1 155 ? 0.052 8.359 5.672 1 98.62 155 ALA B CA 1
ATOM 4375 C C . ALA B 1 155 ? -1.275 8.109 4.961 1 98.62 155 ALA B C 1
ATOM 4377 O O . ALA B 1 155 ? -2.336 8.484 5.465 1 98.62 155 ALA B O 1
ATOM 4378 N N . ALA B 1 156 ? -1.243 7.43 3.787 1 98.44 156 ALA B N 1
ATOM 4379 C CA . ALA B 1 156 ? -2.455 7.199 3.004 1 98.44 156 ALA B CA 1
ATOM 4380 C C . ALA B 1 156 ? -3.49 6.426 3.811 1 98.44 156 ALA B C 1
ATOM 4382 O O . ALA B 1 156 ? -4.676 6.762 3.797 1 98.44 156 ALA B O 1
ATOM 4383 N N . VAL B 1 157 ? -3.045 5.43 4.523 1 98.62 157 VAL B N 1
ATOM 4384 C CA . VAL B 1 157 ? -3.936 4.613 5.344 1 98.62 157 VAL B CA 1
ATOM 4385 C C . VAL B 1 157 ? -4.535 5.465 6.461 1 98.62 157 VAL B C 1
ATOM 4387 O O . VAL B 1 157 ? -5.738 5.387 6.73 1 98.62 157 VAL B O 1
ATOM 4390 N N . ALA B 1 158 ? -3.725 6.277 7.035 1 98.88 158 ALA B N 1
ATOM 4391 C CA . ALA B 1 158 ? -4.172 7.105 8.148 1 98.88 158 ALA B CA 1
ATOM 4392 C C . ALA B 1 158 ? -5.23 8.109 7.695 1 98.88 158 ALA B C 1
ATOM 4394 O O . ALA B 1 158 ? -6.195 8.375 8.414 1 98.88 158 ALA B O 1
ATOM 4395 N N . ASN B 1 159 ? -5.055 8.695 6.547 1 98.81 159 ASN B N 1
ATOM 4396 C CA . ASN B 1 159 ? -6.074 9.586 5.996 1 98.81 159 ASN B CA 1
ATOM 4397 C C . ASN B 1 159 ? -7.426 8.883 5.883 1 98.81 159 ASN B C 1
ATOM 4399 O O . ASN B 1 159 ? -8.445 9.422 6.32 1 98.81 159 ASN B O 1
ATOM 4403 N N . ALA B 1 160 ? -7.383 7.707 5.32 1 98.81 160 ALA B N 1
ATOM 4404 C CA . ALA B 1 160 ? -8.609 6.941 5.117 1 98.81 160 ALA B CA 1
ATOM 4405 C C . ALA B 1 160 ? -9.227 6.523 6.449 1 98.81 160 ALA B C 1
ATOM 4407 O O . ALA B 1 160 ? -10.445 6.551 6.613 1 98.81 160 ALA B O 1
ATOM 4408 N N . VAL B 1 161 ? -8.422 6.168 7.391 1 98.88 161 VAL B N 1
ATOM 4409 C CA . VAL B 1 161 ? -8.875 5.742 8.711 1 98.88 161 VAL B CA 1
ATOM 4410 C C . VAL B 1 161 ? -9.594 6.891 9.406 1 98.88 161 VAL B C 1
ATOM 4412 O O . VAL B 1 161 ? -10.672 6.699 9.984 1 98.88 161 VAL B O 1
ATOM 4415 N N . HIS B 1 162 ? -9.008 8.086 9.32 1 98.94 162 HIS B N 1
ATOM 4416 C CA . HIS B 1 162 ? -9.695 9.25 9.875 1 98.94 162 HIS B CA 1
ATOM 4417 C C . HIS B 1 162 ? -11.094 9.391 9.297 1 98.94 162 HIS B C 1
ATOM 4419 O O . HIS B 1 162 ? -12.055 9.609 10.039 1 98.94 162 HIS B O 1
ATOM 4425 N N . ILE B 1 163 ? -11.219 9.227 8.016 1 98.94 163 ILE B N 1
ATOM 4426 C CA . ILE B 1 163 ? -12.492 9.391 7.32 1 98.94 163 ILE B CA 1
ATOM 4427 C C . ILE B 1 163 ? -13.469 8.305 7.773 1 98.94 163 ILE B C 1
ATOM 4429 O O . ILE B 1 163 ? -14.625 8.594 8.086 1 98.94 163 ILE B O 1
ATOM 4433 N N . GLN B 1 164 ? -13.016 7.082 7.82 1 98.88 164 GLN B N 1
ATOM 4434 C CA . GLN B 1 164 ? -13.867 5.961 8.195 1 98.88 164 GLN B CA 1
ATOM 4435 C C . GLN B 1 164 ? -14.328 6.078 9.648 1 98.88 164 GLN B C 1
ATOM 4437 O O . GLN B 1 164 ? -15.477 5.781 9.969 1 98.88 164 GLN B O 1
ATOM 4442 N N . LEU B 1 165 ? -13.445 6.512 10.5 1 98.94 165 LEU B N 1
ATOM 4443 C CA . LEU B 1 165 ? -13.82 6.719 11.898 1 98.94 165 LEU B CA 1
ATOM 4444 C C . LEU B 1 165 ? -14.805 7.875 12.031 1 98.94 165 LEU B C 1
ATOM 4446 O O . LEU B 1 165 ? -15.695 7.84 12.883 1 98.94 165 LEU B O 1
ATOM 4450 N N . ALA B 1 166 ? -14.617 8.93 11.219 1 98.94 166 ALA B N 1
ATOM 4451 C CA . ALA B 1 166 ? -15.586 10.016 11.211 1 98.94 166 ALA B CA 1
ATOM 4452 C C . ALA B 1 166 ? -16.984 9.508 10.859 1 98.94 166 ALA B C 1
ATOM 4454 O O . ALA B 1 166 ? -17.969 9.875 11.5 1 98.94 166 ALA B O 1
ATOM 4455 N N . ARG B 1 167 ? -17.078 8.672 9.883 1 98.75 167 ARG B N 1
ATOM 4456 C CA . ARG B 1 167 ? -18.344 8.086 9.477 1 98.75 167 ARG B CA 1
ATOM 4457 C C . ARG B 1 167 ? -18.938 7.23 10.594 1 98.75 167 ARG B C 1
ATOM 4459 O O . ARG B 1 167 ? -20.156 7.195 10.773 1 98.75 167 ARG B O 1
ATOM 4466 N N . LYS B 1 168 ? -18.078 6.555 11.289 1 98.69 168 LYS B N 1
ATOM 4467 C CA . LYS B 1 168 ? -18.516 5.762 12.438 1 98.69 168 LYS B CA 1
ATOM 4468 C C . LYS B 1 168 ? -19.297 6.617 13.43 1 98.69 168 LYS B C 1
ATOM 4470 O O . LYS B 1 168 ? -20.266 6.148 14.031 1 98.69 168 LYS B O 1
ATOM 4475 N N . HIS B 1 169 ? -18.875 7.84 13.555 1 98.75 169 HIS B N 1
ATOM 4476 C CA . HIS B 1 169 ? -19.516 8.75 14.5 1 98.75 169 HIS B CA 1
ATOM 4477 C C . HIS B 1 169 ? -20.656 9.523 13.844 1 98.75 169 HIS B C 1
ATOM 4479 O O . HIS B 1 169 ? -21.25 10.406 14.469 1 98.75 169 HIS B O 1
ATOM 4485 N N . GLY B 1 170 ? -20.938 9.258 12.57 1 98.5 170 GLY B N 1
ATOM 4486 C CA . GLY B 1 170 ? -22.156 9.758 11.953 1 98.5 170 GLY B CA 1
ATOM 4487 C C . GLY B 1 170 ? -21.906 10.898 10.992 1 98.5 170 GLY B C 1
ATOM 4488 O O . GLY B 1 170 ? -22.828 11.391 10.344 1 98.5 170 GLY B O 1
ATOM 4489 N N . ALA B 1 171 ? -20.656 11.305 10.805 1 98.81 171 ALA B N 1
ATOM 4490 C CA . ALA B 1 171 ? -20.375 12.414 9.906 1 98.81 171 ALA B CA 1
ATOM 4491 C C . ALA B 1 171 ? -20.688 12.047 8.461 1 98.81 171 ALA B C 1
ATOM 4493 O O . ALA B 1 171 ? -20.578 10.883 8.07 1 98.81 171 ALA B O 1
ATOM 4494 N N . THR B 1 172 ? -21.062 13.055 7.711 1 98.5 172 THR B N 1
ATOM 4495 C CA . THR B 1 172 ? -21.188 12.922 6.266 1 98.5 172 THR B CA 1
ATOM 4496 C C . THR B 1 172 ? -19.922 13.391 5.559 1 98.5 172 THR B C 1
ATOM 4498 O O . THR B 1 172 ? -19.328 14.406 5.934 1 98.5 172 THR B O 1
ATOM 4501 N N . ILE B 1 173 ? -19.469 12.602 4.621 1 98.75 173 ILE B N 1
ATOM 4502 C CA . ILE B 1 173 ? -18.328 12.977 3.799 1 98.75 173 ILE B CA 1
ATOM 4503 C C . ILE B 1 173 ? -18.719 12.953 2.324 1 98.75 173 ILE B C 1
ATOM 4505 O O . ILE B 1 173 ? -19.203 11.938 1.82 1 98.75 173 ILE B O 1
ATOM 4509 N N . LEU B 1 174 ? -18.531 14.062 1.668 1 98.62 174 LEU B N 1
ATOM 4510 C CA . LEU B 1 174 ? -18.812 14.156 0.24 1 98.62 174 LEU B CA 1
ATOM 4511 C C . LEU B 1 174 ? -17.531 14.438 -0.549 1 98.62 174 LEU B C 1
ATOM 4513 O O . LEU B 1 174 ? -16.953 15.516 -0.423 1 98.62 174 LEU B O 1
ATOM 4517 N N . ASP B 1 175 ? -17.062 13.477 -1.352 1 98.12 175 ASP B N 1
ATOM 4518 C CA . ASP B 1 175 ? -15.969 13.727 -2.285 1 98.12 175 ASP B CA 1
ATOM 4519 C C . ASP B 1 175 ? -16.484 14.281 -3.607 1 98.12 175 ASP B C 1
ATOM 4521 O O . ASP B 1 175 ? -17.688 14.484 -3.77 1 98.12 175 ASP B O 1
ATOM 4525 N N . GLU B 1 176 ? -15.539 14.68 -4.445 1 98.25 176 GLU B N 1
ATOM 4526 C CA . GLU B 1 176 ? -15.875 15.312 -5.723 1 98.25 176 GLU B CA 1
ATOM 4527 C C . GLU B 1 176 ? -16.828 16.484 -5.527 1 98.25 176 GLU B C 1
ATOM 4529 O O . GLU B 1 176 ? -17.781 16.656 -6.301 1 98.25 176 GLU B O 1
ATOM 4534 N N . THR B 1 177 ? -16.672 17.156 -4.461 1 98.69 177 THR B N 1
ATOM 4535 C CA . THR B 1 177 ? -17.469 18.312 -4.066 1 98.69 177 THR B CA 1
ATOM 4536 C C . THR B 1 177 ? -16.578 19.516 -3.777 1 98.69 177 THR B C 1
ATOM 4538 O O . THR B 1 177 ? -16.156 19.719 -2.637 1 98.69 177 THR B O 1
ATOM 4541 N N . LYS B 1 178 ? -16.375 20.312 -4.773 1 98.69 178 LYS B N 1
ATOM 4542 C CA . LYS B 1 178 ? -15.461 21.453 -4.699 1 98.69 178 LYS B CA 1
ATOM 4543 C C . LYS B 1 178 ? -16.141 22.656 -4.051 1 98.69 178 LYS B C 1
ATOM 4545 O O . LYS B 1 178 ? -17.203 23.078 -4.488 1 98.69 178 LYS B O 1
ATOM 4550 N N . VAL B 1 179 ? -15.555 23.172 -3.021 1 98.81 179 VAL B N 1
ATOM 4551 C CA . VAL B 1 179 ? -16.031 24.422 -2.43 1 98.81 179 VAL B CA 1
ATOM 4552 C C . VAL B 1 179 ? -15.531 25.609 -3.256 1 98.81 179 VAL B C 1
ATOM 4554 O O . VAL B 1 179 ? -14.32 25.781 -3.441 1 98.81 179 VAL B O 1
ATOM 4557 N N . GLU B 1 180 ? -16.422 26.406 -3.65 1 98.06 180 GLU B N 1
ATOM 4558 C CA . GLU B 1 180 ? -16.094 27.547 -4.512 1 98.06 180 GLU B CA 1
ATOM 4559 C C . GLU B 1 180 ? -15.984 28.828 -3.709 1 98.06 180 GLU B C 1
ATOM 4561 O O . GLU B 1 180 ? -15.148 29.688 -4 1 98.06 180 GLU B O 1
ATOM 4566 N N . ARG B 1 181 ? -16.875 28.969 -2.756 1 97.19 181 ARG B N 1
ATOM 4567 C CA . ARG B 1 181 ? -16.828 30.141 -1.902 1 97.19 181 ARG B CA 1
ATOM 4568 C C . ARG B 1 181 ? -17.641 29.938 -0.631 1 97.19 181 ARG B C 1
ATOM 4570 O O . ARG B 1 181 ? -18.5 29.062 -0.579 1 97.19 181 ARG B O 1
ATOM 4577 N N . VAL B 1 182 ? -17.344 30.719 0.329 1 98.25 182 VAL B N 1
ATOM 4578 C CA . VAL B 1 182 ? -18.031 30.781 1.614 1 98.25 182 VAL B CA 1
ATOM 4579 C C . VAL B 1 182 ? -18.547 32.188 1.864 1 98.25 182 VAL B C 1
ATOM 4581 O O . VAL B 1 182 ? -17.844 33.156 1.606 1 98.25 182 VAL B O 1
ATOM 4584 N N . GLU B 1 183 ? -19.828 32.25 2.346 1 97.69 183 GLU B N 1
ATOM 4585 C CA . GLU B 1 183 ? -20.438 33.562 2.594 1 97.69 183 GLU B CA 1
ATOM 4586 C C . GLU B 1 183 ? -21.141 33.594 3.945 1 97.69 183 GLU B C 1
ATOM 4588 O O . GLU B 1 183 ? -21.891 32.656 4.281 1 97.69 183 GLU B O 1
ATOM 4593 N N . LYS B 1 184 ? -20.875 34.625 4.691 1 97.44 184 LYS B N 1
ATOM 4594 C CA . LYS B 1 184 ? -21.578 34.844 5.945 1 97.44 184 LYS B CA 1
ATOM 4595 C C . LYS B 1 184 ? -23 35.344 5.695 1 97.44 184 LYS B C 1
ATOM 4597 O O . LYS B 1 184 ? -23.219 36.219 4.867 1 97.44 184 LYS B O 1
ATOM 4602 N N . THR B 1 185 ? -23.922 34.75 6.383 1 96.31 185 THR B N 1
ATOM 4603 C CA . THR B 1 185 ? -25.312 35.188 6.266 1 96.31 185 THR B CA 1
ATOM 4604 C C . THR B 1 185 ? -25.594 36.344 7.227 1 96.31 185 THR B C 1
ATOM 4606 O O . THR B 1 185 ? -24.781 36.656 8.102 1 96.31 185 THR B O 1
ATOM 4609 N N . LYS B 1 186 ? -26.781 36.875 7.082 1 95.25 186 LYS B N 1
ATOM 4610 C CA . LYS B 1 186 ? -27.203 37.969 7.957 1 95.25 186 LYS B CA 1
ATOM 4611 C C . LYS B 1 186 ? -27.391 37.469 9.391 1 95.25 186 LYS B C 1
ATOM 4613 O O . LYS B 1 186 ? -27.203 38.25 10.344 1 95.25 186 LYS B O 1
ATOM 4618 N N . GLU B 1 187 ? -27.703 36.188 9.492 1 94.25 187 GLU B N 1
ATOM 4619 C CA . GLU B 1 187 ? -27.984 35.594 10.797 1 94.25 187 GLU B CA 1
ATOM 4620 C C . GLU B 1 187 ? -26.688 35.156 11.484 1 94.25 187 GLU B C 1
ATOM 4622 O O . GLU B 1 187 ? -26.703 34.781 12.656 1 94.25 187 GLU B O 1
ATOM 4627 N N . GLY B 1 188 ? -25.609 35.25 10.82 1 94.88 188 GLY B N 1
ATOM 4628 C CA . GLY B 1 188 ? -24.328 34.938 11.438 1 94.88 188 GLY B CA 1
ATOM 4629 C C . GLY B 1 188 ? -23.797 33.562 11.078 1 94.88 188 GLY B C 1
ATOM 4630 O O . GLY B 1 188 ? -22.656 33.219 11.414 1 94.88 188 GLY B O 1
ATOM 4631 N N . SER B 1 189 ? -24.625 32.875 10.328 1 97 189 SER B N 1
ATOM 4632 C CA . SER B 1 189 ? -24.203 31.562 9.836 1 97 189 SER B CA 1
ATOM 4633 C C . SER B 1 189 ? -23.484 31.688 8.492 1 97 189 SER B C 1
ATOM 4635 O O . SER B 1 189 ? -23.188 32.812 8.039 1 97 189 SER B O 1
ATOM 4637 N N . TYR B 1 190 ? -23.094 30.484 7.914 1 98.25 190 TYR B N 1
ATOM 4638 C CA . TYR B 1 190 ? -22.359 30.531 6.656 1 98.25 190 TYR B CA 1
ATOM 4639 C C . TYR B 1 190 ? -23.047 29.672 5.594 1 98.25 190 TYR B C 1
ATOM 4641 O O . TYR B 1 190 ? -23.562 28.594 5.895 1 98.25 190 TYR B O 1
ATOM 4649 N N . LYS B 1 191 ? -23.031 30.188 4.414 1 98.31 191 LYS B N 1
ATOM 4650 C CA . LYS B 1 191 ? -23.312 29.406 3.221 1 98.31 191 LYS B CA 1
ATOM 4651 C C . LYS B 1 191 ? -22.031 28.922 2.551 1 98.31 191 LYS B C 1
ATOM 4653 O O . LYS B 1 191 ? -21.109 29.719 2.346 1 98.31 191 LYS B O 1
ATOM 4658 N N . VAL B 1 192 ? -21.984 27.656 2.271 1 98.69 192 VAL B N 1
ATOM 4659 C CA . VAL B 1 192 ? -20.859 27.047 1.562 1 98.69 192 VAL B CA 1
ATOM 4660 C C . VAL B 1 192 ? -21.312 26.609 0.167 1 98.69 192 VAL B C 1
ATOM 4662 O O . VAL B 1 192 ? -22.062 25.641 0.021 1 98.69 192 VAL B O 1
ATOM 4665 N N . PHE B 1 193 ? -20.828 27.328 -0.832 1 98.5 193 PHE B N 1
ATOM 4666 C CA . PHE B 1 193 ? -21.203 27.062 -2.215 1 98.5 193 PHE B CA 1
ATOM 4667 C C . PHE B 1 193 ? -20.266 26.031 -2.834 1 98.5 193 PHE B C 1
ATOM 4669 O O . PHE B 1 193 ? -19.047 26.172 -2.762 1 98.5 193 PHE B O 1
ATOM 4676 N N . THR B 1 194 ? -20.875 24.938 -3.391 1 98.5 194 THR B N 1
ATOM 4677 C CA . THR B 1 194 ? -20.094 23.891 -4.031 1 98.5 194 THR B CA 1
ATOM 4678 C C . THR B 1 194 ? -20.641 23.578 -5.422 1 98.5 194 THR B C 1
ATOM 4680 O O . THR B 1 194 ? -21.703 24.094 -5.809 1 98.5 194 THR B O 1
ATOM 4683 N N . ASN B 1 195 ? -19.906 22.766 -6.215 1 98.19 195 ASN B N 1
ATOM 4684 C CA . ASN B 1 195 ? -20.359 22.297 -7.52 1 98.19 195 ASN B CA 1
ATOM 4685 C C . ASN B 1 195 ? -21.531 21.328 -7.387 1 98.19 195 ASN B C 1
ATOM 4687 O O . ASN B 1 195 ? -22.156 20.969 -8.383 1 98.19 195 ASN B O 1
ATOM 4691 N N . ARG B 1 196 ? -21.891 20.906 -6.168 1 96.88 196 ARG B N 1
ATOM 4692 C CA . ARG B 1 196 ? -22.984 19.953 -5.965 1 96.88 196 ARG B CA 1
ATOM 4693 C C . ARG B 1 196 ? -24.094 20.578 -5.129 1 96.88 196 ARG B C 1
ATOM 4695 O O . ARG B 1 196 ? -24.922 19.859 -4.559 1 96.88 196 ARG B O 1
ATOM 4702 N N . GLY B 1 197 ? -24.094 21.891 -5.031 1 97.06 197 GLY B N 1
ATOM 4703 C CA . GLY B 1 197 ? -25.125 22.578 -4.266 1 97.06 197 GLY B CA 1
ATOM 4704 C C . GLY B 1 197 ? -24.562 23.391 -3.121 1 97.06 197 GLY B C 1
ATOM 4705 O O . GLY B 1 197 ? -23.359 23.547 -2.984 1 97.06 197 GLY B O 1
ATOM 4706 N N . THR B 1 198 ? -25.484 24 -2.375 1 98.12 198 THR B N 1
ATOM 4707 C CA . THR B 1 198 ? -25.109 24.891 -1.279 1 98.12 198 THR B CA 1
ATOM 4708 C C . THR B 1 198 ? -25.453 24.25 0.068 1 98.12 198 THR B C 1
ATOM 4710 O O . THR B 1 198 ? -26.516 23.672 0.234 1 98.12 198 THR B O 1
ATOM 4713 N N . PHE B 1 199 ? -24.5 24.375 0.951 1 98.44 199 PHE B N 1
ATOM 4714 C CA . PHE B 1 199 ? -24.688 23.938 2.326 1 98.44 199 PHE B CA 1
ATOM 4715 C C . PHE B 1 199 ? -24.641 25.109 3.289 1 98.44 199 PHE B C 1
ATOM 4717 O O . PHE B 1 199 ? -24.125 26.188 2.945 1 98.44 199 PHE B O 1
ATOM 4724 N N . GLN B 1 200 ? -25.219 24.906 4.414 1 98.06 200 GLN B N 1
ATOM 4725 C CA . GLN B 1 200 ? -25.188 25.922 5.461 1 98.06 200 GLN B CA 1
ATOM 4726 C C . GLN B 1 200 ? -24.594 25.359 6.754 1 98.06 200 GLN B C 1
ATOM 4728 O O . GLN B 1 200 ? -24.75 24.172 7.039 1 98.06 200 GLN B O 1
ATOM 4733 N N . CYS B 1 201 ? -23.922 26.25 7.496 1 98.44 201 CYS B N 1
ATOM 4734 C CA . CYS B 1 201 ? -23.344 25.781 8.742 1 98.44 201 CYS B CA 1
ATOM 4735 C C . CYS B 1 201 ? -23.094 26.938 9.703 1 98.44 201 CYS B C 1
ATOM 4737 O O . CYS B 1 201 ? -23.188 28.109 9.312 1 98.44 201 CYS B O 1
ATOM 4739 N N . ARG B 1 202 ? -22.859 26.562 10.906 1 98.12 202 ARG B N 1
ATOM 4740 C CA . ARG B 1 202 ? -22.484 27.547 11.914 1 98.12 202 ARG B CA 1
ATOM 4741 C C . ARG B 1 202 ? -21 27.891 11.82 1 98.12 202 ARG B C 1
ATOM 4743 O O . ARG B 1 202 ? -20.625 29.062 11.914 1 98.12 202 ARG B O 1
ATOM 4750 N N . ARG B 1 203 ? -20.141 26.906 11.68 1 98.31 203 ARG B N 1
ATOM 4751 C CA . ARG B 1 203 ? -18.688 27.078 11.648 1 98.31 203 ARG B CA 1
ATOM 4752 C C . ARG B 1 203 ? -18.078 26.359 10.453 1 98.31 203 ARG B C 1
ATOM 4754 O O . ARG B 1 203 ? -18.516 25.266 10.094 1 98.31 203 ARG B O 1
ATOM 4761 N N . VAL B 1 204 ? -17.031 26.969 9.898 1 98.81 204 VAL B N 1
ATOM 4762 C CA . VAL B 1 204 ? -16.297 26.391 8.773 1 98.81 204 VAL B CA 1
ATOM 4763 C C . VAL B 1 204 ? -14.844 26.156 9.18 1 98.81 204 VAL B C 1
ATOM 4765 O O . VAL B 1 204 ? -14.211 27.031 9.773 1 98.81 204 VAL B O 1
ATOM 4768 N N . VAL B 1 205 ? -14.359 24.969 8.961 1 98.94 205 VAL B N 1
ATOM 4769 C CA . VAL B 1 205 ? -12.938 24.656 9.102 1 98.94 205 VAL B CA 1
ATOM 4770 C C . VAL B 1 205 ? -12.305 24.5 7.719 1 98.94 205 VAL B C 1
ATOM 4772 O O . VAL B 1 205 ? -12.742 23.688 6.91 1 98.94 205 VAL B O 1
ATOM 4775 N N . ILE B 1 206 ? -11.289 25.312 7.453 1 98.88 206 ILE B N 1
ATOM 4776 C CA . ILE B 1 206 ? -10.648 25.297 6.141 1 98.88 206 ILE B CA 1
ATOM 4777 C C . ILE B 1 206 ? -9.273 24.656 6.246 1 98.88 206 ILE B C 1
ATOM 4779 O O . ILE B 1 206 ? -8.359 25.203 6.859 1 98.88 206 ILE B O 1
ATOM 4783 N N . ALA B 1 207 ? -9.078 23.469 5.715 1 98.69 207 ALA B N 1
ATOM 4784 C CA . ALA B 1 207 ? -7.844 22.703 5.602 1 98.69 207 ALA B CA 1
ATOM 4785 C C . ALA B 1 207 ? -7.605 22.266 4.16 1 98.69 207 ALA B C 1
ATOM 4787 O O . ALA B 1 207 ? -7.387 21.078 3.898 1 98.69 207 ALA B O 1
ATOM 4788 N N . ALA B 1 208 ? -7.445 23.234 3.242 1 98.25 208 ALA B N 1
ATOM 4789 C CA . ALA B 1 208 ? -7.555 22.953 1.812 1 98.25 208 ALA B CA 1
ATOM 4790 C C . ALA B 1 208 ? -6.18 22.938 1.149 1 98.25 208 ALA B C 1
ATOM 4792 O O . ALA B 1 208 ? -6.062 23.156 -0.057 1 98.25 208 ALA B O 1
ATOM 4793 N N . GLY B 1 209 ? -5.141 22.719 1.886 1 97.69 209 GLY B N 1
ATOM 4794 C CA . GLY B 1 209 ? -3.805 22.562 1.331 1 97.69 209 GLY B CA 1
ATOM 4795 C C . GLY B 1 209 ? -3.441 23.656 0.333 1 97.69 209 GLY B C 1
ATOM 4796 O O . GLY B 1 209 ? -3.592 24.844 0.62 1 97.69 209 GLY B O 1
ATOM 4797 N N . ALA B 1 210 ? -3.021 23.266 -0.828 1 98.31 210 ALA B N 1
ATOM 4798 C CA . ALA B 1 210 ? -2.535 24.203 -1.847 1 98.31 210 ALA B CA 1
ATOM 4799 C C . ALA B 1 210 ? -3.664 25.078 -2.375 1 98.31 210 ALA B C 1
ATOM 4801 O O . ALA B 1 210 ? -3.416 26.094 -3.033 1 98.31 210 ALA B O 1
ATOM 4802 N N . TRP B 1 211 ? -4.867 24.734 -2.084 1 98.31 211 TRP B N 1
ATOM 4803 C CA . TRP B 1 211 ? -6.035 25.453 -2.592 1 98.31 211 TRP B CA 1
ATOM 4804 C C . TRP B 1 211 ? -6.629 26.359 -1.519 1 98.31 211 TRP B C 1
ATOM 4806 O O . TRP B 1 211 ? -7.723 26.906 -1.691 1 98.31 211 TRP B O 1
ATOM 4816 N N . VAL B 1 212 ? -5.918 26.516 -0.434 1 98.12 212 VAL B N 1
ATOM 4817 C CA . VAL B 1 212 ? -6.477 27.172 0.743 1 98.12 212 VAL B CA 1
ATOM 4818 C C . VAL B 1 212 ? -6.902 28.609 0.385 1 98.12 212 VAL B C 1
ATOM 4820 O O . VAL B 1 212 ? -7.961 29.062 0.811 1 98.12 212 VAL B O 1
ATOM 4823 N N . ASN B 1 213 ? -6.137 29.312 -0.396 1 98 213 ASN B N 1
ATOM 4824 C CA . ASN B 1 213 ? -6.434 30.688 -0.746 1 98 213 ASN B CA 1
ATOM 4825 C C . ASN B 1 213 ? -7.648 30.797 -1.66 1 98 213 ASN B C 1
ATOM 4827 O O . ASN B 1 213 ? -8.336 31.812 -1.674 1 98 213 ASN B O 1
ATOM 4831 N N . ASP B 1 214 ? -7.918 29.703 -2.42 1 96.88 214 ASP B N 1
ATOM 4832 C CA . ASP B 1 214 ? -9.109 29.672 -3.264 1 96.88 214 ASP B CA 1
ATOM 4833 C C . ASP B 1 214 ? -10.383 29.812 -2.426 1 96.88 214 ASP B C 1
ATOM 4835 O O . ASP B 1 214 ? -11.383 30.359 -2.887 1 96.88 214 ASP B O 1
ATOM 4839 N N . VAL B 1 215 ? -10.328 29.359 -1.188 1 97.44 215 VAL B N 1
ATOM 4840 C CA . VAL B 1 215 ? -11.484 29.391 -0.307 1 97.44 215 VAL B CA 1
ATOM 4841 C C . VAL B 1 215 ? -11.406 30.594 0.614 1 97.44 215 VAL B C 1
ATOM 4843 O O . VAL B 1 215 ? -12.391 31.328 0.79 1 97.44 215 VAL B O 1
ATOM 4846 N N . LEU B 1 216 ? -10.242 30.875 1.141 1 97.75 216 LEU B N 1
ATOM 4847 C CA . LEU B 1 216 ? -10.031 31.938 2.131 1 97.75 216 LEU B CA 1
ATOM 4848 C C . LEU B 1 216 ? -10.328 33.312 1.534 1 97.75 216 LEU B C 1
ATOM 4850 O O . LEU B 1 216 ? -10.781 34.219 2.242 1 97.75 216 LEU B O 1
ATOM 4854 N N . SER B 1 217 ? -10.109 33.438 0.289 1 97.25 217 SER B N 1
ATOM 4855 C CA . SER B 1 217 ? -10.32 34.719 -0.357 1 97.25 217 SER B CA 1
ATOM 4856 C C . SER B 1 217 ? -11.758 35.188 -0.186 1 97.25 217 SER B C 1
ATOM 4858 O O . SER B 1 217 ? -12.016 36.406 -0.102 1 97.25 217 SER B O 1
ATOM 4860 N N . SER B 1 218 ? -12.672 34.312 -0.068 1 96.94 218 SER B N 1
ATOM 4861 C CA . SER B 1 218 ? -14.086 34.656 0.043 1 96.94 218 SER B CA 1
ATOM 4862 C C . SER B 1 218 ? -14.398 35.281 1.397 1 96.94 218 SER B C 1
ATOM 4864 O O . SER B 1 218 ? -15.438 35.938 1.563 1 96.94 218 SER B O 1
ATOM 4866 N N . VAL B 1 219 ? -13.516 35.125 2.332 1 97.19 219 VAL B N 1
ATOM 4867 C CA . VAL B 1 219 ? -13.75 35.688 3.648 1 97.19 219 VAL B CA 1
ATOM 4868 C C . VAL B 1 219 ? -12.711 36.781 3.926 1 97.19 219 VAL B C 1
ATOM 4870 O O . VAL B 1 219 ? -12.461 37.125 5.082 1 97.19 219 VAL B O 1
ATOM 4873 N N . GLY B 1 220 ? -12.016 37.188 2.947 1 96.94 220 GLY B N 1
ATOM 4874 C CA . GLY B 1 220 ? -11.156 38.344 3.023 1 96.94 220 GLY B CA 1
ATOM 4875 C C . GLY B 1 220 ? -9.758 38.031 3.512 1 96.94 220 GLY B C 1
ATOM 4876 O O . GLY B 1 220 ? -9.031 38.938 3.953 1 96.94 220 GLY B O 1
ATOM 4877 N N . VAL B 1 221 ? -9.352 36.812 3.518 1 97.44 221 VAL B N 1
ATOM 4878 C CA . VAL B 1 221 ? -8.016 36.438 3.959 1 97.44 221 VAL B CA 1
ATOM 4879 C C . VAL B 1 221 ? -7.219 35.875 2.771 1 97.44 221 VAL B C 1
ATOM 4881 O O . VAL B 1 221 ? -7.758 35.156 1.93 1 97.44 221 VAL B O 1
ATOM 4884 N N . GLN B 1 222 ? -5.969 36.344 2.633 1 97.25 222 GLN B N 1
ATOM 4885 C CA . GLN B 1 222 ? -5.008 35.844 1.644 1 97.25 222 GLN B CA 1
ATOM 4886 C C . GLN B 1 222 ? -3.646 35.594 2.279 1 97.25 222 GLN B C 1
ATOM 4888 O O . GLN B 1 222 ? -3.035 36.5 2.852 1 97.25 222 GLN B O 1
ATOM 4893 N N . LEU B 1 223 ? -3.184 34.375 2.178 1 97.94 223 LEU B N 1
ATOM 4894 C CA . LEU B 1 223 ? -1.887 34.031 2.738 1 97.94 223 LEU B CA 1
ATOM 4895 C C . LEU B 1 223 ? -0.789 34.125 1.685 1 97.94 223 LEU B C 1
ATOM 4897 O O . LEU B 1 223 ? -0.998 33.781 0.524 1 97.94 223 LEU B O 1
ATOM 4901 N N . PRO B 1 224 ? 0.385 34.688 2.045 1 98 224 PRO B N 1
ATOM 4902 C CA . PRO B 1 224 ? 1.539 34.688 1.144 1 98 224 PRO B CA 1
ATOM 4903 C C . PRO B 1 224 ? 2.234 33.344 1.069 1 98 224 PRO B C 1
ATOM 4905 O O . PRO B 1 224 ? 3.273 33.125 1.703 1 98 224 PRO B O 1
ATOM 4908 N N . LEU B 1 225 ? 1.75 32.5 0.203 1 98 225 LEU B N 1
ATOM 4909 C CA . LEU B 1 225 ? 2.213 31.109 0.178 1 98 225 LEU B CA 1
ATOM 4910 C C . LEU B 1 225 ? 3.094 30.844 -1.04 1 98 225 LEU B C 1
ATOM 4912 O O . LEU B 1 225 ? 2.893 31.453 -2.096 1 98 225 LEU B O 1
ATOM 4916 N N . THR B 1 226 ? 4.066 30.031 -0.869 1 97.94 226 THR B N 1
ATOM 4917 C CA . THR B 1 226 ? 4.812 29.406 -1.953 1 97.94 226 THR B CA 1
ATOM 4918 C C . THR B 1 226 ? 4.457 27.922 -2.062 1 97.94 226 THR B C 1
ATOM 4920 O O . THR B 1 226 ? 4.617 27.172 -1.101 1 97.94 226 THR B O 1
ATOM 4923 N N . VAL B 1 227 ? 3.934 27.516 -3.205 1 98.44 227 VAL B N 1
ATOM 4924 C CA . VAL B 1 227 ? 3.613 26.125 -3.463 1 98.44 227 VAL B CA 1
ATOM 4925 C C . VAL B 1 227 ? 4.684 25.5 -4.363 1 98.44 227 VAL B C 1
ATOM 4927 O O . VAL B 1 227 ? 5.031 26.062 -5.402 1 98.44 227 VAL B O 1
ATOM 4930 N N . THR B 1 228 ? 5.246 24.375 -3.949 1 97.88 228 THR B N 1
ATOM 4931 C CA . THR B 1 228 ? 6.258 23.703 -4.75 1 97.88 228 THR B CA 1
ATOM 4932 C C . THR B 1 228 ? 5.832 22.266 -5.066 1 97.88 228 THR B C 1
ATOM 4934 O O . THR B 1 228 ? 5.055 21.672 -4.324 1 97.88 228 THR B O 1
ATOM 4937 N N . GLN B 1 229 ? 6.27 21.812 -6.211 1 98.12 229 GLN B N 1
ATOM 4938 C CA . GLN B 1 229 ? 6.141 20.406 -6.539 1 98.12 229 GLN B CA 1
ATOM 4939 C C . GLN B 1 229 ? 7.348 19.609 -6.055 1 98.12 229 GLN B C 1
ATOM 4941 O O . GLN B 1 229 ? 8.422 19.672 -6.66 1 98.12 229 GLN B O 1
ATOM 4946 N N . GLU B 1 230 ? 7.121 18.906 -4.988 1 97.62 230 GLU B N 1
ATOM 4947 C CA . GLU B 1 230 ? 8.148 18.062 -4.387 1 97.62 230 GLU B CA 1
ATOM 4948 C C . GLU B 1 230 ? 8.078 16.641 -4.941 1 97.62 230 GLU B C 1
ATOM 4950 O O . GLU B 1 230 ? 7.199 16.312 -5.742 1 97.62 230 GLU B O 1
ATOM 4955 N N . GLN B 1 231 ? 9.117 15.82 -4.605 1 97.88 231 GLN B N 1
ATOM 4956 C CA . GLN B 1 231 ? 9.109 14.43 -5.047 1 97.88 231 GLN B CA 1
ATOM 4957 C C . GLN B 1 231 ? 9.922 13.555 -4.102 1 97.88 231 GLN B C 1
ATOM 4959 O O . GLN B 1 231 ? 10.781 14.047 -3.367 1 97.88 231 GLN B O 1
ATOM 4964 N N . VAL B 1 232 ? 9.617 12.281 -4.098 1 98.38 232 VAL B N 1
ATOM 4965 C CA . VAL B 1 232 ? 10.398 11.258 -3.4 1 98.38 232 VAL B CA 1
ATOM 4966 C C . VAL B 1 232 ? 10.758 10.133 -4.363 1 98.38 232 VAL B C 1
ATOM 4968 O O . VAL B 1 232 ? 10.031 9.875 -5.328 1 98.38 232 VAL B O 1
ATOM 4971 N N . VAL B 1 233 ? 11.898 9.547 -4.141 1 98.69 233 VAL B N 1
ATOM 4972 C CA . VAL B 1 233 ? 12.375 8.398 -4.898 1 98.69 233 VAL B CA 1
ATOM 4973 C C . VAL B 1 233 ? 12.352 7.148 -4.02 1 98.69 233 VAL B C 1
ATOM 4975 O O . VAL B 1 233 ? 12.75 7.195 -2.854 1 98.69 233 VAL B O 1
ATOM 4978 N N . TYR B 1 234 ? 11.852 6.066 -4.539 1 98.81 234 TYR B N 1
ATOM 4979 C CA . TYR B 1 234 ? 11.938 4.746 -3.926 1 98.81 234 TYR B CA 1
ATOM 4980 C C . TYR B 1 234 ? 12.945 3.869 -4.668 1 98.81 234 TYR B C 1
ATOM 4982 O O . TYR B 1 234 ? 12.766 3.576 -5.852 1 98.81 234 TYR B O 1
ATOM 4990 N N . PHE B 1 235 ? 13.984 3.467 -3.951 1 98.81 235 PHE B N 1
ATOM 4991 C CA . PHE B 1 235 ? 14.992 2.592 -4.539 1 98.81 235 PHE B CA 1
ATOM 4992 C C . PHE B 1 235 ? 14.664 1.129 -4.262 1 98.81 235 PHE B C 1
ATOM 4994 O O . PHE B 1 235 ? 14.422 0.748 -3.113 1 98.81 235 PHE B O 1
ATOM 5001 N N . ALA B 1 236 ? 14.656 0.365 -5.285 1 98.69 236 ALA B N 1
ATOM 5002 C CA . ALA B 1 236 ? 14.5 -1.082 -5.152 1 98.69 236 ALA B CA 1
ATOM 5003 C C . ALA B 1 236 ? 15.844 -1.751 -4.871 1 98.69 236 ALA B C 1
ATOM 5005 O O . ALA B 1 236 ? 16.328 -2.539 -5.684 1 98.69 236 ALA B O 1
ATOM 5006 N N . THR B 1 237 ? 16.375 -1.494 -3.709 1 98.69 237 THR B N 1
ATOM 5007 C CA . THR B 1 237 ? 17.672 -2.053 -3.338 1 98.69 237 THR B CA 1
ATOM 5008 C C . THR B 1 237 ? 17.609 -3.574 -3.248 1 98.69 237 THR B C 1
ATOM 5010 O O . THR B 1 237 ? 16.562 -4.133 -2.887 1 98.69 237 THR B O 1
ATOM 5013 N N . SER B 1 238 ? 18.719 -4.227 -3.566 1 98.12 238 SER B N 1
ATOM 5014 C CA . SER B 1 238 ? 18.828 -5.672 -3.4 1 98.12 238 SER B CA 1
ATOM 5015 C C . SER B 1 238 ? 19.141 -6.039 -1.954 1 98.12 238 SER B C 1
ATOM 5017 O O . SER B 1 238 ? 19.047 -7.203 -1.57 1 98.12 238 SER B O 1
ATOM 5019 N N . ASN B 1 239 ? 19.469 -5.098 -1.148 1 98.69 239 ASN B N 1
ATOM 5020 C CA . ASN B 1 239 ? 19.828 -5.312 0.251 1 98.69 239 ASN B CA 1
ATOM 5021 C C . ASN B 1 239 ? 18.641 -5.086 1.173 1 98.69 239 ASN B C 1
ATOM 5023 O O . ASN B 1 239 ? 18.75 -4.391 2.186 1 98.69 239 ASN B O 1
ATOM 5027 N N . LEU B 1 240 ? 17.578 -5.723 0.897 1 98.75 240 LEU B N 1
ATOM 5028 C CA . LEU B 1 240 ? 16.297 -5.5 1.544 1 98.75 240 LEU B CA 1
ATOM 5029 C C . LEU B 1 240 ? 16.406 -5.652 3.057 1 98.75 240 LEU B C 1
ATOM 5031 O O . LEU B 1 240 ? 15.922 -4.805 3.809 1 98.75 240 LEU B O 1
ATOM 5035 N N . SER B 1 241 ? 17.062 -6.602 3.541 1 98.69 241 SER B N 1
ATOM 5036 C CA . SER B 1 241 ? 17.078 -6.969 4.953 1 98.69 241 SER B CA 1
ATOM 5037 C C . SER B 1 241 ? 17.734 -5.883 5.801 1 98.69 241 SER B C 1
ATOM 5039 O O . SER B 1 241 ? 17.516 -5.816 7.012 1 98.69 241 SER B O 1
ATOM 5041 N N . GLU B 1 242 ? 18.484 -5.02 5.141 1 98.81 242 GLU B N 1
ATOM 5042 C CA . GLU B 1 242 ? 19.219 -3.973 5.852 1 98.81 242 GLU B CA 1
ATOM 5043 C C . GLU B 1 242 ? 18.328 -2.75 6.078 1 98.81 242 GLU B C 1
ATOM 5045 O O . GLU B 1 242 ? 18.656 -1.884 6.895 1 98.81 242 GLU B O 1
ATOM 5050 N N . PHE B 1 243 ? 17.219 -2.697 5.375 1 98.88 243 PHE B N 1
ATOM 5051 C CA . PHE B 1 243 ? 16.469 -1.441 5.367 1 98.88 243 PHE B CA 1
ATOM 5052 C C . PHE B 1 243 ? 15.039 -1.655 5.848 1 98.88 243 PHE B C 1
ATOM 5054 O O . PHE B 1 243 ? 14.133 -0.917 5.453 1 98.88 243 PHE B O 1
ATOM 5061 N N . THR B 1 244 ? 14.828 -2.729 6.641 1 98.75 244 THR B N 1
ATOM 5062 C CA . THR B 1 244 ? 13.547 -2.936 7.297 1 98.75 244 THR B CA 1
ATOM 5063 C C . THR B 1 244 ? 13.359 -1.946 8.445 1 98.75 244 THR B C 1
ATOM 5065 O O . THR B 1 244 ? 14.32 -1.313 8.891 1 98.75 244 THR B O 1
ATOM 5068 N N . LYS B 1 245 ? 12.148 -1.84 8.953 1 98.56 245 LYS B N 1
ATOM 5069 C CA . LYS B 1 245 ? 11.805 -0.878 9.992 1 98.56 245 LYS B CA 1
ATOM 5070 C C . LYS B 1 245 ? 12.508 -1.214 11.305 1 98.56 245 LYS B C 1
ATOM 5072 O O . LYS B 1 245 ? 12.742 -0.333 12.141 1 98.56 245 LYS B O 1
ATOM 5077 N N . SER B 1 246 ? 12.914 -2.424 11.469 1 98.12 246 SER B N 1
ATOM 5078 C CA . SER B 1 246 ? 13.562 -2.832 12.711 1 98.12 246 SER B CA 1
ATOM 5079 C C . SER B 1 246 ? 15.07 -2.594 12.648 1 98.12 246 SER B C 1
ATOM 5081 O O . SER B 1 246 ? 15.75 -2.627 13.68 1 98.12 246 SER B O 1
ATOM 5083 N N . LYS B 1 247 ? 15.609 -2.262 11.477 1 98.44 247 LYS B N 1
ATOM 5084 C CA . LYS B 1 247 ? 17.062 -2.227 11.352 1 98.44 247 LYS B CA 1
ATOM 5085 C C . LYS B 1 247 ? 17.547 -0.857 10.875 1 98.44 247 LYS B C 1
ATOM 5087 O O . LYS B 1 247 ? 18.719 -0.53 11 1 98.44 247 LYS B O 1
ATOM 5092 N N . PHE B 1 248 ? 16.703 -0.133 10.312 1 98.81 248 PHE B N 1
ATOM 5093 C CA . PHE B 1 248 ? 17.078 1.123 9.68 1 98.81 248 PHE B CA 1
ATOM 5094 C C . PHE B 1 248 ? 16.172 2.26 10.141 1 98.81 248 PHE B C 1
ATOM 5096 O O . PHE B 1 248 ? 14.953 2.164 10.039 1 98.81 248 PHE B O 1
ATOM 5103 N N . PRO B 1 249 ? 16.656 3.361 10.617 1 98.88 249 PRO B N 1
ATOM 5104 C CA . PRO B 1 249 ? 15.852 4.488 11.109 1 98.88 249 PRO B CA 1
ATOM 5105 C C . PRO B 1 249 ? 15.406 5.43 9.992 1 98.88 249 PRO B C 1
ATOM 5107 O O . PRO B 1 249 ? 15.953 5.379 8.891 1 98.88 249 PRO B O 1
ATOM 5110 N N . ILE B 1 250 ? 14.453 6.246 10.289 1 98.94 250 ILE B N 1
ATOM 5111 C CA . ILE B 1 250 ? 14.305 7.438 9.461 1 98.94 250 ILE B CA 1
ATOM 5112 C C . ILE B 1 250 ? 15.516 8.352 9.656 1 98.94 250 ILE B C 1
ATOM 5114 O O . ILE B 1 250 ? 16.219 8.25 10.664 1 98.94 250 ILE B O 1
ATOM 5118 N N . TRP B 1 251 ? 15.734 9.242 8.688 1 98.88 251 TRP B N 1
ATOM 5119 C CA . TRP B 1 251 ? 16.844 10.164 8.867 1 98.88 251 TRP B CA 1
ATOM 5120 C C . TRP B 1 251 ? 16.594 11.477 8.133 1 98.88 251 TRP B C 1
ATOM 5122 O O . TRP B 1 251 ? 15.797 11.531 7.195 1 98.88 251 TRP B O 1
ATOM 5132 N N . ILE B 1 252 ? 17.203 12.492 8.594 1 98.56 252 ILE B N 1
ATOM 5133 C CA . ILE B 1 252 ? 17.281 13.805 7.957 1 98.56 252 ILE B CA 1
ATOM 5134 C C . ILE B 1 252 ? 18.75 14.266 7.918 1 98.56 252 ILE B C 1
ATOM 5136 O O . ILE B 1 252 ? 19.422 14.273 8.945 1 98.56 252 ILE B O 1
ATOM 5140 N N . TYR B 1 253 ? 19.172 14.602 6.77 1 98.25 253 TYR B N 1
ATOM 5141 C CA . TYR B 1 253 ? 20.5 15.188 6.566 1 98.25 253 TYR B CA 1
ATOM 5142 C C . TYR B 1 253 ? 20.406 16.688 6.367 1 98.25 253 TYR B C 1
ATOM 5144 O O . TYR B 1 253 ? 19.672 17.172 5.488 1 98.25 253 TYR B O 1
ATOM 5152 N N . HIS B 1 254 ? 21.156 17.391 7.152 1 96.69 254 HIS B N 1
ATOM 5153 C CA . HIS B 1 254 ? 21.172 18.844 7.059 1 96.69 254 HIS B CA 1
ATOM 5154 C C . HIS B 1 254 ? 22.406 19.344 6.316 1 96.69 254 HIS B C 1
ATOM 5156 O O . HIS B 1 254 ? 23.516 19.234 6.824 1 96.69 254 HIS B O 1
ATOM 5162 N N . GLY B 1 255 ? 22.109 19.812 5.137 1 92.5 255 GLY B N 1
ATOM 5163 C CA . GLY B 1 255 ? 23.172 20.391 4.348 1 92.5 255 GLY B CA 1
ATOM 5164 C C . GLY B 1 255 ? 23.125 21.906 4.309 1 92.5 255 GLY B C 1
ATOM 5165 O O . GLY B 1 255 ? 22.422 22.531 5.105 1 92.5 255 GLY B O 1
ATOM 5166 N N . THR B 1 256 ? 24.047 22.406 3.398 1 86.88 256 THR B N 1
ATOM 5167 C CA . THR B 1 256 ? 24.031 23.859 3.178 1 86.88 256 THR B CA 1
ATOM 5168 C C . THR B 1 256 ? 22.906 24.234 2.217 1 86.88 256 THR B C 1
ATOM 5170 O O . THR B 1 256 ? 23 23.984 1.013 1 86.88 256 THR B O 1
ATOM 5173 N N . GLY B 1 257 ? 21.859 24.688 2.729 1 82.31 257 GLY B N 1
ATOM 5174 C CA . GLY B 1 257 ? 20.766 25.219 1.916 1 82.31 257 GLY B CA 1
ATOM 5175 C C . GLY B 1 257 ? 19.703 24.172 1.595 1 82.31 257 GLY B C 1
ATOM 5176 O O . GLY B 1 257 ? 18.688 24.5 0.989 1 82.31 257 GLY B O 1
ATOM 5177 N N . SER B 1 258 ? 19.984 22.969 1.941 1 87.31 258 SER B N 1
ATOM 5178 C CA . SER B 1 258 ? 19 21.953 1.593 1 87.31 258 SER B CA 1
ATOM 5179 C C . SER B 1 258 ? 19.062 20.781 2.553 1 87.31 258 SER B C 1
ATOM 5181 O O . SER B 1 258 ? 20.125 20.438 3.068 1 87.31 258 SER B O 1
ATOM 5183 N N . ASP B 1 259 ? 17.938 20.172 2.816 1 95.75 259 ASP B N 1
ATOM 5184 C CA . ASP B 1 259 ? 17.859 18.953 3.617 1 95.75 259 ASP B CA 1
ATOM 5185 C C . ASP B 1 259 ? 17.375 17.781 2.775 1 95.75 259 ASP B C 1
ATOM 5187 O O . ASP B 1 259 ? 16.547 17.953 1.874 1 95.75 259 ASP B O 1
ATOM 5191 N N . LEU B 1 260 ? 17.969 16.672 3.016 1 98 260 LEU B N 1
ATOM 5192 C CA . LEU B 1 260 ? 17.453 15.414 2.5 1 98 260 LEU B CA 1
ATOM 5193 C C . LEU B 1 260 ? 16.938 14.531 3.633 1 98 260 LEU B C 1
ATOM 5195 O O . LEU B 1 260 ? 17.344 14.695 4.785 1 98 260 LEU B O 1
ATOM 5199 N N . TYR B 1 261 ? 16 13.703 3.281 1 98.62 261 TYR B N 1
ATOM 5200 C CA . TYR B 1 261 ? 15.492 12.781 4.281 1 98.62 261 TYR B CA 1
ATOM 5201 C C . TYR B 1 261 ? 15.234 11.406 3.67 1 98.62 261 TYR B C 1
ATOM 5203 O O . TYR B 1 261 ? 15.125 11.273 2.449 1 98.62 261 TYR B O 1
ATOM 5211 N N . GLY B 1 262 ? 15.188 10.43 4.52 1 98.75 262 GLY B N 1
ATOM 5212 C CA . GLY B 1 262 ? 14.922 9.078 4.07 1 98.75 262 GLY B CA 1
ATOM 5213 C C . GLY B 1 262 ? 14.234 8.219 5.121 1 98.75 262 GLY B C 1
ATOM 5214 O O . GLY B 1 262 ? 14.117 8.633 6.277 1 98.75 262 GLY B O 1
ATOM 5215 N N . MET B 1 263 ? 13.688 7.109 4.664 1 98.81 263 MET B N 1
ATOM 5216 C CA . MET B 1 263 ? 12.914 6.211 5.512 1 98.81 263 MET B CA 1
ATOM 5217 C C . MET B 1 263 ? 13.117 4.758 5.094 1 98.81 263 MET B C 1
ATOM 5219 O O . MET B 1 263 ? 13.406 4.477 3.932 1 98.81 263 MET B O 1
ATOM 5223 N N . PRO B 1 264 ? 12.914 3.848 6.094 1 98.88 264 PRO B N 1
ATOM 5224 C CA . PRO B 1 264 ? 12.984 2.428 5.746 1 98.88 264 PRO B CA 1
ATOM 5225 C C . PRO B 1 264 ? 11.82 1.982 4.855 1 98.88 264 PRO B C 1
ATOM 5227 O O . PRO B 1 264 ? 10.906 2.766 4.594 1 98.88 264 PRO B O 1
ATOM 5230 N N . ILE B 1 265 ? 11.914 0.789 4.422 1 98.81 265 ILE B N 1
ATOM 5231 C CA . ILE B 1 265 ? 10.898 0.154 3.582 1 98.81 265 ILE B CA 1
ATOM 5232 C C . ILE B 1 265 ? 9.562 0.121 4.32 1 98.81 265 ILE B C 1
ATOM 5234 O O . ILE B 1 265 ? 9.484 -0.368 5.449 1 98.81 265 ILE B O 1
ATOM 5238 N N . HIS B 1 266 ? 8.492 0.671 3.658 1 98.56 266 HIS B N 1
ATOM 5239 C CA . HIS B 1 266 ? 7.129 0.626 4.176 1 98.56 266 HIS B CA 1
ATOM 5240 C C . HIS B 1 266 ? 6.105 0.809 3.059 1 98.56 266 HIS B C 1
ATOM 5242 O O . HIS B 1 266 ? 6.195 1.764 2.281 1 98.56 266 HIS B O 1
ATOM 5248 N N . GLY B 1 267 ? 5.152 -0.069 3.033 1 96.62 267 GLY B N 1
ATOM 5249 C CA . GLY B 1 267 ? 4.039 0.063 2.109 1 96.62 267 GLY B CA 1
ATOM 5250 C C . GLY B 1 267 ? 4.336 -0.499 0.731 1 96.62 267 GLY B C 1
ATOM 5251 O O . GLY B 1 267 ? 3.422 -0.892 0.004 1 96.62 267 GLY B O 1
ATOM 5252 N N . ASN B 1 268 ? 5.512 -0.424 0.32 1 96.75 268 ASN B N 1
ATOM 5253 C CA . ASN B 1 268 ? 6.086 -1.091 -0.844 1 96.75 268 ASN B CA 1
ATOM 5254 C C . ASN B 1 268 ? 7.453 -1.692 -0.528 1 96.75 268 ASN B C 1
ATOM 5256 O O . ASN B 1 268 ? 7.781 -1.918 0.638 1 96.75 268 ASN B O 1
ATOM 5260 N N . SER B 1 269 ? 8.266 -1.98 -1.543 1 98.06 269 SER B N 1
ATOM 5261 C CA . SER B 1 269 ? 9.523 -2.662 -1.267 1 98.06 269 SER B CA 1
ATOM 5262 C C . SER B 1 269 ? 10.711 -1.719 -1.427 1 98.06 269 SER B C 1
ATOM 5264 O O . SER B 1 269 ? 11.852 -2.164 -1.532 1 98.06 269 SER B O 1
ATOM 5266 N N . GLY B 1 270 ? 10.438 -0.417 -1.474 1 98.62 270 GLY B N 1
ATOM 5267 C CA . GLY B 1 270 ? 11.508 0.521 -1.776 1 98.62 270 GLY B CA 1
ATOM 5268 C C . GLY B 1 270 ? 11.977 1.302 -0.562 1 98.62 270 GLY B C 1
ATOM 5269 O O . GLY B 1 270 ? 11.188 1.592 0.339 1 98.62 270 GLY B O 1
ATOM 5270 N N . VAL B 1 271 ? 13.297 1.64 -0.585 1 98.88 271 VAL B N 1
ATOM 5271 C CA . VAL B 1 271 ? 13.852 2.594 0.368 1 98.88 271 VAL B CA 1
ATOM 5272 C C . VAL B 1 271 ? 13.578 4.02 -0.108 1 98.88 271 VAL B C 1
ATOM 5274 O O . VAL B 1 271 ? 13.859 4.359 -1.26 1 98.88 271 VAL B O 1
ATOM 5277 N N . LYS B 1 272 ? 13.055 4.828 0.747 1 98.75 272 LYS B N 1
ATOM 5278 C CA . LYS B 1 272 ? 12.555 6.145 0.367 1 98.75 272 LYS B CA 1
ATOM 5279 C C . LYS B 1 272 ? 13.602 7.227 0.627 1 98.75 272 LYS B C 1
ATOM 5281 O O . LYS B 1 272 ? 14.273 7.215 1.662 1 98.75 272 LYS B O 1
ATOM 5286 N N . ILE B 1 273 ? 13.734 8.188 -0.307 1 98.81 273 ILE B N 1
ATOM 5287 C CA . ILE B 1 273 ? 14.555 9.383 -0.117 1 98.81 273 ILE B CA 1
ATOM 5288 C C . ILE B 1 273 ? 13.898 10.57 -0.81 1 98.81 273 ILE B C 1
ATOM 5290 O O . ILE B 1 273 ? 13.273 10.422 -1.861 1 98.81 273 ILE B O 1
ATOM 5294 N N . GLY B 1 274 ? 13.984 11.719 -0.214 1 97.88 274 GLY B N 1
ATOM 5295 C CA . GLY B 1 274 ? 13.5 12.945 -0.823 1 97.88 274 GLY B CA 1
ATOM 5296 C C . GLY B 1 274 ? 14.281 14.172 -0.402 1 97.88 274 GLY B C 1
ATOM 5297 O O . GLY B 1 274 ? 15.039 14.133 0.574 1 97.88 274 GLY B O 1
ATOM 5298 N N . LEU B 1 275 ? 14.188 15.227 -1.217 1 96.75 275 LEU B N 1
ATOM 5299 C CA . LEU B 1 275 ? 14.672 16.562 -0.878 1 96.75 275 LEU B CA 1
ATOM 5300 C C . LEU B 1 275 ? 13.578 17.391 -0.214 1 96.75 275 LEU B C 1
ATOM 5302 O O . LEU B 1 275 ? 12.438 17.406 -0.686 1 96.75 275 LEU B O 1
ATOM 5306 N N . ASP B 1 276 ? 13.914 17.953 0.887 1 96.44 276 ASP B N 1
ATOM 5307 C CA . ASP B 1 276 ? 12.953 18.812 1.565 1 96.44 276 ASP B CA 1
ATOM 5308 C C . ASP B 1 276 ? 12.906 20.203 0.923 1 96.44 276 ASP B C 1
ATOM 5310 O O . ASP B 1 276 ? 13.906 20.922 0.904 1 96.44 276 ASP B O 1
ATOM 5314 N N . ALA B 1 277 ? 11.773 20.562 0.444 1 95.06 277 ALA B N 1
ATOM 5315 C CA . ALA B 1 277 ? 11.5 21.891 -0.125 1 95.06 277 ALA B CA 1
ATOM 5316 C C . ALA B 1 277 ? 12.469 22.203 -1.263 1 95.06 277 ALA B C 1
ATOM 5318 O O . ALA B 1 277 ? 13.039 23.297 -1.316 1 95.06 277 ALA B O 1
ATOM 5319 N N . GLY B 1 278 ? 12.719 21.25 -2.068 1 92.62 278 GLY B N 1
ATOM 5320 C CA . GLY B 1 278 ? 13.648 21.422 -3.176 1 92.62 278 GLY B CA 1
ATOM 5321 C C . GLY B 1 278 ? 12.961 21.5 -4.523 1 92.62 278 GLY B C 1
ATOM 5322 O O . GLY B 1 278 ? 13.617 21.594 -5.562 1 92.62 278 GLY B O 1
ATOM 5323 N N . GLY B 1 279 ? 11.664 21.547 -4.523 1 95.19 279 GLY B N 1
ATOM 5324 C CA . GLY B 1 279 ? 10.922 21.484 -5.773 1 95.19 279 GLY B CA 1
ATOM 5325 C C . GLY B 1 279 ? 10.727 22.844 -6.414 1 95.19 279 GLY B C 1
ATOM 5326 O O . GLY B 1 279 ? 10.969 23.875 -5.785 1 95.19 279 GLY B O 1
ATOM 5327 N N . LYS B 1 280 ? 10.266 22.828 -7.625 1 96.38 280 LYS B N 1
ATOM 5328 C CA . LYS B 1 280 ? 9.961 24.047 -8.352 1 96.38 280 LYS B CA 1
ATOM 5329 C C . LYS B 1 280 ? 8.656 24.688 -7.855 1 96.38 280 LYS B C 1
ATOM 5331 O O . LYS B 1 280 ? 7.719 23.969 -7.5 1 96.38 280 LYS B O 1
ATOM 5336 N N . THR B 1 281 ? 8.664 25.984 -7.836 1 97.5 281 THR B N 1
ATOM 5337 C CA . THR B 1 281 ? 7.43 26.703 -7.508 1 97.5 281 THR B CA 1
ATOM 5338 C C . THR B 1 281 ? 6.367 26.453 -8.578 1 97.5 281 THR B C 1
ATOM 5340 O O . THR B 1 281 ? 6.641 26.594 -9.773 1 97.5 281 THR B O 1
ATOM 5343 N N . VAL B 1 282 ? 5.188 26.062 -8.102 1 98 282 VAL B N 1
ATOM 5344 C CA . VAL B 1 282 ? 4.055 25.797 -8.977 1 98 282 VAL B CA 1
ATOM 5345 C C . VAL B 1 282 ? 2.77 26.328 -8.344 1 98 282 VAL B C 1
ATOM 5347 O O . VAL B 1 282 ? 2.812 26.969 -7.293 1 98 282 VAL B O 1
ATOM 5350 N N . THR B 1 283 ? 1.685 26.188 -9.078 1 95.81 283 THR B N 1
ATOM 5351 C CA . THR B 1 283 ? 0.332 26.281 -8.539 1 95.81 283 THR B CA 1
ATOM 5352 C C . THR B 1 283 ? -0.403 24.953 -8.695 1 95.81 283 THR B C 1
ATOM 5354 O O . THR B 1 283 ? 0.068 24.047 -9.391 1 95.81 283 THR B O 1
ATOM 5357 N N . PRO B 1 284 ? -1.541 24.797 -7.98 1 91.38 284 PRO B N 1
ATOM 5358 C CA . PRO B 1 284 ? -2.312 23.562 -8.172 1 91.38 284 PRO B CA 1
ATOM 5359 C C . PRO B 1 284 ? -2.678 23.328 -9.641 1 91.38 284 PRO B C 1
ATOM 5361 O O . PRO B 1 284 ? -2.846 22.172 -10.055 1 91.38 284 PRO B O 1
ATOM 5364 N N . THR B 1 285 ? -2.719 24.344 -10.406 1 92.31 285 THR B N 1
ATOM 5365 C CA . THR B 1 285 ? -3.133 24.203 -11.797 1 92.31 285 THR B CA 1
ATOM 5366 C C . THR B 1 285 ? -1.922 24.016 -12.711 1 92.31 285 THR B C 1
ATOM 5368 O O . THR B 1 285 ? -2.049 23.5 -13.82 1 92.31 285 THR B O 1
ATOM 5371 N N . THR B 1 286 ? -0.743 24.422 -12.242 1 95.44 286 THR B N 1
ATOM 5372 C CA . THR B 1 286 ? 0.413 24.375 -13.125 1 95.44 286 THR B CA 1
ATOM 5373 C C . THR B 1 286 ? 1.312 23.188 -12.781 1 95.44 286 THR B C 1
ATOM 5375 O O . THR B 1 286 ? 2.201 22.828 -13.555 1 95.44 286 THR B O 1
ATOM 5378 N N . ARG B 1 287 ? 1.083 22.703 -11.609 1 95.56 287 ARG B N 1
ATOM 5379 C CA . ARG B 1 287 ? 1.894 21.531 -11.281 1 95.56 287 ARG B CA 1
ATOM 5380 C C . ARG B 1 287 ? 1.715 20.438 -12.32 1 95.56 287 ARG B C 1
ATOM 5382 O O . ARG B 1 287 ? 0.683 20.359 -12.984 1 95.56 287 ARG B O 1
ATOM 5389 N N . THR B 1 288 ? 2.842 19.719 -12.383 1 93.31 288 THR B N 1
ATOM 5390 C CA . THR B 1 288 ? 2.818 18.516 -13.219 1 93.31 288 THR B CA 1
ATOM 5391 C C . THR B 1 288 ? 3.121 17.281 -12.383 1 93.31 288 THR B C 1
ATOM 5393 O O . THR B 1 288 ? 3.416 17.375 -11.195 1 93.31 288 THR B O 1
ATOM 5396 N N . PHE B 1 289 ? 2.883 16.172 -12.688 1 94.06 289 PHE B N 1
ATOM 5397 C CA . PHE B 1 289 ? 3.164 14.883 -12.055 1 94.06 289 PHE B CA 1
ATOM 5398 C C . PHE B 1 289 ? 4.457 14.289 -12.602 1 94.06 289 PHE B C 1
ATOM 5400 O O . PHE B 1 289 ? 4.824 13.164 -12.242 1 94.06 289 PHE B O 1
ATOM 5407 N N . ILE B 1 290 ? 5.242 15.141 -13.344 1 96.62 290 ILE B N 1
ATOM 5408 C CA . ILE B 1 290 ? 6.473 14.648 -13.953 1 96.62 290 ILE B CA 1
ATOM 5409 C C . ILE B 1 290 ? 7.652 14.906 -13.023 1 96.62 290 ILE B C 1
ATOM 5411 O O . ILE B 1 290 ? 7.934 16.047 -12.664 1 96.62 290 ILE B O 1
ATOM 5415 N N . PRO B 1 291 ? 8.336 13.906 -12.664 1 97.06 291 PRO B N 1
ATOM 5416 C CA . PRO B 1 291 ? 9.477 14.07 -11.766 1 97.06 291 PRO B CA 1
ATOM 5417 C C . PRO B 1 291 ? 10.609 14.891 -12.391 1 97.06 291 PRO B C 1
ATOM 5419 O O . PRO B 1 291 ? 10.859 14.789 -13.594 1 97.06 291 PRO B O 1
ATOM 5422 N N . ASN B 1 292 ? 11.234 15.703 -11.57 1 97.31 292 ASN B N 1
ATOM 5423 C CA . ASN B 1 292 ? 12.453 16.406 -11.945 1 97.31 292 ASN B CA 1
ATOM 5424 C C . ASN B 1 292 ? 13.664 15.477 -11.914 1 97.31 292 ASN B C 1
ATOM 5426 O O . ASN B 1 292 ? 14.07 15.008 -10.844 1 97.31 292 ASN B O 1
ATOM 5430 N N . GLN B 1 293 ? 14.336 15.297 -13 1 97.31 293 GLN B N 1
ATOM 5431 C CA . GLN B 1 293 ? 15.414 14.312 -13.117 1 97.31 293 GLN B CA 1
ATOM 5432 C C . GLN B 1 293 ? 16.672 14.789 -12.391 1 97.31 293 GLN B C 1
ATOM 5434 O O . GLN B 1 293 ? 17.469 13.969 -11.914 1 97.31 293 GLN B O 1
ATOM 5439 N N . THR B 1 294 ? 16.859 16.031 -12.289 1 97.12 294 THR B N 1
ATOM 5440 C CA . THR B 1 294 ? 17.984 16.562 -11.523 1 97.12 294 THR B CA 1
ATOM 5441 C C . THR B 1 294 ? 17.875 16.172 -10.047 1 97.12 294 THR B C 1
ATOM 5443 O O . THR B 1 294 ? 18.859 15.781 -9.422 1 97.12 294 THR B O 1
ATOM 5446 N N . SER B 1 295 ? 16.688 16.344 -9.555 1 96.75 295 SER B N 1
ATOM 5447 C CA . SER B 1 295 ? 16.438 15.953 -8.164 1 96.75 295 SER B CA 1
ATOM 5448 C C . SER B 1 295 ? 16.656 14.461 -7.961 1 96.75 295 SER B C 1
ATOM 5450 O O . SER B 1 295 ? 17.156 14.031 -6.918 1 96.75 295 SER B O 1
ATOM 5452 N N . VAL B 1 296 ? 16.25 13.648 -8.914 1 98.19 296 VAL B N 1
ATOM 5453 C CA . VAL B 1 296 ? 16.484 12.211 -8.852 1 98.19 296 VAL B CA 1
ATOM 5454 C C . VAL B 1 296 ? 17.969 11.93 -8.766 1 98.19 296 VAL B C 1
ATOM 5456 O O . VAL B 1 296 ? 18.422 11.141 -7.934 1 98.19 296 VAL B O 1
ATOM 5459 N N . LYS B 1 297 ? 18.734 12.57 -9.609 1 98.06 297 LYS B N 1
ATOM 5460 C CA . LYS B 1 297 ? 20.172 12.398 -9.617 1 98.06 297 LYS B CA 1
ATOM 5461 C C . LYS B 1 297 ? 20.781 12.828 -8.281 1 98.06 297 LYS B C 1
ATOM 5463 O O . LYS B 1 297 ? 21.703 12.172 -7.777 1 98.06 297 LYS B O 1
ATOM 5468 N N . ASP B 1 298 ? 20.266 13.93 -7.746 1 97.19 298 ASP B N 1
ATOM 5469 C CA . ASP B 1 298 ? 20.75 14.406 -6.449 1 97.19 298 ASP B CA 1
ATOM 5470 C C . ASP B 1 298 ? 20.531 13.352 -5.367 1 97.19 298 ASP B C 1
ATOM 5472 O O . ASP B 1 298 ? 21.406 13.125 -4.531 1 97.19 298 ASP B O 1
ATOM 5476 N N . CYS B 1 299 ? 19.422 12.711 -5.402 1 98.19 299 CYS B N 1
ATOM 5477 C CA . CYS B 1 299 ? 19.109 11.672 -4.43 1 98.19 299 CYS B CA 1
ATOM 5478 C C . CYS B 1 299 ? 20.016 10.461 -4.609 1 98.19 299 CYS B C 1
ATOM 5480 O O . CYS B 1 299 ? 20.5 9.891 -3.629 1 98.19 299 CYS B O 1
ATOM 5482 N N . ILE B 1 300 ? 20.266 10.094 -5.836 1 98.69 300 ILE B N 1
ATOM 5483 C CA . ILE B 1 300 ? 21.125 8.969 -6.133 1 98.69 300 ILE B CA 1
ATOM 5484 C C . ILE B 1 300 ? 22.547 9.266 -5.648 1 98.69 300 ILE B C 1
ATOM 5486 O O . ILE B 1 300 ? 23.156 8.453 -4.957 1 98.69 300 ILE B O 1
ATOM 5490 N N . ASP B 1 301 ? 23.078 10.453 -6.008 1 98.38 301 ASP B N 1
ATOM 5491 C CA . ASP B 1 301 ? 24.438 10.836 -5.633 1 98.38 301 ASP B CA 1
ATOM 5492 C C . ASP B 1 301 ? 24.594 10.898 -4.117 1 98.38 301 ASP B C 1
ATOM 5494 O O . ASP B 1 301 ? 25.578 10.406 -3.57 1 98.38 301 ASP B O 1
ATOM 5498 N N . PHE B 1 302 ? 23.656 11.5 -3.469 1 98.12 302 PHE B N 1
ATOM 5499 C CA . PHE B 1 302 ? 23.672 11.547 -2.012 1 98.12 302 PHE B CA 1
ATOM 5500 C C . PHE B 1 302 ? 23.719 10.141 -1.428 1 98.12 302 PHE B C 1
ATOM 5502 O O . PHE B 1 302 ? 24.531 9.859 -0.539 1 98.12 302 PHE B O 1
ATOM 5509 N N . SER B 1 303 ? 22.812 9.281 -1.874 1 98.75 303 SER B N 1
ATOM 5510 C CA . SER B 1 303 ? 22.703 7.926 -1.338 1 98.75 303 SER B CA 1
ATOM 5511 C C . SER B 1 303 ? 24 7.145 -1.564 1 98.75 303 SER B C 1
ATOM 5513 O O . SER B 1 303 ? 24.453 6.422 -0.678 1 98.75 303 SER B O 1
ATOM 5515 N N . ARG B 1 304 ? 24.609 7.305 -2.711 1 98.56 304 ARG B N 1
ATOM 5516 C CA . ARG B 1 304 ? 25.859 6.617 -3.008 1 98.56 304 ARG B CA 1
ATOM 5517 C C . ARG B 1 304 ? 26.953 7.016 -2.02 1 98.56 304 ARG B C 1
ATOM 5519 O O . ARG B 1 304 ? 27.781 6.191 -1.647 1 98.56 304 ARG B O 1
ATOM 5526 N N . GLU B 1 305 ? 26.859 8.242 -1.619 1 97.88 305 GLU B N 1
ATOM 5527 C CA . GLU B 1 305 ? 27.891 8.766 -0.731 1 97.88 305 GLU B CA 1
ATOM 5528 C C . GLU B 1 305 ? 27.609 8.391 0.722 1 97.88 305 GLU B C 1
ATOM 5530 O O . GLU B 1 305 ? 28.516 7.988 1.45 1 97.88 305 GLU B O 1
ATOM 5535 N N . HIS B 1 306 ? 26.359 8.5 1.166 1 98.25 306 HIS B N 1
ATOM 5536 C CA . HIS B 1 306 ? 26.062 8.477 2.594 1 98.25 306 HIS B CA 1
ATOM 5537 C C . HIS B 1 306 ? 25.453 7.145 3.002 1 98.25 306 HIS B C 1
ATOM 5539 O O . HIS B 1 306 ? 25.609 6.699 4.141 1 98.25 306 HIS B O 1
ATOM 5545 N N . ILE B 1 307 ? 24.688 6.508 2.141 1 98.75 307 ILE B N 1
ATOM 5546 C CA . ILE B 1 307 ? 23.984 5.258 2.396 1 98.75 307 ILE B CA 1
ATOM 5547 C C . ILE B 1 307 ? 24.047 4.363 1.161 1 98.75 307 ILE B C 1
ATOM 5549 O O . ILE B 1 307 ? 23.016 3.984 0.605 1 98.75 307 ILE B O 1
ATOM 5553 N N . PRO B 1 308 ? 25.156 3.945 0.791 1 98.69 308 PRO B N 1
ATOM 5554 C CA . PRO B 1 308 ? 25.391 3.398 -0.548 1 98.69 308 PRO B CA 1
ATOM 5555 C C . PRO B 1 308 ? 24.594 2.127 -0.813 1 98.69 308 PRO B C 1
ATOM 5557 O O . PRO B 1 308 ? 24.156 1.888 -1.945 1 98.69 308 PRO B O 1
ATOM 5560 N N . ARG B 1 309 ? 24.312 1.327 0.173 1 98.69 309 ARG B N 1
ATOM 5561 C CA . ARG B 1 309 ? 23.672 0.036 -0.045 1 98.69 309 ARG B CA 1
ATOM 5562 C C . ARG B 1 309 ? 22.156 0.193 -0.194 1 98.69 309 ARG B C 1
ATOM 5564 O O . ARG B 1 309 ? 21.453 -0.787 -0.423 1 98.69 309 ARG B O 1
ATOM 5571 N N . SER B 1 310 ? 21.656 1.441 -0.107 1 98.81 310 SER B N 1
ATOM 5572 C CA . SER B 1 310 ? 20.234 1.723 -0.354 1 98.81 310 SER B CA 1
ATOM 5573 C C . SER B 1 310 ? 19.953 1.854 -1.847 1 98.81 310 SER B C 1
ATOM 5575 O O . SER B 1 310 ? 18.797 1.768 -2.273 1 98.81 310 SER B O 1
ATOM 5577 N N . VAL B 1 311 ? 20.953 2.111 -2.609 1 98.62 311 VAL B N 1
ATOM 5578 C CA . VAL B 1 311 ? 20.766 2.445 -4.016 1 98.62 311 VAL B CA 1
ATOM 5579 C C . VAL B 1 311 ? 20.422 1.184 -4.809 1 98.62 311 VAL B C 1
ATOM 5581 O O . VAL B 1 311 ? 21.031 0.131 -4.602 1 98.62 311 VAL B O 1
ATOM 5584 N N . GLY B 1 312 ? 19.453 1.218 -5.582 1 98 312 GLY B N 1
ATOM 5585 C CA . GLY B 1 312 ? 19 0.235 -6.559 1 98 312 GLY B CA 1
ATOM 5586 C C . GLY B 1 312 ? 18.188 0.838 -7.684 1 98 312 GLY B C 1
ATOM 5587 O O . GLY B 1 312 ? 18.094 2.061 -7.809 1 98 312 GLY B O 1
ATOM 5588 N N . PRO B 1 313 ? 17.703 -0.024 -8.594 1 97.81 313 PRO B N 1
ATOM 5589 C CA . PRO B 1 313 ? 16.781 0.521 -9.594 1 97.81 313 PRO B CA 1
ATOM 5590 C C . PRO B 1 313 ? 15.656 1.34 -8.977 1 97.81 313 PRO B C 1
ATOM 5592 O O . PRO B 1 313 ? 15.273 1.103 -7.828 1 97.81 313 PRO B O 1
ATOM 5595 N N . ILE B 1 314 ? 15.195 2.314 -9.727 1 97.88 314 ILE B N 1
ATOM 5596 C CA . ILE B 1 314 ? 14.086 3.131 -9.25 1 97.88 314 ILE B CA 1
ATOM 5597 C C . ILE B 1 314 ? 12.789 2.328 -9.305 1 97.88 314 ILE B C 1
ATOM 5599 O O . ILE B 1 314 ? 12.367 1.909 -10.383 1 97.88 314 ILE B O 1
ATOM 5603 N N . LEU B 1 315 ? 12.203 2.098 -8.203 1 97.25 315 LEU B N 1
ATOM 5604 C CA . LEU B 1 315 ? 10.898 1.449 -8.117 1 97.25 315 LEU B CA 1
ATOM 5605 C C . LEU B 1 315 ? 9.789 2.395 -8.562 1 97.25 315 LEU B C 1
ATOM 5607 O O . LEU B 1 315 ? 8.898 2.002 -9.32 1 97.25 315 LEU B O 1
ATOM 5611 N N . HIS B 1 316 ? 9.883 3.615 -7.93 1 94.06 316 HIS B N 1
ATOM 5612 C CA . HIS B 1 316 ? 8.859 4.621 -8.172 1 94.06 316 HIS B CA 1
ATOM 5613 C C . HIS B 1 316 ? 9.336 6.008 -7.75 1 94.06 316 HIS B C 1
ATOM 5615 O O . HIS B 1 316 ? 10.133 6.141 -6.82 1 94.06 316 HIS B O 1
ATOM 5621 N N . VAL B 1 317 ? 8.953 7.027 -8.57 1 97.75 317 VAL B N 1
ATOM 5622 C CA . VAL B 1 317 ? 9.102 8.414 -8.133 1 97.75 317 VAL B CA 1
ATOM 5623 C C . VAL B 1 317 ? 7.719 9.055 -7.98 1 97.75 317 VAL B C 1
ATOM 5625 O O . VAL B 1 317 ? 6.91 9.023 -8.914 1 97.75 317 VAL B O 1
ATOM 5628 N N . LYS B 1 318 ? 7.469 9.609 -6.844 1 97.25 318 LYS B N 1
ATOM 5629 C CA . LYS B 1 318 ? 6.168 10.219 -6.578 1 97.25 318 LYS B CA 1
ATOM 5630 C C . LYS B 1 318 ? 6.309 11.719 -6.32 1 97.25 318 LYS B C 1
ATOM 5632 O O . LYS B 1 318 ? 7.16 12.141 -5.539 1 97.25 318 LYS B O 1
ATOM 5637 N N . THR B 1 319 ? 5.449 12.5 -6.992 1 97.62 319 THR B N 1
ATOM 5638 C CA . THR B 1 319 ? 5.441 13.938 -6.738 1 97.62 319 THR B CA 1
ATOM 5639 C C . THR B 1 319 ? 4.348 14.305 -5.734 1 97.62 319 THR B C 1
ATOM 5641 O O . THR B 1 319 ? 3.383 13.555 -5.562 1 97.62 319 THR B O 1
ATOM 5644 N N . CYS B 1 320 ? 4.473 15.359 -5.039 1 97.06 320 CYS B N 1
ATOM 5645 C CA . CYS B 1 320 ? 3.479 15.938 -4.141 1 97.06 320 CYS B CA 1
ATOM 5646 C C . CYS B 1 320 ? 3.662 17.438 -4.016 1 97.06 320 CYS B C 1
ATOM 5648 O O . CYS B 1 320 ? 4.598 18 -4.582 1 97.06 320 CYS B O 1
ATOM 5650 N N . LEU B 1 321 ? 2.766 18.125 -3.289 1 98.12 321 LEU B N 1
ATOM 5651 C CA . LEU B 1 321 ? 2.828 19.578 -3.145 1 98.12 321 LEU B CA 1
ATOM 5652 C C . LEU B 1 321 ? 3.199 19.969 -1.718 1 98.12 321 LEU B C 1
ATOM 5654 O O . LEU B 1 321 ? 2.719 19.359 -0.76 1 98.12 321 LEU B O 1
ATOM 5658 N N . TYR B 1 322 ? 4.109 20.906 -1.632 1 98 322 TYR B N 1
ATOM 5659 C CA . TYR B 1 322 ? 4.289 21.672 -0.408 1 98 322 TYR B CA 1
ATOM 5660 C C . TYR B 1 322 ? 3.584 23.031 -0.509 1 98 322 TYR B C 1
ATOM 5662 O O . TYR B 1 322 ? 3.615 23.672 -1.56 1 98 322 TYR B O 1
ATOM 5670 N N . THR B 1 323 ? 2.918 23.391 0.5 1 98.5 323 THR B N 1
ATOM 5671 C CA . THR B 1 323 ? 2.312 24.703 0.651 1 98.5 323 THR B CA 1
ATOM 5672 C C . THR B 1 323 ? 2.932 25.453 1.828 1 98.5 323 THR B C 1
ATOM 5674 O O . THR B 1 323 ? 2.555 25.234 2.98 1 98.5 323 THR B O 1
ATOM 5677 N N . MET B 1 324 ? 3.812 26.438 1.464 1 98 324 MET B N 1
ATOM 5678 C CA . MET B 1 324 ? 4.699 26.938 2.512 1 98 324 MET B CA 1
ATOM 5679 C C . MET B 1 324 ? 4.477 28.422 2.756 1 98 324 MET B C 1
ATOM 5681 O O . MET B 1 324 ? 4.371 29.203 1.809 1 98 324 MET B O 1
ATOM 5685 N N . THR B 1 325 ? 4.383 28.75 4.066 1 97.56 325 THR B N 1
ATOM 5686 C CA . THR B 1 325 ? 4.496 30.141 4.465 1 97.56 325 THR B CA 1
ATOM 5687 C C . THR B 1 325 ? 5.941 30.625 4.348 1 97.56 325 THR B C 1
ATOM 5689 O O . THR B 1 325 ? 6.867 29.812 4.289 1 97.56 325 THR B O 1
ATOM 5692 N N . PRO B 1 326 ? 6.137 31.938 4.367 1 96.44 326 PRO B N 1
ATOM 5693 C CA . PRO B 1 326 ? 7.508 32.438 4.215 1 96.44 326 PRO B CA 1
ATOM 5694 C C . PRO B 1 326 ? 8.438 31.953 5.328 1 96.44 326 PRO B C 1
ATOM 5696 O O . PRO B 1 326 ? 9.633 31.75 5.102 1 96.44 326 PRO B O 1
ATOM 5699 N N . ASP B 1 327 ? 7.91 31.719 6.496 1 94.19 327 ASP B N 1
ATOM 5700 C CA . ASP B 1 327 ? 8.742 31.328 7.629 1 94.19 327 ASP B CA 1
ATOM 5701 C C . ASP B 1 327 ? 8.641 29.828 7.891 1 94.19 327 ASP B C 1
ATOM 5703 O O . ASP B 1 327 ? 9.18 29.328 8.875 1 94.19 327 ASP B O 1
ATOM 5707 N N . ARG B 1 328 ? 7.832 29.078 7.172 1 94.81 328 ARG B N 1
ATOM 5708 C CA . ARG B 1 328 ? 7.684 27.625 7.227 1 94.81 328 ARG B CA 1
ATOM 5709 C C . ARG B 1 328 ? 7.008 27.188 8.523 1 94.81 328 ARG B C 1
ATOM 5711 O O . ARG B 1 328 ? 7.145 26.047 8.953 1 94.81 328 ARG B O 1
ATOM 5718 N N . HIS B 1 329 ? 6.27 28.172 9.094 1 95.94 329 HIS B N 1
ATOM 5719 C CA . HIS B 1 329 ? 5.453 27.812 10.25 1 95.94 329 HIS B CA 1
ATOM 5720 C C . HIS B 1 329 ? 3.998 27.594 9.852 1 95.94 329 HIS B C 1
ATOM 5722 O O . HIS B 1 329 ? 3.533 28.156 8.852 1 95.94 329 HIS B O 1
ATOM 5728 N N . PHE B 1 330 ? 3.348 26.781 10.648 1 97.81 330 PHE B N 1
ATOM 5729 C CA . PHE B 1 330 ? 1.929 26.547 10.414 1 97.81 330 PHE B CA 1
ATOM 5730 C C . PHE B 1 330 ? 1.146 27.859 10.461 1 97.81 330 PHE B C 1
ATOM 5732 O O . PHE B 1 330 ? 1.656 28.875 10.93 1 97.81 330 PHE B O 1
ATOM 5739 N N . VAL B 1 331 ? 0.033 27.875 9.859 1 98.56 331 VAL B N 1
ATOM 5740 C CA . VAL B 1 331 ? -1.001 28.859 10.148 1 98.56 331 VAL B CA 1
ATOM 5741 C C . VAL B 1 331 ? -2.188 28.188 10.836 1 98.56 331 VAL B C 1
ATOM 5743 O O . VAL B 1 331 ? -2.783 27.266 10.273 1 98.56 331 VAL B O 1
ATOM 5746 N N . ILE B 1 332 ? -2.453 28.5 12.008 1 98.56 332 ILE B N 1
ATOM 5747 C CA . ILE B 1 332 ? -3.615 28.047 12.766 1 98.56 332 ILE B CA 1
ATOM 5748 C C . ILE B 1 332 ? -4.293 29.25 13.43 1 98.56 332 ILE B C 1
ATOM 5750 O O . ILE B 1 332 ? -3.736 29.859 14.352 1 98.56 332 ILE B O 1
ATOM 5754 N N . ASP B 1 333 ? -5.434 29.531 12.945 1 98.06 333 ASP B N 1
ATOM 5755 C CA . ASP B 1 333 ? -6.117 30.719 13.445 1 98.06 333 ASP B CA 1
ATOM 5756 C C . ASP B 1 333 ? -7.582 30.734 13.016 1 98.06 333 ASP B C 1
ATOM 5758 O O . ASP B 1 333 ? -8.031 29.844 12.297 1 98.06 333 ASP B O 1
ATOM 5762 N N . THR B 1 334 ? -8.281 31.766 13.516 1 97.25 334 THR B N 1
ATOM 5763 C CA . THR B 1 334 ? -9.594 32.125 13 1 97.25 334 THR B CA 1
ATOM 5764 C C . THR B 1 334 ? -9.516 33.344 12.117 1 97.25 334 THR B C 1
ATOM 5766 O O . THR B 1 334 ? -8.523 34.094 12.156 1 97.25 334 THR B O 1
ATOM 5769 N N . CYS B 1 335 ? -10.562 33.562 11.328 1 96.62 335 CYS B N 1
ATOM 5770 C CA . CYS B 1 335 ? -10.617 34.75 10.477 1 96.62 335 CYS B CA 1
ATOM 5771 C C . CYS B 1 335 ? -11.32 35.906 11.18 1 96.62 335 CYS B C 1
ATOM 5773 O O . CYS B 1 335 ? -12.102 36.625 10.562 1 96.62 335 CYS B O 1
ATOM 5775 N N . HIS B 1 336 ? -11.023 36.062 12.414 1 94.12 336 HIS B N 1
ATOM 5776 C CA . HIS B 1 336 ? -11.703 37.062 13.227 1 94.12 336 HIS B CA 1
ATOM 5777 C C . HIS B 1 336 ? -11.352 38.469 12.766 1 94.12 336 HIS B C 1
ATOM 5779 O O . HIS B 1 336 ? -12.156 39.375 12.914 1 94.12 336 HIS B O 1
ATOM 5785 N N . ARG B 1 337 ? -10.266 38.656 12.148 1 93.12 337 ARG B N 1
ATOM 5786 C CA . ARG B 1 337 ? -9.805 40 11.75 1 93.12 337 ARG B CA 1
ATOM 5787 C C . ARG B 1 337 ? -10.633 40.531 10.586 1 93.12 337 ARG B C 1
ATOM 5789 O O . ARG B 1 337 ? -10.617 41.719 10.305 1 93.12 337 ARG B O 1
ATOM 5796 N N . THR B 1 338 ? -11.312 39.719 9.898 1 95.5 338 THR B N 1
ATOM 5797 C CA . THR B 1 338 ? -12.164 40.125 8.781 1 95.5 338 THR B CA 1
ATOM 5798 C C . THR B 1 338 ? -13.633 39.875 9.102 1 95.5 338 THR B C 1
ATOM 5800 O O . THR B 1 338 ? -14.43 39.562 8.203 1 95.5 338 THR B O 1
ATOM 5803 N N . ASP B 1 339 ? -13.977 39.75 10.352 1 94.75 339 ASP B N 1
ATOM 5804 C CA . ASP B 1 339 ? -15.328 39.594 10.859 1 94.75 339 ASP B CA 1
ATOM 5805 C C . ASP B 1 339 ? -15.852 38.188 10.547 1 94.75 339 ASP B C 1
ATOM 5807 O O . ASP B 1 339 ? -17.031 38 10.258 1 94.75 339 ASP B O 1
ATOM 5811 N N . HIS B 1 340 ? -15 37.219 10.453 1 97.12 340 HIS B N 1
ATOM 5812 C CA . HIS B 1 340 ? -15.344 35.812 10.25 1 97.12 340 HIS B CA 1
ATOM 5813 C C . HIS B 1 340 ? -14.719 34.938 11.32 1 97.12 340 HIS B C 1
ATOM 5815 O O . HIS B 1 340 ? -14 33.969 11.008 1 97.12 340 HIS B O 1
ATOM 5821 N N . ALA B 1 341 ? -15.023 35.188 12.555 1 95.44 341 ALA B N 1
ATOM 5822 C CA . ALA B 1 341 ? -14.43 34.469 13.695 1 95.44 341 ALA B CA 1
ATOM 5823 C C . ALA B 1 341 ? -14.828 33 13.703 1 95.44 341 ALA B C 1
ATOM 5825 O O . ALA B 1 341 ? -14.148 32.188 14.312 1 95.44 341 ALA B O 1
ATOM 5826 N N . ASP B 1 342 ? -15.898 32.688 12.961 1 97.44 342 ASP B N 1
ATOM 5827 C CA . ASP B 1 342 ? -16.406 31.312 12.953 1 97.44 342 ASP B CA 1
ATOM 5828 C C . ASP B 1 342 ? -15.805 30.516 11.805 1 97.44 342 ASP B C 1
ATOM 5830 O O . ASP B 1 342 ? -16.203 29.375 11.562 1 97.44 342 ASP B O 1
ATOM 5834 N N . VAL B 1 343 ? -14.844 31.109 11.133 1 98.5 343 VAL B N 1
ATOM 5835 C CA . VAL B 1 343 ? -14.031 30.406 10.133 1 98.5 343 VAL B CA 1
ATOM 5836 C C . VAL B 1 343 ? -12.641 30.125 10.703 1 98.5 343 VAL B C 1
ATOM 5838 O O . VAL B 1 343 ? -11.883 31.062 10.992 1 98.5 343 VAL B O 1
ATOM 5841 N N . VAL B 1 344 ? -12.352 28.844 10.898 1 98.56 344 VAL B N 1
ATOM 5842 C CA . VAL B 1 344 ? -11.062 28.375 11.391 1 98.56 344 VAL B CA 1
ATOM 5843 C C . VAL B 1 344 ? -10.227 27.844 10.227 1 98.56 344 VAL B C 1
ATOM 5845 O O . VAL B 1 344 ? -10.758 27.219 9.305 1 98.56 344 VAL B O 1
ATOM 5848 N N . LEU B 1 345 ? -8.914 28.141 10.219 1 98.31 345 LEU B N 1
ATOM 5849 C CA . LEU B 1 345 ? -8.094 27.688 9.109 1 98.31 345 LEU B CA 1
ATOM 5850 C C . LEU B 1 345 ? -6.805 27.047 9.609 1 98.31 345 LEU B C 1
ATOM 5852 O O . LEU B 1 345 ? -6.348 27.344 10.719 1 98.31 345 LEU B O 1
ATOM 5856 N N . CYS B 1 346 ? -6.277 26.141 8.789 1 98.69 346 CYS B N 1
ATOM 5857 C CA . CYS B 1 346 ? -4.973 25.531 9.031 1 98.69 346 CYS B CA 1
ATOM 5858 C C . CYS B 1 346 ? -4.195 25.375 7.734 1 98.69 346 CYS B C 1
ATOM 5860 O O . CYS B 1 346 ? -4.73 24.875 6.742 1 98.69 346 CYS B O 1
ATOM 5862 N N . CYS B 1 347 ? -3.008 25.844 7.68 1 98.44 347 CYS B N 1
ATOM 5863 C CA . CYS B 1 347 ? -2.01 25.578 6.652 1 98.44 347 CYS B CA 1
ATOM 5864 C C . CYS B 1 347 ? -0.791 24.875 7.246 1 98.44 347 CYS B C 1
ATOM 5866 O O . CYS B 1 347 ? -0.177 25.391 8.188 1 98.44 347 CYS B O 1
ATOM 5868 N N . GLY B 1 348 ? -0.355 23.781 6.656 1 97.5 348 GLY B N 1
ATOM 5869 C CA . GLY B 1 348 ? 0.62 22.891 7.258 1 97.5 348 GLY B CA 1
ATOM 5870 C C . GLY B 1 348 ? 2.051 23.219 6.879 1 97.5 348 GLY B C 1
ATOM 5871 O O . GLY B 1 348 ? 2.994 22.641 7.422 1 97.5 348 GLY B O 1
ATOM 5872 N N . ALA B 1 349 ? 2.234 24.047 5.941 1 96.44 349 ALA B N 1
ATOM 5873 C CA . ALA B 1 349 ? 3.518 24.641 5.59 1 96.44 349 ALA B CA 1
ATOM 5874 C C . ALA B 1 349 ? 4.496 23.594 5.082 1 96.44 349 ALA B C 1
ATOM 5876 O O . ALA B 1 349 ? 5.711 23.719 5.266 1 96.44 349 ALA B O 1
ATOM 5877 N N . GLY B 1 350 ? 4.082 22.484 4.664 1 96.12 350 GLY B N 1
ATOM 5878 C CA . GLY B 1 350 ? 4.91 21.516 3.963 1 96.12 350 GLY B CA 1
ATOM 5879 C C . GLY B 1 350 ? 5.539 20.5 4.887 1 96.12 350 GLY B C 1
ATOM 5880 O O . GLY B 1 350 ? 6.344 19.672 4.449 1 96.12 350 GLY B O 1
ATOM 5881 N N . HIS B 1 351 ? 5.246 20.531 6.188 1 95.81 351 HIS B N 1
ATOM 5882 C CA . HIS B 1 351 ? 5.867 19.562 7.09 1 95.81 351 HIS B CA 1
ATOM 5883 C C . HIS B 1 351 ? 4.902 19.156 8.203 1 95.81 351 HIS B C 1
ATOM 5885 O O . HIS B 1 351 ? 5.336 18.766 9.289 1 95.81 351 HIS B O 1
ATOM 5891 N N . ALA B 1 352 ? 3.625 19.156 7.898 1 97.69 352 ALA B N 1
ATOM 5892 C CA . ALA B 1 352 ? 2.643 19.062 8.977 1 97.69 352 ALA B CA 1
ATOM 5893 C C . ALA B 1 352 ? 2.096 17.641 9.086 1 97.69 352 ALA B C 1
ATOM 5895 O O . ALA B 1 352 ? 1.336 17.328 10.008 1 97.69 352 ALA B O 1
ATOM 5896 N N . TYR B 1 353 ? 2.492 16.734 8.289 1 98.5 353 TYR B N 1
ATOM 5897 C CA . TYR B 1 353 ? 1.729 15.492 8.289 1 98.5 353 TYR B CA 1
ATOM 5898 C C . TYR B 1 353 ? 1.834 14.789 9.641 1 98.5 353 TYR B C 1
ATOM 5900 O O . TYR B 1 353 ? 0.851 14.227 10.133 1 98.5 353 TYR B O 1
ATOM 5908 N N . LYS B 1 354 ? 3.062 14.719 10.172 1 97.94 354 LYS B N 1
ATOM 5909 C CA . LYS B 1 354 ? 3.209 14.055 11.461 1 97.94 354 LYS B CA 1
ATOM 5910 C C . LYS B 1 354 ? 2.24 14.625 12.492 1 97.94 354 LYS B C 1
ATOM 5912 O O . LYS B 1 354 ? 1.879 13.953 13.453 1 97.94 354 LYS B O 1
ATOM 5917 N N . PHE B 1 355 ? 1.787 15.859 12.281 1 98.44 355 PHE B N 1
ATOM 5918 C CA . PHE B 1 355 ? 0.902 16.578 13.195 1 98.44 355 PHE B CA 1
ATOM 5919 C C . PHE B 1 355 ? -0.542 16.5 12.711 1 98.44 355 PHE B C 1
ATOM 5921 O O . PHE B 1 355 ? -1.43 17.125 13.305 1 98.44 355 PHE B O 1
ATOM 5928 N N . ALA B 1 356 ? -0.812 15.805 11.656 1 98.56 356 ALA B N 1
ATOM 5929 C CA . ALA B 1 356 ? -2.123 15.844 11.016 1 98.56 356 ALA B CA 1
ATOM 5930 C C . ALA B 1 356 ? -3.234 15.531 12.008 1 98.56 356 ALA B C 1
ATOM 5932 O O . ALA B 1 356 ? -4.238 16.25 12.07 1 98.56 356 ALA B O 1
ATOM 5933 N N . SER B 1 357 ? -3.006 14.531 12.875 1 98.69 357 SER B N 1
ATOM 5934 C CA . SER B 1 357 ? -4.047 14.141 13.812 1 98.69 357 SER B CA 1
ATOM 5935 C C . SER B 1 357 ? -4.219 15.18 14.914 1 98.69 357 SER B C 1
ATOM 5937 O O . SER B 1 357 ? -5.34 15.57 15.234 1 98.69 357 SER B O 1
ATOM 5939 N N . VAL B 1 358 ? -3.133 15.695 15.406 1 98.81 358 VAL B N 1
ATOM 5940 C CA . VAL B 1 358 ? -3.238 16.672 16.484 1 98.81 358 VAL B CA 1
ATOM 5941 C C . VAL B 1 358 ? -3.752 18 15.922 1 98.81 358 VAL B C 1
ATOM 5943 O O . VAL B 1 358 ? -4.496 18.719 16.594 1 98.81 358 VAL B O 1
ATOM 5946 N N . LEU B 1 359 ? -3.338 18.359 14.773 1 98.88 359 LEU B N 1
ATOM 5947 C CA . LEU B 1 359 ? -3.885 19.562 14.156 1 98.88 359 LEU B CA 1
ATOM 5948 C C . LEU B 1 359 ? -5.387 19.422 13.93 1 98.88 359 LEU B C 1
ATOM 5950 O O . LEU B 1 359 ? -6.137 20.391 14.094 1 98.88 359 LEU B O 1
ATOM 5954 N N . GLY B 1 360 ? -5.773 18.188 13.523 1 98.88 360 GLY B N 1
ATOM 5955 C CA . GLY B 1 360 ? -7.203 17.922 13.461 1 98.88 360 GLY B CA 1
ATOM 5956 C C . GLY B 1 360 ? -7.914 18.172 14.781 1 98.88 360 GLY B C 1
ATOM 5957 O O . GLY B 1 360 ? -8.984 18.781 14.812 1 98.88 360 GLY B O 1
ATOM 5958 N N . ARG B 1 361 ? -7.332 17.75 15.836 1 98.75 361 ARG B N 1
ATOM 5959 C CA . ARG B 1 361 ? -7.895 17.953 17.172 1 98.75 361 ARG B CA 1
ATOM 5960 C C . ARG B 1 361 ? -7.945 19.438 17.531 1 98.75 361 ARG B C 1
ATOM 5962 O O . ARG B 1 361 ? -8.953 19.922 18.031 1 98.75 361 ARG B O 1
ATOM 5969 N N . VAL B 1 362 ? -6.887 20.109 17.25 1 98.75 362 VAL B N 1
ATOM 5970 C CA . VAL B 1 362 ? -6.797 21.531 17.516 1 98.75 362 VAL B CA 1
ATOM 5971 C C . VAL B 1 362 ? -7.918 22.266 16.781 1 98.75 362 VAL B C 1
ATOM 5973 O O . VAL B 1 362 ? -8.641 23.078 17.375 1 98.75 362 VAL B O 1
ATOM 5976 N N . LEU B 1 363 ? -8.078 21.969 15.516 1 98.88 363 LEU B N 1
ATOM 5977 C CA . LEU B 1 363 ? -9.109 22.609 14.711 1 98.88 363 LEU B CA 1
ATOM 5978 C C . LEU B 1 363 ? -10.5 22.297 15.242 1 98.88 363 LEU B C 1
ATOM 5980 O O . LEU B 1 363 ? -11.375 23.156 15.273 1 98.88 363 LEU B O 1
ATOM 5984 N N . SER B 1 364 ? -10.68 21.047 15.648 1 98.81 364 SER B N 1
ATOM 5985 C CA . SER B 1 364 ? -11.945 20.641 16.234 1 98.81 364 SER B CA 1
ATOM 5986 C C . SER B 1 364 ? -12.234 21.422 17.516 1 98.81 364 SER B C 1
ATOM 5988 O O . SER B 1 364 ? -13.352 21.906 17.719 1 98.81 364 SER B O 1
ATOM 5990 N N . GLU B 1 365 ? -11.258 21.531 18.375 1 98.75 365 GLU B N 1
ATOM 5991 C CA . GLU B 1 365 ? -11.406 22.266 19.625 1 98.75 365 GLU B CA 1
ATOM 5992 C C . GLU B 1 365 ? -11.695 23.75 19.391 1 98.75 365 GLU B C 1
ATOM 5994 O O . GLU B 1 365 ? -12.555 24.328 20.031 1 98.75 365 GLU B O 1
ATOM 5999 N N . LEU B 1 366 ? -11 24.297 18.453 1 98.62 366 LEU B N 1
ATOM 6000 C CA . LEU B 1 366 ? -11.25 25.703 18.109 1 98.62 366 LEU B CA 1
ATOM 6001 C C . LEU B 1 366 ? -12.672 25.891 17.609 1 98.62 366 LEU B C 1
ATOM 6003 O O . LEU B 1 366 ? -13.336 26.875 17.953 1 98.62 366 LEU B O 1
ATOM 6007 N N . ALA B 1 367 ? -13.117 24.984 16.781 1 98.5 367 ALA B N 1
ATOM 6008 C CA . ALA B 1 367 ? -14.453 25.094 16.203 1 98.5 367 ALA B CA 1
ATOM 6009 C C . ALA B 1 367 ? -15.539 24.922 17.25 1 98.5 367 ALA B C 1
ATOM 6011 O O . ALA B 1 367 ? -16.531 25.641 17.25 1 98.5 367 ALA B O 1
ATOM 6012 N N . ILE B 1 368 ? -15.383 24 18.188 1 98.31 368 ILE B N 1
ATOM 6013 C CA . ILE B 1 368 ? -16.438 23.656 19.141 1 98.31 368 ILE B CA 1
ATOM 6014 C C . ILE B 1 368 ? -16.328 24.547 20.375 1 98.31 368 ILE B C 1
ATOM 6016 O O . ILE B 1 368 ? -17.328 25.109 20.828 1 98.31 368 ILE B O 1
ATOM 6020 N N . ASP B 1 369 ? -15.031 24.719 20.891 1 97.88 369 ASP B N 1
ATOM 6021 C CA . ASP B 1 369 ? -14.844 25.359 22.203 1 97.88 369 ASP B CA 1
ATOM 6022 C C . ASP B 1 369 ? -14.359 26.797 22.047 1 97.88 369 ASP B C 1
ATOM 6024 O O . ASP B 1 369 ? -14.422 27.578 22.984 1 97.88 369 ASP B O 1
ATOM 6028 N N . GLY B 1 370 ? -13.844 27.156 20.953 1 97 370 GLY B N 1
ATOM 6029 C CA . GLY B 1 370 ? -13.273 28.469 20.75 1 97 370 GLY B CA 1
ATOM 6030 C C . GLY B 1 370 ? -11.859 28.594 21.281 1 97 370 GLY B C 1
ATOM 6031 O O . GLY B 1 370 ? -11.258 29.672 21.219 1 97 370 GLY B O 1
ATOM 6032 N N . ARG B 1 371 ? -11.367 27.516 21.812 1 96.81 371 ARG B N 1
ATOM 6033 C CA . ARG B 1 371 ? -10.008 27.469 22.344 1 96.81 371 ARG B CA 1
ATOM 6034 C C . ARG B 1 371 ? -9.461 26.047 22.281 1 96.81 371 ARG B C 1
ATOM 6036 O O . ARG B 1 371 ? -10.211 25.078 22.094 1 96.81 371 ARG B O 1
ATOM 6043 N N . THR B 1 372 ? -8.156 25.906 22.344 1 97.5 372 THR B N 1
ATOM 6044 C CA . THR B 1 372 ? -7.488 24.609 22.391 1 97.5 372 THR B CA 1
ATOM 6045 C C . THR B 1 372 ? -6.48 24.562 23.547 1 97.5 372 THR B C 1
ATOM 6047 O O . THR B 1 372 ? -5.969 25.594 23.969 1 97.5 372 THR B O 1
ATOM 6050 N N . LYS B 1 373 ? -6.227 23.391 24.062 1 95.62 373 LYS B N 1
ATOM 6051 C CA . LYS B 1 373 ? -5.27 23.219 25.156 1 95.62 373 LYS B CA 1
ATOM 6052 C C . LYS B 1 373 ? -3.834 23.297 24.641 1 95.62 373 LYS B C 1
ATOM 6054 O O . LYS B 1 373 ? -2.896 23.453 25.422 1 95.62 373 LYS B O 1
ATOM 6059 N N . TYR B 1 374 ? -3.697 23.172 23.328 1 96.44 374 TYR B N 1
ATOM 6060 C CA . TYR B 1 374 ? -2.363 23.219 22.75 1 96.44 374 TYR B CA 1
ATOM 6061 C C . TYR B 1 374 ? -1.908 24.641 22.516 1 96.44 374 TYR B C 1
ATOM 6063 O O . TYR B 1 374 ? -2.725 25.531 22.219 1 96.44 374 TYR B O 1
ATOM 6071 N N . ASP B 1 375 ? -0.627 24.875 22.672 1 94.75 375 ASP B N 1
ATOM 6072 C CA . ASP B 1 375 ? -0.074 26.203 22.422 1 94.75 375 ASP B CA 1
ATOM 6073 C C . ASP B 1 375 ? 0.086 26.453 20.922 1 94.75 375 ASP B C 1
ATOM 6075 O O . ASP B 1 375 ? 1.005 25.922 20.297 1 94.75 375 ASP B O 1
ATOM 6079 N N . ILE B 1 376 ? -0.787 27.359 20.375 1 95.88 376 ILE B N 1
ATOM 6080 C CA . ILE B 1 376 ? -0.75 27.641 18.938 1 95.88 376 ILE B CA 1
ATOM 6081 C C . ILE B 1 376 ? -0.526 29.141 18.719 1 95.88 376 ILE B C 1
ATOM 6083 O O . ILE B 1 376 ? -0.755 29.641 17.609 1 95.88 376 ILE B O 1
ATOM 6087 N N . ALA B 1 377 ? -0.1 29.859 19.688 1 94.81 377 ALA B N 1
ATOM 6088 C CA . ALA B 1 377 ? -0.035 31.312 19.656 1 94.81 377 ALA B CA 1
ATOM 6089 C C . ALA B 1 377 ? 0.919 31.797 18.562 1 94.81 377 ALA B C 1
ATOM 6091 O O . ALA B 1 377 ? 0.683 32.812 17.922 1 94.81 377 ALA B O 1
ATOM 6092 N N . ALA B 1 378 ? 1.935 31.031 18.328 1 93.94 378 ALA B N 1
ATOM 6093 C CA . ALA B 1 378 ? 2.965 31.438 17.375 1 93.94 378 ALA B CA 1
ATOM 6094 C C . ALA B 1 378 ? 2.494 31.234 15.945 1 93.94 378 ALA B C 1
ATOM 6096 O O . ALA B 1 378 ? 3.109 31.734 15.008 1 93.94 378 ALA B O 1
ATOM 6097 N N . PHE B 1 379 ? 1.386 30.578 15.703 1 97.12 379 PHE B N 1
ATOM 6098 C CA . PHE B 1 379 ? 0.952 30.203 14.367 1 97.12 379 PHE B CA 1
ATOM 6099 C C . PHE B 1 379 ? -0.139 31.141 13.859 1 97.12 379 PHE B C 1
ATOM 6101 O O . PHE B 1 379 ? -0.821 30.828 12.883 1 97.12 379 PHE B O 1
ATOM 6108 N N . ASN B 1 380 ? -0.277 32.25 14.445 1 97.06 380 ASN B N 1
ATOM 6109 C CA . ASN B 1 380 ? -1.396 33.156 14.172 1 97.06 380 ASN B CA 1
ATOM 6110 C C . ASN B 1 380 ? -1.2 33.938 12.867 1 97.06 380 ASN B C 1
ATOM 6112 O O . ASN B 1 380 ? -0.076 34.031 12.375 1 97.06 380 ASN B O 1
ATOM 6116 N N . LEU B 1 381 ? -2.23 34.562 12.359 1 97.06 381 LEU B N 1
ATOM 6117 C CA . LEU B 1 381 ? -2.275 35.281 11.086 1 97.06 381 LEU B CA 1
ATOM 6118 C C . LEU B 1 381 ? -1.57 36.625 11.195 1 97.06 381 LEU B C 1
ATOM 6120 O O . LEU B 1 381 ? -1.222 37.219 10.18 1 97.06 381 LEU B O 1
ATOM 6124 N N . GLY B 1 382 ? -1.39 37.062 12.367 1 96.38 382 GLY B N 1
ATOM 6125 C CA . GLY B 1 382 ? -0.896 38.406 12.539 1 96.38 382 GLY B CA 1
ATOM 6126 C C . GLY B 1 382 ? 0.616 38.5 12.641 1 96.38 382 GLY B C 1
ATOM 6127 O O . GLY B 1 382 ? 1.182 39.594 12.758 1 96.38 382 GLY B O 1
ATOM 6128 N N . ARG B 1 383 ? 1.3 37.406 12.586 1 95.81 383 ARG B N 1
ATOM 6129 C CA . ARG B 1 383 ? 2.746 37.406 12.781 1 95.81 383 ARG B CA 1
ATOM 6130 C C . ARG B 1 383 ? 3.455 38.062 11.586 1 95.81 383 ARG B C 1
ATOM 6132 O O . ARG B 1 383 ? 2.916 38.062 10.477 1 95.81 383 ARG B O 1
ATOM 6139 N N . ALA B 1 384 ? 4.656 38.438 11.695 1 95.62 384 ALA B N 1
ATOM 6140 C CA . ALA B 1 384 ? 5.402 39.25 10.758 1 95.62 384 ALA B CA 1
ATOM 6141 C C . ALA B 1 384 ? 5.594 38.531 9.422 1 95.62 384 ALA B C 1
ATOM 6143 O O . ALA B 1 384 ? 5.488 39.156 8.359 1 95.62 384 ALA B O 1
ATOM 6144 N N . ALA B 1 385 ? 5.812 37.344 9.422 1 96.19 385 ALA B N 1
ATOM 6145 C CA . ALA B 1 385 ? 6.086 36.594 8.203 1 96.19 385 ALA B CA 1
ATOM 6146 C C . ALA B 1 385 ? 4.898 36.625 7.246 1 96.19 385 ALA B C 1
ATOM 6148 O O . ALA B 1 385 ? 5.066 36.5 6.027 1 96.19 385 ALA B O 1
ATOM 6149 N N . LEU B 1 386 ? 3.67 36.844 7.816 1 97.38 386 LEU B N 1
ATOM 6150 C CA . LEU B 1 386 ? 2.467 36.812 6.992 1 97.38 386 LEU B CA 1
ATOM 6151 C C . LEU B 1 386 ? 1.995 38.219 6.66 1 97.38 386 LEU B C 1
ATOM 6153 O O . LEU B 1 386 ? 1.237 38.406 5.711 1 97.38 386 LEU B O 1
ATOM 6157 N N . THR B 1 387 ? 2.459 39.219 7.445 1 96.56 387 THR B N 1
ATOM 6158 C CA . THR B 1 387 ? 1.873 40.531 7.297 1 96.56 387 THR B CA 1
ATOM 6159 C C . THR B 1 387 ? 2.896 41.531 6.738 1 96.56 387 THR B C 1
ATOM 6161 O O . THR B 1 387 ? 2.527 42.562 6.199 1 96.56 387 THR B O 1
ATOM 6164 N N . ASP B 1 388 ? 4.203 41.188 6.887 1 96.69 388 ASP B N 1
ATOM 6165 C CA . ASP B 1 388 ? 5.27 42.062 6.418 1 96.69 388 ASP B CA 1
ATOM 6166 C C . ASP B 1 388 ? 5.703 41.688 5 1 96.69 388 ASP B C 1
ATOM 6168 O O . ASP B 1 388 ? 6.348 40.656 4.789 1 96.69 388 ASP B O 1
ATOM 6172 N N . PRO B 1 389 ? 5.465 42.5 4.023 1 93.81 389 PRO B N 1
ATOM 6173 C CA . PRO B 1 389 ? 5.816 42.188 2.635 1 93.81 389 PRO B CA 1
ATOM 6174 C C . PRO B 1 389 ? 7.324 42.094 2.414 1 93.81 389 PRO B C 1
ATOM 6176 O O . PRO B 1 389 ? 7.773 41.562 1.4 1 93.81 389 PRO B O 1
ATOM 6179 N N . SER B 1 390 ? 8.086 42.625 3.326 1 94.81 390 SER B N 1
ATOM 6180 C CA . SER B 1 390 ? 9.539 42.625 3.174 1 94.81 390 SER B CA 1
ATOM 6181 C C . SER B 1 390 ? 10.156 41.375 3.797 1 94.81 390 SER B C 1
ATOM 6183 O O . SER B 1 390 ? 11.367 41.156 3.676 1 94.81 390 SER B O 1
ATOM 6185 N N . PHE B 1 391 ? 9.344 40.562 4.41 1 95.06 391 PHE B N 1
ATOM 6186 C CA . PHE B 1 391 ? 9.867 39.344 5.004 1 95.06 391 PHE B CA 1
ATOM 6187 C C . PHE B 1 391 ? 10.469 38.438 3.938 1 95.06 391 PHE B C 1
ATOM 6189 O O . PHE B 1 391 ? 9.82 38.125 2.934 1 95.06 391 PHE B O 1
ATOM 6196 N N . LYS B 1 392 ? 11.781 38 4.129 1 91.69 392 LYS B N 1
ATOM 6197 C CA . LYS B 1 392 ? 12.453 37.125 3.189 1 91.69 392 LYS B CA 1
ATOM 6198 C C . LYS B 1 392 ? 12.172 35.656 3.525 1 91.69 392 LYS B C 1
ATOM 6200 O O . LYS B 1 392 ? 12.445 35.219 4.641 1 91.69 392 LYS B O 1
ATOM 6205 N N . PRO B 1 393 ? 11.633 34.938 2.561 1 92.56 393 PRO B N 1
ATOM 6206 C CA . PRO B 1 393 ? 11.289 33.531 2.826 1 92.56 393 PRO B CA 1
ATOM 6207 C C . PRO B 1 393 ? 12.5 32.688 3.215 1 92.56 393 PRO B C 1
ATOM 6209 O O . PRO B 1 393 ? 13.586 32.875 2.662 1 92.56 393 PRO B O 1
ATOM 6212 N N . ILE B 1 394 ? 12.328 31.781 4.16 1 89.44 394 ILE B N 1
ATOM 6213 C CA . ILE B 1 394 ? 13.305 30.781 4.602 1 89.44 394 ILE B CA 1
ATOM 6214 C C . ILE B 1 394 ? 12.648 29.406 4.656 1 89.44 394 ILE B C 1
ATOM 6216 O O . ILE B 1 394 ? 11.891 29.109 5.582 1 89.44 394 ILE B O 1
ATOM 6220 N N . PHE B 1 395 ? 13.141 28.547 3.766 1 90.75 395 PHE B N 1
ATOM 6221 C CA . PHE B 1 395 ? 12.375 27.312 3.635 1 90.75 395 PHE B CA 1
ATOM 6222 C C . PHE B 1 395 ? 13.117 26.141 4.273 1 90.75 395 PHE B C 1
ATOM 6224 O O . PHE B 1 395 ? 12.516 25.109 4.59 1 90.75 395 PHE B O 1
ATOM 6231 N N . GLN B 1 396 ? 14.398 26.297 4.469 1 88.38 396 GLN B N 1
ATOM 6232 C CA . GLN B 1 396 ? 15.102 25.203 5.145 1 88.38 396 GLN B CA 1
ATOM 6233 C C . GLN B 1 396 ? 14.82 25.219 6.645 1 88.38 396 GLN B C 1
ATOM 6235 O O . GLN B 1 396 ? 14.953 26.25 7.297 1 88.38 396 GLN B O 1
ATOM 6240 N N . LEU B 1 397 ? 14.492 24.094 7.18 1 83.69 397 LEU B N 1
ATOM 6241 C CA . LEU B 1 397 ? 14.18 23.984 8.602 1 83.69 397 LEU B CA 1
ATOM 6242 C C . LEU B 1 397 ? 15.445 24.031 9.445 1 83.69 397 LEU B C 1
ATOM 6244 O O . LEU B 1 397 ? 16.469 23.469 9.07 1 83.69 397 LEU B O 1
ATOM 6248 N N . GLY B 1 398 ? 15.352 24.719 10.547 1 79.56 398 GLY B N 1
ATOM 6249 C CA . GLY B 1 398 ? 16.469 24.734 11.492 1 79.56 398 GLY B CA 1
ATOM 6250 C C . GLY B 1 398 ? 17.312 25.984 11.398 1 79.56 398 GLY B C 1
ATOM 6251 O O . GLY B 1 398 ? 18.203 26.219 12.227 1 79.56 398 GLY B O 1
ATOM 6252 N N . ILE B 1 399 ? 17.031 26.828 10.43 1 76.5 399 ILE B N 1
ATOM 6253 C CA . ILE B 1 399 ? 17.922 27.969 10.227 1 76.5 399 ILE B CA 1
ATOM 6254 C C . ILE B 1 399 ? 17.328 29.219 10.891 1 76.5 399 ILE B C 1
ATOM 6256 O O . ILE B 1 399 ? 18.047 30.188 11.141 1 76.5 399 ILE B O 1
ATOM 6260 N N . THR B 1 400 ? 16.047 29.203 11.023 1 60.84 400 THR B N 1
ATOM 6261 C CA . THR B 1 400 ? 15.398 30.438 11.461 1 60.84 400 THR B CA 1
ATOM 6262 C C . THR B 1 400 ? 16.125 31.016 12.672 1 60.84 400 THR B C 1
ATOM 6264 O O . THR B 1 400 ? 16.422 32.219 12.703 1 60.84 400 THR B O 1
ATOM 6267 N N . LYS B 1 401 ? 16.312 30.281 13.672 1 60.41 401 LYS B N 1
ATOM 6268 C CA . LYS B 1 401 ? 16.938 30.859 14.852 1 60.41 401 LYS B CA 1
ATOM 6269 C C . LYS B 1 401 ? 18.422 31.125 14.602 1 60.41 401 LYS B C 1
ATOM 6271 O O . LYS B 1 401 ? 19.031 31.969 15.273 1 60.41 401 LYS B O 1
ATOM 6276 N N . LEU B 1 402 ? 18.891 30.406 13.68 1 57.12 402 LEU B N 1
ATOM 6277 C CA . LEU B 1 402 ? 20.297 30.656 13.391 1 57.12 402 LEU B CA 1
ATOM 6278 C C . LEU B 1 402 ? 20.484 32 12.688 1 57.12 402 LEU B C 1
ATOM 6280 O O . LEU B 1 402 ? 21.516 32.656 12.844 1 57.12 402 LEU B O 1
ATOM 6284 N N . SER B 1 403 ? 19.562 32.25 11.898 1 48.97 403 SER B N 1
ATOM 6285 C CA . SER B 1 403 ? 19.641 33.531 11.188 1 48.97 403 SER B CA 1
ATOM 6286 C C . SER B 1 403 ? 19.484 34.719 12.141 1 48.97 403 SER B C 1
ATOM 6288 O O . SER B 1 403 ? 20.062 35.781 11.922 1 48.97 403 SER B O 1
ATOM 6290 N N . GLN B 1 404 ? 18.641 34.562 13.086 1 44.97 404 GLN B N 1
ATOM 6291 C CA . GLN B 1 404 ? 18.484 35.656 14.047 1 44.97 404 GLN B CA 1
ATOM 6292 C C . GLN B 1 404 ? 19.703 35.75 14.953 1 44.97 404 GLN B C 1
ATOM 6294 O O . GLN B 1 404 ? 19.953 36.812 15.539 1 44.97 404 GLN B O 1
ATOM 6299 N N . SER B 1 405 ? 20.344 34.562 15.219 1 38.81 405 SER B N 1
ATOM 6300 C CA . SER B 1 405 ? 21.562 34.656 16.031 1 38.81 405 SER B CA 1
ATOM 6301 C C . SER B 1 405 ? 22.719 35.219 15.211 1 38.81 405 SER B C 1
ATOM 6303 O O . SER B 1 405 ? 22.797 35.031 14 1 38.81 405 SER B O 1
ATOM 6305 N N . ASN B 1 406 ? 23.391 36.312 15.281 1 35.47 406 ASN B N 1
ATOM 6306 C CA . ASN B 1 406 ? 24.641 36.938 14.875 1 35.47 406 ASN B CA 1
ATOM 6307 C C . ASN B 1 406 ? 25.656 35.906 14.422 1 35.47 406 ASN B C 1
ATOM 6309 O O . ASN B 1 406 ? 26.312 35.281 15.25 1 35.47 406 ASN B O 1
ATOM 6313 N N . LEU B 1 407 ? 25.516 35 13.453 1 29.33 407 LEU B N 1
ATOM 6314 C CA . LEU B 1 407 ? 26.797 34.719 12.812 1 29.33 407 LEU B CA 1
ATOM 6315 C C . LEU B 1 407 ? 27.297 35.938 12.031 1 29.33 407 LEU B C 1
ATOM 6317 O O . LEU B 1 407 ? 26.516 36.594 11.344 1 29.33 407 LEU B O 1
#

InterPro domains:
  IPR006076 FAD dependent oxidoreductase [PF01266] (10-366)
  IPR036188 FAD/NAD(P)-binding domain superfamily [G3DSA:3.50.50.60] (8-374)
  IPR036188 FAD/NAD(P)-binding domain superfamily [SSF51905] (9-385)
  IPR045170 MTOX family [PTHR10961] (8-384)

Secondary structure (DSSP, 8-state):
--GGGGEEEEEEE--SHHHHHHHHHHHHHHGGGEEEE-SS-TT-SSSSS-SS-EEE-S--SSHHHHHHHHHHHHHHHHHHHHH----EE---EEEEEESSSHHHHHHHHHHHHHHHTT---EEEEHHHHHHH-TTS---TTEEEEEETT-EEE-HHHHHHHHHHHHHHTT-EEESS--EEEEEE-TTS-EEEEETTEEEEEEEEEE--GGGHHHHHGGGT-----EEEEEEEEEE--S-GGGGSTTT--EEEEE-SS-EEEEE---SSS-EEEEEET-SEEE-TTT--SPPPHHHHHHHHHHHHHHSGGG--SEEEEEEEEEEE-TT---EEEEEGGGTEEEEEEEE-TT--GGGHHHHHHHHHHHHHHS--SS--GGG-TTSHHHH-TTPPP--STT-HHHHHTT-/--GGGGEEEEEEE--SHHHHHHHHHHHHHHGGGEEEE-SS-TT-SSSSS-SS-EEE-S--SSHHHHHHHHHHHHHHHHHHHHH----EE---EEEEEESSSHHHHHHHHHHHHHHHTT---EEEEHHHHHHH-TTS---TTEEEEEETT-EEE-HHHHHHHHHHHHHHTT-EEESS--EEEEEE-TTS-EEEEETTEEEEEEEEEE--GGGHHHHHGGGT-----EEEEEEEEEE--S-GGGGSTTT--EEEEE-SS-EEEEE---SSS-EEEEEET-SEEE-TTT--SPPPHHHHHHHHHHHHHHSGGG--SEEEEEEEEEEE-TT---EEEEEGGGTEEEEEEEE-TT--GGGHHHHHHHHHHHHHHS--SS--GGG-TTSHHHH-TTPPP--STT-HHHHHS--

Sequence (814 aa):
MSDQDNWYEYIVVGCGGIGSGAVYWLAKRAGPSVLGLEQFQLGHDNGGSQDHSRIIRLSYSDPLYTKLAKGAYECWEEVEKDSGLQLVYKTGGVNFSRRGGLGEKIVERYAESMQENGIEFEELNGLQLHERFPQFSASDNYRAVYQKDAGLVAAAVANAVHIQLARKHGATILDETKVERVEKTKEGSYKVFTNRGTFQCRRVVIAAGAWVNDVLSSVGVQLPLTVTQEQVVYFATSNLSEFTKSKFPIWIYHGTGSDLYGMPIHGNSGVKIGLDAGGKTVTPTTRTFIPNQTSVKDCIDFSREHIPRSVGPILHVKTCLYTMTPDRHFVIDTCHRTDHADVVLCCGAGHAYKFASVLGRVLSELAIDGRTKYDIAAFNLGRAALTDPSFKPIFQLGITKLSQSNLMSDQDNWYEYIVVGCGGIGSGAVYWLAKRAGPSVLGLEQFQLGHDNGGSQDHSRIIRLSYSDPLYTKLAKGAYECWEEVEKDSGLQLVYKTGGVNFSRRGGLGEKIVERYAESMQENGIEFEELNGLQLHERFPQFSASDNYRAVYQKDAGLVAAAVANAVHIQLARKHGATILDETKVERVEKTKEGSYKVFTNRGTFQCRRVVIAAGAWVNDVLSSVGVQLPLTVTQEQVVYFATSNLSEFTKSKFPIWIYHGTGSDLYGMPIHGNSGVKIGLDAGGKTVTPTTRTFIPNQTSVKDCIDFSREHIPRSVGPILHVKTCLYTMTPDRHFVIDTCHRTDHADVVLCCGAGHAYKFASVLGRVLSELAIDGRTKYDIAAFNLGRAALTDPSFKPIFQLGITKLSQSNL

Radius of gyration: 28.61 Å; Cα contacts (8 Å, |Δi|>4): 2021; chains: 2; bounding box: 70×82×63 Å

Nearest PDB structures (foldseek):
  7exs-assembly1_A  TM=9.549E-01  e=1.487E-44  Thermomicrobium roseum DSM 5159
  3hzl-assembly1_A  TM=8.844E-01  e=7.304E-36  Streptomyces tendae
  4paa-assembly2_B  TM=8.478E-01  e=5.870E-29  Rattus norvegicus
  4pab-assembly2_B  TM=8.379E-01  e=2.004E-28  Rattus norvegicus
  5l46-assembly2_B  TM=8.345E-01  e=1.051E-27  Homo sapiens

Organism: Acanthaster planci (NCBI:txid133434)

Solvent-accessible surface area (backbone atoms only — not comparable to full-atom values): 40358 Å² total; per-residue (Å²): 128,59,84,77,73,35,64,25,55,34,35,31,37,23,56,46,38,43,19,12,20,21,41,23,46,35,5,71,76,52,16,64,34,26,35,35,28,18,54,48,58,84,87,49,66,81,46,64,46,55,47,53,65,42,65,32,57,59,78,33,50,48,64,74,50,35,63,51,28,55,46,15,54,52,38,47,51,50,51,23,64,70,35,57,47,87,44,70,46,68,32,15,26,35,38,27,19,46,58,73,61,64,12,31,53,34,44,49,37,27,52,49,32,25,54,77,66,72,45,78,68,44,82,30,46,15,51,55,43,16,70,76,33,68,63,36,48,78,36,82,50,30,41,35,39,38,31,68,74,10,19,34,29,34,30,39,44,46,31,50,44,26,45,24,49,8,42,57,37,44,25,46,74,42,53,62,29,37,71,61,36,46,43,77,45,96,86,66,33,31,39,40,37,34,83,82,48,68,34,33,24,56,30,40,36,40,28,37,63,78,48,36,54,64,39,36,47,54,56,72,40,78,75,67,62,51,33,23,47,32,49,35,40,22,16,35,20,45,50,42,47,60,33,27,49,89,58,24,42,24,35,36,38,35,44,85,87,41,32,37,36,37,36,36,37,52,89,49,67,26,37,37,36,32,51,55,88,68,37,54,80,42,47,88,85,65,52,73,80,72,79,60,65,68,60,52,49,50,51,50,55,48,30,57,65,46,28,44,65,48,60,42,60,77,69,46,76,47,52,32,38,32,38,21,37,33,66,45,48,48,37,44,40,57,36,46,90,59,78,33,60,52,34,36,40,46,41,52,19,63,72,33,66,52,34,11,47,30,50,2,40,42,50,26,29,36,71,76,69,69,46,55,95,64,88,51,77,88,20,37,74,78,42,58,60,65,67,38,88,80,56,74,68,44,78,56,84,54,41,69,69,52,63,75,44,81,125,127,61,85,80,74,36,63,25,54,35,36,32,38,23,56,44,37,43,19,11,21,22,43,22,48,35,7,72,77,50,16,65,34,26,35,35,29,18,56,47,58,85,87,49,65,81,46,62,47,56,45,52,63,40,64,32,55,59,79,33,51,47,65,74,48,35,64,52,29,57,45,14,55,53,39,46,50,50,52,23,64,69,35,55,45,89,44,72,46,68,32,15,27,35,39,28,19,45,57,71,64,64,13,32,53,34,45,48,38,27,52,50,32,26,55,75,66,71,44,78,68,43,82,31,46,16,52,55,42,16,72,76,32,67,63,36,48,78,34,82,51,30,40,34,40,38,31,70,76,11,18,36,30,35,30,39,43,47,31,49,45,25,46,24,49,8,42,57,37,44,24,46,72,42,53,63,30,37,71,61,35,45,44,76,44,96,87,66,31,32,39,40,37,34,84,80,47,67,34,35,25,56,30,41,37,39,29,35,65,79,50,34,52,63,39,35,47,53,57,72,41,75,75,66,64,50,33,22,47,32,50,36,40,20,16,35,20,45,50,42,47,61,33,26,48,89,59,22,42,24,37,36,38,35,45,87,87,43,34,38,35,37,36,34,37,53,90,50,66,25,37,37,36,33,52,54,86,67,37,56,80,40,47,88,83,67,52,73,81,71,80,59,65,67,61,51,49,51,52,51,55,48,30,56,64,45,27,43,66,49,60,42,58,77,69,47,75,48,52,33,41,31,37,22,37,33,66,45,46,47,36,44,42,57,38,47,91,58,77,32,60,51,34,36,40,46,42,52,20,61,71,32,66,54,35,11,47,30,49,2,40,42,52,26,29,36,70,77,69,68,48,56,95,64,86,52,77,88,20,38,75,80,43,58,59,64,66,38,89,80,55,76,67,44,79,56,83,54,40,67,67,51,67,72,43,87,121

Foldseek 3Di:
DDLVVFEAAEEEEALALQRLLQLLLLLVPRNASYEYEAQAPQQDFLAQQHDFKDKQDLFALDLLVNQLSVVLVVLQVVLCVLQVDDFWFQLKEKEKEFPDDDQVVLQVSSVVSCVVVVADKDKDAQQRCCVQQVLWDRDRGMTMIIHRRIAIGRRSVSSVSSNVSSVVSHYHYDYSWHFQEWDADPVGWIWTQTPVGIHIHNFYEYEHELCRQSYVVRLPDDFPKWKFKWKKWFAQFPPQVSQASNHHGWYWYGDDQWIKIWHGDGPHSTTMITIFPPGDTDGSVGDDFDDDVVRVVVRQVVCCNTRNRRHHPTPDMGIHMFIAQLALAKAWAAPVVSVGRRYTYIYNHRRCNSSSNVSSNQSSCCNPPVGDPRDCPVNYCPDCSGPPPPRGGDRDGSCVVVVPPDD/DDLVVFEAAEEEEALALQRLLQLLLLLVPRNASYEYEAQAPQQDFLAQQHDFKDKQDLFALDLLVNQLSVVLVVLQVVLCVLQVDDFWFQLKEKEKEFPDDDQVLLQVSSVVSCVVVVADKDKDAQQRVCVQQVLWDRDRGMTMIIHRRIAIGRRSVSSVSSNVSSVVSHYHYDHSWHFQEWDADPVGWIWTQTPVGIHIHNFYEYEHELCRQSYVVRLPDDFPKWKFKWKKWFAQFPPQVSQASNHHGWYWYDDDQWIKIWHGDGPHRTTMITIFPPGDTDGSVGDDFDDDVVRVVVRQVVCCNTRNRRHHPTPDMGIHMFIAQLALAKAWAAPVVSVGRRYTYIYNHRRCNSSSNVSSNQSSCCNPPVGDPRDCPVRYCPDCSGPPPPRGGDRDGSCVVVVVPDD

pLDDT: mean 95.23, std 9.44, range [29.33, 99.0]